Protein AF-A0A4E9DLA7-F1 (afdb_monomer)

Organism: Gibberella zeae (NCBI:txid5518)

Mean predicted aligned error: 21.19 Å

Solvent-accessible surface area (backbone atoms only — not comparable to full-atom values): 52228 Å² total; per-residue (Å²): 133,85,82,75,82,75,94,84,66,78,77,52,72,62,51,67,72,66,39,36,67,74,64,42,52,95,40,72,91,40,52,68,60,52,49,54,44,47,53,86,84,67,61,77,46,74,66,45,52,72,78,42,67,47,65,44,53,52,52,50,50,53,32,51,54,50,50,55,51,52,34,48,46,35,62,76,72,55,77,56,56,67,68,35,25,19,49,49,41,40,85,48,94,90,44,80,39,94,50,60,58,72,93,85,64,57,69,70,56,50,51,52,30,52,47,53,53,46,28,52,50,47,29,50,52,52,53,69,66,51,90,53,78,84,81,36,82,78,52,60,83,49,74,67,41,53,50,28,48,52,56,27,50,54,36,33,50,53,43,49,52,50,33,59,74,40,52,70,62,58,56,69,68,59,50,50,53,43,50,48,51,34,34,52,29,50,51,48,31,55,50,44,62,38,48,40,67,31,85,93,42,64,45,36,29,63,67,46,44,45,51,38,49,68,34,50,40,98,89,70,48,72,60,53,50,84,66,47,35,61,52,44,51,27,51,55,54,49,52,42,42,50,47,54,39,51,28,50,49,57,30,49,54,42,25,53,52,30,38,76,71,71,40,53,71,68,57,11,56,69,72,24,66,55,58,46,59,44,25,46,56,48,31,43,54,26,52,36,64,54,68,96,86,53,61,43,26,52,40,43,53,46,53,51,51,33,54,49,30,53,52,47,62,76,68,57,79,76,95,67,90,80,81,87,71,86,67,59,60,61,63,56,54,51,34,50,47,41,42,42,40,60,72,68,60,35,81,86,67,56,89,86,56,94,68,66,89,88,53,88,78,80,59,47,93,76,55,69,52,68,85,82,65,70,52,79,64,46,35,60,44,55,50,47,29,72,73,73,36,66,68,50,53,49,36,61,60,50,53,34,62,76,30,70,69,50,28,49,65,40,34,72,89,57,96,53,94,76,51,49,58,38,63,72,56,52,44,55,50,52,52,48,52,52,52,34,52,54,35,49,53,46,50,51,46,65,38,30,32,75,62,71,52,61,83,50,59,48,63,37,21,48,27,19,45,95,88,77,47,70,45,24,49,45,51,52,94,64,28,37,32,37,52,42,68,49,67,90,46,32,96,78,64,77,48,71,49,70,44,66,25,30,36,48,52,75,60,32,51,55,53,47,48,41,59,42,39,47,48,50,42,51,31,54,49,56,57,37,45,92,79,94,65,95,82,71,90,69,66,62,71,59,51,31,78,48,49,63,92,63,94,72,88,80,78,83,78,76,78,67,65,69,52,50,60,57,51,49,50,51,48,49,46,27,58,63,70,74,28,79,67,80,74,73,77,76,73,81,86,81,81,91,72,91,80,73,97,81,71,90,83,81,76,89,78,58,91,88,62,78,78,74,70,99,76,84,71,64,69,38,64,66,52,52,42,52,50,40,29,59,52,23,47,74,51,73,34,81,79,32,34,72,68,54,49,42,56,50,46,51,53,48,44,71,73,68,59,77,56,63,78,59,61,73,69,51,60,67,51,64,71,62,55,76,72,57,91,60,94,68,91,72,91,78,90,77,85,83,81,84,57,73,72,40,71,74,72,79,42,57,75,71,56,61,60,67,75,55,88,62,58,88,89,46,56,93,78,66,52,75,66,59,57,51,51,36,44,52,53,12,45,54,41,24,35,70,59,62,37,60,65,43,71,62,48,75,76,52,78,65,48,75,60,52,54,49,36,54,38,49,78,66,72,55,75,91,82,88,85,92,71,62,89,91,61,55,70,67,52,59,57,49,50,55,34,63,70,43,94,74,35,27,32,39,37,34,33,81,46,69,73,56,46,54,54,52,50,55,57,38,49,77,66,74,36,48,60,41,74,72,50,99,90,56,86,82,69,92,42,22,34,38,40,39,43,56,78,51,58,78,33,72,69,46,41,53,49,51,53,48,30,51,76,68,71,25,58,67,46,81,43,69,51,73,59,62,57,71,77,70,58,63,89,83,77,64,74,58,56,70,59,55,69,75,77,110

Sequence (886 aa):
MMEKPDQFTQPSPWLDRLGCVTHLQGFADKKDFLRGLISLDLDLSPEGLKESYDFIYLMVFKVLDQLIWEAQGLIYRQEVPLNARFEVARYDINTASRKPFNFRHKQETKRRYASILKQLIIYTLRCLDLEDPIERPPFKVSRQQQKAYEDLMAAGDELEDQWKAARGQLLDRVLAQLMERLKLETLRLFMTILRQQTKDSEHESIMVSFLCVLSIAPDGSWYSY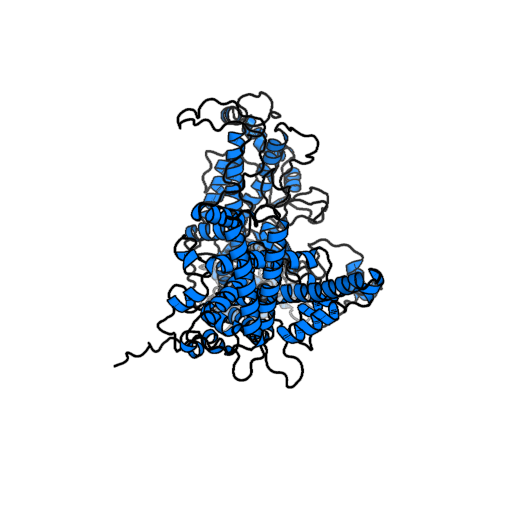DTVTPWLSGLVSISRLLILREAHLIRWNAIEAGVASGLSTEEAELNAPGILNLVERRTSQCMLSSTPGAEATPMQYVLRLRSYGIAAKSNTAAPGHISWDNLDLSSLVAARKVLFQGLLLQKNYFVLDEQPATIPAIPWGKMQDNANDDALGYSMADSLYQAAGEESRTWLISFIWNSPELRAKWYPNSSTASAPPSIPVLSSYLGLVDQLLEHLLFLIHLSAGLPARSTELLTIRHRNTAAGGIRNIFIDRGLVMIVIGIHKNLSQSQRLKVIHRFIPQEVGVLLVYYLWLVVPFCEGALSNLPSYSDSDQRRTLSPFVWKTTSLAENADGFKTQQTKVTDQMLNTLRSKLGFPIPSEGQPQQQNEDRIDNDQVMNRSLKPDDIYISPSVKSFTSARMTRIIKRQGVVIGIDSLGMSAWRHIAVAIGRRFIRDAAITSQGHFSEAVDSDSDSDASGQEDIGEQDTILNKQTGHSAQTSAMVYGRGIQEAHFETHQRRETFRRLSQEWHHLLGFLSALHSSAVTPTRQHKVLTAIMRNQSPIVTVLPTSGGKSLLFQLPAASSPSGVTVVIVPLVALQGDLFYRTEKMNIPTAQWRSDQIVGDARLVFVTPETVFTKHFQGYLDTLQSQAQLDRIVIDECHTILEGNLAFWPKLRELSHLA

InterPro domains:
  IPR011545 DEAD/DEAH-box helicase domain [PF00270] (753-882)
  IPR014001 Helicase superfamily 1/2, ATP-binding domain [PS51192] (758-886)
  IPR027417 P-loop containing nucleoside triphosphate hydrolase [G3DSA:3.40.50.300] (739-886)
  IPR027417 P-loop containing nucleoside triphosphate hydrolase [SSF52540] (753-880)

pLDDT: mean 70.76, std 20.28, range [22.41, 96.75]

Secondary structure (DSSP, 8-state):
-PPPPPTT-PPPHHHHHHTHHHHTGGGTT-HHHHHHHT------STTHHHHSTHHHHHHHHHHHHHHHHHHHHHHHTT-S-HHHHHHHT-SSSSS--SS-------HHHHHHHHHHHHHHHHHHHHHHH-SSTTSS-S----HHHHHHHHHHHHHHHHHHHHHHHTTT---HHHHHHHHHHHHHHHHHHHHHHHTPPBSS-GGGSHHHHHHHHHTB-TTS-B--HHHHHHHHHHHHHHHHHHHHHHHHHHHHHHHHHHHHTT--HHHHHHHSPPHHHHHHHHHHHHTS--STTPPB-HHHHHHHHHHHHHHHHHH-------------THHHHHHHIIIIIIIS--TT--TT-S--TTSPPP-TTT----TT---TT-BHHHHHHHHH-GGGGGHHHHHHHH-HHHHHHH-TT-SSTTSPPPHHHHHHHHHHHHHHHHHHHHHHHHHSSSPPPHHHHTT-BSB-BTTTBS-SEEEETTEEEEEEEE-TTHHHHS--EEEEEEPPHHHHHHHHHIIIIIHHHHHHHHHTSPPS-TT----PPPSBTTS---TT--S--SSSSHHHHHHHHHHHHHHHTTPPPP--------------TT-TT--PPPGGG----TT-----HHHHHHHHHHHHHHTT-TT--HHHHHHHHHHHHHHH---HHHHTTSHHHHTTGGG----------------HHHHHTTS-HHHHHHHS---GGG-SS--HHHHHHHHHHHHHHHHHTT-HHHHS---S---HHHHHHHHHHTT---------TTSSTTHHHHHHHHH-SS-EEEEE-S-HHHHHHHHHHHHHTT--EEE--TTS---S-SEEEE-HHHHTSHHHHHHHHHHHHTT-EEEEEETTTTHHHH--TTS-GGGGGGGGG-

Nearest PDB structures (foldseek):
  7r7j-assembly2_B  TM=6.417E-01  e=2.990E-02  Escherichia coli K-12
  5suq-assembly1_C  TM=5.813E-01  e=2.103E+00  Saccharomyces cerevisiae S288C
  3rrm-assembly1_A  TM=6.463E-01  e=6.364E+00  Saccharomyces cerevisiae
  6acx-assembly2_A  TM=5.560E-01  e=3.740E+00  Mycolicibacterium smegmatis MC2 155

Radius of gyration: 37.51 Å; Cα contacts (8 Å, |Δi|>4): 949; chains: 1; bounding box: 98×93×105 Å

Foldseek 3Di:
DDDDDDDPDDDDVLCVLLCLCVQCVVCLVPLVVLLVQLDPDQPLFPVSVVVDLSQLLLLLLVLLVVLLVVLLVCVVVVVDPQLLQQQLVDQAPVDGRPDGQHPPDDPVLVVLLSSLLSSLLSSLLVQLPDPDVVPHRDAADDPQLNVLSVQLVVLSVVLVVQCVVCLNDDDPVVNVVSSVSNSVSSLSNVLVLLLDFDDPDLRNGSVSSSLSSVQQDPVRDGHALVVSLSNLVSPSSVLSSSLLVVLVVQQVVQLVVCVVVVDDSVVSNVPGDDSSVSSNVSCCRGQYPDDDPGGDGNNSSSSVSSLVSLVCVVPDDDPDDDDDDFWDCVLLLVLQCLVVCNQLVPVPDDSPDPDDPLAQDQPLQQQAWDQPDQDAFDFSLVSVCVVRPVVLLCSSLVVLVVDPVSCCQQPVDDPDSLAATDLVSLLVSVVSLVVSLLSLLQQCQQQQAQGDALVFQQQAFRTRHPPDGHGQWGDDNRWIKGKTFDPLCCSPPVFTDIAITTGFNSSVVSVNCCVNHRQSVSLSNQVSDDDDDPPDPDLHDDSGSQWFNDPPPDDDDPPPPPCVVSLVVSQVSCVSSVGDDPDPPDPDDDDDDDDDDPPPDDDDDDPVPSDSDPPGDGSDSVVSQVSQQVVCVVRVHHNDGPVNSNSVSLVCCVPQVPDCVLVVVCVSVVVVCSPSPDPPDDDDDDDDDFDPVCVVVVDGLVVVQPPDDDGPCCGSDDDPVVSVSSVVSSLSSCVSNVPVSSVPPCVPPNQLLNVLLVCLLVLHDDDDDDDDVVRCPLCSLLVCLQVDPFAAEEEEDADPVVLVVSQVVSVVVVQFEEEDDLPDDRDSHSYYYYYLVCCPDPSNVVVVVVCVVVVRHRYYHYPPLCCVVPDDCPDCVSSVVVVVVD

Structure (mmCIF, N/CA/C/O backbone):
data_AF-A0A4E9DLA7-F1
#
_entry.id   AF-A0A4E9DLA7-F1
#
loop_
_atom_site.group_PDB
_atom_site.id
_atom_site.type_symbol
_atom_site.label_atom_id
_atom_site.label_alt_id
_atom_site.label_comp_id
_atom_site.label_asym_id
_atom_site.label_entity_id
_atom_site.label_seq_id
_atom_site.pdbx_PDB_ins_code
_atom_site.Cartn_x
_atom_site.Cartn_y
_atom_site.Cartn_z
_atom_site.occupancy
_atom_site.B_iso_or_equiv
_atom_site.auth_seq_id
_atom_site.auth_comp_id
_atom_site.auth_asym_id
_atom_site.auth_atom_id
_atom_site.pdbx_PDB_model_num
ATOM 1 N N . MET A 1 1 ? -40.904 -28.459 -5.575 1.00 30.20 1 MET A N 1
ATOM 2 C CA . MET A 1 1 ? -39.689 -28.980 -6.233 1.00 30.20 1 MET A CA 1
ATOM 3 C C . MET A 1 1 ? -38.638 -27.893 -6.136 1.00 30.20 1 MET A C 1
ATOM 5 O O . MET A 1 1 ? -38.797 -26.870 -6.779 1.00 30.20 1 MET A O 1
ATOM 9 N N . MET A 1 2 ? -37.663 -28.065 -5.242 1.00 27.98 2 MET A N 1
ATOM 10 C CA . MET A 1 2 ? -36.487 -27.198 -5.151 1.00 27.98 2 MET A CA 1
ATOM 11 C C . MET A 1 2 ? -35.578 -27.519 -6.339 1.00 27.98 2 MET A C 1
ATOM 13 O O . MET A 1 2 ? -35.152 -28.669 -6.478 1.00 27.98 2 MET A O 1
ATOM 17 N N . GLU A 1 3 ? -35.312 -26.543 -7.202 1.00 26.30 3 GLU A N 1
ATOM 18 C CA . GLU A 1 3 ? -34.243 -26.670 -8.190 1.00 26.30 3 GLU A CA 1
ATOM 19 C C . GLU A 1 3 ? -32.892 -26.638 -7.472 1.00 26.30 3 GLU A C 1
ATOM 21 O O . GLU A 1 3 ? -32.630 -25.806 -6.603 1.00 26.30 3 GLU A O 1
ATOM 26 N N . LYS A 1 4 ? -32.076 -27.644 -7.788 1.00 27.27 4 LYS A N 1
ATOM 27 C CA . LYS A 1 4 ? -30.763 -27.891 -7.198 1.00 27.27 4 LYS A CA 1
ATOM 28 C C . LYS A 1 4 ? -29.796 -26.754 -7.560 1.00 27.27 4 LYS A C 1
ATOM 30 O O . LYS A 1 4 ? -29.764 -26.370 -8.726 1.00 27.27 4 LYS A O 1
ATOM 35 N N . PRO A 1 5 ? -28.957 -26.284 -6.621 1.00 28.52 5 PRO A N 1
ATOM 36 C CA . PRO A 1 5 ? -27.827 -25.433 -6.962 1.00 28.52 5 PRO A CA 1
ATOM 37 C C . PRO A 1 5 ? -26.829 -26.209 -7.834 1.00 28.52 5 PRO A C 1
ATOM 39 O O . PRO A 1 5 ? -26.561 -27.392 -7.606 1.00 28.52 5 PRO A O 1
ATOM 42 N N . ASP A 1 6 ? -26.330 -25.518 -8.852 1.00 27.48 6 ASP A N 1
ATOM 43 C CA . ASP A 1 6 ? -25.464 -26.014 -9.916 1.00 27.48 6 ASP A CA 1
ATOM 44 C C . ASP A 1 6 ? -24.168 -26.654 -9.371 1.00 27.48 6 ASP A C 1
ATOM 46 O O . ASP A 1 6 ? -23.492 -26.111 -8.496 1.00 27.48 6 ASP A O 1
ATOM 50 N N . GLN A 1 7 ? -23.821 -27.837 -9.880 1.00 28.27 7 GLN A N 1
ATOM 51 C CA . GLN A 1 7 ? -22.832 -28.769 -9.311 1.00 28.27 7 GLN A CA 1
ATOM 52 C C . GLN A 1 7 ? -21.356 -28.486 -9.685 1.00 28.27 7 GLN A C 1
ATOM 54 O O . GLN A 1 7 ? -20.547 -29.411 -9.702 1.00 28.27 7 GLN A O 1
ATOM 59 N N . PHE A 1 8 ? -20.952 -27.231 -9.929 1.00 29.28 8 PHE A N 1
ATOM 60 C CA . PHE A 1 8 ? -19.542 -26.885 -10.218 1.00 29.28 8 PHE A CA 1
ATOM 61 C C . PHE A 1 8 ? -19.031 -25.568 -9.604 1.00 29.28 8 PHE A C 1
ATOM 63 O O . PHE A 1 8 ? -18.178 -24.890 -10.173 1.00 29.28 8 PHE A O 1
ATOM 70 N N . THR A 1 9 ? -19.444 -25.234 -8.384 1.00 31.38 9 THR A N 1
ATOM 71 C CA . THR A 1 9 ? -18.667 -24.332 -7.521 1.00 31.38 9 THR A CA 1
ATOM 72 C C . THR A 1 9 ? -18.396 -25.037 -6.201 1.00 31.38 9 THR A C 1
ATOM 74 O O . THR A 1 9 ? -19.278 -25.187 -5.361 1.00 31.38 9 THR A O 1
ATOM 77 N N . GLN A 1 10 ? -17.161 -25.516 -6.009 1.00 32.38 10 GLN A N 1
ATOM 78 C CA . GLN A 1 10 ? -16.701 -25.838 -4.658 1.00 32.38 10 GLN A CA 1
ATOM 79 C C . GLN A 1 10 ? -16.966 -24.599 -3.785 1.00 32.38 10 GLN A C 1
ATOM 81 O O . GLN A 1 10 ? -16.601 -23.496 -4.216 1.00 32.38 10 GLN A O 1
ATOM 86 N N . PRO A 1 11 ? -17.610 -24.730 -2.609 1.00 44.47 11 PRO A N 1
ATOM 87 C CA . PRO A 1 11 ? -17.704 -23.612 -1.687 1.00 44.47 11 PRO A CA 1
ATOM 88 C C . PRO A 1 11 ? -16.285 -23.103 -1.449 1.00 44.47 11 PRO A C 1
ATOM 90 O O . PRO A 1 11 ? -15.350 -23.881 -1.254 1.00 44.47 11 PRO A O 1
ATOM 93 N N . SER A 1 12 ? -16.093 -21.792 -1.592 1.00 58.25 12 SER A N 1
ATOM 94 C CA . SER A 1 12 ? -14.777 -21.195 -1.403 1.00 58.25 12 SER A CA 1
ATOM 95 C C . SER A 1 12 ? -14.272 -21.605 -0.014 1.00 58.25 12 SER A C 1
ATOM 97 O O . SER A 1 12 ? -14.949 -21.280 0.963 1.00 58.25 12 SER A O 1
ATOM 99 N N . PRO A 1 13 ? -13.097 -22.257 0.124 1.00 64.69 13 PRO A N 1
ATOM 100 C CA . PRO A 1 13 ? -12.562 -22.672 1.428 1.00 64.69 13 PRO A CA 1
ATOM 101 C C . PRO A 1 13 ? -12.435 -21.514 2.430 1.00 64.69 13 PRO A C 1
ATOM 103 O O . PRO A 1 13 ? -12.309 -21.712 3.635 1.00 64.69 13 PRO A O 1
ATOM 106 N N . TRP A 1 14 ? -12.430 -20.282 1.918 1.00 74.88 14 TRP A N 1
ATOM 107 C CA . TRP A 1 14 ? -12.548 -19.054 2.688 1.00 74.88 14 TRP A CA 1
ATOM 108 C C . TRP A 1 14 ? -13.915 -18.892 3.363 1.00 74.88 14 TRP A C 1
ATOM 110 O O . TRP A 1 14 ? -13.954 -18.615 4.556 1.00 74.88 14 TRP A O 1
ATOM 120 N N . LEU A 1 15 ? -15.013 -19.077 2.627 1.00 67.75 15 LEU A N 1
ATOM 121 C CA . LEU A 1 15 ? -16.380 -18.923 3.135 1.00 67.75 15 LEU A CA 1
ATOM 122 C C . LEU A 1 15 ? -16.724 -19.996 4.161 1.00 67.75 15 LEU A C 1
ATOM 124 O O . LEU A 1 15 ? -17.306 -19.674 5.194 1.00 67.75 15 LEU A O 1
ATOM 128 N N . ASP A 1 16 ? -16.282 -21.230 3.922 1.00 72.38 16 ASP A N 1
ATOM 129 C CA . ASP A 1 16 ? -16.443 -22.322 4.885 1.00 72.38 16 ASP A CA 1
ATOM 130 C C . ASP A 1 16 ? -15.702 -22.019 6.188 1.00 72.38 16 ASP A C 1
ATOM 132 O O . ASP A 1 16 ? -16.232 -22.209 7.280 1.00 72.38 16 ASP A O 1
ATOM 136 N N . ARG A 1 17 ? -14.480 -21.482 6.089 1.00 78.94 17 ARG A N 1
ATOM 137 C CA . ARG A 1 17 ? -13.670 -21.141 7.261 1.00 78.94 17 ARG A CA 1
ATOM 138 C C . ARG A 1 17 ? -14.182 -19.912 8.011 1.00 78.94 17 ARG A C 1
ATOM 140 O O . ARG A 1 17 ? -13.999 -19.857 9.226 1.00 78.94 17 ARG A O 1
ATOM 147 N N . LEU A 1 18 ? -14.792 -18.951 7.316 1.00 79.50 18 LEU A N 1
ATOM 148 C CA . LEU A 1 18 ? -15.438 -17.785 7.927 1.00 79.50 18 LEU A CA 1
ATOM 149 C C . LEU A 1 18 ? -16.807 -18.118 8.534 1.00 79.50 18 LEU A C 1
ATOM 151 O O . LEU A 1 18 ? -17.309 -17.333 9.326 1.00 79.50 18 LEU A O 1
ATOM 155 N N . GLY A 1 19 ? -17.416 -19.247 8.151 1.00 80.88 19 GLY A N 1
ATOM 156 C CA . GLY A 1 19 ? -18.667 -19.750 8.725 1.00 80.88 19 GLY A CA 1
ATOM 157 C C . GLY A 1 19 ? -19.922 -18.942 8.378 1.00 80.88 19 GLY A C 1
ATOM 158 O O . GLY A 1 19 ? -21.000 -19.251 8.884 1.00 80.88 19 GLY A O 1
ATOM 159 N N . CYS A 1 20 ? -19.824 -17.938 7.496 1.00 82.81 20 CYS A N 1
ATOM 160 C CA . CYS A 1 20 ? -20.904 -16.972 7.267 1.00 82.81 20 CYS A CA 1
ATOM 161 C C . CYS A 1 20 ? -22.205 -17.605 6.778 1.00 82.81 20 CYS A C 1
ATOM 163 O O . CYS A 1 20 ? -23.279 -17.159 7.168 1.00 82.81 20 CYS A O 1
ATOM 165 N N . VAL A 1 21 ? -22.108 -18.619 5.912 1.00 81.12 21 VAL A N 1
ATOM 166 C CA . VAL A 1 21 ? -23.277 -19.275 5.306 1.00 81.12 21 VAL A CA 1
ATOM 167 C C . VAL A 1 21 ? -24.106 -19.979 6.377 1.00 81.12 21 VAL A C 1
ATOM 169 O O . VAL A 1 21 ? -25.323 -19.824 6.408 1.00 81.12 21 VAL A O 1
ATOM 172 N N . THR A 1 22 ? -23.443 -20.697 7.283 1.00 84.31 22 THR A N 1
ATOM 173 C CA . THR A 1 22 ? -24.089 -21.393 8.400 1.00 84.31 22 THR A CA 1
ATOM 174 C C . THR A 1 22 ? -24.623 -20.400 9.429 1.00 84.31 22 THR A C 1
ATOM 176 O O . THR A 1 22 ? -25.756 -20.525 9.881 1.00 84.31 22 THR A O 1
ATOM 179 N N . HIS A 1 23 ? -23.832 -19.378 9.769 1.00 88.12 23 HIS A N 1
ATOM 180 C CA . HIS A 1 23 ? -24.205 -18.358 10.752 1.00 88.12 23 HIS A CA 1
ATOM 181 C C . HIS A 1 23 ? -25.421 -17.527 10.330 1.00 88.12 23 HIS A C 1
ATOM 183 O O . HIS A 1 23 ? -26.300 -17.246 11.137 1.00 88.12 23 HIS A O 1
ATOM 189 N N . LEU A 1 24 ? -25.497 -17.141 9.054 1.00 87.25 24 LEU A N 1
ATOM 190 C CA . LEU A 1 24 ? -26.551 -16.273 8.519 1.00 87.25 24 LEU A CA 1
ATOM 191 C C . LEU A 1 24 ? -27.639 -17.046 7.762 1.00 87.25 24 LEU A C 1
ATOM 193 O O . LEU A 1 24 ? -28.384 -16.453 6.984 1.00 87.25 24 LEU A O 1
ATOM 197 N N . GLN A 1 25 ? -27.767 -18.356 7.990 1.00 85.00 25 GLN A N 1
ATOM 198 C CA . GLN A 1 25 ? -28.699 -19.208 7.247 1.00 85.00 25 GLN A CA 1
ATOM 199 C C . GLN A 1 25 ? -30.164 -18.744 7.37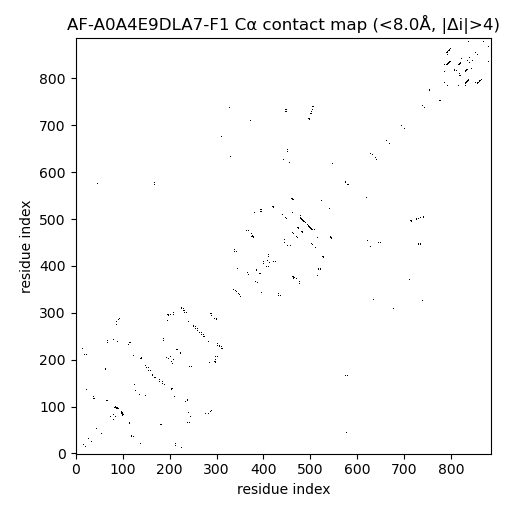2 1.00 85.00 25 GLN A C 1
ATOM 201 O O . GLN A 1 25 ? -30.902 -18.779 6.391 1.00 85.00 25 GLN A O 1
ATOM 206 N N . GLY A 1 26 ? -30.568 -18.226 8.541 1.00 81.62 26 GLY A N 1
ATOM 207 C CA . GLY A 1 26 ? -31.904 -17.647 8.769 1.00 81.62 26 GLY A CA 1
ATOM 208 C C . GLY A 1 26 ? -32.160 -16.301 8.071 1.00 81.62 26 GLY A C 1
ATOM 209 O O . GLY A 1 26 ? -33.287 -15.815 8.070 1.00 81.62 26 GLY A O 1
ATOM 210 N N . PHE A 1 27 ? -31.133 -15.706 7.458 1.00 84.19 27 PHE A N 1
ATOM 211 C CA . PHE A 1 27 ? -31.175 -14.404 6.786 1.00 84.19 27 PHE A CA 1
ATOM 212 C C . PHE A 1 27 ? -30.835 -14.500 5.291 1.00 84.19 27 PHE A C 1
ATOM 214 O O . PHE A 1 27 ? -30.532 -13.483 4.665 1.00 84.19 27 PHE A O 1
ATOM 221 N N . ALA A 1 28 ? -30.886 -15.702 4.702 1.00 76.88 28 ALA A N 1
ATOM 222 C CA . ALA A 1 28 ? -30.511 -15.939 3.306 1.00 76.88 28 ALA A CA 1
ATOM 223 C C . ALA A 1 28 ? -31.233 -15.003 2.313 1.00 76.88 28 ALA A C 1
ATOM 225 O O . ALA A 1 28 ? -30.588 -14.472 1.406 1.00 76.88 28 ALA A O 1
ATOM 226 N N . ASP A 1 29 ? -32.520 -14.729 2.557 1.00 80.44 29 ASP A N 1
ATOM 227 C CA . ASP A 1 29 ? -33.376 -13.863 1.728 1.00 80.44 29 ASP A CA 1
ATOM 228 C C . ASP A 1 29 ? -33.412 -12.394 2.204 1.00 80.44 29 ASP A C 1
ATOM 230 O O . ASP A 1 29 ? -34.075 -11.553 1.605 1.00 80.44 29 ASP A O 1
ATOM 234 N N . LYS A 1 30 ? -32.691 -12.058 3.284 1.00 84.25 30 LYS A N 1
ATOM 235 C CA . LYS A 1 30 ? -32.691 -10.734 3.939 1.00 84.25 30 LYS A CA 1
ATOM 236 C C . LYS A 1 30 ? -31.330 -10.029 3.843 1.00 84.25 30 LYS A C 1
ATOM 238 O O . LYS A 1 30 ? -30.926 -9.302 4.751 1.00 84.25 30 LYS A O 1
ATOM 243 N N . LYS A 1 31 ? -30.590 -10.230 2.748 1.00 81.94 31 LYS A N 1
ATOM 244 C CA . LYS A 1 31 ? -29.242 -9.650 2.578 1.00 81.94 31 LYS A CA 1
ATOM 245 C C . LYS A 1 31 ? -29.239 -8.121 2.587 1.00 81.94 31 LYS A C 1
ATOM 247 O O . LYS A 1 31 ? -28.338 -7.536 3.182 1.00 81.94 31 LYS A O 1
ATOM 252 N N . ASP A 1 32 ? -30.249 -7.480 2.003 1.00 84.06 32 ASP A N 1
ATOM 253 C CA . ASP A 1 32 ? -30.354 -6.014 1.993 1.00 84.06 32 ASP A CA 1
ATOM 254 C C . ASP A 1 32 ? -30.562 -5.445 3.398 1.00 84.06 32 ASP A C 1
ATOM 256 O O . ASP A 1 32 ? -29.911 -4.471 3.772 1.00 84.06 32 ASP A O 1
ATOM 260 N N . PHE A 1 33 ? -31.377 -6.115 4.218 1.00 88.06 33 PHE A N 1
ATOM 261 C CA . PHE A 1 33 ? -31.537 -5.786 5.635 1.00 88.06 33 PHE A CA 1
ATOM 262 C C . PHE A 1 33 ? -30.203 -5.887 6.389 1.00 88.06 33 PHE A C 1
ATOM 264 O O . PHE A 1 33 ? -29.800 -4.938 7.062 1.00 88.06 33 PHE A O 1
ATOM 271 N N . LEU A 1 34 ? -29.459 -6.988 6.213 1.00 87.75 34 LEU A N 1
ATOM 272 C CA . LEU A 1 34 ? -28.142 -7.162 6.838 1.00 87.75 34 LEU A CA 1
ATOM 273 C C . LEU A 1 34 ? -27.154 -6.061 6.423 1.00 87.75 34 LEU A C 1
ATOM 275 O O . LEU A 1 34 ? -26.424 -5.528 7.259 1.00 87.75 34 LEU A O 1
ATOM 279 N N . ARG A 1 35 ? -27.145 -5.675 5.141 1.00 88.69 35 ARG A N 1
ATOM 280 C CA . ARG A 1 35 ? -26.332 -4.550 4.653 1.00 88.69 35 ARG A CA 1
ATOM 281 C C . ARG A 1 35 ? -26.779 -3.216 5.252 1.00 88.69 35 ARG A C 1
ATOM 283 O O . ARG A 1 35 ? -25.928 -2.383 5.561 1.00 88.69 35 ARG A O 1
ATOM 290 N N . GLY A 1 36 ? -28.083 -3.037 5.459 1.00 87.06 36 GLY A N 1
ATOM 291 C CA . GLY A 1 36 ? -28.658 -1.900 6.172 1.00 87.06 36 GLY A CA 1
ATOM 292 C C . GLY A 1 36 ? -28.071 -1.742 7.575 1.00 87.06 36 GLY A C 1
ATOM 293 O O . GLY A 1 36 ? -27.661 -0.644 7.937 1.00 87.06 36 GLY A O 1
ATOM 294 N N . LEU A 1 37 ? -27.891 -2.837 8.324 1.00 89.56 37 LEU A N 1
ATOM 295 C CA . LEU A 1 37 ? -27.321 -2.797 9.681 1.00 89.56 37 LEU A CA 1
ATOM 296 C C . LEU A 1 37 ? -25.894 -2.219 9.735 1.00 89.56 37 LEU A C 1
ATOM 298 O O . LEU A 1 37 ? -25.533 -1.588 10.723 1.00 89.56 37 LEU A O 1
ATOM 302 N N . ILE A 1 38 ? -25.093 -2.371 8.674 1.00 91.50 38 ILE A N 1
ATOM 303 C CA . ILE A 1 38 ? -23.713 -1.846 8.588 1.00 91.50 38 ILE A CA 1
ATOM 304 C C . ILE A 1 38 ? -23.594 -0.541 7.778 1.00 91.50 38 ILE A C 1
ATOM 306 O O . ILE A 1 38 ? -22.477 -0.057 7.561 1.00 91.50 38 ILE A O 1
ATOM 310 N N . SER A 1 39 ? -24.706 0.012 7.282 1.00 88.44 39 SER A N 1
ATOM 311 C CA . SER A 1 39 ? -24.695 1.227 6.460 1.00 88.44 39 SER A CA 1
ATOM 312 C C . SER A 1 39 ? -24.268 2.452 7.272 1.00 88.44 39 SER A C 1
ATOM 314 O O . SER A 1 39 ? -24.722 2.638 8.400 1.00 88.44 39 SER A O 1
ATOM 316 N N . LEU A 1 40 ? -23.420 3.299 6.684 1.00 85.31 40 LEU A N 1
ATOM 317 C CA . LEU A 1 40 ? -23.025 4.594 7.255 1.00 85.31 40 LEU A CA 1
ATOM 318 C C . LEU A 1 40 ? -23.848 5.764 6.693 1.00 85.31 40 LEU A C 1
ATOM 320 O O . LEU A 1 40 ? -23.615 6.905 7.093 1.00 85.31 40 LEU A O 1
ATOM 324 N N . ASP A 1 41 ? -24.770 5.487 5.770 1.00 81.56 41 ASP A N 1
ATOM 325 C CA . ASP A 1 41 ? -25.683 6.480 5.215 1.00 81.56 41 ASP A CA 1
ATOM 326 C C . ASP A 1 41 ? -26.836 6.679 6.212 1.00 81.56 41 ASP A C 1
ATOM 328 O O . ASP A 1 41 ? -27.585 5.741 6.488 1.00 81.56 41 ASP A O 1
ATOM 332 N N . LEU A 1 42 ? -26.914 7.878 6.797 1.00 77.94 42 LEU A N 1
ATOM 333 C CA . LEU A 1 42 ? -27.913 8.279 7.798 1.00 77.94 42 LEU A CA 1
ATOM 334 C C . LEU A 1 42 ? -28.958 9.195 7.145 1.00 77.94 42 LEU A C 1
ATOM 336 O O . LEU A 1 42 ? -28.579 10.079 6.362 1.00 77.94 42 LEU A O 1
ATOM 340 N N . ASP A 1 43 ? -30.242 9.031 7.475 1.00 70.50 43 ASP A N 1
ATOM 341 C CA . ASP A 1 43 ? -31.292 9.933 7.002 1.00 70.50 43 ASP A CA 1
ATOM 342 C C . ASP A 1 43 ? -31.422 11.142 7.932 1.00 70.50 43 ASP A C 1
ATOM 344 O O . ASP A 1 43 ? -32.095 11.145 8.957 1.00 70.50 43 ASP A O 1
ATOM 348 N N . LEU A 1 44 ? -30.777 12.232 7.525 1.00 66.56 44 LEU A N 1
ATOM 349 C CA . LEU A 1 44 ? -30.785 13.496 8.259 1.00 66.56 44 LEU A CA 1
ATOM 350 C C . LEU A 1 44 ? -32.002 14.378 7.903 1.00 66.56 44 LEU A C 1
ATOM 352 O O . LEU A 1 44 ? -31.904 15.609 7.963 1.00 66.56 44 LEU A O 1
ATOM 356 N N . SER A 1 45 ? -33.105 13.794 7.423 1.00 64.06 45 SER A N 1
ATOM 357 C CA . SER A 1 45 ? -34.374 14.495 7.205 1.00 64.06 45 SER A CA 1
ATOM 358 C C . SER A 1 45 ? -35.059 14.829 8.549 1.00 64.06 45 SER A C 1
ATOM 360 O O . SER A 1 45 ? -34.867 14.112 9.530 1.00 64.06 45 SER A O 1
ATOM 362 N N . PRO A 1 46 ? -35.848 15.919 8.658 1.00 57.34 46 PRO A N 1
ATOM 363 C CA . PRO A 1 46 ? -36.543 16.259 9.908 1.00 57.34 46 PRO A CA 1
ATOM 364 C C . PRO A 1 46 ? -37.533 15.190 10.393 1.00 57.34 46 PRO A C 1
ATOM 366 O O . PRO A 1 46 ? -37.855 15.159 11.577 1.00 57.34 46 PRO A O 1
ATOM 369 N N . GLU A 1 47 ? -38.038 14.361 9.481 1.00 55.56 47 GLU A N 1
ATOM 370 C CA . GLU A 1 47 ? -38.911 13.218 9.766 1.00 55.56 47 GLU A CA 1
ATOM 371 C C . GLU A 1 47 ? -38.075 12.009 10.219 1.00 55.56 47 GLU A C 1
ATOM 373 O O . GLU A 1 47 ? -38.329 11.474 11.295 1.00 55.56 47 GLU A O 1
ATOM 378 N N . GLY A 1 48 ? -36.986 11.682 9.511 1.00 59.72 48 GLY A N 1
ATOM 379 C CA . GLY A 1 48 ? -36.052 10.611 9.886 1.00 59.72 48 GLY A CA 1
ATOM 380 C C . GLY A 1 48 ? -35.341 10.834 11.227 1.00 59.72 48 GLY A C 1
ATOM 381 O O . GLY A 1 48 ? -35.141 9.892 11.987 1.00 59.72 48 GLY A O 1
ATOM 382 N N . LEU A 1 49 ? -35.040 12.085 11.592 1.00 59.12 49 LEU A N 1
ATOM 383 C CA . LEU A 1 49 ? -34.449 12.445 12.893 1.00 59.12 49 LEU A CA 1
ATOM 384 C C . LEU A 1 49 ? -35.449 12.431 14.060 1.00 59.12 49 LEU A C 1
ATOM 386 O O . LEU A 1 49 ? -35.036 12.519 15.213 1.00 59.12 49 LEU A O 1
ATOM 390 N N . LYS A 1 50 ? -36.759 12.392 13.789 1.00 54.78 50 LYS A N 1
ATOM 391 C CA . LYS A 1 50 ? -37.786 12.255 14.836 1.00 54.78 50 LYS A CA 1
ATOM 392 C C . LYS A 1 50 ? -38.072 10.798 15.178 1.00 54.78 50 LYS A C 1
ATOM 394 O O . LYS A 1 50 ? -38.514 10.534 16.290 1.00 54.78 50 LYS A O 1
ATOM 399 N N . GLU A 1 51 ? -37.842 9.897 14.229 1.00 54.22 51 GLU A N 1
ATO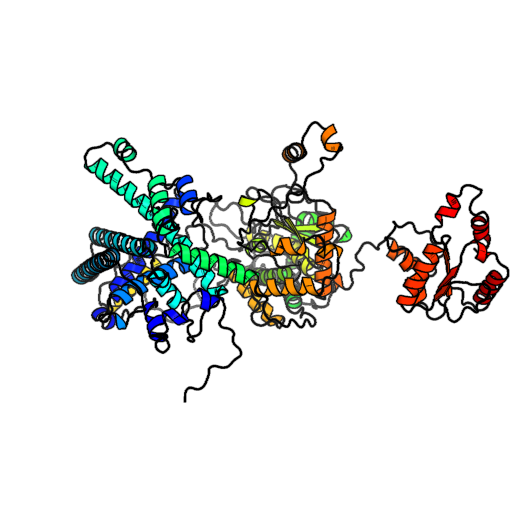M 400 C CA . GLU A 1 51 ? -38.193 8.478 14.330 1.00 54.22 51 GLU A CA 1
ATOM 401 C C . GLU A 1 51 ? -36.966 7.559 14.484 1.00 54.22 51 GLU A C 1
ATOM 403 O O . GLU A 1 51 ? -37.138 6.358 14.664 1.00 54.22 51 GLU A O 1
ATOM 408 N N . SER A 1 52 ? -35.734 8.090 14.439 1.00 67.75 52 SER A N 1
ATOM 409 C CA . SER A 1 52 ? -34.502 7.289 14.521 1.00 67.75 52 SER A CA 1
ATOM 410 C C . SER A 1 52 ? -33.421 7.883 15.428 1.00 67.75 52 SER A C 1
ATOM 412 O O . SER A 1 52 ? -33.351 9.091 15.654 1.00 67.75 52 SER A O 1
ATOM 414 N N . TYR A 1 53 ? -32.498 7.021 15.864 1.00 81.81 53 TYR A N 1
ATOM 415 C CA . TYR A 1 53 ? -31.288 7.371 16.616 1.00 81.81 53 TYR A CA 1
ATOM 416 C C . TYR A 1 53 ? -30.144 7.947 15.747 1.00 81.81 53 TYR A C 1
ATOM 418 O O . TYR A 1 53 ? -28.981 7.977 16.168 1.00 81.81 53 TYR A O 1
ATOM 426 N N . ASP A 1 54 ? -30.433 8.431 14.533 1.00 82.88 54 ASP A N 1
ATOM 427 C CA . ASP A 1 54 ? -29.420 8.884 13.569 1.00 82.88 54 ASP A CA 1
ATOM 428 C C . ASP A 1 54 ? -28.575 10.070 14.073 1.00 82.88 54 ASP A C 1
ATOM 430 O O . ASP A 1 54 ? -27.386 10.173 13.743 1.00 82.88 54 ASP A O 1
ATOM 434 N N . PHE A 1 55 ? -29.133 10.941 14.926 1.00 82.81 55 PHE A N 1
ATOM 435 C CA . PHE A 1 55 ? -28.362 12.003 15.584 1.00 82.81 55 PHE A CA 1
ATOM 436 C C . PHE A 1 55 ? -27.266 11.424 16.489 1.00 82.81 55 PHE A C 1
ATOM 438 O O . PHE A 1 55 ? -26.094 11.810 16.381 1.00 82.81 55 PHE A O 1
ATOM 445 N N . ILE A 1 56 ? -27.629 10.462 17.341 1.00 88.19 56 ILE A N 1
ATOM 446 C CA . ILE A 1 56 ? -26.700 9.777 18.243 1.00 88.19 56 ILE A CA 1
ATOM 447 C C . ILE A 1 56 ? -25.627 9.058 17.425 1.00 88.19 56 ILE A C 1
ATOM 449 O O . ILE A 1 56 ? -24.438 9.215 17.709 1.00 88.19 56 ILE A O 1
ATOM 453 N N . TYR A 1 57 ? -26.003 8.350 16.355 1.00 89.81 57 TYR A N 1
ATOM 454 C CA . TYR A 1 57 ? -25.050 7.663 15.476 1.00 89.81 57 TYR A CA 1
ATOM 455 C C . TYR A 1 57 ? -24.032 8.624 14.850 1.00 89.81 57 TYR A C 1
ATOM 457 O O . TYR A 1 57 ? -22.829 8.339 14.837 1.00 89.81 57 TYR A O 1
ATOM 465 N N . LEU A 1 58 ? -24.473 9.800 14.397 1.00 84.81 58 LEU A N 1
ATOM 466 C CA . LEU A 1 58 ? -23.568 10.819 13.872 1.00 84.81 58 LEU A CA 1
ATOM 467 C C . LEU A 1 58 ? -22.601 11.340 14.948 1.00 84.81 58 LEU A C 1
ATOM 469 O O . LEU A 1 58 ? -21.408 11.524 14.674 1.00 84.81 58 LEU A O 1
ATOM 473 N N . MET A 1 59 ? -23.083 11.570 16.173 1.00 86.62 59 MET A N 1
ATOM 474 C CA . MET A 1 59 ? -22.232 12.022 17.279 1.00 86.62 59 MET A CA 1
ATOM 475 C C . MET A 1 59 ? -21.228 10.941 17.691 1.00 86.62 59 MET A C 1
ATOM 477 O O . MET A 1 59 ? -20.050 11.249 17.895 1.00 86.62 59 MET A O 1
ATOM 481 N N . VAL A 1 60 ? -21.642 9.671 17.684 1.00 90.75 60 VAL A N 1
ATOM 482 C CA . VAL A 1 60 ? -20.765 8.506 17.862 1.00 90.75 60 VAL A CA 1
ATOM 483 C C . VAL A 1 60 ? -19.665 8.484 16.790 1.00 90.75 60 VAL A C 1
ATOM 485 O O . VAL A 1 60 ? -18.485 8.315 17.101 1.00 90.75 60 VAL A O 1
ATOM 488 N N . PHE A 1 61 ? -19.988 8.742 15.519 1.00 87.81 61 PHE A N 1
ATOM 489 C CA . PHE A 1 61 ? -18.974 8.818 14.460 1.00 87.81 61 PHE A CA 1
ATOM 490 C C . PHE A 1 61 ? -17.951 9.933 14.692 1.00 87.81 61 PHE A C 1
ATOM 492 O O . PHE A 1 61 ? -16.763 9.731 14.416 1.00 87.81 61 PHE A O 1
ATOM 499 N N . LYS A 1 62 ? -18.391 11.083 15.215 1.00 82.56 62 LYS A N 1
ATOM 500 C CA . LYS A 1 62 ? -17.518 12.214 15.545 1.00 82.56 62 LYS A CA 1
ATOM 501 C C . LYS A 1 62 ? -16.564 11.872 16.691 1.00 82.56 62 LYS A C 1
ATOM 503 O O . LYS A 1 62 ? -15.360 12.102 16.552 1.00 82.56 62 LYS A O 1
ATOM 508 N N . VAL A 1 63 ? -17.063 11.287 17.785 1.00 87.56 63 VAL A N 1
ATOM 509 C CA . VAL A 1 63 ? -16.196 10.891 18.912 1.00 87.56 63 VAL A CA 1
ATOM 510 C C . VAL A 1 63 ? -15.224 9.784 18.528 1.00 87.56 63 VAL A C 1
ATOM 512 O O . VAL A 1 63 ? -14.087 9.807 18.986 1.00 87.56 63 VAL A O 1
ATOM 515 N N . LEU A 1 64 ? -15.608 8.853 17.647 1.00 87.88 64 LEU A N 1
ATOM 516 C CA . LEU A 1 64 ? -14.703 7.811 17.152 1.00 87.88 64 LEU A CA 1
ATOM 517 C C . LEU A 1 64 ? -13.522 8.397 16.366 1.00 87.88 64 LEU A C 1
ATOM 519 O O . LEU A 1 64 ? -12.383 7.966 16.557 1.00 87.88 64 LEU A O 1
ATOM 523 N N . ASP A 1 65 ? -13.761 9.399 15.514 1.00 83.00 65 ASP A N 1
ATOM 524 C CA . ASP A 1 65 ? -12.682 10.077 14.787 1.00 83.00 65 ASP A CA 1
ATOM 525 C C . ASP A 1 65 ? -11.738 10.823 15.746 1.00 83.00 65 ASP A C 1
ATOM 527 O O . ASP A 1 65 ? -10.514 10.730 15.599 1.00 83.00 65 ASP A O 1
ATOM 531 N N . GLN A 1 66 ? -12.288 11.506 16.758 1.00 80.69 66 GLN A N 1
ATOM 532 C CA . GLN A 1 66 ? -11.506 12.172 17.808 1.00 80.69 66 GLN A CA 1
ATOM 533 C C . GLN A 1 66 ? -10.681 11.170 18.623 1.00 80.69 66 GLN A C 1
ATOM 535 O O . GLN A 1 66 ? -9.481 11.361 18.804 1.00 80.69 66 GLN A O 1
ATOM 540 N N . LEU A 1 67 ? -11.289 10.061 19.044 1.00 85.25 67 LEU A N 1
ATOM 541 C CA . LEU A 1 67 ? -10.648 8.988 19.800 1.00 85.25 67 LEU A CA 1
ATOM 542 C C . LEU A 1 67 ? -9.453 8.396 19.037 1.00 85.25 67 LEU A C 1
ATOM 544 O O . LEU A 1 67 ? -8.372 8.226 19.602 1.00 85.25 67 LEU A O 1
ATOM 548 N N . ILE A 1 68 ? -9.623 8.119 17.739 1.00 83.25 68 ILE A N 1
ATOM 549 C CA . ILE A 1 68 ? -8.550 7.621 16.867 1.00 83.25 68 ILE A CA 1
ATOM 550 C C . ILE A 1 68 ? -7.421 8.654 16.744 1.00 83.25 68 ILE A C 1
ATOM 552 O O . ILE A 1 68 ? -6.245 8.280 16.742 1.00 83.25 68 ILE A O 1
ATOM 556 N N . TRP A 1 69 ? -7.754 9.940 16.620 1.00 79.31 69 TRP A N 1
ATOM 557 C CA . TRP A 1 69 ? -6.774 11.020 16.517 1.00 79.31 69 TRP A CA 1
ATOM 558 C C . TRP A 1 69 ? -5.977 11.206 17.816 1.00 79.31 69 TRP A C 1
ATOM 560 O O . TRP A 1 69 ? -4.746 11.226 17.780 1.00 79.31 69 TRP A O 1
ATOM 570 N N . GLU A 1 70 ? -6.650 11.243 18.966 1.00 80.81 70 GLU A N 1
ATOM 571 C CA . GLU A 1 70 ? -6.014 11.337 20.285 1.00 80.81 70 GLU A CA 1
ATOM 572 C C . GLU A 1 70 ? -5.096 10.142 20.547 1.00 80.81 70 GLU A C 1
ATOM 574 O O . GLU A 1 70 ? -3.937 10.315 20.921 1.00 80.81 70 GLU A O 1
ATOM 579 N N . ALA A 1 71 ? -5.579 8.924 20.279 1.00 82.44 71 ALA A N 1
ATOM 580 C CA . ALA A 1 71 ? -4.803 7.700 20.447 1.00 82.44 71 ALA A CA 1
ATOM 581 C C . ALA A 1 71 ? -3.542 7.683 19.565 1.00 82.44 71 ALA A C 1
ATOM 583 O O . ALA A 1 71 ? -2.488 7.199 19.978 1.00 82.44 71 ALA A O 1
ATOM 584 N N . GLN A 1 72 ? -3.621 8.242 18.353 1.00 81.94 72 GLN A N 1
ATOM 585 C CA . GLN A 1 72 ? -2.448 8.443 17.499 1.00 81.94 72 GLN A CA 1
ATOM 586 C C . GLN A 1 72 ? -1.474 9.460 18.094 1.00 81.94 72 GLN A C 1
ATOM 588 O O . GLN A 1 72 ? -0.262 9.236 18.051 1.00 81.94 72 GLN A O 1
ATOM 593 N N . GLY A 1 73 ? -1.997 10.557 18.648 1.00 73.25 73 GLY A N 1
ATOM 594 C CA . GLY A 1 73 ? -1.223 11.592 19.329 1.00 73.25 73 GLY A CA 1
ATOM 595 C C . GLY A 1 73 ? -0.322 11.025 20.424 1.00 73.25 73 GLY A C 1
ATOM 596 O O . GLY A 1 73 ? 0.846 11.408 20.486 1.00 73.25 73 GLY A O 1
ATOM 597 N N . LEU A 1 74 ? -0.806 10.039 21.191 1.00 78.12 74 LEU A N 1
ATOM 598 C CA . LEU A 1 74 ? -0.021 9.349 22.227 1.00 78.12 74 LEU A CA 1
ATOM 599 C C . LEU A 1 74 ? 1.266 8.713 21.668 1.00 78.12 74 LEU A C 1
ATOM 601 O O . LEU A 1 74 ? 2.334 8.774 22.277 1.00 78.12 74 LEU A O 1
ATOM 605 N N . ILE A 1 75 ? 1.183 8.108 20.477 1.00 76.88 75 ILE A N 1
ATOM 606 C CA . ILE A 1 75 ? 2.320 7.443 19.823 1.00 76.88 75 ILE A CA 1
ATOM 607 C C . ILE A 1 75 ? 3.300 8.475 19.255 1.00 76.88 75 ILE A C 1
ATOM 609 O O . ILE A 1 75 ? 4.514 8.283 19.340 1.00 76.88 75 ILE A O 1
ATOM 613 N N . TYR A 1 76 ? 2.791 9.553 18.650 1.00 74.75 76 TYR A N 1
ATOM 614 C CA . TYR A 1 76 ? 3.627 10.592 18.040 1.00 74.75 76 TYR A CA 1
ATOM 615 C C . TYR A 1 76 ? 4.356 11.446 19.082 1.00 74.75 76 TYR A C 1
ATOM 617 O O . TYR A 1 76 ? 5.528 11.755 18.877 1.00 74.75 76 TYR A O 1
ATOM 625 N N . ARG A 1 77 ? 3.693 11.764 20.200 1.00 78.44 77 ARG A N 1
ATOM 626 C CA . ARG A 1 77 ? 4.263 12.511 21.333 1.00 78.44 77 ARG A CA 1
ATOM 627 C C . ARG A 1 77 ? 5.128 11.655 22.263 1.00 78.44 77 ARG A C 1
ATOM 629 O O . ARG A 1 77 ? 5.743 12.195 23.167 1.00 78.44 77 ARG A O 1
ATOM 636 N N . GLN A 1 78 ? 5.214 10.345 22.010 1.00 79.31 78 GLN A N 1
ATOM 637 C CA . GLN A 1 78 ? 5.971 9.381 22.823 1.00 79.31 78 GLN A CA 1
ATOM 638 C C . GLN A 1 78 ? 5.482 9.270 24.281 1.00 79.31 78 GLN A C 1
ATOM 640 O O . GLN A 1 78 ? 6.235 8.865 25.158 1.00 79.31 78 GLN A O 1
ATOM 645 N N . GLU A 1 79 ? 4.199 9.550 24.523 1.00 80.62 79 GLU A N 1
ATOM 646 C CA . GLU A 1 79 ? 3.549 9.426 25.842 1.00 80.62 79 GLU A CA 1
ATOM 647 C C . GLU A 1 79 ? 3.356 7.953 26.254 1.00 80.62 79 GLU A C 1
ATOM 649 O O . GLU A 1 79 ? 3.155 7.636 27.423 1.00 80.62 79 GLU A O 1
ATOM 654 N N . VAL A 1 80 ? 3.442 7.026 25.291 1.00 84.69 80 VAL A N 1
ATOM 655 C CA . VAL A 1 80 ? 3.439 5.578 25.534 1.00 84.69 80 VAL A CA 1
ATOM 656 C C . VAL A 1 80 ? 4.851 5.019 25.315 1.00 84.69 80 VAL A C 1
ATOM 658 O O . VAL A 1 80 ? 5.377 5.125 24.196 1.00 84.69 80 VAL A O 1
ATOM 661 N N . PRO A 1 81 ? 5.455 4.361 26.325 1.00 87.88 81 PRO A N 1
ATOM 662 C CA . PRO A 1 81 ? 6.812 3.841 26.230 1.00 87.88 81 PRO A CA 1
ATOM 663 C C . PRO A 1 81 ? 6.924 2.721 25.193 1.00 87.88 81 PRO A C 1
ATOM 665 O O . PRO A 1 81 ? 5.965 2.004 24.891 1.00 87.88 81 PRO A O 1
ATOM 668 N N . LEU A 1 82 ? 8.135 2.538 24.664 1.00 87.38 82 LEU A N 1
ATOM 669 C CA . LEU A 1 82 ? 8.400 1.578 23.592 1.00 87.38 82 LEU A CA 1
ATOM 670 C C . LEU A 1 82 ? 8.034 0.139 23.990 1.00 87.38 82 LEU A C 1
ATOM 672 O O . LEU A 1 82 ? 7.457 -0.580 23.178 1.00 87.38 82 LEU A O 1
ATOM 676 N N . ASN A 1 83 ? 8.276 -0.244 25.248 1.00 88.75 83 ASN A N 1
ATOM 677 C CA . ASN A 1 83 ? 7.932 -1.569 25.775 1.00 88.75 83 ASN A CA 1
ATOM 678 C C . ASN A 1 83 ? 6.427 -1.853 25.672 1.00 88.75 83 ASN A C 1
ATOM 680 O O . ASN A 1 83 ? 6.035 -2.898 25.166 1.00 88.75 83 ASN A O 1
ATOM 684 N N . ALA A 1 84 ? 5.573 -0.888 26.033 1.00 89.69 84 ALA A N 1
ATOM 685 C CA . ALA A 1 84 ? 4.122 -1.037 25.906 1.00 89.69 84 ALA A CA 1
ATOM 686 C C . ALA A 1 84 ? 3.686 -1.160 24.434 1.00 89.69 84 ALA A C 1
ATOM 688 O O . ALA A 1 84 ? 2.720 -1.844 24.101 1.00 89.69 84 ALA A O 1
ATOM 689 N N . ARG A 1 85 ? 4.431 -0.541 23.513 1.00 90.31 85 ARG A N 1
ATOM 690 C CA . ARG A 1 85 ? 4.174 -0.658 22.070 1.00 90.31 85 ARG A CA 1
ATOM 691 C C . ARG A 1 85 ? 4.624 -1.997 21.499 1.00 90.31 85 ARG A C 1
ATOM 693 O O . ARG A 1 85 ? 3.979 -2.479 20.572 1.00 90.31 85 ARG A O 1
ATOM 700 N N . PHE A 1 86 ? 5.708 -2.588 21.994 1.00 88.62 86 PHE A N 1
ATOM 701 C CA . PHE A 1 86 ? 6.061 -3.974 21.668 1.00 88.62 86 PHE A CA 1
ATOM 702 C C . PHE A 1 86 ? 5.013 -4.944 22.197 1.00 88.62 86 PHE A C 1
ATOM 704 O O . PHE A 1 86 ? 4.643 -5.882 21.494 1.00 88.62 86 PHE A O 1
ATOM 711 N N . GLU A 1 87 ? 4.490 -4.666 23.388 1.00 89.25 87 GLU A N 1
ATOM 712 C CA . GLU A 1 87 ? 3.492 -5.509 24.021 1.00 89.25 87 GLU A CA 1
ATOM 713 C C . GLU A 1 87 ? 2.197 -5.583 23.221 1.00 89.25 87 GLU A C 1
ATOM 715 O O . GLU A 1 87 ? 1.786 -6.658 22.792 1.00 89.25 87 GLU A O 1
ATOM 720 N N . VAL A 1 88 ? 1.595 -4.433 22.914 1.00 89.00 88 VAL A N 1
ATOM 721 C CA . VAL A 1 88 ? 0.341 -4.403 22.149 1.00 89.00 88 VAL A CA 1
ATOM 722 C C . VAL A 1 88 ? 0.513 -4.954 20.723 1.00 89.00 88 VAL A C 1
ATOM 724 O O . VAL A 1 88 ? -0.457 -5.346 20.073 1.00 89.00 88 VAL A O 1
ATOM 727 N N . ALA A 1 89 ? 1.750 -4.993 20.211 1.00 86.44 89 ALA A N 1
ATOM 728 C CA . ALA A 1 89 ? 2.084 -5.551 18.903 1.00 86.44 89 ALA A CA 1
ATOM 729 C C . ALA A 1 89 ? 2.186 -7.083 18.883 1.00 86.44 89 ALA A C 1
ATOM 731 O O . ALA A 1 89 ? 2.310 -7.643 17.791 1.00 86.44 89 ALA A O 1
ATOM 732 N N . ARG A 1 90 ? 2.144 -7.765 20.036 1.00 81.56 90 ARG A N 1
ATOM 733 C CA . ARG A 1 90 ? 2.257 -9.228 20.102 1.00 81.56 90 ARG A CA 1
ATOM 734 C C . ARG A 1 90 ? 1.155 -9.928 19.299 1.00 81.56 90 ARG A C 1
ATOM 736 O O . ARG A 1 90 ? 0.043 -9.415 19.134 1.00 81.56 90 ARG A O 1
ATOM 743 N N . TYR A 1 91 ? 1.511 -11.100 18.779 1.00 70.56 91 TYR A N 1
ATOM 744 C CA . TYR A 1 91 ? 0.616 -12.026 18.072 1.00 70.56 91 TYR A CA 1
ATOM 745 C C . TYR A 1 91 ? 0.412 -13.335 18.843 1.00 70.56 91 TYR A C 1
ATOM 747 O O . TYR A 1 91 ? -0.627 -13.967 18.696 1.00 70.56 91 TYR A O 1
ATOM 755 N N . ASP A 1 92 ? 1.388 -13.707 19.672 1.00 68.38 92 ASP A N 1
ATOM 756 C CA . ASP A 1 92 ? 1.374 -14.874 20.548 1.00 68.38 92 ASP A CA 1
ATOM 757 C C . ASP A 1 92 ? 1.918 -14.448 21.922 1.00 68.38 92 ASP A C 1
ATOM 759 O O . ASP A 1 92 ? 2.724 -13.519 22.017 1.00 68.38 92 ASP A O 1
ATOM 763 N N . ILE A 1 93 ? 1.477 -15.112 22.988 1.00 67.75 93 ILE A N 1
ATOM 764 C CA . ILE A 1 93 ? 1.937 -14.856 24.354 1.00 67.75 93 ILE A CA 1
ATOM 765 C C . ILE A 1 93 ? 3.408 -15.250 24.544 1.00 67.75 93 ILE A C 1
ATOM 767 O O . ILE A 1 93 ? 4.145 -14.552 25.240 1.00 67.75 93 ILE A O 1
ATOM 771 N N . ASN A 1 94 ? 3.840 -16.321 23.869 1.00 69.00 94 ASN A N 1
ATOM 772 C CA . ASN A 1 94 ? 5.180 -16.897 23.991 1.00 69.00 94 ASN A CA 1
ATOM 773 C C . ASN A 1 94 ? 6.195 -16.226 23.062 1.00 69.00 94 ASN A C 1
ATOM 775 O O . ASN A 1 94 ? 7.400 -16.408 23.220 1.00 69.00 94 ASN A O 1
ATOM 779 N N . THR A 1 95 ? 5.718 -15.445 22.090 1.00 70.44 95 THR A N 1
ATOM 780 C CA . THR A 1 95 ? 6.572 -14.788 21.101 1.00 70.44 95 THR A CA 1
ATOM 781 C C . THR A 1 95 ? 6.512 -13.282 21.291 1.00 70.44 95 THR A C 1
ATOM 783 O O . THR A 1 95 ? 5.536 -12.624 20.925 1.00 70.44 95 THR A O 1
ATOM 786 N N . ALA A 1 96 ? 7.587 -12.716 21.839 1.00 69.44 96 ALA A N 1
ATOM 787 C CA . ALA A 1 96 ? 7.738 -11.270 21.908 1.00 69.44 96 ALA A CA 1
ATOM 788 C C . ALA A 1 96 ? 7.705 -10.664 20.495 1.00 69.44 96 ALA A C 1
ATOM 790 O O . ALA A 1 96 ? 8.334 -11.173 19.561 1.00 69.44 96 ALA A O 1
ATOM 791 N N . SER A 1 97 ? 6.988 -9.549 20.330 1.00 75.56 97 SER A N 1
ATOM 792 C CA . SER A 1 97 ? 7.007 -8.829 19.059 1.00 75.56 97 SER A CA 1
ATOM 793 C C . SER A 1 97 ? 8.405 -8.271 18.803 1.00 75.56 97 SER A C 1
ATOM 795 O O . SER A 1 97 ? 8.964 -7.564 19.637 1.00 75.56 97 SER A O 1
ATOM 797 N N . ARG A 1 98 ? 8.951 -8.512 17.608 1.00 73.38 98 ARG A N 1
ATOM 798 C CA . ARG A 1 98 ? 10.224 -7.911 17.168 1.00 73.38 98 ARG A CA 1
ATOM 799 C C . ARG A 1 98 ? 10.081 -6.446 16.747 1.00 73.38 98 ARG A C 1
ATOM 801 O O . ARG A 1 98 ? 11.082 -5.787 16.482 1.00 73.38 98 ARG A O 1
ATOM 808 N N . LYS A 1 99 ? 8.849 -5.930 16.633 1.00 73.38 99 LYS A N 1
ATOM 809 C CA . LYS A 1 99 ? 8.561 -4.564 16.163 1.00 73.38 99 LYS A CA 1
ATOM 810 C C . LYS A 1 99 ? 7.589 -3.847 17.109 1.00 73.38 99 LYS A C 1
ATOM 812 O O . LYS A 1 99 ? 6.570 -4.434 17.480 1.00 73.38 99 LYS A O 1
ATOM 817 N N . PRO A 1 100 ? 7.837 -2.573 17.456 1.00 84.00 100 PRO A N 1
ATOM 818 C CA . PRO A 1 100 ? 6.886 -1.807 18.243 1.00 84.00 100 PRO A CA 1
ATOM 819 C C . PRO A 1 100 ? 5.680 -1.448 17.374 1.00 84.00 100 PRO A C 1
ATOM 821 O O . PRO A 1 100 ? 5.813 -1.155 16.179 1.00 84.00 100 PRO A O 1
ATOM 824 N N . PHE A 1 101 ? 4.495 -1.424 17.976 1.00 87.00 101 PHE A N 1
ATOM 825 C CA . PHE A 1 101 ? 3.291 -0.969 17.304 1.00 87.00 101 PHE A CA 1
ATOM 826 C C . PHE A 1 101 ? 3.441 0.489 16.845 1.00 87.00 101 PHE A C 1
ATOM 828 O O . PHE A 1 101 ? 3.839 1.380 17.606 1.00 87.00 101 PHE A O 1
ATOM 835 N N . ASN A 1 102 ? 3.108 0.716 15.574 1.00 76.38 102 ASN A N 1
ATOM 836 C CA . ASN A 1 102 ? 3.126 2.010 14.910 1.00 76.38 102 ASN A CA 1
ATOM 837 C C . ASN A 1 102 ? 1.815 2.199 14.146 1.00 76.38 102 ASN A C 1
ATOM 839 O O . ASN A 1 102 ? 1.506 1.398 13.270 1.00 76.38 102 ASN A O 1
ATOM 843 N N . PHE A 1 103 ? 1.101 3.304 14.381 1.00 77.00 103 PHE A N 1
ATOM 844 C CA . PHE A 1 103 ? -0.083 3.674 13.590 1.00 77.00 103 PHE A CA 1
ATOM 845 C C . PHE A 1 103 ? 0.258 4.669 12.459 1.00 77.00 103 PHE A C 1
ATOM 847 O O . PHE A 1 103 ? -0.428 5.663 12.213 1.00 77.00 103 PHE A O 1
ATOM 854 N N . ARG A 1 104 ? 1.375 4.433 11.758 1.00 71.62 104 ARG A N 1
ATOM 855 C CA . ARG A 1 104 ? 1.864 5.296 10.665 1.00 71.62 104 ARG A CA 1
ATOM 856 C C . ARG A 1 104 ? 1.317 4.830 9.312 1.00 71.62 104 ARG A C 1
ATOM 858 O O . ARG A 1 104 ? 2.051 4.307 8.480 1.00 71.62 104 ARG A O 1
ATOM 865 N N . HIS A 1 105 ? 0.016 5.007 9.101 1.00 68.81 105 HIS A N 1
ATOM 866 C CA . HIS A 1 105 ? -0.651 4.664 7.839 1.00 68.81 105 HIS A CA 1
ATOM 867 C C . HIS A 1 105 ? -0.898 5.893 6.948 1.00 68.81 105 HIS A C 1
ATOM 869 O O . HIS A 1 105 ? -1.004 7.015 7.445 1.00 68.81 105 HIS A O 1
ATOM 875 N N . LYS A 1 106 ? -1.037 5.682 5.628 1.00 66.00 106 LYS A N 1
ATOM 876 C CA . LYS A 1 106 ? -1.518 6.719 4.693 1.00 66.00 106 LYS A CA 1
ATOM 877 C C . LYS A 1 106 ? -2.930 7.169 5.087 1.00 66.00 106 LYS A C 1
ATOM 879 O O . LYS A 1 106 ? -3.698 6.376 5.631 1.00 66.00 106 LYS A O 1
ATOM 884 N N . GLN A 1 107 ? -3.297 8.412 4.772 1.00 62.41 107 GLN A N 1
ATOM 885 C CA . GLN A 1 107 ? -4.589 8.992 5.169 1.00 62.41 107 GLN A CA 1
ATOM 886 C C . GLN A 1 107 ? -5.792 8.172 4.669 1.00 62.41 107 GLN A C 1
ATOM 888 O O . GLN A 1 107 ? -6.723 7.927 5.429 1.00 62.41 107 GLN A O 1
ATOM 893 N N . GLU A 1 108 ? -5.741 7.666 3.434 1.00 62.75 108 GLU A N 1
ATOM 894 C CA . GLU A 1 108 ? -6.779 6.783 2.877 1.00 62.75 108 GLU A CA 1
ATOM 895 C C . GLU A 1 108 ? -6.949 5.492 3.692 1.00 62.75 108 GLU A C 1
ATOM 897 O O . GLU A 1 108 ? -8.068 5.066 3.964 1.00 62.75 108 GLU A O 1
ATOM 902 N N . THR A 1 109 ? -5.844 4.884 4.131 1.00 67.69 109 THR A N 1
ATOM 903 C CA . THR A 1 109 ? -5.865 3.677 4.967 1.00 67.69 109 THR A CA 1
ATOM 904 C C . THR A 1 109 ? -6.458 3.970 6.341 1.00 67.69 109 THR A C 1
ATOM 906 O O . THR A 1 109 ? -7.294 3.207 6.812 1.00 67.69 109 THR A O 1
ATOM 909 N N . LYS A 1 110 ? -6.091 5.105 6.955 1.00 73.44 110 LYS A N 1
ATOM 910 C CA . LYS A 1 110 ? -6.677 5.542 8.232 1.00 73.44 110 LYS A CA 1
ATOM 911 C C . LYS A 1 110 ? -8.195 5.721 8.118 1.00 73.44 110 LYS A C 1
ATOM 913 O O . LYS A 1 110 ? -8.916 5.239 8.982 1.00 73.44 110 LYS A O 1
ATOM 918 N N . ARG A 1 111 ? -8.678 6.341 7.031 1.00 73.19 111 ARG A N 1
ATOM 919 C CA . ARG A 1 111 ? -10.119 6.503 6.757 1.00 73.19 111 ARG A CA 1
ATOM 920 C C . ARG A 1 111 ? -10.836 5.164 6.602 1.00 73.19 111 ARG A C 1
ATOM 922 O O . ARG A 1 111 ? -11.897 4.988 7.183 1.00 73.19 111 ARG A O 1
ATOM 929 N N . ARG A 1 112 ? -10.247 4.211 5.869 1.00 75.94 112 ARG A N 1
ATOM 930 C CA . ARG A 1 112 ? -10.814 2.857 5.733 1.00 75.94 112 ARG A CA 1
ATOM 931 C C . ARG A 1 112 ? -10.920 2.150 7.078 1.00 75.94 112 ARG A C 1
ATOM 933 O O . ARG A 1 112 ? -11.950 1.560 7.365 1.00 75.94 112 ARG A O 1
ATOM 940 N N . TYR A 1 113 ? -9.882 2.234 7.906 1.00 84.69 113 TYR A N 1
ATOM 941 C CA . TYR A 1 113 ? -9.906 1.611 9.226 1.00 84.69 113 TYR A CA 1
ATOM 942 C C . TYR A 1 113 ? -10.981 2.258 10.107 1.00 84.69 113 TYR A C 1
ATOM 944 O O . TYR A 1 113 ? -11.806 1.548 10.674 1.00 84.69 113 TYR A O 1
ATOM 952 N N . ALA A 1 114 ? -11.026 3.594 10.164 1.00 83.25 114 ALA A N 1
ATOM 953 C CA . ALA A 1 114 ? -12.048 4.319 10.917 1.00 83.25 114 ALA A CA 1
ATOM 954 C C . ALA A 1 114 ? -13.468 3.972 10.440 1.00 83.25 114 ALA A C 1
ATOM 956 O O . ALA A 1 114 ? -14.356 3.780 11.261 1.00 83.25 114 ALA A O 1
ATOM 957 N N . SER A 1 115 ? -13.672 3.825 9.128 1.00 87.00 115 SER A N 1
ATOM 958 C CA . SER A 1 115 ? -14.948 3.396 8.549 1.00 87.00 115 SER A CA 1
ATOM 959 C C . SER A 1 115 ? -15.364 2.009 9.041 1.00 87.00 115 SER A C 1
ATOM 961 O O . SER A 1 115 ? -16.496 1.867 9.480 1.00 87.00 115 SER A O 1
ATOM 963 N N . ILE A 1 116 ? -14.458 1.026 9.080 1.00 90.62 116 ILE A N 1
ATOM 964 C CA . ILE A 1 116 ? -14.773 -0.317 9.602 1.00 90.62 116 ILE A CA 1
ATOM 965 C C . ILE A 1 116 ? -15.163 -0.260 11.083 1.00 90.62 116 ILE A C 1
ATOM 967 O O . ILE A 1 116 ? -16.104 -0.931 11.496 1.00 90.62 116 ILE A O 1
ATOM 971 N N . LEU A 1 117 ? -14.472 0.557 11.887 1.00 93.38 117 LEU A N 1
ATOM 972 C CA . LEU A 1 117 ? -14.837 0.750 13.292 1.00 93.38 117 LEU A CA 1
ATOM 973 C C . LEU A 1 117 ? -16.233 1.370 13.428 1.00 93.38 117 LEU A C 1
ATOM 975 O O . LEU A 1 117 ? -17.032 0.889 14.225 1.00 93.38 117 LEU A O 1
ATOM 979 N N . LYS A 1 118 ? -16.544 2.400 12.631 1.00 92.88 118 LYS A N 1
ATOM 980 C CA . LYS A 1 118 ? -17.878 3.018 12.595 1.00 92.88 118 LYS A CA 1
ATOM 981 C C . LYS A 1 118 ? -18.953 2.002 12.210 1.00 92.88 118 LYS A C 1
ATOM 983 O O . LYS A 1 118 ? -19.981 1.954 12.871 1.00 92.88 118 LYS A O 1
ATOM 988 N N . GLN A 1 119 ? -18.683 1.156 11.212 1.00 94.94 119 GLN A N 1
ATOM 989 C CA . GLN A 1 119 ? -19.588 0.086 10.784 1.00 94.94 119 GLN A CA 1
ATOM 990 C C . GLN A 1 119 ? -19.815 -0.957 11.883 1.00 94.94 119 GLN A C 1
ATOM 992 O O . GLN A 1 119 ? -20.944 -1.378 12.090 1.00 94.94 119 GLN A O 1
ATOM 997 N N . LEU A 1 120 ? -18.770 -1.346 12.621 1.00 96.19 120 LEU A N 1
ATOM 998 C CA . LEU A 1 120 ? -18.900 -2.274 13.746 1.00 96.19 120 LEU A CA 1
ATOM 999 C C . LEU A 1 120 ? -19.748 -1.680 14.879 1.00 96.19 120 LEU A C 1
ATOM 1001 O O . LEU A 1 120 ? -20.601 -2.371 15.437 1.00 96.19 120 LEU A O 1
ATOM 1005 N N . ILE A 1 121 ? -19.508 -0.416 15.236 1.00 96.25 121 ILE A N 1
ATOM 1006 C CA . ILE A 1 121 ? -20.254 0.236 16.315 1.00 96.25 121 ILE A CA 1
ATOM 1007 C C . ILE A 1 121 ? -21.712 0.439 15.907 1.00 96.25 121 ILE A C 1
ATOM 1009 O O . ILE A 1 121 ? -22.583 0.025 16.661 1.00 96.25 121 ILE A O 1
ATOM 1013 N N . ILE A 1 122 ? -22.000 0.969 14.713 1.00 94.06 122 ILE A N 1
ATOM 1014 C CA . ILE A 1 122 ? -23.395 1.155 14.280 1.00 94.06 122 ILE A CA 1
ATOM 1015 C C . ILE A 1 122 ? -24.133 -0.176 14.124 1.00 94.06 122 ILE A C 1
ATOM 1017 O O . ILE A 1 122 ? -25.282 -0.274 14.534 1.00 94.06 122 ILE A O 1
ATOM 1021 N N . TYR A 1 123 ? -23.457 -1.219 13.633 1.00 95.81 123 TYR A N 1
ATOM 1022 C CA . TYR A 1 123 ? -24.002 -2.573 13.601 1.00 95.81 123 TYR A CA 1
ATOM 1023 C C . TYR A 1 123 ? -24.390 -3.051 14.997 1.00 95.81 123 TYR A C 1
ATOM 1025 O O . TYR A 1 123 ? -25.467 -3.606 15.183 1.00 95.81 123 TYR A O 1
ATOM 1033 N N . THR A 1 124 ? -23.527 -2.801 15.985 1.00 95.00 124 THR A N 1
ATOM 1034 C CA . THR A 1 124 ? -23.800 -3.156 17.380 1.00 95.00 124 THR A CA 1
ATOM 1035 C C . THR A 1 124 ? -25.011 -2.396 17.906 1.00 95.00 124 THR A C 1
ATOM 1037 O O . THR A 1 124 ? -25.912 -3.029 18.442 1.00 95.00 124 THR A O 1
ATOM 1040 N N . LEU A 1 125 ? -25.054 -1.071 17.727 1.00 94.12 125 LEU A N 1
ATOM 1041 C CA . LEU A 1 125 ? -26.165 -0.243 18.202 1.00 94.12 125 LEU A CA 1
ATOM 1042 C C . LEU A 1 125 ? -27.486 -0.685 17.563 1.00 94.12 125 LEU A C 1
ATOM 1044 O O . LEU A 1 125 ? -28.414 -1.029 18.281 1.00 94.12 125 LEU A O 1
ATOM 1048 N N . ARG A 1 126 ? -27.534 -0.799 16.230 1.00 92.69 126 ARG A N 1
ATOM 1049 C CA . ARG A 1 126 ? -28.736 -1.230 15.501 1.00 92.69 126 ARG A CA 1
ATOM 1050 C C . ARG A 1 126 ? -29.197 -2.630 15.893 1.00 92.69 126 ARG A C 1
ATOM 1052 O O . ARG A 1 126 ? -30.387 -2.853 16.019 1.00 92.69 126 ARG A O 1
ATOM 1059 N N . CYS A 1 127 ? -28.284 -3.582 16.099 1.00 92.19 127 CYS A N 1
ATOM 1060 C CA . CYS A 1 127 ? -28.683 -4.938 16.489 1.00 92.19 127 CYS A CA 1
ATOM 1061 C C . CYS A 1 127 ? -29.164 -5.046 17.943 1.00 92.19 127 CYS A C 1
ATOM 1063 O O . CYS A 1 127 ? -29.882 -5.993 18.258 1.00 92.19 127 CYS A O 1
ATOM 1065 N N . LEU A 1 128 ? -28.708 -4.161 18.835 1.00 90.88 128 LEU A N 1
ATOM 1066 C CA . LEU A 1 128 ? -29.149 -4.123 20.235 1.00 90.88 128 LEU A CA 1
ATOM 1067 C C . LEU A 1 128 ? -30.445 -3.328 20.422 1.00 90.88 128 LEU A C 1
ATOM 1069 O O . LEU A 1 128 ? -31.103 -3.507 21.441 1.00 90.88 128 LEU A O 1
ATOM 1073 N N . ASP A 1 129 ? -30.799 -2.501 19.441 1.00 88.56 129 ASP A N 1
ATOM 1074 C CA . ASP A 1 129 ? -32.033 -1.716 19.403 1.00 88.56 129 ASP A CA 1
ATOM 1075 C C . ASP A 1 129 ? -33.252 -2.505 18.883 1.00 88.56 129 ASP A C 1
ATOM 1077 O O . ASP A 1 129 ? -34.391 -2.118 19.111 1.00 88.56 129 ASP A O 1
ATOM 1081 N N . LEU A 1 130 ? -33.033 -3.639 18.204 1.00 86.88 130 LEU A N 1
ATOM 1082 C CA . LEU A 1 130 ? -34.122 -4.480 17.691 1.00 86.88 130 LEU A CA 1
ATOM 1083 C C . LEU A 1 130 ? -34.983 -5.050 18.831 1.00 86.88 130 LEU A C 1
ATOM 1085 O O . LEU A 1 130 ? -34.468 -5.722 19.729 1.00 86.88 130 LEU A O 1
ATOM 1089 N N . GLU A 1 131 ? -36.301 -4.841 18.741 1.00 75.38 131 GLU A N 1
ATOM 1090 C CA . GLU A 1 131 ? -37.281 -5.269 19.750 1.00 75.38 131 GLU A CA 1
ATOM 1091 C C . GLU A 1 131 ? -37.372 -6.798 19.885 1.00 75.38 131 GLU A C 1
ATOM 1093 O O . GLU A 1 131 ? -37.450 -7.317 21.002 1.00 75.38 131 GLU A O 1
ATOM 1098 N N . ASP A 1 132 ? -37.339 -7.527 18.762 1.00 77.75 132 ASP A N 1
ATOM 1099 C CA . ASP A 1 132 ? -37.372 -8.991 18.746 1.00 77.75 132 ASP A CA 1
ATOM 1100 C C . ASP A 1 132 ? -35.957 -9.579 18.548 1.00 77.75 132 ASP A C 1
ATOM 1102 O O . ASP A 1 132 ? -35.347 -9.421 17.482 1.00 77.75 132 ASP A O 1
ATOM 1106 N N . PRO A 1 133 ? -35.424 -10.334 19.532 1.00 74.31 133 PRO A N 1
ATOM 1107 C CA . PRO A 1 133 ? -34.148 -11.033 19.408 1.00 74.31 133 PRO A CA 1
ATOM 1108 C C . PRO A 1 133 ? -34.051 -12.010 18.227 1.00 74.31 133 PRO A C 1
ATOM 1110 O O . PRO A 1 133 ? -32.937 -12.396 17.874 1.00 74.31 133 PRO A O 1
ATOM 1113 N N . ILE A 1 134 ? -35.170 -12.441 17.637 1.00 77.94 134 ILE A N 1
ATOM 1114 C CA . ILE A 1 134 ? -35.208 -13.330 16.465 1.00 77.94 134 ILE A CA 1
ATOM 1115 C C . ILE A 1 134 ? -34.841 -12.574 15.176 1.00 77.94 134 ILE A C 1
ATOM 1117 O O . ILE A 1 134 ? -34.310 -13.172 14.239 1.00 77.94 134 ILE A O 1
ATOM 1121 N N . GLU A 1 135 ? -35.069 -11.260 15.122 1.00 80.00 135 GLU A N 1
ATOM 1122 C CA . GLU A 1 135 ? -34.778 -10.438 13.941 1.00 80.00 135 GLU A CA 1
ATOM 1123 C C . GLU A 1 135 ? -33.305 -10.038 13.823 1.00 80.00 135 GLU A C 1
ATOM 1125 O O . GLU A 1 135 ? -32.860 -9.586 12.764 1.00 80.00 135 GLU A O 1
ATOM 1130 N N . ARG A 1 136 ? -32.517 -10.242 14.883 1.00 88.06 136 ARG A N 1
ATOM 1131 C CA . ARG A 1 136 ? -31.088 -9.925 14.892 1.00 88.06 136 ARG A CA 1
ATOM 1132 C C . ARG A 1 136 ? -30.233 -11.121 14.433 1.00 88.06 136 ARG A C 1
ATOM 1134 O O . ARG A 1 136 ? -30.575 -12.273 14.710 1.00 88.06 136 ARG A O 1
ATOM 1141 N N . PRO A 1 137 ? -29.061 -10.886 13.815 1.00 90.19 137 PRO A N 1
ATOM 1142 C CA . PRO A 1 137 ? -28.099 -11.952 13.529 1.00 90.19 137 PRO A CA 1
ATOM 1143 C C . PRO A 1 137 ? -27.690 -12.740 14.794 1.00 90.19 137 PRO A C 1
ATOM 1145 O O . PRO A 1 137 ? -27.547 -12.146 15.863 1.00 90.19 137 PRO A O 1
ATOM 1148 N N . PRO A 1 138 ? -27.440 -14.060 14.717 1.00 87.62 138 PRO A N 1
ATOM 1149 C CA . PRO A 1 138 ? -27.375 -14.910 15.909 1.00 87.62 138 PRO A CA 1
ATOM 1150 C C . PRO A 1 138 ? -26.056 -14.775 16.694 1.00 87.62 138 PRO A C 1
ATOM 1152 O O . PRO A 1 138 ? -25.125 -15.539 16.491 1.00 87.62 138 PRO A O 1
ATOM 1155 N N . PHE A 1 139 ? -25.964 -13.834 17.637 1.00 91.62 139 PHE A N 1
ATOM 1156 C CA . PHE A 1 139 ? -24.831 -13.700 18.574 1.00 91.62 139 PHE A CA 1
ATOM 1157 C C . PHE A 1 139 ? -25.293 -13.608 20.040 1.00 91.62 139 PHE A C 1
ATOM 1159 O O . PHE A 1 139 ? -26.468 -13.352 20.324 1.00 91.62 139 PHE A O 1
ATOM 1166 N N . LYS A 1 140 ? -24.374 -13.812 20.998 1.00 90.81 140 LYS A N 1
ATOM 1167 C CA . LYS A 1 140 ? -24.644 -13.718 22.447 1.00 90.81 140 LYS A CA 1
ATOM 1168 C C . LYS A 1 140 ? -24.242 -12.330 22.965 1.00 90.81 140 LYS A C 1
ATOM 1170 O O . LYS A 1 140 ? -23.177 -11.827 22.620 1.00 90.81 140 LYS A O 1
ATOM 1175 N N . VAL A 1 141 ? -25.079 -11.733 23.819 1.00 90.50 141 VAL A N 1
ATOM 1176 C CA . VAL A 1 141 ? -24.820 -10.426 24.455 1.00 90.50 141 VAL A CA 1
ATOM 1177 C C . VAL A 1 141 ? -24.632 -10.625 25.951 1.00 90.50 141 VAL A C 1
ATOM 1179 O O . VAL A 1 141 ? -25.478 -11.208 26.627 1.00 90.50 141 VAL A O 1
ATOM 1182 N N . SER A 1 142 ? -23.504 -10.157 26.475 1.00 90.75 142 SER A N 1
ATOM 1183 C CA . SER A 1 142 ? -23.215 -10.187 27.909 1.00 90.75 142 SER A CA 1
ATOM 1184 C C . SER A 1 142 ? -23.894 -9.031 28.649 1.00 90.75 142 SER A C 1
ATOM 1186 O O . SER A 1 142 ? -24.118 -7.962 28.086 1.00 90.75 142 SER A O 1
ATOM 1188 N N . ARG A 1 143 ? -24.118 -9.187 29.962 1.00 91.62 143 ARG A N 1
ATOM 1189 C CA . ARG A 1 143 ? -24.633 -8.097 30.816 1.00 91.62 143 ARG A CA 1
ATOM 1190 C C . ARG A 1 143 ? -23.760 -6.838 30.776 1.00 91.62 143 ARG A C 1
ATOM 1192 O O . ARG A 1 143 ? -24.277 -5.737 30.895 1.00 91.62 143 ARG A O 1
ATOM 1199 N N . GLN A 1 144 ? -22.443 -6.993 30.615 1.00 91.75 144 GLN A N 1
ATOM 1200 C CA . GLN A 1 144 ? -21.523 -5.855 30.516 1.00 91.75 144 GLN A CA 1
ATOM 1201 C C . GLN A 1 144 ? -21.674 -5.107 29.188 1.00 91.75 144 GLN A C 1
ATOM 1203 O O . GLN A 1 144 ? -21.617 -3.884 29.185 1.00 91.75 144 GLN A O 1
ATOM 1208 N N . GLN A 1 145 ? -21.882 -5.831 28.083 1.00 93.75 145 GLN A N 1
ATOM 1209 C CA . GLN A 1 145 ? -22.149 -5.232 26.772 1.00 93.75 145 GLN A CA 1
ATOM 1210 C C . GLN A 1 145 ? -23.500 -4.517 26.761 1.00 93.75 145 GLN A C 1
ATOM 1212 O O . GLN A 1 145 ? -23.566 -3.379 26.316 1.00 93.75 145 GLN A O 1
ATOM 1217 N N . GLN A 1 146 ? -24.538 -5.149 27.317 1.00 94.31 146 GLN A N 1
ATOM 1218 C CA . GLN A 1 146 ? -25.867 -4.549 27.432 1.00 94.31 146 GLN A CA 1
ATOM 1219 C C . GLN A 1 146 ? -25.825 -3.254 28.254 1.00 94.31 146 GLN A C 1
ATOM 1221 O O . GLN A 1 146 ? -26.292 -2.219 27.800 1.00 94.31 146 GLN A O 1
ATOM 1226 N N . LYS A 1 147 ? -25.155 -3.278 29.413 1.00 95.06 147 LYS A N 1
ATOM 1227 C CA . LYS A 1 147 ? -24.970 -2.075 30.229 1.00 95.06 147 LYS A CA 1
ATOM 1228 C C . LYS A 1 147 ? -24.176 -0.983 29.503 1.00 95.06 147 LYS A C 1
ATOM 1230 O O . LYS A 1 147 ? -24.538 0.180 29.575 1.00 95.06 147 LYS A O 1
ATOM 1235 N N . ALA A 1 148 ? -23.093 -1.338 28.808 1.00 95.50 148 ALA A N 1
ATOM 1236 C CA . ALA A 1 148 ? -22.301 -0.359 28.061 1.00 95.50 148 ALA A CA 1
ATOM 1237 C C . ALA A 1 148 ? -23.080 0.255 26.883 1.00 95.50 148 ALA A C 1
ATOM 1239 O O . ALA A 1 148 ? -22.832 1.402 26.528 1.00 95.50 148 ALA A O 1
ATOM 1240 N N . TYR A 1 149 ? -24.005 -0.501 26.284 1.00 95.88 149 TYR A N 1
ATOM 1241 C CA . TYR A 1 149 ? -24.950 0.006 25.293 1.00 95.88 149 TYR A CA 1
ATOM 1242 C C . TYR A 1 149 ? -25.929 1.004 25.921 1.00 95.88 149 TYR A C 1
ATOM 1244 O O . TYR A 1 149 ? -26.025 2.129 25.442 1.00 95.88 149 TYR A O 1
ATOM 1252 N N . GLU A 1 150 ? -26.576 0.631 27.027 1.00 95.12 150 GLU A N 1
ATOM 1253 C CA . GLU A 1 150 ? -27.513 1.495 27.759 1.00 95.12 150 GLU A CA 1
ATOM 1254 C C . GLU A 1 150 ? -26.845 2.800 28.227 1.00 95.12 150 GLU A C 1
ATOM 1256 O O . GLU A 1 150 ? -27.385 3.881 28.003 1.00 95.12 150 GLU A O 1
ATOM 1261 N N . ASP A 1 151 ? -25.638 2.721 28.802 1.00 95.75 151 ASP A N 1
ATOM 1262 C CA . ASP A 1 151 ? -24.863 3.887 29.250 1.00 95.75 151 ASP A CA 1
ATOM 1263 C C . ASP A 1 151 ? -24.500 4.822 28.072 1.00 95.75 151 ASP A C 1
ATOM 1265 O O . ASP A 1 151 ? -24.502 6.049 28.223 1.00 95.75 151 ASP A O 1
ATOM 1269 N N . LEU A 1 152 ? -24.189 4.256 26.896 1.00 96.31 152 LEU A N 1
ATOM 1270 C CA . LEU A 1 152 ? -23.879 5.013 25.679 1.00 96.31 152 LEU A CA 1
ATOM 1271 C C . LEU A 1 152 ? -25.120 5.706 25.125 1.00 96.31 152 LEU A C 1
ATOM 1273 O O . LEU A 1 152 ? -25.048 6.899 24.829 1.00 96.31 152 LEU A O 1
ATOM 1277 N N . MET A 1 153 ? -26.233 4.981 24.999 1.00 94.69 153 MET A N 1
ATOM 1278 C CA . MET A 1 153 ? -27.491 5.538 24.501 1.00 94.69 153 MET A CA 1
ATOM 1279 C C . MET A 1 153 ? -27.995 6.641 25.430 1.00 94.69 153 MET A C 1
ATOM 1281 O O . MET A 1 153 ? -28.250 7.738 24.954 1.00 94.69 153 MET A O 1
ATOM 1285 N N . ALA A 1 154 ? -27.953 6.439 26.751 1.00 92.75 154 ALA A N 1
ATOM 1286 C CA . ALA A 1 154 ? -28.310 7.473 27.722 1.00 92.75 154 ALA A CA 1
ATOM 1287 C C . ALA A 1 154 ? -27.427 8.734 27.618 1.00 92.75 154 ALA A C 1
ATOM 1289 O O . ALA A 1 154 ? -27.916 9.853 27.769 1.00 92.75 154 ALA A O 1
ATOM 1290 N N . ALA A 1 155 ? -26.122 8.584 27.352 1.00 92.50 155 ALA A N 1
ATOM 1291 C CA . ALA A 1 155 ? -25.238 9.727 27.105 1.00 92.50 155 ALA A CA 1
ATOM 1292 C C . ALA A 1 155 ? -25.541 10.431 25.766 1.00 92.50 155 ALA A C 1
ATOM 1294 O O . ALA A 1 155 ? -25.354 11.644 25.656 1.00 92.50 155 ALA A O 1
ATOM 1295 N N . GLY A 1 156 ? -25.982 9.676 24.757 1.00 91.38 156 GLY A N 1
ATOM 1296 C CA . GLY A 1 156 ? -26.446 10.193 23.472 1.00 91.38 156 GLY A CA 1
ATOM 1297 C C . GLY A 1 156 ? -27.756 10.969 23.594 1.00 91.38 156 GLY A C 1
ATOM 1298 O O . GLY A 1 156 ? -27.820 12.097 23.112 1.00 91.38 156 GLY A O 1
ATOM 1299 N N . ASP A 1 157 ? -28.738 10.410 24.302 1.00 89.81 157 ASP A N 1
ATOM 1300 C CA . ASP A 1 157 ? -30.037 11.032 24.576 1.00 89.81 157 ASP A CA 1
ATOM 1301 C C . ASP A 1 157 ? -29.857 12.345 25.346 1.00 89.81 157 ASP A C 1
ATOM 1303 O O . ASP A 1 157 ? -30.371 13.383 24.940 1.00 89.81 157 ASP A O 1
ATOM 1307 N N . GLU A 1 158 ? -29.035 12.349 26.403 1.00 89.81 158 GLU A N 1
ATOM 1308 C CA . GLU A 1 158 ? -28.740 13.570 27.162 1.00 89.81 158 GLU A CA 1
ATOM 1309 C C . GLU A 1 158 ? -28.088 14.652 26.283 1.00 89.81 158 GLU A C 1
ATOM 1311 O O . GLU A 1 158 ? -28.413 15.838 26.396 1.00 89.81 158 GLU A O 1
ATOM 1316 N N . LEU A 1 159 ? -27.173 14.258 25.389 1.00 87.12 159 LEU A N 1
ATOM 1317 C CA . LEU A 1 159 ? -26.558 15.176 24.432 1.00 87.12 159 LEU A CA 1
ATOM 1318 C C . LEU A 1 159 ? -27.590 15.728 23.445 1.00 87.12 159 LEU A C 1
ATOM 1320 O O . LEU A 1 159 ? -27.571 16.925 23.153 1.00 87.12 159 LEU A O 1
ATOM 1324 N N . GLU A 1 160 ? -28.470 14.878 22.929 1.00 85.69 160 GLU A N 1
ATOM 1325 C CA . GLU A 1 160 ? -29.512 15.258 21.984 1.00 85.69 160 GLU A CA 1
ATOM 1326 C C . GLU A 1 160 ? -30.547 16.196 22.614 1.00 85.69 160 GLU A C 1
ATOM 1328 O O . GLU A 1 160 ? -30.864 17.238 22.034 1.00 85.69 160 GLU A O 1
ATOM 1333 N N . ASP A 1 161 ? -31.008 15.890 23.824 1.00 85.06 161 ASP A N 1
ATOM 1334 C CA . ASP A 1 161 ? -31.959 16.701 24.580 1.00 85.06 161 ASP A CA 1
ATOM 1335 C C . ASP A 1 161 ? -31.394 18.087 24.882 1.00 85.06 161 ASP A C 1
ATOM 1337 O O . ASP A 1 161 ? -32.045 19.103 24.616 1.00 85.06 161 ASP A O 1
ATOM 1341 N N . GLN A 1 162 ? -30.151 18.160 25.368 1.00 82.88 162 GLN A N 1
ATOM 1342 C CA . GLN A 1 162 ? -29.495 19.441 25.623 1.00 82.88 162 GLN A CA 1
ATOM 1343 C C . GLN A 1 162 ? -29.228 20.214 24.326 1.00 82.88 162 GLN A C 1
ATOM 1345 O O . GLN A 1 162 ? -29.381 21.438 24.292 1.00 82.88 162 GLN A O 1
ATOM 1350 N N . TRP A 1 163 ? -28.883 19.522 23.236 1.00 81.12 163 TRP A N 1
ATOM 1351 C CA . TRP A 1 163 ? -28.700 20.136 21.921 1.00 81.12 163 TRP A CA 1
ATOM 1352 C C . TRP A 1 163 ? -30.007 20.734 21.385 1.00 81.12 163 TRP A C 1
ATOM 1354 O O . TRP A 1 163 ? -30.011 21.874 20.906 1.00 81.12 163 TRP A O 1
ATOM 1364 N N . LYS A 1 164 ? -31.125 20.007 21.506 1.00 81.00 164 LYS A N 1
ATOM 1365 C CA . LYS A 1 164 ? -32.471 20.468 21.132 1.00 81.00 164 LYS A CA 1
ATOM 1366 C C . LYS A 1 164 ? -32.927 21.633 22.014 1.00 81.00 164 LYS A C 1
ATOM 1368 O O . LYS A 1 164 ? -33.372 22.651 21.480 1.00 81.00 164 LYS A O 1
ATOM 1373 N N . ALA A 1 165 ? -32.753 21.537 23.334 1.00 79.69 165 ALA A N 1
ATOM 1374 C CA . ALA A 1 165 ? -33.104 22.595 24.286 1.00 79.69 165 ALA A CA 1
ATOM 1375 C C . ALA A 1 165 ? -32.337 23.899 24.011 1.00 79.69 165 ALA A C 1
ATOM 1377 O O . ALA A 1 165 ? -32.914 24.986 24.045 1.00 79.69 165 ALA A O 1
ATOM 1378 N N . ALA A 1 166 ? -31.056 23.789 23.654 1.00 76.62 166 ALA A N 1
ATOM 1379 C CA . ALA A 1 166 ? -30.208 24.919 23.284 1.00 76.62 166 ALA A CA 1
ATOM 1380 C C . ALA A 1 166 ? -30.386 25.384 21.824 1.00 76.62 166 ALA A C 1
ATOM 1382 O O . ALA A 1 166 ? -29.619 26.227 21.358 1.00 76.62 166 ALA A O 1
ATOM 1383 N N . ARG A 1 167 ? -31.348 24.829 21.068 1.00 70.69 167 ARG A N 1
ATOM 1384 C CA . ARG A 1 167 ? -31.575 25.126 19.639 1.00 70.69 167 ARG A CA 1
ATOM 1385 C C . ARG A 1 167 ? -30.295 25.032 18.788 1.00 70.69 167 ARG A C 1
ATOM 1387 O O . ARG A 1 167 ? -30.060 25.854 17.904 1.00 70.69 167 ARG A O 1
ATOM 1394 N N . GLY A 1 168 ? -29.431 24.061 19.088 1.00 66.38 168 GLY A N 1
ATOM 1395 C CA . GLY A 1 168 ? -28.155 23.838 18.399 1.00 66.38 168 GLY A CA 1
ATOM 1396 C C . GLY A 1 168 ? -27.004 24.788 18.772 1.00 66.38 168 GLY A C 1
ATOM 1397 O O . GLY A 1 168 ? -25.935 24.712 18.150 1.00 66.38 168 GLY A O 1
ATOM 1398 N N . GLN A 1 169 ? -27.199 25.649 19.779 1.00 68.62 169 GLN A N 1
ATOM 1399 C CA . GLN A 1 169 ? -26.218 26.603 20.314 1.00 68.62 169 GLN A CA 1
ATOM 1400 C C . GLN A 1 169 ? -25.852 26.275 21.770 1.00 68.62 169 GLN A C 1
ATOM 1402 O O . GLN A 1 169 ? -26.068 27.062 22.689 1.00 68.62 169 GLN A O 1
ATOM 1407 N N . LEU A 1 170 ? -25.299 25.083 21.993 1.00 71.50 170 LEU A N 1
ATOM 1408 C CA . LEU A 1 170 ? -24.741 24.724 23.297 1.00 71.50 170 LEU A CA 1
ATOM 1409 C C . LEU A 1 170 ? -23.510 25.576 23.618 1.00 71.50 170 LEU A C 1
ATOM 1411 O O . LEU A 1 170 ? -22.676 25.825 22.749 1.00 71.50 170 LEU A O 1
ATOM 1415 N N . LEU A 1 171 ? -23.368 25.962 24.889 1.00 73.81 171 LEU A N 1
ATOM 1416 C CA . LEU A 1 171 ? -22.122 26.533 25.397 1.00 73.81 171 LEU A CA 1
ATOM 1417 C C . LEU A 1 171 ? -20.980 25.532 25.186 1.00 73.81 171 LEU A C 1
ATOM 1419 O O . LEU A 1 171 ? -21.111 24.363 25.558 1.00 73.81 171 LEU A O 1
ATOM 1423 N N . ASP A 1 172 ? -19.839 26.005 24.678 1.00 70.31 172 ASP A N 1
ATOM 1424 C CA . ASP A 1 172 ? -18.693 25.155 24.319 1.00 70.31 172 ASP A CA 1
ATOM 1425 C C . ASP A 1 172 ? -18.252 24.222 25.455 1.00 70.31 172 ASP A C 1
ATOM 1427 O O . ASP A 1 172 ? -17.904 23.069 25.212 1.00 70.31 172 ASP A O 1
ATOM 1431 N N . ARG A 1 173 ? -18.315 24.685 26.713 1.00 76.62 173 ARG A N 1
ATOM 1432 C CA . ARG A 1 173 ? -17.969 23.867 27.889 1.00 76.62 173 ARG A CA 1
ATOM 1433 C C . ARG A 1 173 ? -18.915 22.685 28.094 1.00 76.62 173 ARG A C 1
ATOM 1435 O O . ARG A 1 173 ? -18.447 21.588 28.379 1.00 76.62 173 ARG A O 1
ATOM 1442 N N . VAL A 1 174 ? -20.221 22.907 27.956 1.00 77.56 174 VAL A N 1
ATOM 1443 C CA . VAL A 1 174 ? -21.248 21.871 28.158 1.00 77.56 174 VAL A CA 1
ATOM 1444 C C . VAL A 1 174 ? -21.188 20.860 27.018 1.00 77.56 174 VAL A C 1
ATOM 1446 O O . VAL A 1 174 ? -21.139 19.655 27.257 1.00 77.56 174 VAL A O 1
ATOM 1449 N N . LEU A 1 175 ? -21.076 21.349 25.778 1.00 79.38 175 LEU A N 1
ATOM 1450 C CA . LEU A 1 175 ? -20.886 20.494 24.611 1.00 79.38 175 LEU A CA 1
ATOM 1451 C C . LEU A 1 175 ? -19.623 19.635 24.753 1.00 79.38 175 LEU A C 1
ATOM 1453 O O . LEU A 1 175 ? -19.678 18.435 24.504 1.00 79.38 175 LEU A O 1
ATOM 1457 N N . ALA A 1 176 ? -18.501 20.218 25.188 1.00 73.69 176 ALA A N 1
ATOM 1458 C CA . ALA A 1 176 ? -17.260 19.479 25.402 1.00 73.69 176 ALA A CA 1
ATOM 1459 C C . ALA A 1 176 ? -17.408 18.371 26.459 1.00 73.69 176 ALA A C 1
ATOM 1461 O O . ALA A 1 176 ? -16.927 17.265 26.235 1.00 73.69 176 ALA A O 1
ATOM 1462 N N . GLN A 1 177 ? -18.103 18.631 27.573 1.00 87.00 177 GLN A N 1
ATOM 1463 C CA . GLN A 1 177 ? -18.333 17.634 28.627 1.00 87.00 177 GLN A CA 1
ATOM 1464 C C . GLN A 1 177 ? -19.187 16.454 28.145 1.00 87.00 177 GLN A C 1
ATOM 1466 O O . GLN A 1 177 ? -18.826 15.299 28.373 1.00 87.00 177 GLN A O 1
ATOM 1471 N N . LEU A 1 178 ? -20.290 16.728 27.445 1.00 87.75 178 LEU A N 1
ATOM 1472 C CA . LEU A 1 178 ? -21.176 15.687 26.913 1.00 87.75 178 LEU A CA 1
ATOM 1473 C C . LEU A 1 178 ? -20.497 14.875 25.804 1.00 87.75 178 LEU A C 1
ATOM 1475 O O . LEU A 1 178 ? -20.572 13.647 25.795 1.00 87.75 178 LEU A O 1
ATOM 1479 N N . MET A 1 179 ? -19.767 15.549 24.910 1.00 85.25 179 MET A N 1
ATOM 1480 C CA . MET A 1 179 ? -18.963 14.901 23.870 1.00 85.25 179 MET A CA 1
ATOM 1481 C C . MET A 1 179 ? -17.882 13.995 24.478 1.00 85.25 179 MET A C 1
ATOM 1483 O O . MET A 1 179 ? -17.663 12.890 23.981 1.00 85.25 179 MET A O 1
ATOM 1487 N N . GLU A 1 180 ? -17.226 14.427 25.561 1.00 87.62 180 GLU A N 1
ATOM 1488 C CA . GLU A 1 180 ? -16.230 13.617 26.269 1.00 87.62 180 GLU A CA 1
ATOM 1489 C C . GLU A 1 180 ? -16.865 12.379 26.909 1.00 87.62 180 GLU A C 1
ATOM 1491 O O . GLU A 1 180 ? -16.341 11.273 26.762 1.00 87.62 180 GLU A O 1
ATOM 1496 N N . ARG A 1 181 ? -18.027 12.533 27.558 1.00 93.88 181 ARG A N 1
ATOM 1497 C CA . ARG A 1 181 ? -18.775 11.409 28.136 1.00 93.88 181 ARG A CA 1
ATOM 1498 C C . ARG A 1 181 ? -19.167 10.390 27.066 1.00 93.88 181 ARG A C 1
ATOM 1500 O O . ARG A 1 181 ? -18.865 9.208 27.223 1.00 93.88 181 ARG A O 1
ATOM 1507 N N . LEU A 1 182 ? -19.746 10.840 25.950 1.00 93.44 182 LEU A N 1
ATOM 1508 C CA . LEU A 1 182 ? -20.109 9.967 24.830 1.00 93.44 182 LEU A CA 1
ATOM 1509 C C . LEU A 1 182 ? -18.882 9.239 24.257 1.00 93.44 182 LEU A C 1
ATOM 1511 O O . LEU A 1 182 ? -18.949 8.047 23.950 1.00 93.44 182 LEU A O 1
ATOM 1515 N N . LYS A 1 183 ? -17.734 9.922 24.155 1.00 94.00 183 LYS A N 1
ATOM 1516 C CA . LYS A 1 183 ? -16.465 9.332 23.700 1.00 94.00 183 LYS A CA 1
ATOM 1517 C C . LYS A 1 183 ? -15.996 8.203 24.620 1.00 94.00 183 LYS A C 1
ATOM 1519 O O . LYS A 1 183 ? -15.577 7.152 24.127 1.00 94.00 183 LYS A O 1
ATOM 1524 N N . LEU A 1 184 ? -16.066 8.405 25.936 1.00 94.12 184 LEU A N 1
ATOM 1525 C CA . LEU A 1 184 ? -15.668 7.405 26.930 1.00 94.12 184 LEU A CA 1
ATOM 1526 C C . LEU A 1 184 ? -16.598 6.187 26.926 1.00 94.12 184 LEU A C 1
ATOM 1528 O O . LEU A 1 184 ? -16.101 5.059 26.948 1.00 94.12 184 LEU A O 1
ATOM 1532 N N . GLU A 1 185 ? -17.914 6.389 26.832 1.00 96.75 185 GLU A N 1
ATOM 1533 C CA . GLU A 1 185 ? -18.877 5.281 26.760 1.00 96.75 185 GLU A CA 1
ATOM 1534 C C . GLU A 1 185 ? -18.777 4.518 25.428 1.00 96.75 185 GLU A C 1
ATOM 1536 O O . GLU A 1 185 ? -18.801 3.287 25.409 1.00 96.75 185 GLU A O 1
ATOM 1541 N N . THR A 1 186 ? -18.489 5.211 24.320 1.00 96.38 186 THR A N 1
ATOM 1542 C CA . THR A 1 186 ? -18.180 4.569 23.028 1.00 96.38 186 THR A CA 1
ATOM 1543 C C . THR A 1 186 ? -16.932 3.685 23.111 1.00 96.38 186 THR A C 1
ATOM 1545 O O . THR A 1 186 ? -16.932 2.545 22.633 1.00 96.38 186 THR A O 1
ATOM 1548 N N . LEU A 1 187 ? -15.859 4.172 23.749 1.00 96.50 187 LEU A N 1
ATOM 1549 C CA . LEU A 1 187 ? -14.660 3.368 23.996 1.00 96.50 187 LEU A CA 1
ATOM 1550 C C . LEU A 1 187 ? -14.974 2.167 24.904 1.00 96.50 187 LEU A C 1
ATOM 1552 O O . LEU A 1 187 ? -14.481 1.068 24.641 1.00 96.50 187 LEU A O 1
ATOM 1556 N N . ARG A 1 188 ? -15.797 2.351 25.947 1.00 95.75 188 ARG A N 1
ATOM 1557 C CA . ARG A 1 188 ? -16.212 1.274 26.857 1.00 95.75 188 ARG A CA 1
ATOM 1558 C C . ARG A 1 188 ? -16.956 0.177 26.101 1.00 95.75 188 ARG A C 1
ATOM 1560 O O . ARG A 1 188 ? -16.552 -0.981 26.211 1.00 95.75 188 ARG A O 1
ATOM 1567 N N . LEU A 1 189 ? -17.965 0.526 25.300 1.00 96.62 189 LEU A N 1
ATOM 1568 C CA . LEU A 1 189 ? -18.713 -0.434 24.487 1.00 96.62 189 LEU A CA 1
ATOM 1569 C C . LEU A 1 189 ? -17.769 -1.235 23.580 1.00 96.62 189 LEU A C 1
ATOM 1571 O O . LEU A 1 189 ? -17.760 -2.466 23.637 1.00 96.62 189 LEU A O 1
ATOM 1575 N N . PHE A 1 190 ? -16.889 -0.559 22.834 1.00 96.19 190 PHE A N 1
ATOM 1576 C CA . PHE A 1 190 ? -15.904 -1.229 21.979 1.00 96.19 190 PHE A CA 1
ATOM 1577 C C . PHE A 1 190 ? -15.009 -2.210 22.757 1.00 96.19 190 PHE A C 1
ATOM 1579 O O . PHE A 1 190 ? -14.766 -3.332 22.309 1.00 96.19 190 PHE A O 1
ATOM 1586 N N . MET A 1 191 ? -14.553 -1.827 23.952 1.00 94.88 191 MET A N 1
ATOM 1587 C CA . MET A 1 191 ? -13.734 -2.700 24.795 1.00 94.88 191 MET A CA 1
ATOM 1588 C C . MET A 1 191 ? -14.502 -3.909 25.333 1.00 94.88 191 MET A C 1
ATOM 1590 O O . MET A 1 191 ? -13.923 -4.989 25.438 1.00 94.88 191 MET A O 1
ATOM 1594 N N . THR A 1 192 ? -15.797 -3.778 25.635 1.00 94.75 192 THR A N 1
ATOM 1595 C CA . THR A 1 192 ? -16.626 -4.933 26.031 1.00 94.75 192 THR A CA 1
ATOM 1596 C C . THR A 1 192 ? -16.843 -5.922 24.884 1.00 94.75 192 THR A C 1
ATOM 1598 O O . THR A 1 192 ? -16.901 -7.125 25.124 1.00 94.75 192 THR A O 1
ATOM 1601 N N . ILE A 1 193 ? -16.891 -5.448 23.633 1.00 94.31 193 ILE A N 1
ATOM 1602 C CA . ILE A 1 193 ? -16.934 -6.314 22.444 1.00 94.31 193 ILE A CA 1
ATOM 1603 C C . ILE A 1 193 ? -15.622 -7.095 22.309 1.00 94.31 193 ILE A C 1
ATOM 1605 O O . ILE A 1 193 ? -15.645 -8.304 22.089 1.00 94.31 193 ILE A O 1
ATOM 1609 N N . LEU A 1 194 ? -14.475 -6.428 22.483 1.00 92.25 194 LEU A N 1
ATOM 1610 C CA . LEU A 1 194 ? -13.161 -7.071 22.375 1.00 92.25 194 LEU A CA 1
ATOM 1611 C C . LEU A 1 194 ? -12.885 -8.117 23.461 1.00 92.25 194 LEU A C 1
ATOM 1613 O O . LEU A 1 194 ? -12.180 -9.087 23.197 1.00 92.25 194 LEU A O 1
ATOM 1617 N N . ARG A 1 195 ? -13.416 -7.916 24.670 1.00 90.06 195 ARG A N 1
ATOM 1618 C CA . ARG A 1 195 ? -13.192 -8.796 25.831 1.00 90.06 195 ARG A CA 1
ATOM 1619 C C . ARG A 1 195 ? -14.140 -9.982 25.913 1.00 90.06 195 ARG A C 1
ATOM 1621 O O . ARG A 1 195 ? -14.044 -10.758 26.861 1.00 90.06 195 ARG A O 1
ATOM 1628 N N . GLN A 1 196 ? -15.085 -10.099 24.986 1.00 89.25 196 GLN A N 1
ATOM 1629 C CA . GLN A 1 196 ? -16.009 -11.220 24.991 1.00 89.25 196 GLN A CA 1
ATOM 1630 C C . GLN A 1 196 ? -15.227 -12.529 24.875 1.00 89.25 196 GLN A C 1
ATOM 1632 O O . GLN A 1 196 ? -14.377 -12.661 24.003 1.00 89.25 196 GLN A O 1
ATOM 1637 N N . GLN A 1 197 ? -15.519 -13.490 25.743 1.00 86.94 197 GLN A N 1
ATOM 1638 C CA . GLN A 1 197 ? -14.998 -14.846 25.619 1.00 86.94 197 GLN A CA 1
ATOM 1639 C C . GLN A 1 197 ? -16.022 -15.699 24.871 1.00 86.94 197 GLN A C 1
ATOM 1641 O O . GLN A 1 197 ? -17.217 -15.630 25.164 1.00 86.94 197 GLN A O 1
ATOM 1646 N N . THR A 1 198 ? -15.559 -16.441 23.869 1.00 84.88 198 THR A N 1
ATOM 1647 C CA . THR A 1 198 ? -16.382 -17.336 23.045 1.00 84.88 198 THR A CA 1
ATOM 1648 C C . THR A 1 198 ? -16.217 -18.765 23.545 1.00 84.88 198 THR A C 1
ATOM 1650 O O . THR A 1 198 ? -15.080 -19.232 23.674 1.00 84.88 198 THR A O 1
ATOM 1653 N N . LYS A 1 199 ? -17.335 -19.443 23.825 1.00 83.12 199 LYS A N 1
ATOM 1654 C CA . LYS A 1 199 ? -17.352 -20.771 24.458 1.00 83.12 199 LYS A CA 1
ATOM 1655 C C . LYS A 1 199 ? -17.632 -21.882 23.461 1.00 83.12 199 LYS A C 1
ATOM 1657 O O . LYS A 1 199 ? -16.783 -22.745 23.263 1.00 83.12 199 LYS A O 1
ATOM 1662 N N . ASP A 1 200 ? -18.804 -21.831 22.832 1.00 81.56 200 ASP A N 1
ATOM 1663 C CA . ASP A 1 200 ? -19.295 -22.906 21.968 1.00 81.56 200 ASP A CA 1
ATOM 1664 C C . ASP A 1 200 ? -18.964 -22.625 20.494 1.00 81.56 200 ASP A C 1
ATOM 1666 O O . ASP A 1 200 ? -18.711 -23.542 19.716 1.00 81.56 200 ASP A O 1
ATOM 1670 N N . SER A 1 201 ? -18.950 -21.344 20.104 1.00 86.62 201 SER A N 1
ATOM 1671 C CA . SER A 1 201 ? -18.584 -20.895 18.758 1.00 86.62 201 SER A CA 1
ATOM 1672 C C . SER A 1 201 ? -18.024 -19.474 18.758 1.00 86.62 201 SER A C 1
ATOM 1674 O O . SER A 1 201 ? -18.454 -18.616 19.528 1.00 86.62 201 SER A O 1
ATOM 1676 N N . GLU A 1 202 ? -17.119 -19.180 17.826 1.00 87.31 202 GLU A N 1
ATOM 1677 C CA . GLU A 1 202 ? -16.590 -17.835 17.588 1.00 87.31 202 GLU A CA 1
ATOM 1678 C C . GLU A 1 202 ? -17.695 -16.841 17.189 1.00 87.31 202 GLU A C 1
ATOM 1680 O O . GLU A 1 202 ? -17.617 -15.650 17.500 1.00 87.31 202 GLU A O 1
ATOM 1685 N N . HIS A 1 203 ? -18.763 -17.348 16.567 1.00 90.12 203 HIS A N 1
ATOM 1686 C CA . HIS A 1 203 ? -19.942 -16.602 16.128 1.00 90.12 203 HIS A CA 1
ATOM 1687 C C . HIS A 1 203 ? -20.807 -16.058 17.271 1.00 90.12 203 HIS A C 1
ATOM 1689 O O . HIS A 1 203 ? -21.652 -15.191 17.050 1.00 90.12 203 HIS A O 1
ATOM 1695 N N . GLU A 1 204 ? -20.562 -16.494 18.511 1.00 89.25 204 GLU A N 1
ATOM 1696 C CA . GLU A 1 204 ? -21.151 -15.870 19.698 1.00 89.25 204 GLU A CA 1
ATOM 1697 C C . GLU A 1 204 ? -20.768 -14.393 19.818 1.00 89.25 204 GLU A C 1
ATOM 1699 O O . GLU A 1 204 ? -21.487 -13.624 20.458 1.00 89.25 204 GLU A O 1
ATOM 1704 N N . SER A 1 205 ? -19.646 -13.996 19.212 1.00 92.62 205 SER A N 1
ATOM 1705 C CA . SER A 1 205 ? -19.160 -12.628 19.227 1.00 92.62 205 SER A CA 1
ATOM 1706 C C . SER A 1 205 ? -19.902 -11.718 18.256 1.00 92.62 205 SER A C 1
ATOM 1708 O O . SER A 1 205 ? -19.968 -11.986 17.054 1.00 92.62 205 SER A O 1
ATOM 1710 N N . ILE A 1 206 ? -20.312 -10.547 18.757 1.00 94.25 206 ILE A N 1
ATOM 1711 C CA . ILE A 1 206 ? -20.823 -9.433 17.939 1.00 94.25 206 ILE A CA 1
ATOM 1712 C C . ILE A 1 206 ? -19.843 -9.098 16.804 1.00 94.25 206 ILE A C 1
ATOM 1714 O O . ILE A 1 206 ? -20.262 -8.864 15.674 1.00 94.25 206 ILE A O 1
ATOM 1718 N N . MET A 1 207 ? -18.532 -9.130 17.076 1.00 94.06 207 MET A N 1
ATOM 1719 C CA . MET A 1 207 ? -17.495 -8.824 16.087 1.00 94.06 207 MET A CA 1
ATOM 1720 C C . MET A 1 207 ? -17.425 -9.868 14.969 1.00 94.06 207 MET A C 1
ATOM 1722 O O . MET A 1 207 ? -17.262 -9.504 13.807 1.00 94.06 207 MET A O 1
ATOM 1726 N N . VAL A 1 208 ? -17.541 -11.156 15.294 1.00 92.62 208 VAL A N 1
ATOM 1727 C CA . VAL A 1 208 ? -17.494 -12.232 14.289 1.00 92.62 208 VAL A CA 1
ATOM 1728 C C . VAL A 1 208 ? -18.783 -12.254 13.467 1.00 92.62 208 VAL A C 1
ATOM 1730 O O . VAL A 1 208 ? -18.733 -12.375 12.243 1.00 92.62 208 VAL A O 1
ATOM 1733 N N . SER A 1 209 ? -19.926 -12.016 14.113 1.00 93.50 209 SER A N 1
ATOM 1734 C CA . SER A 1 209 ? -21.209 -11.824 13.436 1.00 93.50 209 SER A CA 1
ATOM 1735 C C . SER A 1 209 ? -21.172 -10.626 12.473 1.00 93.50 209 SER A C 1
ATOM 1737 O O . SER A 1 209 ? -21.522 -10.757 11.300 1.00 93.50 209 SER A O 1
ATOM 1739 N N . PHE A 1 210 ? -20.620 -9.490 12.917 1.00 95.00 210 PHE A N 1
ATOM 1740 C CA . PHE A 1 210 ? -20.361 -8.319 12.075 1.00 95.00 210 PHE A CA 1
ATOM 1741 C C . PHE A 1 210 ? -19.485 -8.656 10.862 1.00 95.00 210 PHE A C 1
ATOM 1743 O O . PHE A 1 210 ? -19.788 -8.224 9.754 1.00 95.00 210 PHE A O 1
ATOM 1750 N N . LEU A 1 211 ? -18.417 -9.440 11.037 1.00 92.38 211 LEU A N 1
ATOM 1751 C CA . LEU A 1 211 ? -17.542 -9.836 9.929 1.00 92.38 211 LEU A CA 1
ATOM 1752 C C . LEU A 1 211 ? -18.262 -10.682 8.877 1.00 92.38 211 LEU A C 1
ATOM 1754 O O . LEU A 1 211 ? -17.959 -10.547 7.689 1.00 92.38 211 LEU A O 1
ATOM 1758 N N . CYS A 1 212 ? -19.230 -11.505 9.288 1.00 90.38 212 CYS A N 1
ATOM 1759 C CA . CYS A 1 212 ? -20.071 -12.245 8.354 1.00 90.38 212 CYS A CA 1
ATOM 1760 C C . CYS A 1 212 ? -20.919 -11.290 7.510 1.00 90.38 212 CYS A C 1
ATOM 1762 O O . CYS A 1 212 ? -20.920 -11.387 6.286 1.00 90.38 212 CYS A O 1
ATOM 1764 N N . VAL A 1 213 ? -21.567 -10.314 8.149 1.00 90.81 213 VAL A N 1
ATOM 1765 C CA . VAL A 1 213 ? -22.384 -9.304 7.459 1.00 90.81 213 VAL A CA 1
ATOM 1766 C C . VAL A 1 213 ? -21.531 -8.407 6.555 1.00 90.81 213 VAL A C 1
ATOM 1768 O O . VAL A 1 213 ? -21.892 -8.159 5.406 1.00 90.81 213 VAL A O 1
ATOM 1771 N N . LEU A 1 214 ? -20.354 -7.984 7.024 1.00 91.06 214 LEU A N 1
ATOM 1772 C CA . LEU A 1 214 ? -19.399 -7.180 6.258 1.00 91.06 214 LEU A CA 1
ATOM 1773 C C . LEU A 1 214 ? -18.892 -7.910 5.002 1.00 91.06 214 LEU A C 1
ATOM 1775 O O . LEU A 1 214 ? -18.532 -7.270 4.016 1.00 91.06 214 LEU A O 1
ATOM 1779 N N . SER A 1 215 ? -18.879 -9.246 5.023 1.00 87.19 215 SER A N 1
ATOM 1780 C CA . SER A 1 215 ? -18.434 -10.082 3.902 1.00 87.19 215 SER A CA 1
ATOM 1781 C C . SER A 1 215 ? -19.468 -10.212 2.777 1.00 87.19 215 SER A C 1
ATOM 1783 O O . SER A 1 215 ? -19.143 -10.782 1.735 1.00 87.19 215 SER A O 1
ATOM 1785 N N . ILE A 1 216 ? -20.676 -9.662 2.938 1.00 84.88 216 ILE A N 1
ATOM 1786 C CA . ILE A 1 216 ? -21.706 -9.615 1.894 1.00 84.88 216 ILE A CA 1
ATOM 1787 C C . ILE A 1 216 ? -21.398 -8.452 0.939 1.00 84.88 216 ILE A C 1
ATOM 1789 O O . ILE A 1 216 ? -21.194 -7.314 1.366 1.00 84.88 216 ILE A O 1
ATOM 1793 N N . ALA A 1 217 ? -21.384 -8.713 -0.365 1.00 79.94 217 ALA A N 1
ATOM 1794 C CA . ALA A 1 217 ? -21.191 -7.726 -1.426 1.00 79.94 217 ALA A CA 1
ATOM 1795 C C . ALA A 1 217 ? -22.520 -7.053 -1.849 1.00 79.94 217 ALA A C 1
ATOM 1797 O O . ALA A 1 217 ? -23.593 -7.547 -1.497 1.00 79.94 217 ALA A O 1
ATOM 1798 N N . PRO A 1 218 ? -22.491 -5.880 -2.523 1.00 76.69 218 PRO A N 1
ATOM 1799 C CA . PRO A 1 218 ? -23.701 -5.138 -2.902 1.00 76.69 218 PRO A CA 1
ATOM 1800 C C . PRO A 1 218 ? -24.648 -5.903 -3.823 1.00 76.69 218 PRO A C 1
ATOM 1802 O O . PRO A 1 218 ? -25.843 -5.657 -3.801 1.00 76.69 218 PRO A O 1
ATOM 1805 N N . ASP A 1 219 ? -24.114 -6.828 -4.612 1.00 72.81 219 ASP A N 1
ATOM 1806 C CA . ASP A 1 219 ? -24.858 -7.732 -5.491 1.00 72.81 219 ASP A CA 1
ATOM 1807 C C . ASP A 1 219 ? -25.382 -8.985 -4.758 1.00 72.81 219 ASP A C 1
ATOM 1809 O O . ASP A 1 219 ? -25.900 -9.906 -5.382 1.00 72.81 219 ASP A O 1
ATOM 1813 N N . GLY A 1 220 ? -25.211 -9.057 -3.433 1.00 67.88 220 GLY A N 1
ATOM 1814 C CA . GLY A 1 220 ? -25.581 -10.209 -2.616 1.00 67.88 220 GLY A CA 1
ATOM 1815 C C . GLY A 1 220 ? -24.602 -11.386 -2.701 1.00 67.88 220 GLY A C 1
ATOM 1816 O O . GLY A 1 220 ? -24.850 -12.414 -2.060 1.00 67.88 220 GLY A O 1
ATOM 1817 N N . SER A 1 221 ? -23.500 -11.263 -3.450 1.00 79.12 221 SER A N 1
ATOM 1818 C CA . SER A 1 221 ? -22.415 -12.250 -3.463 1.00 79.12 221 SER A CA 1
ATOM 1819 C C . SER A 1 221 ? -21.543 -12.144 -2.202 1.00 79.12 221 SER A C 1
ATOM 1821 O O . SER A 1 221 ? -21.772 -11.295 -1.340 1.00 79.12 221 SER A O 1
ATOM 1823 N N . TRP A 1 222 ? -20.552 -13.025 -2.056 1.00 80.12 222 TRP A N 1
ATOM 1824 C CA . TRP A 1 222 ? -19.613 -12.976 -0.935 1.00 80.12 222 TRP A CA 1
ATOM 1825 C C . TRP A 1 222 ? -18.248 -12.460 -1.380 1.00 80.12 222 TRP A C 1
ATOM 1827 O O . TRP A 1 222 ? -17.702 -12.897 -2.394 1.00 80.12 222 TRP A O 1
ATOM 1837 N N . TYR A 1 223 ? -17.650 -11.581 -0.581 1.00 78.00 223 TYR A N 1
ATOM 1838 C CA . TYR A 1 223 ? -16.296 -11.101 -0.824 1.00 78.00 223 TYR A CA 1
ATOM 1839 C C . TYR A 1 223 ? -15.243 -12.198 -0.619 1.00 78.00 223 TYR A C 1
ATOM 1841 O O . TYR A 1 223 ? -15.296 -12.987 0.327 1.00 78.00 223 TYR A O 1
ATOM 1849 N N . SER A 1 224 ? -14.228 -12.206 -1.486 1.00 71.50 224 SER A N 1
ATOM 1850 C CA . SER A 1 224 ? -13.070 -13.092 -1.354 1.00 71.50 224 SER A CA 1
ATOM 1851 C C . SER A 1 224 ? -12.085 -12.594 -0.287 1.00 71.50 224 SER A C 1
ATOM 1853 O O . SER A 1 224 ? -12.124 -11.437 0.152 1.00 71.50 224 SER A O 1
ATOM 1855 N N . TYR A 1 225 ? -11.138 -13.454 0.101 1.00 74.56 225 TYR A N 1
ATOM 1856 C CA . TYR A 1 225 ? -10.096 -13.113 1.075 1.00 74.56 225 TYR A CA 1
ATOM 1857 C C . TYR A 1 225 ? -9.286 -11.862 0.681 1.00 74.56 225 TYR A C 1
ATOM 1859 O O . TYR A 1 225 ? -8.786 -11.164 1.565 1.00 74.56 225 TYR A O 1
ATOM 1867 N N . ASP A 1 226 ? -9.172 -11.524 -0.611 1.00 67.75 226 ASP A N 1
ATOM 1868 C CA . ASP A 1 226 ? -8.435 -10.345 -1.086 1.00 67.75 226 ASP A CA 1
ATOM 1869 C C . ASP A 1 226 ? -9.030 -9.027 -0.589 1.00 67.75 226 ASP A C 1
ATOM 1871 O O . ASP A 1 226 ? -8.293 -8.077 -0.298 1.00 67.75 226 ASP A O 1
ATOM 1875 N N . THR A 1 227 ? -10.355 -8.979 -0.476 1.00 76.75 227 THR A N 1
ATOM 1876 C CA . THR A 1 227 ? -11.103 -7.801 -0.034 1.00 76.75 227 THR A CA 1
ATOM 1877 C C . THR A 1 227 ? -11.268 -7.783 1.482 1.00 76.75 227 THR A C 1
ATOM 1879 O O . THR A 1 227 ? -11.153 -6.719 2.091 1.00 76.75 227 THR A O 1
ATOM 1882 N N . VAL A 1 228 ? -11.446 -8.955 2.104 1.00 80.50 228 VAL A N 1
ATOM 1883 C CA . VAL A 1 228 ? -11.694 -9.069 3.550 1.00 80.50 228 VAL A CA 1
ATOM 1884 C C . VAL A 1 228 ? -10.411 -8.945 4.386 1.00 80.50 228 VAL A C 1
ATOM 1886 O O . VAL A 1 228 ? -10.420 -8.334 5.455 1.00 80.50 228 VAL A O 1
ATOM 1889 N N . THR A 1 229 ? -9.264 -9.437 3.904 1.00 81.69 229 THR A N 1
ATOM 1890 C CA . THR A 1 229 ? -7.980 -9.386 4.642 1.00 81.69 229 THR A CA 1
ATOM 1891 C C . THR A 1 229 ? -7.546 -7.957 5.038 1.00 81.69 229 THR A C 1
ATOM 1893 O O . THR A 1 229 ? -7.088 -7.755 6.174 1.00 81.69 229 THR A O 1
ATOM 1896 N N . PRO A 1 230 ? -7.693 -6.927 4.175 1.00 82.00 230 PRO A N 1
ATOM 1897 C CA . PRO A 1 230 ? -7.509 -5.531 4.571 1.00 82.00 230 PRO A CA 1
ATOM 1898 C C . PRO A 1 230 ? -8.412 -5.072 5.723 1.00 82.00 230 PRO A C 1
ATOM 1900 O O . PRO A 1 230 ? -7.964 -4.272 6.545 1.00 82.00 230 PRO A O 1
ATOM 1903 N N . TRP A 1 231 ? -9.651 -5.565 5.810 1.00 86.69 231 TRP A N 1
ATOM 1904 C CA . TRP A 1 231 ? -10.579 -5.193 6.880 1.00 86.69 231 TRP A CA 1
ATOM 1905 C C . TRP A 1 231 ? -10.179 -5.799 8.219 1.00 86.69 231 TRP A C 1
ATOM 1907 O O . TRP A 1 231 ? -10.100 -5.080 9.214 1.00 86.69 231 TRP A O 1
ATOM 1917 N N . LEU A 1 232 ? -9.808 -7.083 8.219 1.00 88.88 232 LEU A N 1
ATOM 1918 C CA . LEU A 1 232 ? -9.258 -7.763 9.396 1.00 88.88 232 LEU A CA 1
ATOM 1919 C C . LEU A 1 232 ? -7.989 -7.055 9.894 1.00 88.88 232 LEU A C 1
ATOM 1921 O O . LEU A 1 232 ? -7.819 -6.828 11.089 1.00 88.88 232 LEU A O 1
ATOM 1925 N N . SER A 1 233 ? -7.120 -6.631 8.970 1.00 86.19 233 SER A N 1
ATOM 1926 C CA . SER A 1 233 ? -5.923 -5.846 9.303 1.00 86.19 233 SER A CA 1
ATOM 1927 C C . SER A 1 233 ? -6.276 -4.490 9.925 1.00 86.19 233 SER A C 1
ATOM 1929 O O . SER A 1 233 ? -5.621 -4.061 10.873 1.00 86.19 233 SER A O 1
ATOM 1931 N N . GLY A 1 234 ? -7.322 -3.831 9.419 1.00 86.25 234 GLY A N 1
ATOM 1932 C CA . GLY A 1 234 ? -7.836 -2.580 9.971 1.00 86.25 234 GLY A CA 1
ATOM 1933 C C . GLY A 1 234 ? -8.376 -2.724 11.389 1.00 86.25 234 GLY A C 1
ATOM 1934 O O . GLY A 1 234 ? -8.003 -1.926 12.250 1.00 86.25 234 GLY A O 1
ATOM 1935 N N . LEU A 1 235 ? -9.175 -3.765 11.645 1.00 91.19 235 LEU A N 1
ATOM 1936 C CA . LEU A 1 235 ? -9.687 -4.086 12.980 1.00 91.19 235 LEU A CA 1
ATOM 1937 C C . LEU A 1 235 ? -8.547 -4.338 13.964 1.00 91.19 235 LEU A C 1
ATOM 1939 O O . LEU A 1 235 ? -8.487 -3.669 14.988 1.00 91.19 235 LEU A O 1
ATOM 1943 N N . VAL A 1 236 ? -7.582 -5.198 13.621 1.00 90.88 236 VAL A N 1
ATOM 1944 C CA . VAL A 1 236 ? -6.409 -5.471 14.473 1.00 90.88 236 VAL A CA 1
ATOM 1945 C C . VAL A 1 236 ? -5.642 -4.182 14.792 1.00 90.88 236 VAL A C 1
ATOM 1947 O O . VAL A 1 236 ? -5.296 -3.928 15.947 1.00 90.88 236 VAL A O 1
ATOM 1950 N N . SER A 1 237 ? -5.377 -3.344 13.784 1.00 90.56 237 SER A N 1
ATOM 1951 C CA . SER A 1 237 ? -4.663 -2.077 13.971 1.00 90.56 237 SER A CA 1
ATOM 1952 C C . SER A 1 237 ? -5.427 -1.095 14.861 1.00 90.56 237 SER A C 1
ATOM 1954 O O . SER A 1 237 ? -4.814 -0.453 15.712 1.00 90.56 237 SER A O 1
ATOM 1956 N N . ILE A 1 238 ? -6.743 -0.963 14.692 1.00 90.56 238 ILE A N 1
ATOM 1957 C CA . ILE A 1 238 ? -7.560 -0.079 15.531 1.00 90.56 238 ILE A CA 1
ATOM 1958 C C . ILE A 1 238 ? -7.692 -0.620 16.949 1.00 90.56 238 ILE A C 1
ATOM 1960 O O . ILE A 1 238 ? -7.521 0.150 17.888 1.00 90.56 238 ILE A O 1
ATOM 1964 N N . SER A 1 239 ? -7.924 -1.919 17.129 1.00 93.94 239 SER A N 1
ATOM 1965 C CA . SER A 1 239 ? -8.012 -2.536 18.454 1.00 93.94 239 SER A CA 1
ATOM 1966 C C . SER A 1 239 ? -6.746 -2.285 19.264 1.00 93.94 239 SER A C 1
ATOM 1968 O O . SER A 1 239 ? -6.827 -1.798 20.388 1.00 93.94 239 SER A O 1
ATOM 1970 N N . ARG A 1 240 ? -5.564 -2.493 18.666 1.00 94.00 240 ARG A N 1
ATOM 1971 C CA . ARG A 1 240 ? -4.274 -2.179 19.305 1.00 94.00 240 ARG A CA 1
ATOM 1972 C C . ARG A 1 240 ? -4.149 -0.697 19.665 1.00 94.00 240 ARG A C 1
ATOM 1974 O O . ARG A 1 240 ? -3.703 -0.365 20.759 1.00 94.00 240 ARG A O 1
ATOM 1981 N N . LEU A 1 241 ? -4.563 0.195 18.765 1.00 93.19 241 LEU A N 1
ATOM 1982 C CA . LEU A 1 241 ? -4.531 1.639 19.003 1.00 93.19 241 LEU A CA 1
ATOM 1983 C C . LEU A 1 241 ? -5.441 2.048 20.174 1.00 93.19 241 LEU A C 1
ATOM 1985 O O . LEU A 1 241 ? -5.030 2.829 21.030 1.00 93.19 241 LEU A O 1
ATOM 1989 N N . LEU A 1 242 ? -6.658 1.508 20.231 1.00 94.06 242 LEU A N 1
ATOM 1990 C CA . LEU A 1 242 ? -7.626 1.830 21.276 1.00 94.06 242 LEU A CA 1
ATOM 1991 C C . LEU A 1 242 ? -7.273 1.187 22.620 1.00 94.06 242 LEU A C 1
ATOM 1993 O O . LEU A 1 242 ? -7.533 1.798 23.652 1.00 94.06 242 LEU A O 1
ATOM 1997 N N . ILE A 1 243 ? -6.606 0.027 22.631 1.00 94.50 243 ILE A N 1
ATOM 1998 C CA . ILE A 1 243 ? -6.045 -0.569 23.855 1.00 94.50 243 ILE A CA 1
ATOM 1999 C C . ILE A 1 243 ? -5.019 0.376 24.490 1.00 94.50 243 ILE A C 1
ATOM 2001 O O . ILE A 1 243 ? -5.061 0.603 25.699 1.00 94.50 243 ILE A O 1
ATOM 2005 N N . LEU A 1 244 ? -4.133 0.978 23.685 1.00 93.19 244 LEU A N 1
ATOM 2006 C CA . LEU A 1 244 ? -3.188 1.981 24.186 1.00 93.19 244 LEU A CA 1
ATOM 2007 C C . LEU A 1 244 ? -3.911 3.206 24.759 1.00 93.19 244 LEU A C 1
ATOM 2009 O O . LEU A 1 244 ? -3.515 3.712 25.809 1.00 93.19 244 LEU A O 1
ATOM 2013 N N . ARG A 1 245 ? -4.982 3.667 24.098 1.00 93.19 245 ARG A N 1
ATOM 2014 C CA . ARG A 1 245 ? -5.778 4.804 24.583 1.00 93.19 245 ARG A CA 1
ATOM 2015 C C . ARG A 1 245 ? -6.466 4.499 25.908 1.00 93.19 245 ARG A C 1
ATOM 2017 O O . ARG A 1 245 ? -6.412 5.332 26.806 1.00 93.19 245 ARG A O 1
ATOM 2024 N N . GLU A 1 246 ? -7.072 3.323 26.047 1.00 94.00 246 GLU A N 1
ATOM 2025 C CA . GLU A 1 246 ? -7.730 2.913 27.289 1.00 94.00 246 GLU A CA 1
ATOM 2026 C C . GLU A 1 246 ? -6.723 2.781 28.439 1.00 94.00 246 GLU A C 1
ATOM 2028 O O . GLU A 1 246 ? -6.955 3.311 29.522 1.00 94.00 246 GLU A O 1
ATOM 2033 N N . ALA A 1 247 ? -5.574 2.141 28.201 1.00 93.56 247 ALA A N 1
ATOM 2034 C CA . ALA A 1 247 ? -4.520 2.022 29.205 1.00 93.56 247 ALA A CA 1
ATOM 2035 C C . ALA A 1 247 ? -4.007 3.400 29.661 1.00 93.56 247 ALA A C 1
ATOM 2037 O O . ALA A 1 247 ? -3.823 3.631 30.856 1.00 93.56 247 ALA A O 1
ATOM 2038 N N . HIS A 1 248 ? -3.836 4.336 28.724 1.00 92.62 248 HIS A N 1
ATOM 2039 C CA . HIS A 1 248 ? -3.463 5.710 29.045 1.00 92.62 248 HIS A CA 1
ATOM 2040 C C . HIS A 1 248 ? -4.536 6.415 29.884 1.00 92.62 248 HIS A C 1
ATOM 2042 O O . HIS A 1 248 ? -4.197 7.072 30.861 1.00 92.62 248 HIS A O 1
ATOM 2048 N N . LEU A 1 249 ? -5.819 6.284 29.529 1.00 90.62 249 LEU A N 1
ATOM 2049 C CA . LEU A 1 249 ? -6.926 6.886 30.285 1.00 90.62 249 LEU A CA 1
ATOM 2050 C C . LEU A 1 249 ? -7.004 6.355 31.719 1.00 90.62 249 LEU A C 1
ATOM 2052 O O . LEU A 1 249 ? -7.166 7.134 32.649 1.00 90.62 249 LEU A O 1
ATOM 2056 N N . ILE A 1 250 ? -6.831 5.046 31.916 1.00 91.19 250 ILE A N 1
ATOM 2057 C CA . ILE A 1 250 ? -6.841 4.440 33.255 1.00 91.19 250 ILE A CA 1
ATOM 2058 C C . ILE A 1 250 ? -5.715 5.007 34.121 1.00 91.19 250 ILE A C 1
ATOM 2060 O O . ILE A 1 250 ? -5.949 5.360 35.275 1.00 91.19 250 ILE A O 1
ATOM 2064 N N . ARG A 1 251 ? -4.497 5.108 33.570 1.00 92.38 251 ARG A N 1
ATOM 2065 C CA . ARG A 1 251 ? -3.366 5.702 34.290 1.00 92.38 251 ARG A CA 1
ATOM 2066 C C . ARG A 1 251 ? -3.615 7.181 34.583 1.00 92.38 251 ARG A C 1
ATOM 2068 O O . ARG A 1 251 ? -3.403 7.601 35.712 1.00 92.38 251 ARG A O 1
ATOM 2075 N N . TRP A 1 252 ? -4.081 7.939 33.594 1.00 90.00 252 TRP A N 1
ATOM 2076 C CA . TRP A 1 252 ? -4.367 9.368 33.726 1.00 90.00 252 TRP A CA 1
ATOM 2077 C C . TRP A 1 252 ? -5.382 9.649 34.838 1.00 90.00 252 TRP A C 1
ATOM 2079 O O . TRP A 1 252 ? -5.096 10.420 35.747 1.00 90.00 252 TRP A O 1
ATOM 2089 N N . ASN A 1 253 ? -6.512 8.939 34.838 1.00 90.25 253 ASN A N 1
ATOM 2090 C CA . ASN A 1 253 ? -7.553 9.108 35.852 1.00 90.25 253 ASN A CA 1
ATOM 2091 C C . ASN A 1 253 ? -7.057 8.744 37.262 1.00 90.25 253 ASN A C 1
ATOM 2093 O O . ASN A 1 253 ? -7.483 9.352 38.238 1.00 90.25 253 ASN A O 1
ATOM 2097 N N . ALA A 1 254 ? -6.153 7.765 37.385 1.00 90.50 254 ALA A N 1
ATOM 2098 C CA . ALA A 1 254 ? -5.540 7.424 38.668 1.00 90.50 254 ALA A CA 1
ATOM 2099 C C . ALA A 1 254 ? -4.611 8.537 39.184 1.00 90.50 254 ALA A C 1
ATOM 2101 O O . ALA A 1 254 ? -4.611 8.817 40.381 1.00 90.50 254 ALA A O 1
ATOM 2102 N N . ILE A 1 255 ? -3.861 9.192 38.289 1.00 89.44 255 ILE A N 1
ATOM 2103 C CA . ILE A 1 255 ? -3.018 10.348 38.631 1.00 89.44 255 ILE A CA 1
ATOM 2104 C C . ILE A 1 255 ? -3.901 11.520 39.068 1.00 89.44 255 ILE A C 1
ATOM 2106 O O . ILE A 1 255 ? -3.682 12.079 40.139 1.00 89.44 255 ILE A O 1
ATOM 2110 N N . GLU A 1 256 ? -4.936 11.854 38.292 1.00 89.44 256 GLU A N 1
ATOM 2111 C CA . GLU A 1 256 ? -5.865 12.937 38.640 1.00 89.44 256 GLU A CA 1
ATOM 2112 C C . GLU A 1 256 ? -6.566 12.691 39.978 1.00 89.44 256 GLU A C 1
ATOM 2114 O O . GLU A 1 256 ? -6.648 13.602 40.799 1.00 89.44 256 GLU A O 1
ATOM 2119 N N . ALA A 1 257 ? -7.014 11.460 40.242 1.00 90.06 257 ALA A N 1
ATOM 2120 C CA . ALA A 1 257 ? -7.610 11.103 41.527 1.00 90.06 257 ALA A CA 1
ATOM 2121 C C . ALA A 1 257 ? -6.613 11.248 42.692 1.00 90.06 257 ALA A C 1
ATOM 2123 O O . ALA A 1 257 ? -6.994 11.697 43.775 1.00 90.06 257 ALA A O 1
ATOM 2124 N N . GLY A 1 258 ? -5.336 10.913 42.477 1.00 90.19 258 GLY A N 1
ATOM 2125 C CA . GLY A 1 258 ? -4.277 11.103 43.469 1.00 90.19 258 GLY A CA 1
ATOM 2126 C C . GLY A 1 258 ? -4.033 12.578 43.789 1.00 90.19 258 GLY A C 1
ATOM 2127 O O . GLY A 1 258 ? -4.022 12.956 44.960 1.00 90.19 258 GLY A O 1
ATOM 2128 N N . VAL A 1 259 ? -3.925 13.420 42.757 1.00 91.94 259 VAL A N 1
ATOM 2129 C CA . VAL A 1 259 ? -3.759 14.876 42.906 1.00 91.94 259 VAL A CA 1
ATOM 2130 C C . VAL A 1 259 ? -4.979 15.500 43.588 1.00 91.94 259 VAL A C 1
ATOM 2132 O O . VAL A 1 259 ? -4.833 16.295 44.513 1.00 91.94 259 VAL A O 1
ATOM 2135 N N . ALA A 1 260 ? -6.191 15.090 43.204 1.00 89.94 260 ALA A N 1
ATOM 2136 C CA . ALA A 1 260 ? -7.424 15.534 43.853 1.00 89.94 260 ALA A CA 1
ATOM 2137 C C . ALA A 1 260 ? -7.505 15.115 45.334 1.00 89.94 260 ALA A C 1
ATOM 2139 O O . ALA A 1 260 ? -8.140 15.803 46.131 1.00 89.94 260 ALA A O 1
ATOM 2140 N N . SER A 1 261 ? -6.835 14.022 45.714 1.00 90.25 261 SER A N 1
ATOM 2141 C CA . SER A 1 261 ? -6.729 13.557 47.105 1.00 90.25 261 SER A CA 1
ATOM 2142 C C . SER A 1 261 ? -5.624 14.262 47.908 1.00 90.25 261 SER A C 1
ATOM 2144 O O . SER A 1 261 ? -5.400 13.908 49.064 1.00 90.25 261 SER A O 1
ATOM 2146 N N . GLY A 1 262 ? -4.939 15.253 47.324 1.00 90.38 262 GLY A N 1
ATOM 2147 C CA . GLY A 1 262 ? -3.921 16.066 47.995 1.00 90.38 262 GLY A CA 1
ATOM 2148 C C . GLY A 1 262 ? -2.478 15.574 47.843 1.00 90.38 262 GLY A C 1
ATOM 2149 O O . GLY A 1 262 ? -1.595 16.140 48.483 1.00 90.38 262 GLY A O 1
ATOM 2150 N N . LEU A 1 263 ? -2.221 14.551 47.018 1.00 90.75 263 LEU A N 1
ATOM 2151 C CA . LEU A 1 263 ? -0.855 14.132 46.683 1.00 90.75 263 LEU A CA 1
ATOM 2152 C C . LEU A 1 263 ? -0.188 15.150 45.750 1.00 90.75 263 LEU A C 1
ATOM 2154 O O . LEU A 1 263 ? -0.852 15.785 44.924 1.00 90.75 263 LEU A O 1
ATOM 2158 N N . SER A 1 264 ? 1.139 15.258 45.824 1.00 92.19 264 SER A N 1
ATOM 2159 C CA . SER A 1 264 ? 1.897 15.952 44.779 1.00 92.19 264 SER A CA 1
ATOM 2160 C C . SER A 1 264 ? 1.768 15.219 43.436 1.00 92.19 264 SER A C 1
ATOM 2162 O O . SER A 1 264 ? 1.463 14.025 43.382 1.00 92.19 264 SER A O 1
ATOM 2164 N N . THR A 1 265 ? 2.014 15.920 42.326 1.00 87.62 265 THR A N 1
ATOM 2165 C CA . THR A 1 265 ? 1.967 15.314 40.984 1.00 87.62 265 THR A CA 1
ATOM 2166 C C . THR A 1 265 ? 2.932 14.134 40.853 1.00 87.62 265 THR A C 1
ATOM 2168 O O . THR A 1 265 ? 2.567 13.113 40.278 1.00 87.62 265 THR A O 1
ATOM 2171 N N . GLU A 1 266 ? 4.126 14.232 41.445 1.00 89.06 266 GLU A N 1
ATOM 2172 C CA . GLU A 1 266 ? 5.137 13.166 41.425 1.00 89.06 266 GLU A CA 1
ATOM 2173 C C . GLU A 1 266 ? 4.694 11.932 42.229 1.00 89.06 266 GLU A C 1
ATOM 2175 O O . GLU A 1 266 ? 4.807 10.800 41.755 1.00 89.06 266 GLU A O 1
ATOM 2180 N N . GLU A 1 267 ? 4.120 12.130 43.419 1.00 89.44 267 GLU A N 1
ATOM 2181 C CA . GLU A 1 267 ? 3.582 11.033 44.234 1.00 89.44 267 GLU A CA 1
ATOM 2182 C C . GLU A 1 267 ? 2.379 10.362 43.563 1.00 89.44 267 GLU A C 1
ATOM 2184 O O . GLU A 1 267 ? 2.257 9.136 43.579 1.00 89.44 267 GLU A O 1
ATOM 2189 N N . ALA A 1 268 ? 1.499 11.144 42.932 1.00 89.12 268 ALA A N 1
ATOM 2190 C CA . ALA A 1 268 ? 0.367 10.615 42.180 1.00 89.12 268 ALA A CA 1
ATOM 2191 C C . ALA A 1 268 ? 0.826 9.782 40.966 1.00 89.12 268 ALA A C 1
ATOM 2193 O O . ALA A 1 268 ? 0.260 8.721 40.696 1.00 89.12 268 ALA A O 1
ATOM 2194 N N . GLU A 1 269 ? 1.881 10.205 40.263 1.00 87.38 269 GLU A N 1
ATOM 2195 C CA . GLU A 1 269 ? 2.481 9.452 39.154 1.00 87.38 269 GLU A CA 1
ATOM 2196 C C . GLU A 1 269 ? 3.149 8.142 39.590 1.00 87.38 269 GLU A C 1
ATOM 2198 O O . GLU A 1 269 ? 3.035 7.138 38.869 1.00 87.38 269 GLU A O 1
ATOM 2203 N N . LEU A 1 270 ? 3.821 8.145 40.747 1.00 89.50 270 LEU A N 1
ATOM 2204 C CA . LEU A 1 270 ? 4.435 6.965 41.366 1.00 89.50 270 LEU A CA 1
ATOM 2205 C C . LEU A 1 270 ? 3.382 5.951 41.829 1.00 89.50 270 LEU A C 1
ATOM 2207 O O . LEU A 1 270 ? 3.552 4.750 41.620 1.00 89.50 270 LEU A O 1
ATOM 2211 N N . ASN A 1 271 ? 2.281 6.433 42.408 1.00 90.12 271 ASN A N 1
ATOM 2212 C CA . ASN A 1 271 ? 1.191 5.589 42.901 1.00 90.12 271 ASN A CA 1
ATOM 2213 C C . ASN A 1 271 ? 0.292 5.054 41.773 1.00 90.12 271 ASN A C 1
ATOM 2215 O O . ASN A 1 271 ? -0.392 4.041 41.944 1.00 90.12 271 ASN A O 1
ATOM 2219 N N . ALA A 1 272 ? 0.274 5.714 40.612 1.00 90.00 272 ALA A N 1
ATOM 2220 C CA . ALA A 1 272 ? -0.542 5.299 39.483 1.00 90.00 272 ALA A CA 1
ATOM 2221 C C . ALA A 1 272 ? -0.029 3.996 38.832 1.00 90.00 272 ALA A C 1
ATOM 2223 O O . ALA A 1 272 ? 1.180 3.805 38.661 1.00 90.00 272 ALA A O 1
ATOM 2224 N N . PRO A 1 273 ? -0.931 3.116 38.352 1.00 92.94 273 PRO A N 1
ATOM 2225 C CA . PRO A 1 273 ? -0.556 1.851 37.727 1.00 92.94 273 PRO A CA 1
ATOM 2226 C C . PRO A 1 273 ? 0.339 2.060 36.500 1.00 92.94 273 PRO A C 1
ATOM 2228 O O . PRO A 1 273 ? 0.085 2.924 35.652 1.00 92.94 273 PRO A O 1
ATOM 2231 N N . GLY A 1 274 ? 1.391 1.246 36.386 1.00 91.50 274 GLY A N 1
ATOM 2232 C CA . GLY A 1 274 ? 2.335 1.311 35.273 1.00 91.50 274 GLY A CA 1
ATOM 2233 C C . GLY A 1 274 ? 1.656 1.057 33.925 1.00 91.50 274 GLY A C 1
ATOM 2234 O O . GLY A 1 274 ? 0.931 0.076 33.754 1.00 91.50 274 GLY A O 1
ATOM 2235 N N . ILE A 1 275 ? 1.926 1.920 32.940 1.00 91.44 275 ILE A N 1
ATOM 2236 C CA . ILE A 1 275 ? 1.301 1.840 31.609 1.00 91.44 275 ILE A CA 1
ATOM 2237 C C . ILE A 1 275 ? 1.591 0.511 30.898 1.00 91.44 275 ILE A C 1
ATOM 2239 O O . ILE A 1 275 ? 0.712 -0.026 30.232 1.00 91.44 275 ILE A O 1
ATOM 2243 N N . LEU A 1 276 ? 2.794 -0.051 31.075 1.00 90.94 276 LEU A N 1
ATOM 2244 C CA . LEU A 1 276 ? 3.159 -1.352 30.510 1.00 90.94 276 LEU A CA 1
ATOM 2245 C C . LEU A 1 276 ? 2.258 -2.465 31.055 1.00 90.94 276 LEU A C 1
ATOM 2247 O O . LEU A 1 276 ? 1.662 -3.181 30.265 1.00 90.94 276 LEU A O 1
ATOM 2251 N N . ASN A 1 277 ? 2.082 -2.541 32.377 1.00 91.12 277 ASN A N 1
ATOM 2252 C CA . ASN A 1 277 ? 1.231 -3.545 33.024 1.00 91.12 277 ASN A CA 1
ATOM 2253 C C . ASN A 1 277 ? -0.233 -3.429 32.551 1.00 91.12 277 ASN A C 1
ATOM 2255 O O . ASN A 1 277 ? -0.874 -4.424 32.212 1.00 91.12 277 ASN A O 1
ATOM 2259 N N . LEU A 1 278 ? -0.751 -2.200 32.433 1.00 92.75 278 LEU A N 1
ATOM 2260 C CA . LEU A 1 278 ? -2.091 -1.974 31.885 1.00 92.75 278 LEU A CA 1
ATOM 2261 C C . LEU A 1 278 ? -2.218 -2.493 30.446 1.00 92.75 278 LEU A C 1
ATOM 2263 O O . LEU A 1 278 ? -3.204 -3.155 30.121 1.00 92.75 278 LEU A O 1
ATOM 2267 N N . VAL A 1 279 ? -1.227 -2.226 29.592 1.00 92.06 279 VAL A N 1
ATOM 2268 C CA . VAL A 1 279 ? -1.225 -2.692 28.199 1.00 92.06 279 VAL A CA 1
ATOM 2269 C C . VAL A 1 279 ? -1.043 -4.207 28.105 1.00 92.06 279 VAL A C 1
ATOM 2271 O O . VAL A 1 279 ? -1.763 -4.830 27.329 1.00 92.06 279 VAL A O 1
ATOM 2274 N N . GLU A 1 280 ? -0.164 -4.813 28.904 1.00 89.38 280 GLU A N 1
ATOM 2275 C CA . GLU A 1 280 ? 0.011 -6.271 29.011 1.00 89.38 280 GLU A CA 1
ATOM 2276 C C . GLU A 1 280 ? -1.318 -6.943 29.359 1.00 89.38 280 GLU A C 1
ATOM 2278 O O . GLU A 1 280 ? -1.805 -7.802 28.621 1.00 89.38 280 GLU A O 1
ATOM 2283 N N . ARG A 1 281 ? -1.972 -6.473 30.428 1.00 88.62 281 ARG A N 1
ATOM 2284 C CA . ARG A 1 281 ? -3.266 -6.995 30.876 1.00 88.62 281 ARG A CA 1
ATOM 2285 C C . ARG A 1 281 ? -4.356 -6.834 29.820 1.00 88.62 281 ARG A C 1
ATOM 2287 O O . ARG A 1 281 ? -5.186 -7.720 29.652 1.00 88.62 281 ARG A O 1
ATOM 2294 N N . ARG A 1 282 ? -4.404 -5.701 29.117 1.00 89.25 282 ARG A N 1
ATOM 2295 C CA . ARG A 1 282 ? -5.419 -5.475 28.074 1.00 89.25 282 ARG A CA 1
ATOM 2296 C C . ARG A 1 282 ? -5.157 -6.300 26.826 1.00 89.25 282 ARG A C 1
ATOM 2298 O O . ARG A 1 282 ? -6.096 -6.848 26.255 1.00 89.25 282 ARG A O 1
ATOM 2305 N N . THR A 1 283 ? -3.898 -6.433 26.432 1.00 89.06 283 THR A N 1
ATOM 2306 C CA . THR A 1 283 ? -3.495 -7.241 25.278 1.00 89.06 283 THR A CA 1
ATOM 2307 C C . THR A 1 283 ? -3.804 -8.715 25.527 1.00 89.06 283 THR A C 1
ATOM 2309 O O . THR A 1 283 ? -4.386 -9.360 24.658 1.00 89.06 283 THR A O 1
ATOM 2312 N N . SER A 1 284 ? -3.526 -9.230 26.728 1.00 85.25 284 SER A N 1
ATOM 2313 C CA . SER A 1 284 ? -3.841 -10.614 27.101 1.00 85.25 284 SER A CA 1
ATOM 2314 C C . SER A 1 284 ? -5.345 -10.898 27.198 1.00 85.25 284 SER A C 1
ATOM 2316 O O . SER A 1 284 ? -5.780 -12.000 26.889 1.00 85.25 284 SER A O 1
ATOM 2318 N N . GLN A 1 285 ? -6.158 -9.909 27.577 1.00 85.81 285 GLN A N 1
ATOM 2319 C CA . GLN A 1 285 ? -7.617 -10.056 27.672 1.00 85.81 285 GLN A CA 1
ATOM 2320 C C . GLN A 1 285 ? -8.353 -9.886 26.336 1.00 85.81 285 GLN A C 1
ATOM 2322 O O . GLN A 1 285 ? -9.461 -10.392 26.194 1.00 85.81 285 GLN A O 1
ATOM 2327 N N . CYS A 1 286 ? -7.786 -9.132 25.388 1.00 86.81 286 CYS A N 1
ATOM 2328 C CA . CYS A 1 286 ? -8.487 -8.735 24.160 1.00 86.81 286 CYS A CA 1
ATOM 2329 C C . CYS A 1 286 ? -7.878 -9.336 22.891 1.00 86.81 286 CYS A C 1
ATOM 2331 O O . CYS A 1 286 ? -8.606 -9.694 21.972 1.00 86.81 286 CYS A O 1
ATOM 2333 N N . MET A 1 287 ? -6.546 -9.377 22.797 1.00 85.31 287 MET A N 1
ATOM 2334 C CA . MET A 1 287 ? -5.826 -9.732 21.566 1.00 85.31 287 MET A CA 1
ATOM 2335 C C . MET A 1 287 ? -5.332 -11.178 21.576 1.00 85.31 287 MET A C 1
ATOM 2337 O O . MET A 1 287 ? -5.215 -11.789 20.516 1.00 85.31 287 MET A O 1
ATOM 2341 N N . LEU A 1 288 ? -5.013 -11.706 22.759 1.00 78.06 288 LEU A N 1
ATOM 2342 C CA . LEU A 1 288 ? -4.444 -13.036 22.957 1.00 78.06 288 LEU A CA 1
ATOM 2343 C C . LEU A 1 288 ? -5.432 -13.919 23.735 1.00 78.06 288 LEU A C 1
ATOM 2345 O O . LEU A 1 288 ? -6.299 -13.415 24.441 1.00 78.06 288 LEU A O 1
ATOM 2349 N N . SER A 1 289 ? -5.294 -15.238 23.610 1.00 56.75 289 SER A N 1
ATOM 2350 C CA . SER A 1 289 ? -5.906 -16.201 24.531 1.00 56.75 289 SER A CA 1
ATOM 2351 C C . SER A 1 289 ? -4.802 -16.741 25.425 1.00 56.75 289 SER A C 1
ATOM 2353 O O . SER A 1 289 ? -3.791 -17.260 24.950 1.00 56.75 289 SER A O 1
ATOM 2355 N N . SER A 1 290 ? -4.995 -16.539 26.717 1.00 57.72 290 SER A N 1
ATOM 2356 C CA . SER A 1 290 ? -3.971 -16.503 27.752 1.00 57.72 290 SER A CA 1
ATOM 2357 C C . SER A 1 290 ? -3.999 -17.788 28.560 1.00 57.72 290 SER A C 1
ATOM 2359 O O . SER A 1 290 ? -5.027 -18.071 29.139 1.00 57.72 290 SER A O 1
ATOM 2361 N N . THR A 1 291 ? -2.895 -18.516 28.698 1.00 55.31 291 THR A N 1
ATOM 2362 C CA . THR A 1 291 ? -2.761 -19.727 29.546 1.00 55.31 291 THR A CA 1
ATOM 2363 C C . THR A 1 291 ? -3.522 -20.986 29.074 1.00 55.31 291 THR A C 1
ATOM 2365 O O . THR A 1 291 ? -4.615 -20.891 28.514 1.00 55.31 291 THR A O 1
ATOM 2368 N N . PRO A 1 292 ? -2.955 -22.194 29.277 1.00 56.59 292 PRO A N 1
ATOM 2369 C CA . PRO A 1 292 ? -3.674 -23.446 29.048 1.00 56.59 292 PRO A CA 1
ATOM 2370 C C . PRO A 1 292 ? -5.011 -23.445 29.808 1.00 56.59 292 PRO A C 1
ATOM 2372 O O . PRO A 1 292 ? -5.017 -23.361 31.032 1.00 56.59 292 PRO A O 1
ATOM 2375 N N . GLY A 1 293 ? -6.131 -23.514 29.081 1.00 60.91 293 GLY A N 1
ATOM 2376 C CA . GLY A 1 293 ? -7.483 -23.552 29.653 1.00 60.91 293 GLY A CA 1
ATOM 2377 C C . GLY A 1 293 ? -8.303 -22.256 29.582 1.00 60.91 293 GLY A C 1
ATOM 2378 O O . GLY A 1 293 ? -9.460 -22.288 29.992 1.00 60.91 293 GLY A O 1
ATOM 2379 N N . ALA A 1 294 ? -7.780 -21.136 29.062 1.00 67.75 294 ALA A N 1
ATOM 2380 C CA . ALA A 1 294 ? -8.625 -19.958 28.831 1.00 67.75 294 ALA A CA 1
ATOM 2381 C C . ALA A 1 294 ? -9.520 -20.089 27.593 1.00 67.75 294 ALA A C 1
ATOM 2383 O O . ALA A 1 294 ? -9.131 -20.666 26.576 1.00 67.75 294 ALA A O 1
ATOM 2384 N N . GLU A 1 295 ? -10.713 -19.502 27.697 1.00 77.69 295 GLU A N 1
ATOM 2385 C CA . GLU A 1 295 ? -11.687 -19.384 26.611 1.00 77.69 295 GLU A CA 1
ATOM 2386 C C . GLU A 1 295 ? -11.162 -18.454 25.498 1.00 77.69 295 GLU A C 1
ATOM 2388 O O . GLU A 1 295 ? -10.441 -17.483 25.759 1.00 77.69 295 GLU A O 1
ATOM 2393 N N . ALA A 1 296 ? -11.525 -18.752 24.247 1.00 81.12 296 ALA A N 1
ATOM 2394 C CA . ALA A 1 296 ? -11.040 -18.022 23.078 1.00 81.12 296 ALA A CA 1
ATOM 2395 C C . ALA A 1 296 ? -11.611 -16.595 23.009 1.00 81.12 296 ALA A C 1
ATOM 2397 O O . ALA A 1 296 ? -12.707 -16.317 23.500 1.00 81.12 296 ALA A O 1
ATOM 2398 N N . THR A 1 297 ? -10.871 -15.685 22.368 1.00 86.62 297 THR A N 1
ATOM 2399 C CA . THR A 1 297 ? -11.310 -14.301 22.130 1.00 86.62 297 THR A CA 1
ATOM 2400 C C . THR A 1 297 ? -11.620 -14.062 20.646 1.00 86.62 297 THR A C 1
ATOM 2402 O O . THR A 1 297 ? -10.988 -14.668 19.773 1.00 86.62 297 THR A O 1
ATOM 2405 N N . PRO A 1 298 ? -12.528 -13.124 20.311 1.00 88.75 298 PRO A N 1
ATOM 2406 C CA . PRO A 1 298 ? -12.874 -12.788 18.931 1.00 88.75 298 PRO A CA 1
ATOM 2407 C C . PRO A 1 298 ? -11.651 -12.393 18.107 1.00 88.75 298 PRO A C 1
ATOM 2409 O O . PRO A 1 298 ? -11.509 -12.777 16.947 1.00 88.75 298 PRO A O 1
ATOM 2412 N N . MET A 1 299 ? -10.719 -11.657 18.718 1.00 89.94 299 MET A N 1
ATOM 2413 C CA . MET A 1 299 ? -9.524 -11.192 18.026 1.00 89.94 299 MET A CA 1
ATOM 2414 C C . MET A 1 299 ? -8.568 -12.333 17.671 1.00 89.94 299 MET A C 1
ATOM 2416 O O . MET A 1 299 ? -7.886 -12.260 16.649 1.00 89.94 299 MET A O 1
ATOM 2420 N N . GLN A 1 300 ? -8.539 -13.411 18.457 1.00 85.50 300 GLN A N 1
ATOM 2421 C CA . GLN A 1 300 ? -7.759 -14.598 18.119 1.00 85.50 300 GLN A CA 1
ATOM 2422 C C . GLN A 1 300 ? -8.269 -15.238 16.822 1.00 85.50 300 GLN A C 1
ATOM 2424 O O . GLN A 1 300 ? -7.471 -15.593 15.950 1.00 85.50 300 GLN A O 1
ATOM 2429 N N . TYR A 1 301 ? -9.591 -15.335 16.666 1.00 87.50 301 TYR A N 1
ATOM 2430 C CA . TYR A 1 301 ? -10.210 -15.816 15.434 1.00 87.50 301 TYR A CA 1
ATOM 2431 C C . TYR A 1 301 ? -9.919 -14.875 14.254 1.00 87.50 301 TYR A C 1
ATOM 2433 O O . TYR A 1 301 ? -9.464 -15.332 13.205 1.00 87.50 301 TYR A O 1
ATOM 2441 N N . VAL A 1 302 ? -10.037 -13.555 14.449 1.00 89.25 302 VAL A N 1
ATOM 2442 C CA . VAL A 1 302 ? -9.678 -12.533 13.442 1.00 89.25 302 VAL A CA 1
ATOM 2443 C C . VAL A 1 302 ? -8.219 -12.649 12.992 1.00 89.25 302 VAL A C 1
ATOM 2445 O O . VAL A 1 302 ? -7.937 -12.600 11.792 1.00 89.25 302 VAL A O 1
ATOM 2448 N N . LEU A 1 303 ? -7.281 -12.827 13.926 1.00 85.94 303 LEU A N 1
ATOM 2449 C CA . LEU A 1 303 ? -5.859 -13.001 13.623 1.00 85.94 303 LEU A CA 1
ATOM 2450 C C . LEU A 1 303 ? -5.605 -14.288 12.824 1.00 85.94 303 LEU A C 1
ATOM 2452 O O . LEU A 1 303 ? -4.873 -14.245 11.835 1.00 85.94 303 LEU A O 1
ATOM 2456 N N . ARG A 1 304 ? -6.247 -15.407 13.190 1.00 84.69 304 ARG A N 1
ATOM 2457 C CA . ARG A 1 304 ? -6.150 -16.681 12.454 1.00 84.69 304 ARG A CA 1
ATOM 2458 C C . ARG A 1 304 ? -6.732 -16.581 11.043 1.00 84.69 304 ARG A C 1
ATOM 2460 O O . ARG A 1 304 ? -6.078 -17.008 10.092 1.00 84.69 304 ARG A O 1
ATOM 2467 N N . LEU A 1 305 ? -7.916 -15.981 10.895 1.00 84.56 305 LEU A N 1
ATOM 2468 C CA . LEU A 1 305 ? -8.546 -15.734 9.595 1.00 84.56 305 LEU A CA 1
ATOM 2469 C C . LEU A 1 305 ? -7.666 -14.862 8.703 1.00 84.56 305 LEU A C 1
ATOM 2471 O O . LEU A 1 305 ? -7.481 -15.172 7.528 1.00 84.56 305 LEU A O 1
ATOM 2475 N N . ARG A 1 306 ? -7.078 -13.800 9.263 1.00 84.88 306 ARG A N 1
ATOM 2476 C CA . ARG A 1 306 ? -6.156 -12.921 8.538 1.00 84.88 306 ARG A CA 1
ATOM 2477 C C . ARG A 1 306 ? -4.940 -13.695 8.031 1.00 84.88 306 ARG A C 1
ATOM 2479 O O . ARG A 1 306 ? -4.614 -13.581 6.854 1.00 84.88 306 ARG A O 1
ATOM 2486 N N . SER A 1 307 ? -4.286 -14.477 8.890 1.00 80.25 307 SER A N 1
ATOM 2487 C CA . SER A 1 307 ? -3.121 -15.281 8.499 1.00 80.25 307 SER A CA 1
ATOM 2488 C C . SER A 1 307 ? -3.472 -16.295 7.410 1.00 80.25 307 SER A C 1
ATOM 2490 O O . SER A 1 307 ? -2.736 -16.430 6.435 1.00 80.25 307 SER A O 1
ATOM 2492 N N . TYR A 1 308 ? -4.632 -16.947 7.522 1.00 79.75 308 TYR A N 1
ATOM 2493 C CA . TYR A 1 308 ? -5.124 -17.858 6.492 1.00 79.75 308 TYR A CA 1
ATOM 2494 C C . TYR A 1 308 ? -5.414 -17.150 5.164 1.00 79.75 308 TYR A C 1
ATOM 2496 O O . TYR A 1 308 ? -4.972 -17.623 4.123 1.00 79.75 308 TYR A O 1
ATOM 2504 N N . GLY A 1 309 ? -6.108 -16.008 5.182 1.00 72.75 309 GLY A N 1
ATOM 2505 C CA . GLY A 1 309 ? -6.418 -15.235 3.976 1.00 72.75 309 GLY A CA 1
ATOM 2506 C C . GLY A 1 309 ? -5.163 -14.741 3.252 1.00 72.75 309 GLY A C 1
ATOM 2507 O O . GLY A 1 309 ? -5.101 -14.787 2.025 1.00 72.75 309 GLY A O 1
ATOM 2508 N N . ILE A 1 310 ? -4.126 -14.344 4.001 1.00 65.50 310 ILE A N 1
ATOM 2509 C CA . ILE A 1 310 ? -2.819 -13.972 3.437 1.00 65.50 310 ILE A CA 1
ATOM 2510 C C . ILE A 1 310 ? -2.133 -15.184 2.788 1.00 65.50 310 ILE A C 1
ATOM 2512 O O . ILE A 1 310 ? -1.660 -15.069 1.658 1.00 65.50 310 ILE A O 1
ATOM 2516 N N . ALA A 1 311 ? -2.118 -16.340 3.457 1.00 67.94 311 ALA A N 1
ATOM 2517 C CA . ALA A 1 311 ? -1.526 -17.567 2.917 1.00 67.94 311 ALA A CA 1
ATOM 2518 C C . ALA A 1 311 ? -2.289 -18.105 1.689 1.00 67.94 311 ALA A C 1
ATOM 2520 O O . ALA A 1 311 ? -1.690 -18.557 0.714 1.00 67.94 311 ALA A O 1
ATOM 2521 N N . ALA A 1 312 ? -3.621 -18.018 1.695 1.00 64.38 312 ALA A N 1
ATOM 2522 C CA . ALA A 1 312 ? -4.450 -18.365 0.546 1.00 64.38 312 ALA A CA 1
ATOM 2523 C C . ALA A 1 312 ? -4.157 -17.430 -0.636 1.00 64.38 312 ALA A C 1
ATOM 2525 O O . ALA A 1 312 ? -3.966 -17.893 -1.758 1.00 64.38 312 ALA A O 1
ATOM 2526 N N . LYS A 1 313 ? -4.016 -16.124 -0.387 1.00 60.50 313 LYS A N 1
ATOM 2527 C CA . LYS A 1 313 ? -3.636 -15.145 -1.411 1.00 60.50 313 LYS A CA 1
ATOM 2528 C C . LYS A 1 313 ? -2.284 -15.439 -2.056 1.00 60.50 313 LYS A C 1
ATOM 2530 O O . LYS A 1 313 ? -2.147 -15.239 -3.260 1.00 60.50 313 LYS A O 1
ATOM 2535 N N . SER A 1 314 ? -1.292 -15.888 -1.289 1.00 50.88 314 SER A N 1
ATOM 2536 C CA . SER A 1 314 ? 0.022 -16.235 -1.843 1.00 50.88 314 SER A CA 1
ATOM 2537 C C . SER A 1 314 ? 0.012 -17.545 -2.635 1.00 50.88 314 SER A C 1
ATOM 2539 O O . SER A 1 314 ? 0.784 -17.671 -3.582 1.00 50.88 314 SER A O 1
ATOM 2541 N N . ASN A 1 315 ? -0.874 -18.488 -2.289 1.00 50.34 315 ASN A N 1
ATOM 2542 C CA . ASN A 1 315 ? -0.892 -19.838 -2.865 1.00 50.34 315 ASN A CA 1
ATOM 2543 C C . ASN A 1 315 ? -1.963 -20.074 -3.944 1.00 50.34 315 ASN A C 1
ATOM 2545 O O . ASN A 1 315 ? -1.911 -21.096 -4.627 1.00 50.34 315 ASN A O 1
ATOM 2549 N N . THR A 1 316 ? -2.927 -19.169 -4.130 1.00 45.34 316 THR A N 1
ATOM 2550 C CA . THR A 1 316 ? -3.976 -19.342 -5.147 1.00 45.34 316 THR A CA 1
ATOM 2551 C C . THR A 1 316 ? -3.480 -18.831 -6.498 1.00 45.34 316 THR A C 1
ATOM 2553 O O . THR A 1 316 ? -3.321 -17.627 -6.708 1.00 45.34 316 THR A O 1
ATOM 2556 N N . ALA A 1 317 ? -3.220 -19.749 -7.430 1.00 36.66 317 ALA A N 1
ATOM 2557 C CA . ALA A 1 317 ? -2.926 -19.399 -8.814 1.00 36.66 317 ALA A CA 1
ATOM 2558 C C . ALA A 1 317 ? -4.180 -18.792 -9.462 1.00 36.66 317 ALA A C 1
ATOM 2560 O O . ALA A 1 317 ? -5.220 -19.444 -9.539 1.00 36.66 317 ALA A O 1
ATOM 2561 N N . ALA A 1 318 ? -4.098 -17.542 -9.923 1.00 36.25 318 ALA A N 1
ATOM 2562 C CA . ALA A 1 318 ? -5.181 -16.935 -10.688 1.00 36.25 318 ALA A CA 1
ATOM 2563 C C . ALA A 1 318 ? -5.376 -17.715 -12.006 1.00 36.25 318 ALA A C 1
ATOM 2565 O O . ALA A 1 318 ? -4.393 -17.898 -12.732 1.00 36.25 318 ALA A O 1
ATOM 2566 N N . PRO A 1 319 ? -6.598 -18.165 -12.351 1.00 29.42 319 PRO A N 1
ATOM 2567 C CA . PRO A 1 319 ? -6.862 -18.755 -13.654 1.00 29.42 319 PRO A CA 1
ATOM 2568 C C . PRO A 1 319 ? -6.830 -17.631 -14.693 1.00 29.42 319 PRO A C 1
ATOM 2570 O O . PRO A 1 319 ? -7.796 -16.902 -14.888 1.00 29.42 319 PRO A O 1
ATOM 2573 N N . GLY A 1 320 ? -5.673 -17.446 -15.320 1.00 31.70 320 GLY A N 1
ATOM 2574 C CA . GLY A 1 320 ? -5.476 -16.500 -16.408 1.00 31.70 320 GLY A CA 1
ATOM 2575 C C . GLY A 1 320 ? -4.788 -17.205 -17.560 1.00 31.70 320 GLY A C 1
ATOM 2576 O O . GLY A 1 320 ? -3.605 -17.534 -17.475 1.00 31.70 320 GLY A O 1
ATOM 2577 N N . HIS A 1 321 ? -5.518 -17.431 -18.648 1.00 30.03 321 HIS A N 1
ATOM 2578 C CA . HIS A 1 321 ? -4.899 -17.783 -19.917 1.00 30.03 321 HIS A CA 1
ATOM 2579 C C . HIS A 1 321 ? -4.240 -16.508 -20.462 1.00 30.03 321 HIS A C 1
ATOM 2581 O O . HIS A 1 321 ? -4.917 -15.618 -20.963 1.00 30.03 321 HIS A O 1
ATOM 2587 N N . ILE A 1 322 ? -2.920 -16.381 -20.301 1.00 37.94 322 ILE A N 1
ATOM 2588 C CA . ILE A 1 322 ? -2.147 -15.296 -20.918 1.00 37.94 322 ILE A CA 1
ATOM 2589 C C . ILE A 1 322 ? -1.756 -15.772 -22.321 1.00 37.94 322 ILE A C 1
ATOM 2591 O O . ILE A 1 322 ? -0.858 -16.613 -22.466 1.00 37.94 322 ILE A O 1
ATOM 2595 N N . SER A 1 323 ? -2.455 -15.273 -23.342 1.00 37.25 323 SER A N 1
ATOM 2596 C CA . SER A 1 323 ? -1.928 -15.200 -24.707 1.00 37.25 323 SER A CA 1
ATOM 2597 C C . SER A 1 323 ? -1.118 -13.913 -24.830 1.00 37.25 323 SER A C 1
ATOM 2599 O O . SER A 1 323 ? -1.513 -12.867 -24.317 1.00 37.25 323 SER A O 1
ATOM 2601 N N . TRP A 1 324 ? 0.065 -14.014 -25.425 1.00 45.44 324 TRP A N 1
ATOM 2602 C CA . TRP A 1 324 ? 0.997 -12.906 -25.571 1.00 45.44 324 TRP A CA 1
ATOM 2603 C C . TRP A 1 324 ? 1.252 -12.742 -27.066 1.00 45.44 324 TRP A C 1
ATOM 2605 O O . TRP A 1 324 ? 2.004 -13.525 -27.640 1.00 45.44 324 TRP A O 1
ATOM 2615 N N . ASP A 1 325 ? 0.575 -11.769 -27.668 1.00 40.00 325 ASP A N 1
ATOM 2616 C CA . ASP A 1 325 ? 0.811 -11.317 -29.037 1.00 40.00 325 ASP A CA 1
ATOM 2617 C C . ASP A 1 325 ? 1.393 -9.898 -28.957 1.00 40.00 325 ASP A C 1
ATOM 2619 O O . ASP A 1 325 ? 1.039 -9.146 -28.047 1.00 40.00 325 ASP A O 1
ATOM 2623 N N . ASN A 1 326 ? 2.337 -9.581 -29.851 1.00 48.38 326 ASN A N 1
ATOM 2624 C CA . ASN A 1 326 ? 3.190 -8.382 -29.871 1.00 48.38 326 ASN A CA 1
ATOM 2625 C C . ASN A 1 326 ? 2.622 -7.156 -29.128 1.00 48.38 326 ASN A C 1
ATOM 2627 O O . ASN A 1 326 ? 1.571 -6.629 -29.489 1.00 48.38 326 ASN A O 1
ATOM 2631 N N . LEU A 1 327 ? 3.358 -6.676 -28.120 1.00 56.09 327 LEU A N 1
ATOM 2632 C CA . LEU A 1 327 ? 2.941 -5.538 -27.305 1.00 56.09 327 LEU A CA 1
ATOM 2633 C C . LEU A 1 327 ? 2.829 -4.264 -28.160 1.00 56.09 327 LEU A C 1
ATOM 2635 O O . LEU A 1 327 ? 3.790 -3.872 -28.823 1.00 56.09 327 LEU A O 1
ATOM 2639 N N . ASP A 1 328 ? 1.678 -3.593 -28.114 1.00 61.84 328 ASP A N 1
ATOM 2640 C CA . ASP A 1 328 ? 1.492 -2.312 -28.795 1.00 61.84 328 ASP A CA 1
ATOM 2641 C C . ASP A 1 328 ? 2.371 -1.225 -28.137 1.00 61.84 328 ASP A C 1
ATOM 2643 O O . ASP A 1 328 ? 2.200 -0.864 -26.970 1.00 61.84 328 ASP A O 1
ATOM 2647 N N . LEU A 1 329 ? 3.338 -0.690 -28.891 1.00 67.62 329 LEU A N 1
ATOM 2648 C CA . LEU A 1 329 ? 4.254 0.369 -28.450 1.00 67.62 329 LEU A CA 1
ATOM 2649 C C . LEU A 1 329 ? 3.666 1.786 -28.620 1.00 67.62 329 LEU A C 1
ATOM 2651 O O . LEU A 1 329 ? 4.400 2.778 -28.566 1.00 67.62 329 LEU A O 1
ATOM 2655 N N . SER A 1 330 ? 2.346 1.927 -28.767 1.00 73.44 330 SER A N 1
ATOM 2656 C CA . SER A 1 330 ? 1.642 3.215 -28.875 1.00 73.44 330 SER A CA 1
ATOM 2657 C C . SER A 1 330 ? 1.986 4.213 -27.757 1.00 73.44 330 SER A C 1
ATOM 2659 O O . SER A 1 330 ? 2.136 5.412 -28.011 1.00 73.44 330 SER A O 1
ATOM 2661 N N . SER A 1 331 ? 2.213 3.750 -26.520 1.00 77.62 331 SER A N 1
ATOM 2662 C CA . SER A 1 331 ? 2.655 4.624 -25.420 1.00 77.62 331 SER A CA 1
ATOM 2663 C C . SER A 1 331 ? 4.064 5.199 -25.630 1.00 77.62 331 SER A C 1
ATOM 2665 O O . SER A 1 331 ? 4.323 6.323 -25.194 1.00 77.62 331 SER A O 1
ATOM 2667 N N . LEU A 1 332 ? 4.967 4.469 -26.298 1.00 81.69 332 LEU A N 1
ATOM 2668 C CA . LEU A 1 332 ? 6.310 4.942 -26.659 1.00 81.69 332 LEU A CA 1
ATOM 2669 C C . LEU A 1 332 ? 6.231 5.993 -27.772 1.00 81.69 332 LEU A C 1
ATOM 2671 O O . LEU A 1 332 ? 6.896 7.026 -27.693 1.00 81.69 332 LEU A O 1
ATOM 2675 N N . VAL A 1 333 ? 5.372 5.764 -28.768 1.00 82.38 333 VAL A N 1
ATOM 2676 C CA . VAL A 1 333 ? 5.080 6.724 -29.845 1.00 82.38 333 VAL A CA 1
ATOM 2677 C C . VAL A 1 333 ? 4.550 8.042 -29.275 1.00 82.38 333 VAL A C 1
ATOM 2679 O O . VAL A 1 333 ? 5.058 9.114 -29.612 1.00 82.38 333 VAL A O 1
ATOM 2682 N N . ALA A 1 334 ? 3.582 7.972 -28.358 1.00 83.69 334 ALA A N 1
ATOM 2683 C CA . ALA A 1 334 ? 3.040 9.147 -27.684 1.00 83.69 334 ALA A CA 1
ATOM 2684 C C . ALA A 1 334 ? 4.115 9.900 -26.879 1.00 83.69 334 ALA A C 1
ATOM 2686 O O . ALA A 1 334 ? 4.224 11.121 -26.992 1.00 83.69 334 ALA A O 1
ATOM 2687 N N . ALA A 1 335 ? 4.967 9.182 -26.138 1.00 86.00 335 ALA A N 1
ATOM 2688 C CA . ALA A 1 335 ? 6.059 9.780 -25.371 1.00 86.00 335 ALA A CA 1
ATOM 2689 C C . ALA A 1 335 ? 7.081 10.505 -26.265 1.00 86.00 335 ALA A C 1
ATOM 2691 O O . ALA A 1 335 ? 7.469 11.637 -25.968 1.00 86.00 335 ALA A O 1
ATOM 2692 N N . ARG A 1 336 ? 7.472 9.889 -27.393 1.00 86.75 336 ARG A N 1
ATOM 2693 C CA . ARG A 1 336 ? 8.353 10.506 -28.401 1.00 86.75 336 ARG A CA 1
ATOM 2694 C C . ARG A 1 336 ? 7.726 11.771 -28.973 1.00 86.75 336 ARG A C 1
ATOM 2696 O O . ARG A 1 336 ? 8.407 12.785 -29.083 1.00 86.75 336 ARG A O 1
ATOM 2703 N N . LYS A 1 337 ? 6.427 11.749 -29.277 1.00 85.75 337 LYS A N 1
ATOM 2704 C CA . LYS A 1 337 ? 5.706 12.927 -29.772 1.00 85.75 337 LYS A CA 1
ATOM 2705 C C . LYS A 1 337 ? 5.747 14.081 -28.765 1.00 85.75 337 LYS A C 1
ATOM 2707 O O . LYS A 1 337 ? 6.120 15.191 -29.136 1.00 85.75 337 LYS A O 1
ATOM 2712 N N . VAL A 1 338 ? 5.424 13.818 -27.495 1.00 88.50 338 VAL A N 1
ATOM 2713 C CA . VAL A 1 338 ? 5.444 14.840 -26.431 1.00 88.50 338 VAL A CA 1
ATOM 2714 C C . VAL A 1 338 ? 6.850 15.411 -26.239 1.00 88.50 338 VAL A C 1
ATOM 2716 O O . VAL A 1 338 ? 7.006 16.631 -26.192 1.00 88.50 338 VAL A O 1
ATOM 2719 N N . LEU A 1 339 ? 7.881 14.561 -26.179 1.00 90.62 339 LEU A N 1
ATOM 2720 C CA . LEU A 1 339 ? 9.257 15.023 -26.009 1.00 90.62 339 LEU A CA 1
ATOM 2721 C C . LEU A 1 339 ? 9.755 15.809 -27.226 1.00 90.62 339 LEU A C 1
ATOM 2723 O O . LEU A 1 339 ? 10.147 16.960 -27.078 1.00 90.62 339 LEU A O 1
ATOM 2727 N N . PHE A 1 340 ? 9.762 15.213 -28.419 1.00 88.88 340 PHE A N 1
ATOM 2728 C CA . PHE A 1 340 ? 10.427 15.806 -29.579 1.00 88.88 340 PHE A CA 1
ATOM 2729 C C . PHE A 1 340 ? 9.629 16.965 -30.187 1.00 88.88 340 PHE A C 1
ATOM 2731 O O . PHE A 1 340 ? 10.205 18.023 -30.433 1.00 88.88 340 PHE A O 1
ATOM 2738 N N . GLN A 1 341 ? 8.313 16.814 -30.386 1.00 87.25 341 GLN A N 1
ATOM 2739 C CA . GLN A 1 341 ? 7.486 17.883 -30.965 1.00 87.25 341 GLN A CA 1
ATOM 2740 C C . GLN A 1 341 ? 7.115 18.948 -29.925 1.00 87.25 341 GLN A C 1
ATOM 2742 O O . GLN A 1 341 ? 7.092 20.135 -30.244 1.00 87.25 341 GLN A O 1
ATOM 2747 N N . GLY A 1 342 ? 6.816 18.528 -28.691 1.00 87.50 342 GLY A N 1
ATOM 2748 C CA . GLY A 1 342 ? 6.346 19.413 -27.625 1.00 87.50 342 GLY A CA 1
ATOM 2749 C C . GLY A 1 342 ? 7.472 20.101 -26.855 1.00 87.50 342 GLY A C 1
ATOM 2750 O O . GLY A 1 342 ? 7.534 21.326 -26.829 1.00 87.50 342 GLY A O 1
ATOM 2751 N N . LEU A 1 343 ? 8.355 19.324 -26.221 1.00 89.69 343 LEU A N 1
ATOM 2752 C CA . LEU A 1 343 ? 9.366 19.853 -25.294 1.00 89.69 343 LEU A CA 1
ATOM 2753 C C . LEU A 1 343 ? 10.647 20.327 -26.000 1.00 89.69 343 LEU A C 1
ATOM 2755 O O . LEU A 1 343 ? 11.159 21.396 -25.695 1.00 89.69 343 LEU A O 1
ATOM 2759 N N . LEU A 1 344 ? 11.136 19.580 -26.990 1.00 89.81 344 LEU A N 1
ATOM 2760 C CA . LEU A 1 344 ? 12.312 19.943 -27.796 1.00 89.81 344 LEU A CA 1
ATOM 2761 C C . LEU A 1 344 ? 11.954 20.759 -29.051 1.00 89.81 344 LEU A C 1
ATOM 2763 O O . LEU A 1 344 ? 12.831 21.071 -29.857 1.00 89.81 344 LEU A O 1
ATOM 2767 N N . LEU A 1 345 ? 10.671 21.114 -29.204 1.00 88.25 345 LEU A N 1
ATOM 2768 C CA . LEU A 1 345 ? 10.140 22.051 -30.202 1.00 88.25 345 LEU A CA 1
ATOM 2769 C C . LEU A 1 345 ? 10.461 21.692 -31.671 1.00 88.25 345 LEU A C 1
ATOM 2771 O O . LEU A 1 345 ? 10.503 22.569 -32.537 1.00 88.25 345 LEU A O 1
ATOM 2775 N N . GLN A 1 346 ? 10.640 20.405 -31.985 1.00 83.69 346 GLN A N 1
ATOM 2776 C CA . GLN A 1 346 ? 10.878 19.914 -33.347 1.00 83.69 346 GLN A CA 1
ATOM 2777 C C . GLN A 1 346 ? 9.553 19.674 -34.084 1.00 83.69 346 GLN A C 1
ATOM 2779 O O . GLN A 1 346 ? 9.036 18.557 -34.123 1.00 83.69 346 GLN A O 1
ATOM 2784 N N . LYS A 1 347 ? 8.994 20.729 -34.692 1.00 74.38 347 LYS A N 1
ATOM 2785 C CA . LYS A 1 347 ? 7.695 20.675 -35.402 1.00 74.38 347 LYS A CA 1
ATOM 2786 C C . LYS A 1 347 ? 7.636 19.614 -36.520 1.00 74.38 347 LYS A C 1
ATOM 2788 O O . LYS A 1 347 ? 6.573 19.043 -36.736 1.00 74.38 347 LYS A O 1
ATOM 2793 N N . ASN A 1 348 ? 8.762 19.323 -37.180 1.00 67.69 348 ASN A N 1
ATOM 2794 C CA . ASN A 1 348 ? 8.850 18.398 -38.325 1.00 67.69 348 ASN A CA 1
ATOM 2795 C C . ASN A 1 348 ? 9.325 16.983 -37.948 1.00 67.69 348 ASN A C 1
ATOM 2797 O O . ASN A 1 348 ? 9.762 16.234 -38.814 1.00 67.69 348 ASN A O 1
ATOM 2801 N N . TYR A 1 349 ? 9.301 16.619 -36.664 1.00 71.69 349 TYR A N 1
ATOM 2802 C CA . TYR A 1 349 ? 9.735 15.295 -36.230 1.00 71.69 349 TYR A CA 1
ATOM 2803 C C . TYR A 1 349 ? 8.754 14.199 -36.661 1.00 71.69 349 TYR A C 1
ATOM 2805 O O . TYR A 1 349 ? 7.588 14.222 -36.242 1.00 71.69 349 TYR A O 1
ATOM 2813 N N . PHE A 1 350 ? 9.243 13.204 -37.409 1.00 67.19 350 PHE A N 1
ATOM 2814 C CA . PHE A 1 350 ? 8.518 11.965 -37.661 1.00 67.19 350 PHE A CA 1
ATOM 2815 C C . PHE A 1 350 ? 8.897 10.915 -36.614 1.00 67.19 350 PHE A C 1
ATOM 2817 O O . PHE A 1 350 ? 10.057 10.713 -36.278 1.00 67.19 350 PHE A O 1
ATOM 2824 N N . VAL A 1 351 ? 7.892 10.219 -36.081 1.00 59.03 351 VAL A N 1
ATOM 2825 C CA . VAL A 1 351 ? 8.044 9.281 -34.951 1.00 59.03 351 VAL A CA 1
ATOM 2826 C C . VAL A 1 351 ? 9.030 8.139 -35.246 1.00 59.03 351 VAL A C 1
ATOM 2828 O O . VAL A 1 351 ? 9.636 7.608 -34.315 1.00 59.03 351 VAL A O 1
ATOM 2831 N N . LEU A 1 352 ? 9.197 7.778 -36.522 1.00 57.25 352 LEU A N 1
ATOM 2832 C CA . LEU A 1 352 ? 10.103 6.720 -36.977 1.00 57.25 352 LEU A CA 1
ATOM 2833 C C . LEU A 1 352 ? 11.560 7.185 -37.144 1.00 57.25 352 LEU A C 1
ATOM 2835 O O . LEU A 1 352 ? 12.434 6.335 -37.278 1.00 57.25 352 LEU A O 1
ATOM 2839 N N . ASP A 1 353 ? 11.842 8.490 -37.091 1.00 57.38 353 ASP A N 1
ATOM 2840 C CA . ASP A 1 353 ? 13.205 9.007 -37.241 1.00 57.38 353 ASP A CA 1
ATOM 2841 C C . ASP A 1 353 ? 14.051 8.645 -36.011 1.00 57.38 353 ASP A C 1
ATOM 2843 O O . ASP A 1 353 ? 13.632 8.886 -34.872 1.00 57.38 353 ASP A O 1
ATOM 2847 N N . GLU A 1 354 ? 15.255 8.099 -36.227 1.00 58.00 354 GLU A N 1
ATOM 2848 C CA . GLU A 1 354 ? 16.178 7.696 -35.152 1.00 58.00 354 GLU A CA 1
ATOM 2849 C C . GLU A 1 354 ? 16.557 8.880 -34.250 1.00 58.00 354 GLU A C 1
ATOM 2851 O O . GLU A 1 354 ? 16.584 8.728 -33.028 1.00 58.00 354 GLU A O 1
ATOM 2856 N N . GLN A 1 355 ? 16.757 10.071 -34.832 1.00 64.19 355 GLN A N 1
ATOM 2857 C CA . GLN A 1 355 ? 16.931 11.341 -34.122 1.00 64.19 355 GLN A CA 1
ATOM 2858 C C . GLN A 1 355 ? 16.958 12.528 -35.115 1.00 64.19 355 GLN A C 1
ATOM 2860 O O . GLN A 1 355 ? 17.622 12.425 -36.147 1.00 64.19 355 GLN A O 1
ATOM 2865 N N . PRO A 1 356 ? 16.331 13.687 -34.826 1.00 67.44 356 PRO A N 1
ATOM 2866 C CA . PRO A 1 356 ? 16.530 14.903 -35.621 1.00 67.44 356 PRO A CA 1
ATOM 2867 C C . PRO A 1 356 ? 17.981 15.393 -35.562 1.00 67.44 356 PRO A C 1
ATOM 2869 O O . PRO A 1 356 ? 18.531 15.545 -34.471 1.00 67.44 356 PRO A O 1
ATOM 2872 N N . ALA A 1 357 ? 18.570 15.734 -36.714 1.00 63.88 357 ALA A N 1
ATOM 2873 C CA . ALA A 1 357 ? 19.940 16.262 -36.811 1.00 63.88 357 ALA A CA 1
ATOM 2874 C C . ALA A 1 357 ? 20.152 17.598 -36.066 1.00 63.88 357 ALA A C 1
ATOM 2876 O O . ALA A 1 357 ? 21.280 17.991 -35.788 1.00 63.88 357 ALA A O 1
ATOM 2877 N N . THR A 1 358 ? 19.066 18.302 -35.748 1.00 74.62 358 THR A N 1
ATOM 2878 C CA . THR A 1 358 ? 19.058 19.571 -35.012 1.00 74.62 358 THR A CA 1
ATOM 2879 C C . THR A 1 358 ? 19.335 19.403 -33.517 1.00 74.62 358 THR A C 1
ATOM 2881 O O . THR A 1 358 ? 19.795 20.353 -32.886 1.00 74.62 358 THR A O 1
ATOM 2884 N N . ILE A 1 359 ? 19.061 18.226 -32.942 1.00 83.12 359 ILE A N 1
ATOM 2885 C CA . ILE A 1 359 ? 19.224 17.945 -31.509 1.00 83.12 359 ILE A CA 1
ATOM 2886 C C . ILE A 1 359 ? 20.609 17.326 -31.260 1.00 83.12 359 ILE A C 1
ATOM 2888 O O . ILE A 1 359 ? 21.005 16.427 -32.006 1.00 83.12 359 ILE A O 1
ATOM 2892 N N . PRO A 1 360 ? 21.323 17.717 -30.186 1.00 85.19 360 PRO A N 1
ATOM 2893 C CA . PRO A 1 360 ? 22.577 17.086 -29.791 1.00 85.19 360 PRO A CA 1
ATOM 2894 C C . PRO A 1 360 ? 22.444 15.560 -29.645 1.00 85.19 360 PRO A C 1
ATOM 2896 O O . PRO A 1 360 ? 21.576 15.056 -28.927 1.00 85.19 360 PRO A O 1
ATOM 2899 N N . ALA A 1 361 ? 23.302 14.808 -30.337 1.00 82.69 361 ALA A N 1
ATOM 2900 C CA . ALA A 1 361 ? 23.343 13.349 -30.246 1.00 82.69 361 ALA A CA 1
ATOM 2901 C C . ALA A 1 361 ? 23.896 12.886 -28.896 1.00 82.69 361 ALA A C 1
ATOM 2903 O O . ALA A 1 361 ? 24.886 13.425 -28.405 1.00 82.69 361 ALA A O 1
ATOM 2904 N N . ILE A 1 362 ? 23.267 11.863 -28.311 1.00 83.38 362 ILE A N 1
ATOM 2905 C CA . ILE A 1 362 ? 23.724 11.272 -27.049 1.00 83.38 362 ILE A CA 1
ATOM 2906 C C . ILE A 1 362 ? 24.980 10.428 -27.335 1.00 83.38 362 ILE A C 1
ATOM 2908 O O . ILE A 1 362 ? 24.892 9.439 -28.072 1.00 83.38 362 ILE A O 1
ATOM 2912 N N . PRO A 1 363 ? 26.153 10.753 -26.758 1.00 80.19 363 PRO A N 1
ATOM 2913 C CA . PRO A 1 363 ? 27.403 10.062 -27.057 1.00 80.19 363 PRO A CA 1
ATOM 2914 C C . PRO A 1 363 ? 27.532 8.751 -26.258 1.00 80.19 363 PRO A C 1
ATOM 2916 O O . PRO A 1 363 ? 28.455 8.591 -25.459 1.00 80.19 363 PRO A O 1
ATOM 2919 N N . TRP A 1 364 ? 26.631 7.787 -26.486 1.00 78.50 364 TRP A N 1
ATOM 2920 C CA . TRP A 1 364 ? 26.522 6.536 -25.712 1.00 78.50 364 TRP A CA 1
ATOM 2921 C C . TRP A 1 364 ? 27.853 5.795 -25.501 1.00 78.50 364 TRP A C 1
ATOM 2923 O O . TRP A 1 364 ? 28.087 5.257 -24.424 1.00 78.50 364 TRP A O 1
ATOM 2933 N N . GLY A 1 365 ? 28.735 5.777 -26.508 1.00 65.94 365 GLY A N 1
ATOM 2934 C CA . GLY A 1 365 ? 30.028 5.080 -26.449 1.00 65.94 365 GLY A CA 1
ATOM 2935 C C . GLY A 1 365 ? 31.130 5.799 -25.662 1.00 65.94 365 GLY A C 1
ATOM 2936 O O . GLY A 1 365 ? 32.103 5.160 -25.275 1.00 65.94 365 GLY A O 1
ATOM 2937 N N . LYS A 1 366 ? 30.992 7.110 -25.421 1.00 66.88 366 LYS A N 1
ATOM 2938 C CA . LYS A 1 366 ? 31.928 7.917 -24.611 1.00 66.88 366 LYS A CA 1
ATOM 2939 C C . LYS A 1 366 ? 31.385 8.205 -23.213 1.00 66.88 366 LYS A C 1
ATOM 2941 O O . LYS A 1 366 ? 32.076 8.798 -22.391 1.00 66.88 366 LYS A O 1
ATOM 2946 N N . MET A 1 367 ? 30.139 7.823 -22.960 1.00 68.44 367 MET A N 1
ATOM 2947 C CA . MET A 1 367 ? 29.449 8.153 -21.733 1.00 68.44 367 MET A CA 1
ATOM 2948 C C . MET A 1 367 ? 29.837 7.181 -20.621 1.00 68.44 367 MET A C 1
ATOM 2950 O O . MET A 1 367 ? 29.419 6.022 -20.615 1.00 68.44 367 MET A O 1
ATOM 2954 N N . GLN A 1 368 ? 30.634 7.670 -19.676 1.00 62.31 368 GLN A N 1
ATOM 2955 C CA . GLN A 1 368 ? 31.012 6.943 -18.472 1.00 62.31 368 GLN A CA 1
ATOM 2956 C C . GLN A 1 368 ? 30.593 7.770 -17.258 1.00 62.31 368 GLN A C 1
ATOM 2958 O O . GLN A 1 368 ? 31.181 8.808 -16.973 1.00 62.31 368 GLN A O 1
ATOM 2963 N N . ASP A 1 369 ? 29.537 7.327 -16.577 1.00 68.56 369 ASP A N 1
ATOM 2964 C CA . ASP A 1 369 ? 29.064 7.979 -15.358 1.00 68.56 369 ASP A CA 1
ATOM 2965 C C . ASP A 1 369 ? 29.945 7.567 -14.169 1.00 68.56 369 ASP A C 1
ATOM 2967 O O . ASP A 1 369 ? 30.209 6.376 -13.964 1.00 68.56 369 ASP A O 1
ATOM 2971 N N . ASN A 1 370 ? 30.395 8.539 -13.369 1.00 68.75 370 ASN A N 1
ATOM 2972 C CA . ASN A 1 370 ? 31.119 8.250 -12.137 1.00 68.75 370 ASN A CA 1
ATOM 2973 C C . ASN A 1 370 ? 30.123 7.997 -11.005 1.00 68.75 370 ASN A C 1
ATOM 2975 O O . ASN A 1 370 ? 29.692 8.894 -10.279 1.00 68.75 370 ASN A O 1
ATOM 2979 N N . ALA A 1 371 ? 29.772 6.731 -10.846 1.00 63.69 371 ALA A N 1
ATOM 2980 C CA . ALA A 1 371 ? 28.920 6.231 -9.781 1.00 63.69 371 ALA A CA 1
ATOM 2981 C C . ALA A 1 371 ? 29.335 6.635 -8.352 1.00 63.69 371 ALA A C 1
ATOM 2983 O O . ALA A 1 371 ? 28.472 6.712 -7.475 1.00 63.69 371 ALA A O 1
ATOM 2984 N N . ASN A 1 372 ? 30.632 6.864 -8.130 1.00 59.28 372 ASN A N 1
ATOM 2985 C CA . ASN A 1 372 ? 31.202 7.178 -6.821 1.00 59.28 372 ASN A CA 1
ATOM 2986 C C . ASN A 1 372 ? 31.208 8.680 -6.518 1.00 59.28 372 ASN A C 1
ATOM 2988 O O . ASN A 1 372 ? 31.625 9.068 -5.432 1.00 59.28 372 ASN A O 1
ATOM 2992 N N . ASP A 1 373 ? 30.759 9.516 -7.455 1.00 66.50 373 ASP A N 1
ATOM 2993 C CA . ASP A 1 373 ? 30.658 10.953 -7.236 1.00 66.50 373 ASP A CA 1
ATOM 2994 C C . ASP A 1 373 ? 29.469 11.270 -6.314 1.00 66.50 373 ASP A C 1
ATOM 2996 O O . ASP A 1 373 ? 28.293 11.119 -6.685 1.00 66.50 373 ASP A O 1
ATOM 3000 N N . ASP A 1 374 ? 29.795 11.664 -5.085 1.00 66.31 374 ASP A N 1
ATOM 3001 C CA . ASP A 1 374 ? 28.870 12.040 -4.022 1.00 66.31 374 ASP A CA 1
ATOM 3002 C C . ASP A 1 374 ? 28.719 13.562 -3.874 1.00 66.31 374 ASP A C 1
ATOM 3004 O O . ASP A 1 374 ? 27.998 14.021 -2.980 1.00 66.31 374 ASP A O 1
ATOM 3008 N N . ALA A 1 375 ? 29.304 14.351 -4.790 1.00 74.50 375 ALA A N 1
ATOM 3009 C CA . ALA A 1 375 ? 29.242 15.802 -4.736 1.00 74.50 375 ALA A CA 1
ATOM 3010 C C . ALA A 1 375 ? 27.788 16.291 -4.704 1.00 74.50 375 ALA A C 1
ATOM 3012 O O . ALA A 1 375 ? 26.896 15.787 -5.403 1.00 74.50 375 ALA A O 1
ATOM 3013 N N . LEU A 1 376 ? 27.535 17.291 -3.857 1.00 76.31 376 LEU A N 1
ATOM 3014 C CA . LEU A 1 376 ? 26.212 17.876 -3.692 1.00 76.31 376 LEU A CA 1
ATOM 3015 C C . LEU A 1 376 ? 25.727 18.441 -5.031 1.00 76.31 376 LEU A C 1
ATOM 3017 O O . LEU A 1 376 ? 26.350 19.332 -5.596 1.00 76.31 376 LEU A O 1
ATOM 3021 N N . GLY A 1 377 ? 24.566 17.982 -5.496 1.00 73.06 377 GLY A N 1
ATOM 3022 C CA . GLY A 1 377 ? 23.999 18.467 -6.749 1.00 73.06 377 GLY A CA 1
ATOM 3023 C C . GLY A 1 377 ? 24.502 17.751 -8.003 1.00 73.06 377 GLY A C 1
ATOM 3024 O O . GLY A 1 377 ? 23.986 18.054 -9.070 1.00 73.06 377 GLY A O 1
ATOM 3025 N N . TYR A 1 378 ? 25.403 16.772 -7.887 1.00 80.06 378 TYR A N 1
ATOM 3026 C CA . TYR A 1 378 ? 25.837 15.971 -9.031 1.00 80.06 378 TYR A CA 1
ATOM 3027 C C . TYR A 1 378 ? 24.692 15.113 -9.590 1.00 80.06 378 TYR A C 1
ATOM 3029 O O . TYR A 1 378 ? 23.939 14.473 -8.840 1.00 80.06 378 TYR A O 1
ATOM 3037 N N . SER A 1 379 ? 24.570 15.098 -10.912 1.00 83.62 379 SER A N 1
ATOM 3038 C CA . SER A 1 379 ? 23.613 14.348 -11.720 1.00 83.62 379 SER A CA 1
ATOM 3039 C C . SER A 1 379 ? 24.347 13.623 -12.847 1.00 83.62 379 SER A C 1
ATOM 3041 O O . SER A 1 379 ? 25.368 14.081 -13.345 1.00 83.62 379 SER A O 1
ATOM 3043 N N . MET A 1 380 ? 23.770 12.531 -13.346 1.00 81.69 380 MET A N 1
ATOM 3044 C CA . MET A 1 380 ? 24.265 11.857 -14.558 1.00 81.69 380 MET A CA 1
ATOM 3045 C C . MET A 1 380 ? 24.296 12.797 -15.786 1.00 81.69 380 MET A C 1
ATOM 3047 O O . MET A 1 380 ? 25.048 12.574 -16.733 1.00 81.69 380 MET A O 1
ATOM 3051 N N . ALA A 1 381 ? 23.481 13.861 -15.780 1.00 81.75 381 ALA A N 1
ATOM 3052 C CA . ALA A 1 381 ? 23.509 14.887 -16.821 1.00 81.75 381 ALA A CA 1
ATOM 3053 C C . ALA A 1 381 ? 24.836 15.669 -16.855 1.00 81.75 381 ALA A C 1
ATOM 3055 O O . ALA A 1 381 ? 25.230 16.129 -17.922 1.00 81.75 381 ALA A O 1
ATOM 3056 N N . ASP A 1 382 ? 25.566 15.763 -15.739 1.00 80.62 382 ASP A N 1
ATOM 3057 C CA . ASP A 1 382 ? 26.844 16.480 -15.690 1.00 80.62 382 ASP A CA 1
ATOM 3058 C C . ASP A 1 382 ? 27.917 15.788 -16.544 1.00 80.62 382 ASP A C 1
ATOM 3060 O O . ASP A 1 382 ? 28.690 16.445 -17.242 1.00 80.62 382 ASP A O 1
ATOM 3064 N N . SER A 1 383 ? 27.888 14.452 -16.615 1.00 75.94 383 SER A N 1
ATOM 3065 C CA . SER A 1 383 ? 28.732 13.685 -17.540 1.00 75.94 383 SER A CA 1
ATOM 3066 C C . SER A 1 383 ? 28.383 13.936 -19.017 1.00 75.94 383 SER A C 1
ATOM 3068 O O . SER A 1 383 ? 29.249 13.796 -19.880 1.00 75.94 383 SER A O 1
ATOM 3070 N N . LEU A 1 384 ? 27.135 14.318 -19.335 1.00 79.19 384 LEU A N 1
ATOM 3071 C CA . LEU A 1 384 ? 26.737 14.691 -20.702 1.00 79.19 384 LEU A CA 1
ATOM 3072 C C . LEU A 1 384 ? 27.282 16.059 -21.087 1.00 79.19 384 LEU A C 1
ATOM 3074 O O . LEU A 1 384 ? 27.773 16.200 -22.203 1.00 79.19 384 LEU A O 1
ATOM 3078 N N . TYR A 1 385 ? 27.249 17.040 -20.180 1.00 81.50 385 TYR A N 1
ATOM 3079 C CA . TYR A 1 385 ? 27.840 18.357 -20.438 1.00 81.50 385 TYR A CA 1
ATOM 3080 C C . TYR A 1 385 ? 29.348 18.244 -20.680 1.00 81.50 385 TYR A C 1
ATOM 3082 O O . TYR A 1 385 ? 29.870 18.839 -21.619 1.00 81.50 385 TYR A O 1
ATOM 3090 N N . GLN A 1 386 ? 30.038 17.385 -19.927 1.00 77.38 386 GLN A N 1
ATOM 3091 C CA . GLN A 1 386 ? 31.460 17.112 -20.149 1.00 77.38 386 GLN A CA 1
ATOM 3092 C C . GLN A 1 386 ? 31.732 16.422 -21.497 1.00 77.38 386 GLN A C 1
ATOM 3094 O O . GLN A 1 386 ? 32.711 16.746 -22.168 1.00 77.38 386 GLN A O 1
ATOM 3099 N N . ALA A 1 387 ? 30.876 15.483 -21.917 1.00 74.75 387 ALA A N 1
ATOM 3100 C CA . ALA A 1 387 ? 31.080 14.704 -23.141 1.00 74.75 387 ALA A CA 1
ATOM 3101 C C . ALA A 1 387 ? 30.637 15.419 -24.433 1.00 74.75 387 ALA A C 1
ATOM 3103 O O . ALA A 1 387 ? 31.228 15.187 -25.489 1.00 74.75 387 ALA A O 1
ATOM 3104 N N . ALA A 1 388 ? 29.591 16.246 -24.367 1.00 75.31 388 ALA A N 1
ATOM 3105 C CA . ALA A 1 388 ? 28.987 16.940 -25.509 1.00 75.31 388 ALA A CA 1
ATOM 3106 C C . ALA A 1 388 ? 29.301 18.450 -25.556 1.00 75.31 388 ALA A C 1
ATOM 3108 O O . ALA A 1 388 ? 28.985 19.098 -26.552 1.00 75.31 388 ALA A O 1
ATOM 3109 N N . GLY A 1 389 ? 29.924 18.999 -24.507 1.00 78.75 389 GLY A N 1
ATOM 3110 C CA . GLY A 1 389 ? 30.238 20.420 -24.339 1.00 78.75 389 GLY A CA 1
ATOM 3111 C C . GLY A 1 389 ? 29.244 21.143 -23.420 1.00 78.75 389 GLY A C 1
ATOM 3112 O O . GLY A 1 389 ? 28.034 20.908 -23.488 1.00 78.75 389 GLY A O 1
ATOM 3113 N N . GLU A 1 390 ? 29.745 22.060 -22.582 1.00 79.81 390 GLU A N 1
ATOM 3114 C CA . GLU A 1 390 ? 28.942 22.861 -21.629 1.00 79.81 390 GLU A CA 1
ATOM 3115 C C . GLU A 1 390 ? 27.836 23.683 -22.312 1.00 79.81 390 GLU A C 1
ATOM 3117 O O . GLU A 1 390 ? 26.773 23.922 -21.741 1.00 79.81 390 GLU A O 1
ATOM 3122 N N . GLU A 1 391 ? 28.030 24.043 -23.581 1.00 79.94 391 GLU A N 1
ATOM 3123 C CA . GLU A 1 391 ? 27.038 24.743 -24.406 1.00 79.94 391 GLU A CA 1
ATOM 3124 C C . GLU A 1 391 ? 25.728 23.949 -24.573 1.00 79.94 391 GLU A C 1
ATOM 3126 O O . GLU A 1 391 ? 24.663 24.528 -24.791 1.00 79.94 391 GLU A O 1
ATOM 3131 N N . SER A 1 392 ? 25.764 22.620 -24.406 1.00 82.62 392 SER A N 1
ATOM 3132 C CA . SER A 1 392 ? 24.559 21.785 -24.458 1.00 82.62 392 SER A CA 1
ATOM 3133 C C . SER A 1 392 ? 23.572 22.078 -23.320 1.00 82.62 392 SER A C 1
ATOM 3135 O O . SER A 1 392 ? 22.366 21.913 -23.502 1.00 82.62 392 SER A O 1
ATOM 3137 N N . ARG A 1 393 ? 24.044 22.606 -22.180 1.00 83.12 393 ARG A N 1
ATOM 3138 C CA . ARG A 1 393 ? 23.203 22.996 -21.036 1.00 83.12 393 ARG A CA 1
ATOM 3139 C C . ARG A 1 393 ? 22.244 24.137 -21.366 1.00 83.12 393 ARG A C 1
ATOM 3141 O O . ARG A 1 393 ? 21.142 24.198 -20.826 1.00 83.12 393 ARG A O 1
ATOM 3148 N N . THR A 1 394 ? 22.649 25.031 -22.264 1.00 85.50 394 THR A N 1
ATOM 3149 C CA . THR A 1 394 ? 21.849 26.170 -22.736 1.00 85.50 394 THR A CA 1
ATOM 3150 C C . THR A 1 394 ? 21.296 25.942 -24.142 1.00 85.50 394 THR A C 1
ATOM 3152 O O . THR A 1 394 ? 20.782 26.869 -24.769 1.00 85.50 394 THR A O 1
ATOM 3155 N N . TRP A 1 395 ? 21.340 24.709 -24.652 1.00 90.00 395 TRP A N 1
ATOM 3156 C CA . TRP A 1 395 ? 20.927 24.415 -26.021 1.00 90.00 395 TRP A CA 1
ATOM 3157 C C . TRP A 1 395 ? 19.467 24.796 -26.296 1.00 90.00 395 TRP A C 1
ATOM 3159 O O . TRP A 1 395 ? 19.194 25.467 -27.288 1.00 90.00 395 TRP A O 1
ATOM 3169 N N . LEU A 1 396 ? 18.528 24.434 -25.410 1.00 88.44 396 LEU A N 1
ATOM 3170 C CA . LEU A 1 396 ? 17.098 24.665 -25.658 1.00 88.44 396 LEU A CA 1
ATOM 3171 C C . LEU A 1 396 ? 16.741 26.160 -25.649 1.00 88.44 396 LEU A C 1
ATOM 3173 O O . LEU A 1 396 ? 15.956 26.610 -26.483 1.00 88.44 396 LEU A O 1
ATOM 3177 N N . ILE A 1 397 ? 17.359 26.948 -24.761 1.00 86.94 397 ILE A N 1
ATOM 3178 C CA . ILE A 1 397 ? 17.169 28.405 -24.751 1.00 86.94 397 ILE A CA 1
ATOM 3179 C C . ILE A 1 397 ? 17.803 29.051 -25.989 1.00 86.94 397 ILE A C 1
ATOM 3181 O O . ILE A 1 397 ? 17.168 29.892 -26.622 1.00 86.94 397 ILE A O 1
ATOM 3185 N N . SER A 1 398 ? 18.990 28.600 -26.405 1.00 87.25 398 SER A N 1
ATOM 3186 C CA . SER A 1 398 ? 19.640 29.050 -27.642 1.00 87.25 398 SER A CA 1
ATOM 3187 C C . SER A 1 398 ? 18.808 28.704 -28.881 1.00 87.25 398 SER A C 1
ATOM 3189 O O . SER A 1 398 ? 18.655 29.532 -29.775 1.00 87.25 398 SER A O 1
ATOM 3191 N N . PHE A 1 399 ? 18.196 27.517 -28.919 1.00 88.25 399 PHE A N 1
ATOM 3192 C CA . PHE A 1 399 ? 17.297 27.093 -29.994 1.00 88.25 399 PHE A CA 1
ATOM 3193 C C . PHE A 1 399 ? 16.055 27.990 -30.090 1.00 88.25 399 PHE A C 1
ATOM 3195 O O . PHE A 1 399 ? 15.692 28.430 -31.183 1.00 88.25 399 PHE A O 1
ATOM 3202 N N . ILE A 1 400 ? 15.435 28.319 -28.950 1.00 88.44 400 ILE A N 1
ATOM 3203 C CA . ILE A 1 400 ? 14.316 29.271 -28.892 1.00 88.44 400 ILE A CA 1
ATOM 3204 C C . ILE A 1 400 ? 14.763 30.656 -29.375 1.00 88.44 400 ILE A C 1
ATOM 3206 O O . ILE A 1 400 ? 14.039 31.295 -30.136 1.00 88.44 400 ILE A O 1
ATOM 3210 N N . TRP A 1 401 ? 15.953 31.110 -28.972 1.00 85.06 401 TRP A N 1
ATOM 3211 C CA . TRP A 1 401 ? 16.462 32.443 -29.300 1.00 85.06 401 TRP A CA 1
ATOM 3212 C C . TRP A 1 401 ? 16.826 32.613 -30.780 1.00 85.06 401 TRP A C 1
ATOM 3214 O O . TRP A 1 401 ? 16.594 33.675 -31.359 1.00 85.06 401 TRP A O 1
ATOM 3224 N N . ASN A 1 402 ? 17.342 31.550 -31.400 1.00 87.06 402 ASN A N 1
ATOM 3225 C CA . ASN A 1 402 ? 17.710 31.512 -32.815 1.00 87.06 402 ASN A CA 1
ATOM 3226 C C . ASN A 1 402 ? 16.495 31.402 -33.752 1.00 87.06 402 ASN A C 1
ATOM 3228 O O . ASN A 1 402 ? 16.632 31.605 -34.957 1.00 87.06 402 ASN A O 1
ATOM 3232 N N . SER A 1 403 ? 15.304 31.105 -33.223 1.00 87.62 403 SER A N 1
ATOM 3233 C CA . SER A 1 403 ? 14.059 31.053 -33.988 1.00 87.62 403 SER A CA 1
ATOM 3234 C C . SER A 1 403 ? 13.224 32.320 -33.752 1.00 87.62 403 SER A C 1
ATOM 3236 O O . SER A 1 403 ? 12.690 32.503 -32.656 1.00 87.62 403 SER A O 1
ATOM 3238 N N . PRO A 1 404 ? 13.037 33.190 -34.767 1.00 84.94 404 PRO A N 1
ATOM 3239 C CA . PRO A 1 404 ? 12.270 34.429 -34.613 1.00 84.94 404 PRO A CA 1
ATOM 3240 C C . PRO A 1 404 ? 10.833 34.196 -34.127 1.00 84.94 404 PRO A C 1
ATOM 3242 O O . PRO A 1 404 ? 10.343 34.943 -33.281 1.00 84.94 404 PRO A O 1
ATOM 3245 N N . GLU A 1 405 ? 10.184 33.131 -34.614 1.00 87.25 405 GLU A N 1
ATOM 3246 C CA . GLU A 1 405 ? 8.829 32.734 -34.214 1.00 87.25 405 GLU A CA 1
ATOM 3247 C C . GLU A 1 405 ? 8.756 32.297 -32.746 1.00 87.25 405 GLU A C 1
ATOM 3249 O O . GLU A 1 405 ? 7.870 32.727 -32.004 1.00 87.25 405 GLU A O 1
ATOM 3254 N N . LEU A 1 406 ? 9.675 31.423 -32.314 1.00 86.62 406 LEU A N 1
ATOM 3255 C CA . LEU A 1 406 ? 9.681 30.911 -30.943 1.00 86.62 406 LEU A CA 1
ATOM 3256 C C . LEU A 1 406 ? 10.075 32.008 -29.959 1.00 86.62 406 LEU A C 1
ATOM 3258 O O . LEU A 1 406 ? 9.439 32.120 -28.913 1.00 86.62 406 LEU A O 1
ATOM 3262 N N . ARG A 1 407 ? 11.046 32.856 -30.312 1.00 87.06 407 ARG A N 1
ATOM 3263 C CA . ARG A 1 407 ? 11.433 34.019 -29.512 1.00 87.06 407 ARG A CA 1
ATOM 3264 C C . ARG A 1 407 ? 10.254 34.967 -29.304 1.00 87.06 407 ARG A C 1
ATOM 3266 O O . ARG A 1 407 ? 9.964 35.296 -28.163 1.00 87.06 407 ARG A O 1
ATOM 3273 N N . ALA A 1 408 ? 9.523 35.331 -30.361 1.00 85.56 408 ALA A N 1
ATOM 3274 C CA . ALA A 1 408 ? 8.341 36.190 -30.240 1.00 85.56 408 ALA A CA 1
ATOM 3275 C C . ALA A 1 408 ? 7.237 35.563 -29.366 1.00 85.56 408 ALA A C 1
ATOM 3277 O O . ALA A 1 408 ? 6.542 36.268 -28.638 1.00 85.56 408 ALA A O 1
ATOM 3278 N N . LYS A 1 409 ? 7.090 34.232 -29.401 1.00 85.81 409 LYS A N 1
ATOM 3279 C CA . LYS A 1 409 ? 6.099 33.501 -28.601 1.00 85.81 409 LYS A CA 1
ATOM 3280 C C . LYS A 1 409 ? 6.483 33.385 -27.121 1.00 85.81 409 LYS A C 1
ATOM 3282 O O . LYS A 1 409 ? 5.638 33.581 -26.252 1.00 85.81 409 LYS A O 1
ATOM 3287 N N . TRP A 1 410 ? 7.727 33.012 -26.832 1.00 85.75 410 TRP A N 1
ATOM 3288 C CA . TRP A 1 410 ? 8.219 32.777 -25.470 1.00 85.75 410 TRP A CA 1
ATOM 3289 C C . TRP A 1 410 ? 8.593 34.073 -24.747 1.00 85.75 410 TRP A C 1
ATOM 3291 O O . TRP A 1 410 ? 8.405 34.165 -23.536 1.00 85.75 410 TRP A O 1
ATOM 3301 N N . TYR A 1 411 ? 9.072 35.068 -25.491 1.00 86.94 411 TYR A N 1
ATOM 3302 C CA . TYR A 1 411 ? 9.659 36.311 -24.997 1.00 86.94 411 TYR A CA 1
ATOM 3303 C C . TYR A 1 411 ? 9.133 37.518 -25.800 1.00 86.94 411 TYR A C 1
ATOM 3305 O O . TYR A 1 411 ? 9.894 38.173 -26.512 1.00 86.94 411 TYR A O 1
ATOM 3313 N N . PRO A 1 412 ? 7.823 37.825 -25.725 1.00 76.69 412 PRO A N 1
ATOM 3314 C CA . PRO A 1 412 ? 7.192 38.829 -26.588 1.00 76.69 412 PRO A CA 1
ATOM 3315 C C . PRO A 1 412 ? 7.717 40.258 -26.371 1.00 76.69 412 PRO A C 1
ATOM 3317 O O . PRO A 1 412 ? 7.688 41.060 -27.298 1.00 76.69 412 PRO A O 1
ATOM 3320 N N . ASN A 1 413 ? 8.221 40.568 -25.169 1.00 69.31 413 ASN A N 1
ATOM 3321 C CA . ASN A 1 413 ? 8.565 41.931 -24.745 1.00 69.31 413 ASN A CA 1
ATOM 3322 C C . ASN A 1 413 ? 10.051 42.112 -24.378 1.00 69.31 413 ASN A C 1
ATOM 3324 O O . ASN A 1 413 ? 10.386 43.067 -23.679 1.00 69.31 413 ASN A O 1
ATOM 3328 N N . SER A 1 414 ? 10.949 41.205 -24.781 1.00 71.75 414 SER A N 1
ATOM 3329 C CA . SER A 1 414 ? 12.349 41.253 -24.341 1.00 71.75 414 SER A CA 1
ATOM 3330 C C . SER A 1 414 ? 13.376 41.030 -25.448 1.00 71.75 414 SER A C 1
ATOM 3332 O O . SER A 1 414 ? 13.219 40.208 -26.347 1.00 71.75 414 SER A O 1
ATOM 3334 N N . SER A 1 415 ? 14.477 41.775 -25.343 1.00 65.12 415 SER A N 1
ATOM 3335 C CA . SER A 1 415 ? 15.637 41.721 -26.239 1.00 65.12 415 SER A CA 1
ATOM 3336 C C . SER A 1 415 ? 16.798 40.889 -25.683 1.00 65.12 415 SER A C 1
ATOM 3338 O O . SER A 1 415 ? 17.797 40.706 -26.377 1.00 65.12 415 SER A O 1
ATOM 3340 N N . THR A 1 416 ? 16.675 40.359 -24.459 1.00 69.12 416 THR A N 1
ATOM 3341 C CA . THR A 1 416 ? 17.716 39.588 -23.763 1.00 69.12 416 THR A CA 1
ATOM 3342 C C . THR A 1 416 ? 17.219 38.214 -23.311 1.00 69.12 416 THR A C 1
ATOM 3344 O O . THR A 1 416 ? 16.084 38.062 -22.857 1.00 69.12 416 THR A O 1
ATOM 3347 N N . ALA A 1 417 ? 18.099 37.209 -23.387 1.00 62.53 417 ALA A N 1
ATOM 3348 C CA . ALA A 1 417 ? 17.806 35.828 -22.984 1.00 62.53 417 ALA A CA 1
ATOM 3349 C C . ALA A 1 417 ? 17.637 35.646 -21.459 1.00 62.53 417 ALA A C 1
ATOM 3351 O O . ALA A 1 417 ? 17.177 34.601 -21.007 1.00 62.53 417 ALA A O 1
ATOM 3352 N N . SER A 1 418 ? 17.999 36.660 -20.664 1.00 67.00 418 SER A N 1
ATOM 3353 C CA . SER A 1 418 ? 17.816 36.703 -19.206 1.00 67.00 418 SER A CA 1
ATOM 3354 C C . SER A 1 418 ? 16.428 37.181 -18.768 1.00 67.00 418 SER A C 1
ATOM 3356 O O . SER A 1 418 ? 16.135 37.192 -17.575 1.00 67.00 418 SER A O 1
ATOM 3358 N N . ALA A 1 419 ? 15.573 37.595 -19.704 1.00 70.25 419 ALA A N 1
ATOM 3359 C CA . ALA A 1 419 ? 14.221 38.036 -19.391 1.00 70.25 419 ALA A CA 1
ATOM 3360 C C . ALA A 1 419 ? 13.322 36.878 -18.908 1.00 70.25 419 ALA A C 1
ATOM 3362 O O . ALA A 1 419 ? 13.556 35.720 -19.268 1.00 70.25 419 ALA A O 1
ATOM 3363 N N . PRO A 1 420 ? 12.268 37.166 -18.120 1.00 73.12 420 PRO A N 1
ATOM 3364 C CA . PRO A 1 420 ? 11.274 36.167 -17.747 1.00 73.12 420 PRO A CA 1
ATOM 3365 C C . PRO A 1 420 ? 10.483 35.684 -18.978 1.00 73.12 420 PRO A C 1
ATOM 3367 O O . PRO A 1 420 ? 10.084 36.505 -19.810 1.00 73.12 420 PRO A O 1
ATOM 3370 N N . PRO A 1 421 ? 10.223 34.371 -19.109 1.00 78.69 421 PRO A N 1
ATOM 3371 C CA . PRO A 1 421 ? 9.374 33.843 -20.172 1.00 78.69 421 PRO A CA 1
ATOM 3372 C C . PRO A 1 421 ? 7.897 34.191 -19.940 1.00 78.69 421 PRO A C 1
ATOM 3374 O O . PRO A 1 421 ? 7.452 34.428 -18.817 1.00 78.69 421 PRO A O 1
ATOM 3377 N N . SER A 1 422 ? 7.110 34.146 -21.013 1.00 79.31 422 SER A N 1
ATOM 3378 C CA . SER A 1 422 ? 5.652 34.269 -20.970 1.00 79.31 422 SER A CA 1
ATOM 3379 C C . SER A 1 422 ? 5.029 33.190 -20.070 1.00 79.31 422 SER A C 1
ATOM 3381 O O . SER A 1 422 ? 5.131 31.994 -20.355 1.00 79.31 422 SER A O 1
ATOM 3383 N N . ILE A 1 423 ? 4.354 33.611 -18.993 1.00 73.38 423 ILE A N 1
ATOM 3384 C CA . ILE A 1 423 ? 3.756 32.718 -17.981 1.00 73.38 423 ILE A CA 1
ATOM 3385 C C . ILE A 1 423 ? 2.761 31.710 -18.600 1.00 73.38 423 ILE A C 1
ATOM 3387 O O . ILE A 1 423 ? 2.869 30.521 -18.290 1.00 73.38 423 ILE A O 1
ATOM 3391 N N . PRO A 1 424 ? 1.845 32.096 -19.516 1.00 73.12 424 PRO A N 1
ATOM 3392 C CA . PRO A 1 424 ? 0.946 31.139 -20.171 1.00 73.12 424 PRO A CA 1
ATOM 3393 C C . PRO A 1 424 ? 1.674 30.072 -21.001 1.00 73.12 424 PRO A C 1
ATOM 3395 O O . PRO A 1 424 ? 1.273 28.903 -21.020 1.00 73.12 424 PRO A O 1
ATOM 3398 N N . VAL A 1 425 ? 2.762 30.459 -21.676 1.00 78.19 425 VAL A N 1
ATOM 3399 C CA . VAL A 1 425 ? 3.571 29.545 -22.495 1.00 78.19 425 VAL A CA 1
ATOM 3400 C C . VAL A 1 425 ? 4.352 28.585 -21.600 1.00 78.19 425 VAL A C 1
ATOM 3402 O O . VAL A 1 425 ? 4.323 27.379 -21.841 1.00 78.19 425 VAL A O 1
ATOM 3405 N N . LEU A 1 426 ? 4.964 29.094 -20.527 1.00 80.25 426 LEU A N 1
ATOM 3406 C CA . LEU A 1 426 ? 5.665 28.283 -19.532 1.00 80.25 426 LEU A CA 1
ATOM 3407 C C . LEU A 1 426 ? 4.716 27.301 -18.825 1.00 80.25 426 LEU A C 1
ATOM 3409 O O . LEU A 1 426 ? 5.047 26.129 -18.687 1.00 80.25 426 LEU A O 1
ATOM 3413 N N . SER A 1 427 ? 3.516 27.742 -18.439 1.00 72.69 427 SER A N 1
ATOM 3414 C CA . SER A 1 427 ? 2.480 26.893 -17.832 1.00 72.69 427 SER A CA 1
ATOM 3415 C C . SER A 1 427 ? 2.073 25.735 -18.752 1.00 72.69 427 SER A C 1
ATOM 3417 O O . SER A 1 427 ? 2.065 24.571 -18.345 1.00 72.69 427 SER A O 1
ATOM 3419 N N . SER A 1 428 ? 1.824 26.036 -20.030 1.00 76.38 428 SER A N 1
ATOM 3420 C CA . SER A 1 428 ? 1.505 25.021 -21.042 1.00 76.38 428 SER A CA 1
ATOM 3421 C C . SER A 1 428 ? 2.662 24.037 -21.246 1.00 76.38 428 SER A C 1
ATOM 3423 O O . SER A 1 428 ? 2.441 22.832 -21.363 1.00 76.38 428 SER A O 1
ATOM 3425 N N . TYR A 1 429 ? 3.901 24.535 -21.239 1.00 83.75 429 TYR A N 1
ATOM 3426 C CA . TYR A 1 429 ? 5.109 23.720 -21.358 1.00 83.75 429 TYR A CA 1
ATOM 3427 C C . TYR A 1 429 ? 5.306 22.786 -20.156 1.00 83.75 429 TYR A C 1
ATOM 3429 O O . TYR A 1 429 ? 5.574 21.601 -20.336 1.00 83.75 429 TYR A O 1
ATOM 3437 N N . LEU A 1 430 ? 5.098 23.270 -18.927 1.00 80.12 430 LEU A N 1
ATOM 3438 C CA . LEU A 1 430 ? 5.139 22.436 -17.720 1.00 80.12 430 LEU A CA 1
ATOM 3439 C C . LEU A 1 430 ? 4.039 21.359 -17.727 1.00 80.12 430 LEU A C 1
ATOM 3441 O O . LEU A 1 430 ? 4.266 20.248 -17.255 1.00 80.12 430 LEU A O 1
ATOM 3445 N N . GLY A 1 431 ? 2.881 21.636 -18.335 1.00 75.81 431 GLY A N 1
ATOM 3446 C CA . GLY A 1 431 ? 1.856 20.621 -18.598 1.00 75.81 431 GLY A CA 1
ATOM 3447 C C . GLY A 1 431 ? 2.340 19.494 -19.522 1.00 75.81 431 GLY A C 1
ATOM 3448 O O . GLY A 1 431 ? 2.029 18.327 -19.280 1.00 75.81 431 GLY A O 1
ATOM 3449 N N . LEU A 1 432 ? 3.143 19.812 -20.544 1.00 82.25 432 LEU A N 1
ATOM 3450 C CA . LEU A 1 432 ? 3.779 18.812 -21.416 1.00 82.25 432 LEU A CA 1
ATOM 3451 C C . LEU A 1 432 ? 4.867 18.014 -20.685 1.00 82.25 432 LEU A C 1
ATOM 3453 O O . LEU A 1 432 ? 5.003 16.815 -20.930 1.00 82.25 432 LEU A O 1
ATOM 3457 N N . VAL A 1 433 ? 5.607 18.643 -19.763 1.00 86.12 433 VAL A N 1
ATOM 3458 C CA . VAL A 1 433 ? 6.563 17.943 -18.885 1.00 86.12 433 VAL A CA 1
ATOM 3459 C C . VAL A 1 433 ? 5.835 16.888 -18.056 1.00 86.12 433 VAL A C 1
ATOM 3461 O O . VAL A 1 433 ? 6.249 15.730 -18.031 1.00 86.12 433 VAL A O 1
ATOM 3464 N N . ASP A 1 434 ? 4.708 17.257 -17.450 1.00 82.06 434 ASP A N 1
ATOM 3465 C CA . ASP A 1 434 ? 3.876 16.337 -16.679 1.00 82.06 434 ASP A CA 1
ATOM 3466 C C . ASP A 1 434 ? 3.376 15.166 -17.540 1.00 82.06 434 ASP A C 1
ATOM 3468 O O . ASP A 1 434 ? 3.476 14.011 -17.124 1.00 82.06 434 ASP A O 1
ATOM 3472 N N . GLN A 1 435 ? 2.910 15.434 -18.765 1.00 84.81 435 GLN A N 1
ATOM 3473 C CA . GLN A 1 435 ? 2.502 14.385 -19.709 1.00 84.81 435 GLN A CA 1
ATOM 3474 C C . GLN A 1 435 ? 3.657 13.435 -20.054 1.00 84.81 435 GLN A C 1
ATOM 3476 O O . GLN A 1 435 ? 3.474 12.215 -20.008 1.00 84.81 435 GLN A O 1
ATOM 3481 N N . LEU A 1 436 ? 4.853 13.960 -20.350 1.00 88.88 436 LEU A N 1
ATOM 3482 C CA . LEU A 1 436 ? 6.034 13.131 -20.609 1.00 88.88 436 LEU A CA 1
ATOM 3483 C C . LEU A 1 436 ? 6.373 12.263 -19.393 1.00 88.88 436 LEU A C 1
ATOM 3485 O O . LEU A 1 436 ? 6.634 11.072 -19.552 1.00 88.88 436 LEU A O 1
ATOM 3489 N N . LEU A 1 437 ? 6.343 12.829 -18.185 1.00 89.12 437 LEU A N 1
ATOM 3490 C CA . LEU A 1 437 ? 6.631 12.104 -16.948 1.00 89.12 437 LEU A CA 1
ATOM 3491 C C . LEU A 1 437 ? 5.615 10.988 -16.668 1.00 89.12 437 LEU A C 1
ATOM 3493 O O . LEU A 1 437 ? 6.008 9.946 -16.143 1.00 89.12 437 LEU A O 1
ATOM 3497 N N . GLU A 1 438 ? 4.338 11.156 -17.036 1.00 88.44 438 GLU A N 1
ATOM 3498 C CA . GLU A 1 438 ? 3.333 10.084 -16.967 1.00 88.44 438 GLU A CA 1
ATOM 3499 C C . GLU A 1 438 ? 3.639 8.943 -17.948 1.00 88.44 438 GLU A C 1
ATOM 3501 O O . GLU A 1 438 ? 3.531 7.770 -17.579 1.00 88.44 438 GLU A O 1
ATOM 3506 N N . HIS A 1 439 ? 4.053 9.270 -19.176 1.00 88.06 439 HIS A N 1
ATOM 3507 C CA . HIS A 1 439 ? 4.474 8.271 -20.159 1.00 88.06 439 HIS A CA 1
ATOM 3508 C C . HIS A 1 439 ? 5.761 7.552 -19.736 1.00 88.06 439 HIS A C 1
ATOM 3510 O O . HIS A 1 439 ? 5.803 6.324 -19.765 1.00 88.06 439 HIS A O 1
ATOM 3516 N N . LEU A 1 440 ? 6.782 8.288 -19.285 1.00 90.00 440 LEU A N 1
ATOM 3517 C CA . LEU A 1 440 ? 8.034 7.728 -18.765 1.00 90.00 440 LEU A CA 1
ATOM 3518 C C . LEU A 1 440 ? 7.783 6.820 -17.563 1.00 90.00 440 LEU A C 1
ATOM 3520 O O . LEU A 1 440 ? 8.369 5.746 -17.482 1.00 90.00 440 LEU A O 1
ATOM 3524 N N . LEU A 1 441 ? 6.882 7.211 -16.656 1.00 88.88 441 LEU A N 1
ATOM 3525 C CA . LEU A 1 441 ? 6.499 6.383 -15.516 1.00 88.88 441 LEU A CA 1
ATOM 3526 C C . LEU A 1 441 ? 5.949 5.029 -15.971 1.00 88.88 441 LEU A C 1
ATOM 3528 O O . LEU A 1 441 ? 6.346 3.996 -15.436 1.00 88.88 441 LEU A O 1
ATOM 3532 N N . PHE A 1 442 ? 5.045 5.033 -16.953 1.00 87.25 442 PHE A N 1
ATOM 3533 C CA . PHE A 1 442 ? 4.449 3.810 -17.479 1.00 87.25 442 PHE A CA 1
ATOM 3534 C C . PHE A 1 442 ? 5.475 2.955 -18.231 1.00 87.25 442 PHE A C 1
ATOM 3536 O O . PHE A 1 442 ? 5.607 1.771 -17.934 1.00 87.25 442 PHE A O 1
ATOM 3543 N N . LEU A 1 443 ? 6.244 3.561 -19.140 1.00 87.56 443 LEU A N 1
ATOM 3544 C CA . LEU A 1 443 ? 7.245 2.870 -19.954 1.00 87.56 443 LEU A CA 1
ATOM 3545 C C . LEU A 1 443 ? 8.341 2.244 -19.090 1.00 87.56 443 LEU A C 1
ATOM 3547 O O . LEU A 1 443 ? 8.614 1.061 -19.239 1.00 87.56 443 LEU A O 1
ATOM 3551 N N . ILE A 1 444 ? 8.903 2.982 -18.127 1.00 88.25 444 ILE A N 1
ATOM 3552 C CA . ILE A 1 444 ? 9.913 2.446 -17.202 1.00 88.25 444 ILE A CA 1
ATOM 3553 C C . ILE A 1 444 ? 9.315 1.318 -16.349 1.00 88.25 444 ILE A C 1
ATOM 3555 O O . ILE A 1 444 ? 9.970 0.304 -16.122 1.00 88.25 444 ILE A O 1
ATOM 3559 N N . HIS A 1 445 ? 8.067 1.450 -15.890 1.00 84.62 445 HIS A N 1
ATOM 3560 C CA . HIS A 1 445 ? 7.406 0.404 -15.104 1.00 84.62 445 HIS A CA 1
ATOM 3561 C C . HIS A 1 445 ? 7.133 -0.884 -15.902 1.00 84.62 445 HIS A C 1
ATOM 3563 O O . HIS A 1 445 ? 7.151 -1.977 -15.333 1.00 84.62 445 HIS A O 1
ATOM 3569 N N . LEU A 1 446 ? 6.883 -0.745 -17.203 1.00 82.00 446 LEU A N 1
ATOM 3570 C CA . LEU A 1 446 ? 6.639 -1.829 -18.149 1.00 82.00 446 LEU A CA 1
ATOM 3571 C C . LEU A 1 446 ? 7.945 -2.514 -18.586 1.00 82.00 446 LEU A C 1
ATOM 3573 O O . LEU A 1 446 ? 8.005 -3.742 -18.640 1.00 82.00 446 LEU A O 1
ATOM 3577 N N . SER A 1 447 ? 8.989 -1.734 -18.885 1.00 82.06 447 SER A N 1
ATOM 3578 C CA . SER A 1 447 ? 10.176 -2.218 -19.594 1.00 82.06 447 SER A CA 1
ATOM 3579 C C . SER A 1 447 ? 11.401 -2.483 -18.720 1.00 82.06 447 SER A C 1
ATOM 3581 O O . SER A 1 447 ? 12.277 -3.211 -19.158 1.00 82.06 447 SER A O 1
ATOM 3583 N N . ALA A 1 448 ? 11.500 -1.947 -17.499 1.00 73.00 448 ALA A N 1
ATOM 3584 C CA . ALA A 1 448 ? 12.701 -2.067 -16.654 1.00 73.00 448 ALA A CA 1
ATOM 3585 C C . ALA A 1 448 ? 12.833 -3.426 -15.912 1.00 73.00 448 ALA A C 1
ATOM 3587 O O . ALA A 1 448 ? 13.333 -3.481 -14.778 1.00 73.00 448 ALA A O 1
ATOM 3588 N N . GLY A 1 449 ? 12.317 -4.506 -16.510 1.00 69.06 449 GLY A N 1
ATOM 3589 C CA . GLY A 1 449 ? 12.185 -5.843 -15.919 1.00 69.06 449 GLY A CA 1
ATOM 3590 C C . GLY A 1 449 ? 10.931 -6.023 -15.047 1.00 69.06 449 GLY A C 1
ATOM 3591 O O . GLY A 1 449 ? 9.910 -5.370 -15.248 1.00 69.06 449 GLY A O 1
ATOM 3592 N N . LEU A 1 450 ? 11.003 -6.909 -14.041 1.00 64.56 450 LEU A N 1
ATOM 3593 C CA . LEU A 1 450 ? 9.873 -7.204 -13.139 1.00 64.56 450 LEU A CA 1
ATOM 3594 C C . LEU A 1 450 ? 9.379 -5.943 -12.404 1.00 64.56 450 LEU A C 1
ATOM 3596 O O . LEU A 1 450 ? 10.201 -5.209 -11.865 1.00 64.56 450 LEU A O 1
ATOM 3600 N N . PRO A 1 451 ? 8.071 -5.687 -12.277 1.00 64.94 451 PRO A N 1
ATOM 3601 C CA . PRO A 1 451 ? 7.562 -4.367 -11.907 1.00 64.94 451 PRO A CA 1
ATOM 3602 C C . PRO A 1 451 ? 7.991 -3.879 -10.515 1.00 64.94 451 PRO A C 1
ATOM 3604 O O . PRO A 1 451 ? 7.892 -4.597 -9.520 1.00 64.94 451 PRO A O 1
ATOM 3607 N N . ALA A 1 452 ? 8.426 -2.616 -10.444 1.00 64.25 452 ALA A N 1
ATOM 3608 C CA . ALA A 1 452 ? 8.748 -1.917 -9.195 1.00 64.25 452 ALA A CA 1
ATOM 3609 C C . ALA A 1 452 ? 7.483 -1.404 -8.483 1.00 64.25 452 ALA A C 1
ATOM 3611 O O . ALA A 1 452 ? 6.517 -0.996 -9.132 1.00 64.25 452 ALA A O 1
ATOM 3612 N N . ARG A 1 453 ? 7.477 -1.358 -7.144 1.00 64.62 453 ARG A N 1
ATOM 3613 C CA . ARG A 1 453 ? 6.340 -0.792 -6.391 1.00 64.62 453 ARG A CA 1
ATOM 3614 C C . ARG A 1 453 ? 6.269 0.728 -6.563 1.00 64.62 453 ARG A C 1
ATOM 3616 O O . ARG A 1 453 ? 7.272 1.400 -6.788 1.00 64.62 453 ARG A O 1
ATOM 3623 N N . SER A 1 454 ? 5.093 1.316 -6.337 1.00 64.00 454 SER A N 1
ATOM 3624 C CA . SER A 1 454 ? 4.936 2.778 -6.427 1.00 64.00 454 SER A CA 1
ATOM 3625 C C . SER A 1 454 ? 5.860 3.545 -5.476 1.00 64.00 454 SER A C 1
ATOM 3627 O O . SER A 1 454 ? 6.312 4.632 -5.795 1.00 64.00 454 SER A O 1
ATOM 3629 N N . THR A 1 455 ? 6.136 2.986 -4.294 1.00 59.28 455 THR A N 1
ATOM 3630 C CA . THR A 1 455 ? 7.028 3.591 -3.290 1.00 59.28 455 THR A CA 1
ATOM 3631 C C . THR A 1 455 ? 8.507 3.455 -3.631 1.00 59.28 455 THR A C 1
ATOM 3633 O O . THR A 1 455 ? 9.318 4.059 -2.952 1.00 59.28 455 THR A O 1
ATOM 3636 N N . GLU A 1 456 ? 8.845 2.633 -4.622 1.00 68.06 456 GLU A N 1
ATOM 3637 C CA . GLU A 1 456 ? 10.207 2.402 -5.106 1.00 68.06 456 GLU A CA 1
ATOM 3638 C C . GLU A 1 456 ? 10.488 3.272 -6.342 1.00 68.06 456 GLU A C 1
ATOM 3640 O O . GLU A 1 456 ? 11.534 3.908 -6.435 1.00 68.06 456 GLU A O 1
ATOM 3645 N N . LEU A 1 457 ? 9.524 3.346 -7.270 1.00 75.00 457 LEU A N 1
ATOM 3646 C CA . LEU A 1 457 ? 9.651 4.107 -8.515 1.00 75.00 457 LEU A CA 1
ATOM 3647 C C . LEU A 1 457 ? 9.542 5.626 -8.288 1.00 75.00 457 LEU A C 1
ATOM 3649 O O . LEU A 1 457 ? 10.364 6.390 -8.780 1.00 75.00 457 LEU A O 1
ATOM 3653 N N . LEU A 1 458 ? 8.570 6.078 -7.484 1.00 75.81 458 LEU A N 1
ATOM 3654 C CA . LEU A 1 458 ? 8.345 7.512 -7.234 1.00 75.81 458 LEU A CA 1
ATOM 3655 C C . LEU A 1 458 ? 9.455 8.167 -6.391 1.00 75.81 458 LEU A C 1
ATOM 3657 O O . LEU A 1 458 ? 9.520 9.388 -6.294 1.00 75.81 458 LEU A O 1
ATOM 3661 N N . THR A 1 459 ? 10.336 7.368 -5.783 1.00 72.81 459 THR A N 1
ATOM 3662 C CA . THR A 1 459 ? 11.470 7.837 -4.971 1.00 72.81 459 THR A CA 1
ATOM 3663 C C . THR A 1 459 ? 12.788 7.903 -5.740 1.00 72.81 459 THR A C 1
ATOM 3665 O O . THR A 1 459 ? 13.818 8.200 -5.136 1.00 72.81 459 THR A O 1
ATOM 3668 N N . ILE A 1 460 ? 12.781 7.620 -7.047 1.00 78.44 460 ILE A N 1
ATOM 3669 C CA . ILE A 1 460 ? 13.981 7.671 -7.886 1.00 78.44 460 ILE A CA 1
ATOM 3670 C C . ILE A 1 460 ? 14.507 9.107 -7.947 1.00 78.44 460 ILE A C 1
ATOM 3672 O O . ILE A 1 460 ? 13.807 10.041 -8.355 1.00 78.44 460 ILE A O 1
ATOM 3676 N N . ARG A 1 461 ? 15.769 9.263 -7.548 1.00 80.00 461 ARG A N 1
ATOM 3677 C CA . ARG A 1 461 ? 16.505 10.525 -7.590 1.00 80.00 461 ARG A CA 1
ATOM 3678 C C . ARG A 1 461 ? 17.435 10.569 -8.789 1.00 80.00 461 ARG A C 1
ATOM 3680 O O . ARG A 1 461 ? 18.142 9.604 -9.063 1.00 80.00 461 ARG A O 1
ATOM 3687 N N . HIS A 1 462 ? 17.465 11.712 -9.459 1.00 84.81 462 HIS A N 1
ATOM 3688 C CA . HIS A 1 462 ? 18.400 11.968 -10.557 1.00 84.81 462 HIS A CA 1
ATOM 3689 C C . HIS A 1 462 ? 19.633 12.766 -10.107 1.00 84.81 462 HIS A C 1
ATOM 3691 O O . HIS A 1 462 ? 20.640 12.760 -10.804 1.00 84.81 462 HIS A O 1
ATOM 3697 N N . ARG A 1 463 ? 19.575 13.398 -8.923 1.00 80.50 463 ARG A N 1
ATOM 3698 C CA . ARG A 1 463 ? 20.620 14.281 -8.388 1.00 80.50 463 ARG A CA 1
ATOM 3699 C C . ARG A 1 463 ? 20.941 13.986 -6.920 1.00 80.50 463 ARG A C 1
ATOM 3701 O O . ARG A 1 463 ? 20.038 13.649 -6.148 1.00 80.50 463 ARG A O 1
ATOM 3708 N N . ASN A 1 464 ? 22.203 14.153 -6.527 1.00 74.69 464 ASN A N 1
ATOM 3709 C CA . ASN A 1 464 ? 22.670 14.024 -5.142 1.00 74.69 464 ASN A CA 1
ATOM 3710 C C . ASN A 1 464 ? 22.106 15.142 -4.237 1.00 74.69 464 ASN A C 1
ATOM 3712 O O . ASN A 1 464 ? 21.929 16.285 -4.672 1.00 74.69 464 ASN A O 1
ATOM 3716 N N . THR A 1 465 ? 21.826 14.832 -2.963 1.00 65.44 465 THR A N 1
ATOM 3717 C CA . THR A 1 465 ? 21.188 15.767 -2.007 1.00 65.44 465 THR A CA 1
ATOM 3718 C C . THR A 1 465 ? 21.842 15.746 -0.625 1.00 65.44 465 THR A C 1
ATOM 3720 O O . THR A 1 465 ? 22.248 14.685 -0.159 1.00 65.44 465 THR A O 1
ATOM 3723 N N . ALA A 1 466 ? 21.851 16.896 0.065 1.00 53.00 466 ALA A N 1
ATOM 3724 C CA . ALA A 1 466 ? 22.464 17.058 1.392 1.00 53.00 466 ALA A CA 1
ATOM 3725 C C . ALA A 1 466 ? 21.805 16.208 2.496 1.00 53.00 466 ALA A C 1
ATOM 3727 O O . ALA A 1 466 ? 22.471 15.812 3.443 1.00 53.00 466 ALA A O 1
ATOM 3728 N N . ALA A 1 467 ? 20.498 15.943 2.387 1.00 41.53 467 ALA A N 1
ATOM 3729 C CA . ALA A 1 467 ? 19.693 15.331 3.450 1.00 41.53 467 ALA A CA 1
ATOM 3730 C C . ALA A 1 467 ? 19.198 13.903 3.132 1.00 41.53 467 ALA A C 1
ATOM 3732 O O . ALA A 1 467 ? 18.352 13.386 3.859 1.00 41.53 467 ALA A O 1
ATOM 3733 N N . GLY A 1 468 ? 19.644 13.268 2.035 1.00 50.09 468 GLY A N 1
ATOM 3734 C CA . GLY A 1 468 ? 18.959 12.062 1.538 1.00 50.09 468 GLY A CA 1
ATOM 3735 C C . GLY A 1 468 ? 19.728 11.083 0.649 1.00 50.09 468 GLY A C 1
ATOM 3736 O O . GLY A 1 468 ? 19.126 10.096 0.230 1.00 50.09 468 GLY A O 1
ATOM 3737 N N . GLY A 1 469 ? 21.023 11.290 0.384 1.00 58.94 469 GLY A N 1
ATOM 3738 C CA . GLY A 1 469 ? 21.903 10.301 -0.261 1.00 58.94 469 GLY A CA 1
ATOM 3739 C C . GLY A 1 469 ? 22.155 10.495 -1.766 1.00 58.94 469 GLY A C 1
ATOM 3740 O O . GLY A 1 469 ? 21.632 11.422 -2.396 1.00 58.94 469 GLY A O 1
ATOM 3741 N N . ILE A 1 470 ? 22.953 9.579 -2.327 1.00 63.03 470 ILE A N 1
ATOM 3742 C CA . ILE A 1 470 ? 23.398 9.522 -3.736 1.00 63.03 470 ILE A CA 1
ATOM 3743 C C . ILE A 1 470 ? 22.207 9.254 -4.681 1.00 63.03 470 ILE A C 1
ATOM 3745 O O . ILE A 1 470 ? 21.211 8.650 -4.266 1.00 63.03 470 ILE A O 1
ATOM 3749 N N . ARG A 1 471 ? 22.290 9.729 -5.930 1.00 74.12 471 ARG A N 1
ATOM 3750 C CA . ARG A 1 471 ? 21.322 9.508 -7.023 1.00 74.12 471 ARG A CA 1
ATOM 3751 C C . ARG A 1 471 ? 21.048 8.020 -7.303 1.00 74.12 471 ARG A C 1
ATOM 3753 O O . ARG A 1 471 ? 21.814 7.142 -6.924 1.00 74.12 471 ARG A O 1
ATOM 3760 N N . ASN A 1 472 ? 19.937 7.740 -7.983 1.00 79.69 472 ASN A N 1
ATOM 3761 C CA . ASN A 1 472 ? 19.477 6.390 -8.332 1.00 79.69 472 ASN A CA 1
ATOM 3762 C C . ASN A 1 472 ? 19.616 6.061 -9.823 1.00 79.69 472 ASN A C 1
ATOM 3764 O O . ASN A 1 472 ? 19.332 4.931 -10.205 1.00 79.69 472 ASN A O 1
ATOM 3768 N N . ILE A 1 473 ? 19.988 7.027 -10.661 1.00 84.31 473 ILE A N 1
ATOM 3769 C CA . ILE A 1 473 ? 20.084 6.869 -12.114 1.00 84.31 473 ILE A CA 1
ATOM 3770 C C . ILE A 1 473 ? 21.553 6.969 -12.508 1.00 84.31 473 ILE A C 1
ATOM 3772 O O . ILE A 1 473 ? 22.222 7.932 -12.135 1.00 84.31 473 ILE A O 1
ATOM 3776 N N . PHE A 1 474 ? 22.016 5.973 -13.254 1.00 83.81 474 PHE A N 1
ATOM 3777 C CA . PHE A 1 474 ? 23.391 5.832 -13.715 1.00 83.81 474 PHE A CA 1
ATOM 3778 C C . PHE A 1 474 ? 23.411 5.343 -15.162 1.00 83.81 474 PHE A C 1
ATOM 3780 O O . PHE A 1 474 ? 22.395 4.863 -15.673 1.00 83.81 474 PHE A O 1
ATOM 3787 N N . ILE A 1 475 ? 24.576 5.387 -15.807 1.00 80.19 475 ILE A N 1
ATOM 3788 C CA . ILE A 1 475 ? 24.791 4.739 -17.105 1.00 80.19 475 ILE A CA 1
ATOM 3789 C C . ILE A 1 475 ? 25.824 3.636 -16.994 1.00 80.19 475 ILE A C 1
ATOM 3791 O O . ILE A 1 475 ? 26.904 3.815 -16.441 1.00 80.19 475 ILE A O 1
ATOM 3795 N N . ASP A 1 476 ? 25.469 2.486 -17.555 1.00 74.69 476 ASP A N 1
ATOM 3796 C CA . ASP A 1 476 ? 26.310 1.303 -17.603 1.00 74.69 476 ASP A CA 1
ATOM 3797 C C . ASP A 1 476 ? 26.300 0.760 -19.034 1.00 74.69 476 ASP A C 1
ATOM 3799 O O . ASP A 1 476 ? 25.257 0.362 -19.560 1.00 74.69 476 ASP A O 1
ATOM 3803 N N . ARG A 1 477 ? 27.467 0.772 -19.690 1.00 72.06 477 ARG A N 1
ATOM 3804 C CA . ARG A 1 477 ? 27.714 0.268 -21.058 1.00 72.06 477 ARG A CA 1
ATOM 3805 C C . ARG A 1 477 ? 26.564 0.571 -22.041 1.00 72.06 477 ARG A C 1
ATOM 3807 O O . ARG A 1 477 ? 25.955 -0.350 -22.587 1.00 72.06 477 ARG A O 1
ATOM 3814 N N . GLY A 1 478 ? 26.225 1.851 -22.206 1.00 74.56 478 GLY A N 1
ATOM 3815 C CA . GLY A 1 478 ? 25.226 2.317 -23.179 1.00 74.56 478 GLY A CA 1
ATOM 3816 C C . GLY A 1 478 ? 23.753 2.125 -22.793 1.00 74.56 478 GLY A C 1
ATOM 3817 O O . GLY A 1 478 ? 22.883 2.461 -23.588 1.00 74.56 478 GLY A O 1
ATOM 3818 N N . LEU A 1 479 ? 23.455 1.617 -21.592 1.00 82.38 479 LEU A N 1
ATOM 3819 C CA . LEU A 1 479 ? 22.096 1.552 -21.052 1.00 82.38 479 LEU A CA 1
ATOM 3820 C C . LEU A 1 479 ? 21.983 2.412 -19.798 1.00 82.38 479 LEU A C 1
ATOM 3822 O O . LEU A 1 479 ? 22.916 2.505 -18.998 1.00 82.38 479 LEU A O 1
ATOM 3826 N N . VAL A 1 480 ? 20.806 3.000 -19.602 1.00 87.19 480 VAL A N 1
ATOM 3827 C CA . VAL A 1 480 ? 20.478 3.664 -18.343 1.00 87.19 480 VAL A CA 1
ATOM 3828 C C . VAL A 1 480 ? 20.125 2.593 -17.310 1.00 87.19 480 VAL A C 1
ATOM 3830 O O . VAL A 1 480 ? 19.270 1.733 -17.538 1.00 87.19 480 VAL A O 1
ATOM 3833 N N . MET A 1 481 ? 20.804 2.651 -16.171 1.00 86.19 481 MET A N 1
ATOM 3834 C CA . MET A 1 481 ? 20.624 1.780 -15.021 1.00 86.19 481 MET A CA 1
ATOM 3835 C C . MET A 1 481 ? 19.960 2.565 -13.887 1.00 86.19 481 MET A C 1
ATOM 3837 O O . MET A 1 481 ? 20.479 3.573 -13.414 1.00 86.19 481 MET A O 1
ATOM 3841 N N . ILE A 1 482 ? 18.827 2.064 -13.409 1.00 85.00 482 ILE A N 1
ATOM 3842 C CA . ILE A 1 482 ? 18.121 2.568 -12.237 1.00 85.00 482 ILE A CA 1
ATOM 3843 C C . ILE A 1 482 ? 18.398 1.624 -11.067 1.00 85.00 482 ILE A C 1
ATOM 3845 O O . ILE A 1 482 ? 18.144 0.422 -11.143 1.00 85.00 482 ILE A O 1
ATOM 3849 N N . VAL A 1 483 ? 18.903 2.177 -9.970 1.00 74.31 483 VAL A N 1
ATOM 3850 C CA . VAL A 1 483 ? 19.245 1.450 -8.749 1.00 74.31 483 VAL A CA 1
ATOM 3851 C C . VAL A 1 483 ? 18.211 1.763 -7.681 1.00 74.31 483 VAL A C 1
ATOM 3853 O O . VAL A 1 483 ? 18.124 2.889 -7.184 1.00 74.31 483 VAL A O 1
ATOM 3856 N N . ILE A 1 484 ? 17.417 0.758 -7.322 1.00 67.81 484 ILE A N 1
ATOM 3857 C CA . ILE A 1 484 ? 16.344 0.882 -6.336 1.00 67.81 484 ILE A CA 1
ATOM 3858 C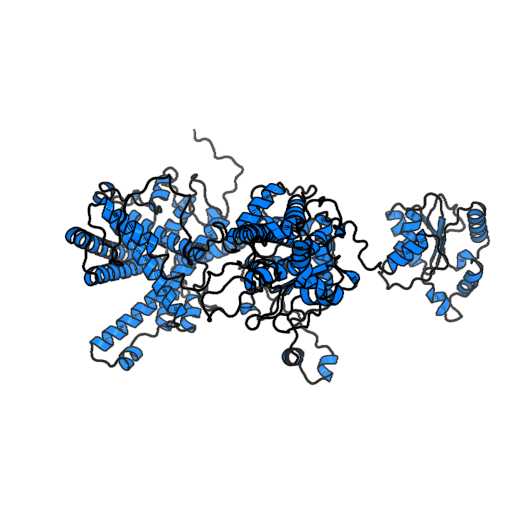 C . ILE A 1 484 ? 16.722 0.094 -5.083 1.00 67.81 484 ILE A C 1
ATOM 3860 O O . ILE A 1 484 ? 16.899 -1.121 -5.140 1.00 67.81 484 ILE A O 1
ATOM 3864 N N . GLY A 1 485 ? 16.782 0.774 -3.938 1.00 57.81 485 GLY A N 1
ATOM 3865 C CA . GLY A 1 485 ? 16.854 0.119 -2.632 1.00 57.81 485 GLY A CA 1
ATOM 3866 C C . GLY A 1 485 ? 15.457 -0.263 -2.143 1.00 57.81 485 GLY A C 1
ATOM 3867 O O . GLY A 1 485 ? 14.621 0.610 -1.901 1.00 57.81 485 GLY A O 1
ATOM 3868 N N . ILE A 1 486 ? 15.182 -1.557 -1.976 1.00 52.41 486 ILE A N 1
ATOM 3869 C CA . ILE A 1 486 ? 13.925 -2.027 -1.386 1.00 52.41 486 ILE A CA 1
ATOM 3870 C C . ILE A 1 486 ? 13.998 -1.870 0.132 1.00 52.41 486 ILE A C 1
ATOM 3872 O O . ILE A 1 486 ? 14.755 -2.547 0.823 1.00 52.41 486 ILE A O 1
ATOM 3876 N N . HIS A 1 487 ? 13.137 -1.002 0.659 1.00 45.47 487 HIS A N 1
ATOM 3877 C CA . HIS A 1 487 ? 13.123 -0.627 2.074 1.00 45.47 487 HIS A CA 1
ATOM 3878 C C . HIS A 1 487 ? 12.166 -1.476 2.940 1.00 45.47 487 HIS A C 1
ATOM 3880 O O . HIS A 1 487 ? 12.082 -1.275 4.154 1.00 45.47 487 HIS A O 1
ATOM 3886 N N . LYS A 1 488 ? 11.415 -2.423 2.353 1.00 39.31 488 LYS A N 1
ATOM 3887 C CA . LYS A 1 488 ? 10.320 -3.120 3.060 1.00 39.31 488 LYS A CA 1
ATOM 3888 C C . LYS A 1 488 ? 10.763 -3.965 4.264 1.00 39.31 488 LYS A C 1
ATOM 3890 O O . LYS A 1 488 ? 9.979 -4.088 5.196 1.00 39.31 488 LYS A O 1
ATOM 3895 N N . ASN A 1 489 ? 12.028 -4.394 4.320 1.00 35.09 489 ASN A N 1
ATOM 3896 C CA . ASN A 1 489 ? 12.585 -5.183 5.429 1.00 35.09 489 ASN A CA 1
ATOM 3897 C C . ASN A 1 489 ? 13.876 -4.580 6.018 1.00 35.09 489 ASN A C 1
ATOM 3899 O O . ASN A 1 489 ? 14.623 -5.294 6.685 1.00 35.09 489 ASN A O 1
ATOM 3903 N N . LEU A 1 490 ? 14.173 -3.290 5.797 1.00 38.34 490 LEU A N 1
ATOM 3904 C CA . LEU A 1 490 ? 15.419 -2.682 6.301 1.00 38.34 490 LEU A CA 1
ATOM 3905 C C . LEU A 1 490 ? 15.475 -2.704 7.838 1.00 38.34 490 LEU A C 1
ATOM 3907 O O . LEU A 1 490 ? 16.507 -3.017 8.420 1.00 38.34 490 LEU A O 1
ATOM 3911 N N . SER A 1 491 ? 14.332 -2.485 8.494 1.00 33.78 491 SER A N 1
ATOM 3912 C CA . SER A 1 491 ? 14.203 -2.606 9.952 1.00 33.78 491 SER A CA 1
ATOM 3913 C C . SER A 1 491 ? 14.274 -4.049 10.470 1.00 33.78 491 SER A C 1
ATOM 3915 O O . SER A 1 491 ? 14.424 -4.245 11.669 1.00 33.78 491 SER A O 1
ATOM 3917 N N . GLN A 1 492 ? 14.141 -5.049 9.592 1.00 33.00 492 GLN A N 1
ATOM 3918 C CA . GLN A 1 492 ? 14.081 -6.479 9.926 1.00 33.00 492 GLN A CA 1
ATOM 3919 C C . GLN A 1 492 ? 15.383 -7.225 9.600 1.00 33.00 492 GLN A C 1
ATOM 3921 O O . GLN A 1 492 ? 15.724 -8.174 10.290 1.00 33.00 492 GLN A O 1
ATOM 3926 N N . SER A 1 493 ? 16.093 -6.806 8.551 1.00 39.56 493 SER A N 1
ATOM 3927 C CA . SER A 1 493 ? 17.298 -7.470 8.033 1.00 39.56 493 SER A CA 1
ATOM 3928 C C . SER A 1 493 ? 18.578 -6.660 8.231 1.00 39.56 493 SER A C 1
ATOM 3930 O O . SER A 1 493 ? 19.655 -7.191 7.989 1.00 39.56 493 SER A O 1
ATOM 3932 N N . GLN A 1 494 ? 18.466 -5.369 8.583 1.00 39.84 494 GLN A N 1
ATOM 3933 C CA . GLN A 1 494 ? 19.547 -4.372 8.507 1.00 39.84 494 GLN A CA 1
ATOM 3934 C C . GLN A 1 494 ? 20.305 -4.343 7.161 1.00 39.84 494 GLN A C 1
ATOM 3936 O O . GLN A 1 494 ? 21.338 -3.696 7.039 1.00 39.84 494 GLN A O 1
ATOM 3941 N N . ARG A 1 495 ? 19.781 -5.006 6.119 1.00 41.66 495 ARG A N 1
ATOM 3942 C CA . ARG A 1 495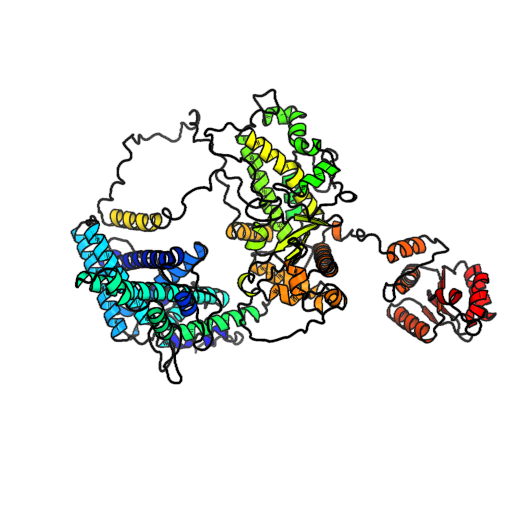 ? 20.389 -5.130 4.793 1.00 41.66 495 ARG A CA 1
ATOM 3943 C C . ARG A 1 495 ? 19.519 -4.397 3.779 1.00 41.66 495 ARG A C 1
ATOM 3945 O O . ARG A 1 495 ? 18.331 -4.688 3.630 1.00 41.66 495 ARG A O 1
ATOM 3952 N N . LEU A 1 496 ? 20.108 -3.443 3.062 1.00 49.88 496 LEU A N 1
ATOM 3953 C CA . LEU A 1 496 ? 19.454 -2.811 1.921 1.00 49.88 496 LEU A CA 1
ATOM 3954 C C . LEU A 1 496 ? 19.501 -3.796 0.746 1.00 49.88 496 LEU A C 1
ATOM 3956 O O . LEU A 1 496 ? 20.570 -4.046 0.199 1.00 49.88 496 LEU A O 1
ATOM 3960 N N . LYS A 1 497 ? 18.356 -4.374 0.355 1.00 53.25 497 LYS A N 1
ATOM 3961 C CA . LYS A 1 497 ? 18.281 -5.143 -0.896 1.00 53.25 497 LYS A CA 1
ATOM 3962 C C . LYS A 1 497 ? 18.268 -4.159 -2.061 1.00 53.25 497 LYS A C 1
ATOM 3964 O O . LYS A 1 497 ? 17.310 -3.398 -2.209 1.00 53.25 497 LYS A O 1
ATOM 3969 N N . VAL A 1 498 ? 19.321 -4.172 -2.866 1.00 62.25 498 VAL A N 1
ATOM 3970 C CA . VAL A 1 498 ? 19.470 -3.309 -4.037 1.00 62.25 498 VAL A CA 1
ATOM 3971 C C . VAL A 1 498 ? 19.060 -4.088 -5.287 1.00 62.25 498 VAL A C 1
ATOM 3973 O O . VAL A 1 498 ? 19.433 -5.244 -5.469 1.00 62.25 498 VAL A O 1
ATOM 3976 N N . ILE A 1 499 ? 18.230 -3.472 -6.131 1.00 67.88 499 ILE A N 1
ATOM 3977 C CA . ILE A 1 499 ? 17.833 -4.021 -7.430 1.00 67.88 499 ILE A CA 1
ATOM 3978 C C . ILE A 1 499 ? 18.319 -3.081 -8.524 1.00 67.88 499 ILE A C 1
ATOM 3980 O O . ILE A 1 499 ? 17.914 -1.915 -8.578 1.00 67.88 499 ILE A O 1
ATOM 3984 N N . HIS A 1 500 ? 19.144 -3.624 -9.417 1.00 76.19 500 HIS A N 1
ATOM 3985 C CA . HIS A 1 500 ? 19.537 -2.964 -10.654 1.00 76.19 500 HIS A CA 1
ATOM 3986 C C . HIS A 1 500 ? 18.485 -3.216 -11.728 1.00 76.19 500 HIS A C 1
ATOM 3988 O O . HIS A 1 500 ? 18.086 -4.355 -11.972 1.00 76.19 500 HIS A O 1
ATOM 3994 N N . ARG A 1 501 ? 18.042 -2.144 -12.374 1.00 82.75 501 ARG A N 1
ATOM 3995 C CA . ARG A 1 501 ? 17.061 -2.185 -13.454 1.00 82.75 501 ARG A CA 1
ATOM 3996 C C . ARG A 1 501 ? 17.635 -1.474 -14.654 1.00 82.75 501 ARG A C 1
ATOM 3998 O O . ARG A 1 501 ? 17.989 -0.305 -14.547 1.00 82.75 501 ARG A O 1
ATOM 4005 N N . PHE A 1 502 ? 17.717 -2.158 -15.779 1.00 86.19 502 PHE A N 1
ATOM 4006 C CA . PHE A 1 502 ? 18.181 -1.546 -17.015 1.00 86.19 502 PHE A CA 1
ATOM 4007 C C . PHE A 1 502 ? 16.959 -1.229 -17.861 1.00 86.19 502 PHE A C 1
ATOM 4009 O O . PHE A 1 502 ? 16.042 -2.042 -17.922 1.00 86.19 502 PHE A O 1
ATOM 4016 N N . ILE A 1 503 ? 16.922 -0.040 -18.457 1.00 89.62 503 ILE A N 1
ATOM 4017 C CA . ILE A 1 503 ? 15.838 0.366 -19.360 1.00 89.62 503 ILE A CA 1
ATOM 4018 C C . ILE A 1 503 ? 16.288 0.237 -20.818 1.00 89.62 503 ILE A C 1
ATOM 4020 O O . ILE A 1 503 ? 17.483 0.399 -21.091 1.00 89.62 503 ILE A O 1
ATOM 4024 N N . PRO A 1 504 ? 15.371 -0.065 -21.757 1.00 88.12 504 PRO A N 1
ATOM 4025 C CA . PRO A 1 504 ? 15.717 -0.191 -23.166 1.00 88.12 504 PRO A CA 1
ATOM 4026 C C . PRO A 1 504 ? 16.130 1.172 -23.715 1.00 88.12 504 PRO A C 1
ATOM 4028 O O . PRO A 1 504 ? 15.722 2.215 -23.192 1.00 88.12 504 PRO A O 1
ATOM 4031 N N . GLN A 1 505 ? 16.945 1.172 -24.769 1.00 85.56 505 GLN A N 1
ATOM 4032 C CA . GLN A 1 505 ? 17.574 2.392 -25.269 1.00 85.56 505 GLN A CA 1
ATOM 4033 C C . GLN A 1 505 ? 16.537 3.437 -25.695 1.00 85.56 505 GLN A C 1
ATOM 4035 O O . GLN A 1 505 ? 16.710 4.613 -25.409 1.00 85.56 505 GLN A O 1
ATOM 4040 N N . GLU A 1 506 ? 15.414 3.020 -26.275 1.00 86.50 506 GLU A N 1
ATOM 4041 C CA . GLU A 1 506 ? 14.326 3.894 -26.713 1.00 86.50 506 GLU A CA 1
ATOM 4042 C C . GLU A 1 506 ? 13.702 4.675 -25.549 1.00 86.50 506 GLU A C 1
ATOM 4044 O O . GLU A 1 506 ? 13.416 5.862 -25.682 1.00 86.50 506 GLU A O 1
ATOM 4049 N N . VAL A 1 507 ? 13.526 4.032 -24.390 1.00 90.19 507 VAL A N 1
ATOM 4050 C CA . VAL A 1 507 ? 13.024 4.684 -23.167 1.00 90.19 507 VAL A CA 1
ATOM 4051 C C . VAL A 1 507 ? 14.144 5.477 -22.486 1.00 90.19 507 VAL A C 1
ATOM 4053 O O . VAL A 1 507 ? 13.907 6.564 -21.958 1.00 90.19 507 VAL A O 1
ATOM 4056 N N . GLY A 1 508 ? 15.377 4.967 -22.540 1.00 88.56 508 GLY A N 1
ATOM 4057 C CA . GLY A 1 508 ? 16.575 5.639 -22.045 1.00 88.56 508 GLY A CA 1
ATOM 4058 C C . GLY A 1 508 ? 16.826 6.979 -22.728 1.00 88.56 508 GLY A C 1
ATOM 4059 O O . GLY A 1 508 ? 17.065 7.960 -22.034 1.00 88.56 508 GLY A O 1
ATOM 4060 N N . VAL A 1 509 ? 16.687 7.054 -24.054 1.00 89.38 509 VAL A N 1
ATOM 4061 C CA . VAL A 1 509 ? 16.795 8.293 -24.842 1.00 89.38 509 VAL A CA 1
ATOM 4062 C C . VAL A 1 509 ? 15.818 9.351 -24.327 1.00 89.38 509 VAL A C 1
ATOM 4064 O O . VAL A 1 509 ? 16.215 10.494 -24.104 1.00 89.38 509 VAL A O 1
ATOM 4067 N N . LEU A 1 510 ? 14.560 8.971 -24.073 1.00 91.44 510 LEU A N 1
ATOM 4068 C CA . LEU A 1 510 ? 13.546 9.897 -23.563 1.00 91.44 510 LEU A CA 1
ATOM 4069 C C . LEU A 1 510 ? 13.922 10.457 -22.183 1.00 91.44 510 LEU A C 1
ATOM 4071 O O . LEU A 1 510 ? 13.831 11.663 -21.953 1.00 91.44 510 LEU A O 1
ATOM 4075 N N . LEU A 1 511 ? 14.355 9.581 -21.269 1.00 91.88 511 LEU A N 1
ATOM 4076 C CA . LEU A 1 511 ? 14.756 9.967 -19.916 1.00 91.88 511 LEU A CA 1
ATOM 4077 C C . LEU A 1 511 ? 16.027 10.829 -19.926 1.00 91.88 511 LEU A C 1
ATOM 4079 O O . LEU A 1 511 ? 16.094 11.823 -19.207 1.00 91.88 511 LEU A O 1
ATOM 4083 N N . VAL A 1 512 ? 17.013 10.477 -20.754 1.00 90.75 512 VAL A N 1
ATOM 4084 C CA . VAL A 1 512 ? 18.266 11.225 -20.892 1.00 90.75 512 VAL A CA 1
ATOM 4085 C C . VAL A 1 512 ? 17.993 12.631 -21.411 1.00 90.75 512 VAL A C 1
ATOM 4087 O O . VAL A 1 512 ? 18.427 13.584 -20.776 1.00 90.75 512 VAL A O 1
ATOM 4090 N N . TYR A 1 513 ? 17.225 12.797 -22.490 1.00 91.88 513 TYR A N 1
ATOM 4091 C CA . TYR A 1 513 ? 16.901 14.130 -23.010 1.00 91.88 513 TYR A CA 1
ATOM 4092 C C . TYR A 1 513 ? 16.075 14.975 -22.045 1.00 91.88 513 TYR A C 1
ATOM 4094 O O . TYR A 1 513 ? 16.294 16.184 -21.949 1.00 91.88 513 TYR A O 1
ATOM 4102 N N . TYR A 1 514 ? 15.158 14.352 -21.301 1.00 92.81 514 TYR A N 1
ATOM 4103 C CA . TYR A 1 514 ? 14.439 15.040 -20.237 1.00 92.81 514 TYR A CA 1
ATOM 4104 C C . TYR A 1 514 ? 15.411 15.613 -19.190 1.00 92.81 514 TYR A C 1
ATOM 4106 O O . TYR A 1 514 ? 15.379 16.812 -18.914 1.00 92.81 514 TYR A O 1
ATOM 4114 N N . LEU A 1 515 ? 16.319 14.789 -18.658 1.00 90.81 515 LEU A N 1
ATOM 4115 C CA . LEU A 1 515 ? 17.284 15.218 -17.639 1.00 90.81 515 LEU A CA 1
ATOM 4116 C C . LEU A 1 515 ? 18.357 16.178 -18.182 1.00 90.81 515 LEU A C 1
ATOM 4118 O O . LEU A 1 515 ? 18.829 17.036 -17.442 1.00 90.81 515 LEU A O 1
ATOM 4122 N N . TRP A 1 516 ? 18.742 16.030 -19.451 1.00 90.00 516 TRP A N 1
ATOM 4123 C CA . TRP A 1 516 ? 19.852 16.755 -20.071 1.00 90.00 516 TRP A CA 1
ATOM 4124 C C . TRP A 1 516 ? 19.455 18.108 -20.664 1.00 90.00 516 TRP A C 1
ATOM 4126 O O . TRP A 1 516 ? 20.216 19.058 -20.544 1.00 90.00 516 TRP A O 1
ATOM 4136 N N . LEU A 1 517 ? 18.285 18.216 -21.303 1.00 90.81 517 LEU A N 1
ATOM 4137 C CA . LEU A 1 517 ? 17.885 19.429 -22.034 1.00 90.81 517 LEU A CA 1
ATOM 4138 C C . LEU A 1 517 ? 16.651 20.111 -21.430 1.00 90.81 517 LEU A C 1
ATOM 4140 O O . LEU A 1 517 ? 16.569 21.338 -21.424 1.00 90.81 517 LEU A O 1
ATOM 4144 N N . VAL A 1 518 ? 15.689 19.340 -20.910 1.00 90.31 518 VAL A N 1
ATOM 4145 C CA . VAL A 1 518 ? 14.408 19.885 -20.418 1.00 90.31 518 VAL A CA 1
ATOM 4146 C C . VAL A 1 518 ? 14.525 20.405 -18.985 1.00 90.31 518 VAL A C 1
ATOM 4148 O O . VAL A 1 518 ? 14.132 21.539 -18.720 1.00 90.31 518 VAL A O 1
ATOM 4151 N N . VAL A 1 519 ? 15.085 19.610 -18.067 1.00 88.06 519 VAL A N 1
ATOM 4152 C CA . VAL A 1 519 ? 15.298 20.000 -16.660 1.00 88.06 519 VAL A CA 1
ATOM 4153 C C . VAL A 1 519 ? 16.090 21.311 -16.520 1.00 88.06 519 VAL A C 1
ATOM 4155 O O . VAL A 1 519 ? 15.557 22.223 -15.884 1.00 88.06 519 VAL A O 1
ATOM 4158 N N . PRO A 1 520 ? 17.291 21.482 -17.117 1.00 87.38 520 PRO A N 1
ATOM 4159 C CA . PRO A 1 520 ? 18.051 22.728 -16.959 1.00 87.38 520 PRO A CA 1
ATOM 4160 C C . PRO A 1 520 ? 17.332 23.942 -17.559 1.00 87.38 520 PRO A C 1
ATOM 4162 O O . PRO A 1 520 ? 17.407 25.036 -17.002 1.00 87.38 520 PRO A O 1
ATOM 4165 N N . PHE A 1 521 ? 16.590 23.759 -18.657 1.00 88.31 521 PHE A N 1
ATOM 4166 C CA . PHE A 1 521 ? 15.768 24.820 -19.230 1.00 88.31 521 PHE A CA 1
ATOM 4167 C C . PHE A 1 521 ? 14.638 25.243 -18.288 1.00 88.31 521 PHE A C 1
ATOM 4169 O O . PHE A 1 521 ? 14.440 26.436 -18.074 1.00 88.31 521 PHE A O 1
ATOM 4176 N N . CYS A 1 522 ? 13.916 24.289 -17.692 1.00 84.12 522 CYS A N 1
ATOM 4177 C CA . CYS A 1 522 ? 12.866 24.589 -16.721 1.00 84.12 522 CYS A CA 1
ATOM 4178 C C . CYS A 1 522 ? 13.418 25.300 -15.479 1.00 84.12 522 CYS A C 1
ATOM 4180 O O . CYS A 1 522 ? 12.814 26.271 -15.030 1.00 84.12 522 CYS A O 1
ATOM 4182 N N . GLU A 1 523 ? 14.558 24.854 -14.943 1.00 80.69 523 GLU A N 1
ATOM 4183 C CA . GLU A 1 523 ? 15.214 25.524 -13.812 1.00 80.69 523 GLU A CA 1
ATOM 4184 C C . GLU A 1 523 ? 15.608 26.966 -14.162 1.00 80.69 523 GLU A C 1
ATOM 4186 O O . GLU A 1 523 ? 15.297 27.876 -13.396 1.00 80.69 523 GLU A O 1
ATOM 4191 N N . GLY A 1 524 ? 16.203 27.191 -15.340 1.00 78.19 524 GLY A N 1
ATOM 4192 C CA . GLY A 1 524 ? 16.558 28.531 -15.822 1.00 78.19 524 GLY A CA 1
ATOM 4193 C C . GLY A 1 524 ? 15.345 29.433 -16.092 1.00 78.19 524 GLY A C 1
ATOM 4194 O O . GLY A 1 524 ? 15.344 30.619 -15.768 1.00 78.19 524 GLY A O 1
ATOM 4195 N N . ALA A 1 525 ? 14.268 28.875 -16.647 1.00 78.12 525 ALA A N 1
ATOM 4196 C CA . ALA A 1 525 ? 13.022 29.599 -16.890 1.00 78.12 525 ALA A CA 1
ATOM 4197 C C . ALA A 1 525 ? 12.341 30.031 -15.579 1.00 78.12 525 ALA A C 1
ATOM 4199 O O . ALA A 1 525 ? 11.847 31.154 -15.482 1.00 78.12 525 ALA A O 1
ATOM 4200 N N . LEU A 1 526 ? 12.340 29.160 -14.563 1.00 74.75 526 LEU A N 1
ATOM 4201 C CA . LEU A 1 526 ? 11.767 29.432 -13.241 1.00 74.75 526 LEU A CA 1
ATOM 4202 C C . LEU A 1 526 ? 12.639 30.380 -12.407 1.00 74.75 526 LEU A C 1
ATOM 4204 O O . LEU A 1 526 ? 12.109 31.196 -11.646 1.00 74.75 526 LEU A O 1
ATOM 4208 N N . SER A 1 527 ? 13.968 30.316 -12.547 1.00 73.19 527 SER A N 1
ATOM 4209 C CA . SER A 1 527 ? 14.873 31.242 -11.860 1.00 73.19 527 SER A CA 1
ATOM 4210 C C . SER A 1 527 ? 14.708 32.682 -12.340 1.00 73.19 527 SER A C 1
ATOM 4212 O O . SER A 1 527 ? 14.841 33.592 -11.530 1.00 73.19 527 SER A O 1
ATOM 4214 N N . ASN A 1 528 ? 14.360 32.885 -13.614 1.00 73.06 528 ASN A N 1
ATOM 4215 C CA . ASN A 1 528 ? 14.231 34.214 -14.222 1.00 73.06 528 ASN A CA 1
ATOM 4216 C C . ASN A 1 528 ? 12.885 34.911 -13.944 1.00 73.06 528 ASN A C 1
ATOM 4218 O O . ASN A 1 528 ? 12.699 36.055 -14.353 1.00 73.06 528 ASN A O 1
ATOM 4222 N N . LEU A 1 529 ? 11.935 34.256 -13.266 1.00 70.06 529 LEU A N 1
ATOM 4223 C CA . LEU A 1 529 ? 10.686 34.899 -12.839 1.00 70.06 529 LEU A CA 1
ATOM 4224 C C . LEU A 1 529 ? 10.960 35.918 -11.705 1.00 70.06 529 LEU A C 1
ATOM 4226 O O . LEU A 1 529 ? 11.843 35.692 -10.884 1.00 70.06 529 LEU A O 1
ATOM 4230 N N . PRO A 1 530 ? 10.227 37.032 -11.583 1.00 57.81 530 PRO A N 1
ATOM 4231 C CA . PRO A 1 530 ? 10.392 37.951 -10.448 1.00 57.81 530 PRO A CA 1
ATOM 4232 C C . PRO A 1 530 ? 9.989 37.292 -9.103 1.00 57.81 530 PRO A C 1
ATOM 4234 O O . PRO A 1 530 ? 9.081 36.463 -9.059 1.00 57.81 530 PRO A O 1
ATOM 4237 N N . SER A 1 531 ? 10.696 37.577 -8.001 1.00 52.12 531 SER A N 1
ATOM 4238 C CA . SER A 1 531 ? 10.385 37.132 -6.619 1.00 52.12 531 SER A CA 1
ATOM 4239 C C . SER A 1 531 ? 9.724 38.243 -5.797 1.00 52.12 531 SER A C 1
ATOM 4241 O O . SER A 1 531 ? 10.024 39.413 -6.007 1.00 52.12 531 SER A O 1
ATOM 4243 N N . TYR A 1 532 ? 8.865 37.873 -4.835 1.00 42.06 532 TYR A N 1
ATOM 4244 C CA . TYR A 1 532 ? 8.214 38.805 -3.894 1.00 42.06 532 TYR A CA 1
ATOM 4245 C C . TYR A 1 532 ? 8.700 38.667 -2.428 1.00 42.06 532 TYR A C 1
ATOM 4247 O O . TYR A 1 532 ? 8.254 39.422 -1.571 1.00 42.06 532 TYR A O 1
ATOM 4255 N N . SER A 1 533 ? 9.629 37.749 -2.111 1.00 39.72 533 SER A N 1
ATOM 4256 C CA . SER A 1 533 ? 10.186 37.599 -0.751 1.00 39.72 533 SER A CA 1
ATOM 4257 C C . SER A 1 533 ? 11.587 36.971 -0.719 1.00 39.72 533 SER A C 1
ATOM 4259 O O . SER A 1 533 ? 11.840 35.975 -1.398 1.00 39.72 533 SER A O 1
ATOM 4261 N N . ASP A 1 534 ? 12.464 37.515 0.130 1.00 36.72 534 ASP A N 1
ATOM 4262 C CA . ASP A 1 534 ? 13.888 37.158 0.297 1.00 36.72 534 ASP A CA 1
ATOM 4263 C C . ASP A 1 534 ? 14.158 35.809 1.007 1.00 36.72 534 ASP A C 1
ATOM 4265 O O . ASP A 1 534 ? 15.306 35.389 1.142 1.00 36.72 534 ASP A O 1
ATOM 4269 N N . SER A 1 535 ? 13.125 35.095 1.469 1.00 40.00 535 SER A N 1
ATOM 4270 C CA . SER A 1 535 ? 13.282 33.850 2.244 1.00 40.00 535 SER A CA 1
ATOM 4271 C C . SER A 1 535 ? 13.297 32.555 1.416 1.00 40.00 535 SER A C 1
ATOM 4273 O O . SER A 1 535 ? 13.592 31.495 1.963 1.00 40.00 535 SER A O 1
ATOM 4275 N N . ASP A 1 536 ? 13.022 32.609 0.110 1.00 41.69 536 ASP A N 1
ATOM 4276 C CA . ASP A 1 536 ? 12.882 31.423 -0.753 1.00 41.69 536 ASP A CA 1
ATOM 4277 C C . ASP A 1 536 ? 14.189 31.071 -1.485 1.00 41.69 536 ASP A C 1
ATOM 4279 O O . ASP A 1 536 ? 14.313 31.084 -2.715 1.00 41.69 536 ASP A O 1
ATOM 4283 N N . GLN A 1 537 ? 15.217 30.723 -0.710 1.00 39.94 537 GLN A N 1
ATOM 4284 C CA . GLN A 1 537 ? 16.446 30.147 -1.251 1.00 39.94 537 GLN A CA 1
ATOM 4285 C C . GLN A 1 537 ? 16.203 28.708 -1.744 1.00 39.94 537 GLN A C 1
ATOM 4287 O O . GLN A 1 537 ? 16.480 27.751 -1.023 1.00 39.94 537 GLN A O 1
ATOM 4292 N N . ARG A 1 538 ? 15.706 28.568 -2.987 1.00 44.62 538 ARG A N 1
ATOM 4293 C CA . ARG A 1 538 ? 16.042 27.552 -4.025 1.00 44.62 538 ARG A CA 1
ATOM 4294 C C . ARG A 1 538 ? 14.840 27.263 -4.937 1.00 44.62 538 ARG A C 1
ATOM 4296 O O . ARG A 1 538 ? 14.077 26.331 -4.705 1.00 44.62 538 ARG A O 1
ATOM 4303 N N . ARG A 1 539 ? 14.757 27.970 -6.068 1.00 55.28 539 ARG A N 1
ATOM 4304 C CA . ARG A 1 539 ? 13.873 27.641 -7.209 1.00 55.28 539 ARG A CA 1
ATOM 4305 C C . ARG A 1 539 ? 14.433 26.520 -8.099 1.00 55.28 539 ARG A C 1
ATOM 4307 O O . ARG A 1 539 ? 14.348 26.581 -9.320 1.00 55.28 539 ARG A O 1
ATOM 4314 N N . THR A 1 540 ? 15.071 25.521 -7.498 1.00 57.72 540 THR A N 1
ATOM 4315 C CA . THR A 1 540 ? 15.557 24.334 -8.218 1.00 57.72 540 THR A CA 1
ATOM 4316 C C . THR A 1 540 ? 14.448 23.299 -8.292 1.00 57.72 540 THR A C 1
ATOM 4318 O O . THR A 1 540 ? 13.719 23.115 -7.312 1.00 57.72 540 THR A O 1
ATOM 4321 N N . LEU A 1 541 ? 14.349 22.592 -9.417 1.00 65.69 541 LEU A N 1
ATOM 4322 C CA . LEU A 1 541 ? 13.419 21.479 -9.542 1.00 65.69 541 LEU A CA 1
ATOM 4323 C C . LEU A 1 541 ? 13.737 20.407 -8.498 1.00 65.69 541 LEU A C 1
ATOM 4325 O O . LEU A 1 541 ? 14.844 20.313 -7.956 1.00 65.69 541 LEU A O 1
ATOM 4329 N N . SER A 1 542 ? 12.732 19.595 -8.176 1.00 71.62 542 SER A N 1
ATOM 4330 C CA . SER A 1 542 ? 12.921 18.540 -7.193 1.00 71.62 542 SER A CA 1
ATOM 4331 C C . SER A 1 542 ? 14.029 17.573 -7.634 1.00 71.62 542 SER A C 1
ATOM 4333 O O . SER A 1 542 ? 14.037 17.157 -8.788 1.00 71.62 542 SER A O 1
ATOM 4335 N N . PRO A 1 543 ? 14.917 17.114 -6.730 1.00 73.75 543 PRO A N 1
ATOM 4336 C CA . PRO A 1 543 ? 15.914 16.087 -7.056 1.00 73.75 543 PRO A CA 1
ATOM 4337 C C . PRO A 1 543 ? 15.285 14.716 -7.384 1.00 73.75 543 PRO A C 1
ATOM 4339 O O . PRO A 1 543 ? 15.976 13.805 -7.852 1.00 73.75 543 PRO A O 1
ATOM 4342 N N . PHE A 1 544 ? 13.979 14.556 -7.158 1.00 80.12 544 PHE A N 1
ATOM 4343 C CA . PHE A 1 544 ? 13.191 13.379 -7.515 1.00 80.12 544 PHE A CA 1
ATOM 4344 C C . PHE A 1 544 ? 12.555 13.552 -8.894 1.00 80.12 544 PHE A C 1
ATOM 4346 O O . PHE A 1 544 ? 11.975 14.597 -9.172 1.00 80.12 544 PHE A O 1
ATOM 4353 N N . VAL A 1 545 ? 12.599 12.508 -9.727 1.00 81.44 545 VAL A N 1
ATOM 4354 C CA . VAL A 1 545 ? 12.043 12.556 -11.095 1.00 81.44 545 VAL A CA 1
ATOM 4355 C C . VAL A 1 545 ? 10.527 12.793 -11.088 1.00 81.44 545 VAL A C 1
ATOM 4357 O O . VAL A 1 545 ? 10.017 13.525 -11.928 1.00 81.44 545 VAL A O 1
ATOM 4360 N N . TRP A 1 546 ? 9.811 12.213 -10.117 1.00 81.88 546 TRP A N 1
ATOM 4361 C CA . TRP A 1 546 ? 8.348 12.292 -9.995 1.00 81.88 546 TRP A CA 1
ATOM 4362 C C . TRP A 1 546 ? 7.908 13.026 -8.723 1.00 81.88 546 TRP A C 1
ATOM 4364 O O . TRP A 1 546 ? 7.191 12.473 -7.887 1.00 81.88 546 TRP A O 1
ATOM 4374 N N . LYS A 1 547 ? 8.330 14.282 -8.559 1.00 67.38 547 LYS A N 1
ATOM 4375 C CA . LYS A 1 547 ? 7.822 15.178 -7.509 1.00 67.38 547 LYS A CA 1
ATOM 4376 C C . LYS A 1 547 ? 7.411 16.516 -8.126 1.00 67.38 547 LYS A C 1
ATOM 4378 O O . LYS A 1 547 ? 8.096 17.023 -9.006 1.00 67.38 547 LYS A O 1
ATOM 4383 N N . THR A 1 548 ? 6.258 17.031 -7.701 1.00 49.34 548 THR A N 1
ATOM 4384 C CA . THR A 1 548 ? 5.564 18.167 -8.323 1.00 49.34 548 THR A CA 1
ATOM 4385 C C . THR A 1 548 ? 6.438 19.416 -8.406 1.00 49.34 548 THR A C 1
ATOM 4387 O O . THR A 1 548 ? 7.090 19.783 -7.434 1.00 49.34 548 THR A O 1
ATOM 4390 N N . THR A 1 549 ? 6.346 20.128 -9.523 1.00 44.22 549 THR A N 1
ATOM 4391 C CA . THR A 1 549 ? 6.868 21.482 -9.789 1.00 44.22 549 THR A CA 1
ATOM 4392 C C . THR A 1 549 ? 6.126 22.604 -9.051 1.00 44.22 549 THR A C 1
ATOM 4394 O O . THR A 1 549 ? 6.261 23.774 -9.396 1.00 44.22 549 THR A O 1
ATOM 4397 N N . SER A 1 550 ? 5.309 22.269 -8.052 1.00 36.81 550 SER A N 1
ATOM 4398 C CA . SER A 1 550 ? 4.474 23.234 -7.341 1.00 36.81 550 SER A CA 1
ATOM 4399 C C . SER A 1 550 ? 5.284 23.971 -6.275 1.00 36.81 550 SER A C 1
ATOM 4401 O O . SER A 1 550 ? 5.861 23.347 -5.387 1.00 36.81 550 SER A O 1
ATOM 4403 N N . LEU A 1 551 ? 5.250 25.302 -6.334 1.00 37.06 551 LEU A N 1
ATOM 4404 C CA . LEU A 1 551 ? 5.752 26.224 -5.308 1.00 37.06 551 LEU A CA 1
ATOM 4405 C C . LEU A 1 551 ? 4.944 26.180 -3.986 1.00 37.06 551 LEU A C 1
ATOM 4407 O O . LEU A 1 551 ? 5.251 26.938 -3.077 1.00 37.06 551 LEU A O 1
ATOM 4411 N N . ALA A 1 552 ? 3.915 25.328 -3.850 1.00 32.91 552 ALA A N 1
ATOM 4412 C CA . ALA A 1 552 ? 2.903 25.458 -2.792 1.00 32.91 552 ALA A CA 1
ATOM 4413 C C . ALA A 1 552 ? 2.900 24.367 -1.699 1.00 32.91 552 ALA A C 1
ATOM 4415 O O . ALA A 1 552 ? 2.094 24.440 -0.776 1.00 32.91 552 ALA A O 1
ATOM 4416 N N . GLU A 1 553 ? 3.761 23.346 -1.743 1.00 29.83 553 GLU A N 1
ATOM 4417 C CA . GLU A 1 553 ? 3.749 22.283 -0.718 1.00 29.83 553 GLU A CA 1
ATOM 4418 C C . GLU A 1 553 ? 4.719 22.568 0.447 1.00 29.83 553 GLU A C 1
ATOM 4420 O O . GLU A 1 553 ? 5.623 21.783 0.713 1.00 29.83 553 GLU A O 1
ATOM 4425 N N . ASN A 1 554 ? 4.509 23.677 1.165 1.00 32.22 554 ASN A N 1
ATOM 4426 C CA . ASN A 1 554 ? 5.064 23.922 2.504 1.00 32.22 554 ASN A CA 1
ATOM 4427 C C . ASN A 1 554 ? 4.024 24.669 3.364 1.00 32.22 554 ASN A C 1
ATOM 4429 O O . ASN A 1 554 ? 4.056 25.890 3.412 1.00 32.22 554 ASN A O 1
ATOM 4433 N N . ALA A 1 555 ? 3.094 23.940 4.002 1.00 29.48 555 ALA A N 1
ATOM 4434 C CA . ALA A 1 555 ? 2.478 24.254 5.310 1.00 29.48 555 ALA A CA 1
ATOM 4435 C C . ALA A 1 555 ? 1.199 23.418 5.558 1.00 29.48 555 ALA A C 1
ATOM 4437 O O . ALA A 1 555 ? 0.289 23.368 4.738 1.00 29.48 555 ALA A O 1
ATOM 4438 N N . ASP A 1 556 ? 1.133 22.775 6.727 1.00 33.91 556 ASP A N 1
ATOM 4439 C CA . ASP A 1 556 ? -0.087 22.535 7.516 1.00 33.91 556 ASP A CA 1
ATOM 4440 C C . ASP A 1 556 ? -1.307 21.853 6.866 1.00 33.91 556 ASP A C 1
ATOM 4442 O O . ASP A 1 556 ? -2.420 22.372 6.827 1.00 33.91 556 ASP A O 1
ATOM 4446 N N . GLY A 1 557 ? -1.145 20.587 6.471 1.00 31.23 557 GLY A N 1
ATOM 4447 C CA . GLY A 1 557 ? -2.242 19.770 5.931 1.00 31.23 557 GLY A CA 1
ATOM 4448 C C . GLY A 1 557 ? -3.086 18.979 6.944 1.00 31.23 557 GLY A C 1
ATOM 4449 O O . GLY A 1 557 ? -4.016 18.287 6.529 1.00 31.23 557 GLY A O 1
ATOM 4450 N N . PHE A 1 558 ? -2.782 19.000 8.249 1.00 32.88 558 PHE A N 1
ATOM 4451 C CA . PHE A 1 558 ? -3.413 18.050 9.185 1.00 32.88 558 PHE A CA 1
ATOM 4452 C C . PHE A 1 558 ? -4.584 18.610 10.007 1.00 32.88 558 PHE A C 1
ATOM 4454 O O . PHE A 1 558 ? -5.475 17.843 10.359 1.00 32.88 558 PHE A O 1
ATOM 4461 N N . LYS A 1 559 ? -4.651 19.923 10.272 1.00 31.52 559 LYS A N 1
ATOM 4462 C CA . LYS A 1 559 ? -5.756 20.510 11.062 1.00 31.52 559 LYS A CA 1
ATOM 4463 C C . LYS A 1 559 ? -7.051 20.719 10.267 1.00 31.52 559 LYS A C 1
ATOM 4465 O O . LYS A 1 559 ? -8.120 20.721 10.862 1.00 31.52 559 LYS A O 1
ATOM 4470 N N . THR A 1 560 ? -6.979 20.881 8.946 1.00 34.12 560 THR A N 1
ATOM 4471 C CA . THR A 1 560 ? -8.025 21.612 8.199 1.00 34.12 560 THR A CA 1
ATOM 4472 C C . THR A 1 560 ? -8.969 20.744 7.362 1.00 34.12 560 THR A C 1
ATOM 4474 O O . THR A 1 560 ? -9.945 21.261 6.830 1.00 34.12 560 THR A O 1
ATOM 4477 N N . GLN A 1 561 ? -8.704 19.442 7.190 1.00 36.88 561 GLN A N 1
ATOM 4478 C CA . GLN A 1 561 ? -9.488 18.598 6.266 1.00 36.88 561 GLN A CA 1
ATOM 4479 C C . GLN A 1 561 ? -10.395 17.558 6.930 1.00 36.88 561 GLN A C 1
ATOM 4481 O O . GLN A 1 561 ? -11.320 17.083 6.276 1.00 36.88 561 GLN A O 1
ATOM 4486 N N . GLN A 1 562 ? -10.155 17.181 8.189 1.00 32.22 562 GLN A N 1
ATOM 4487 C CA . GLN A 1 562 ? -11.023 16.221 8.890 1.00 32.22 562 GLN A CA 1
ATOM 4488 C C . GLN A 1 562 ? -12.205 16.908 9.586 1.00 32.22 562 GLN A C 1
ATOM 4490 O O . GLN A 1 562 ? -13.296 16.356 9.593 1.00 32.22 562 GLN A O 1
ATOM 4495 N N . THR A 1 563 ? -12.009 18.132 10.075 1.00 40.22 563 THR A N 1
ATOM 4496 C CA . THR A 1 563 ? -13.045 19.006 10.648 1.00 40.22 563 THR A CA 1
ATOM 4497 C C . THR A 1 563 ? -14.041 19.494 9.597 1.00 40.22 563 THR A C 1
ATOM 4499 O O . THR A 1 563 ? -15.238 19.431 9.831 1.00 40.22 563 THR A O 1
ATOM 4502 N N . LYS A 1 564 ? -13.596 19.829 8.376 1.00 46.03 564 LYS A N 1
ATOM 4503 C CA . LYS A 1 564 ? -14.481 20.380 7.329 1.00 46.03 564 LYS A CA 1
ATOM 4504 C C . LYS A 1 564 ? -15.670 19.497 6.943 1.00 46.03 564 LYS A C 1
ATOM 4506 O O . LYS A 1 564 ? -16.749 20.034 6.760 1.00 46.03 564 LYS A O 1
ATOM 4511 N N . VAL A 1 565 ? -15.507 18.178 6.813 1.00 40.34 565 VAL A N 1
ATOM 4512 C CA . VAL A 1 565 ? -16.612 17.295 6.375 1.00 40.34 565 VAL A CA 1
ATOM 4513 C C . VAL A 1 565 ? -17.659 17.137 7.480 1.00 40.34 565 VAL A C 1
ATOM 4515 O O . VAL A 1 565 ? -18.856 17.209 7.222 1.00 40.34 565 VAL A O 1
ATOM 4518 N N . THR A 1 566 ? -17.215 16.973 8.724 1.00 41.09 566 THR A N 1
ATOM 4519 C CA . THR A 1 566 ? -18.096 16.789 9.882 1.00 41.09 566 THR A CA 1
ATOM 4520 C C . THR A 1 566 ? -18.752 18.103 10.309 1.00 41.09 566 THR A C 1
ATOM 4522 O O . THR A 1 566 ? -19.926 18.108 10.669 1.00 41.09 566 THR A O 1
ATOM 4525 N N . ASP A 1 567 ? -18.036 19.225 10.199 1.00 53.06 567 ASP A N 1
ATOM 4526 C CA . ASP A 1 567 ? -18.585 20.567 10.411 1.00 53.06 567 ASP A CA 1
ATOM 4527 C C . ASP A 1 567 ? -19.561 20.945 9.285 1.00 53.06 567 ASP A C 1
ATOM 4529 O O . ASP A 1 567 ? -20.614 21.510 9.560 1.00 53.06 567 ASP A O 1
ATOM 4533 N N . GLN A 1 568 ? -19.305 20.541 8.032 1.00 55.22 568 GLN A N 1
ATOM 4534 C CA . GLN A 1 568 ? -20.279 20.651 6.935 1.00 55.22 568 GLN A CA 1
ATOM 4535 C C . GLN A 1 568 ? -21.539 19.815 7.191 1.00 55.22 568 GLN A C 1
ATOM 4537 O O . GLN A 1 568 ? -22.642 20.296 6.937 1.00 55.22 568 GLN A O 1
ATOM 4542 N N . MET A 1 569 ? -21.412 18.597 7.725 1.00 53.94 569 MET A N 1
ATOM 4543 C CA . MET A 1 569 ? -22.559 17.757 8.098 1.00 53.94 569 MET A CA 1
ATOM 4544 C C . MET A 1 569 ? -23.358 18.352 9.268 1.00 53.94 569 MET A C 1
ATOM 4546 O O . MET A 1 569 ? -24.583 18.397 9.204 1.00 53.94 569 MET A O 1
ATOM 4550 N N . LEU A 1 570 ? -22.687 18.892 10.291 1.00 56.53 570 LEU A N 1
ATOM 4551 C CA . LEU A 1 570 ? -23.325 19.620 11.398 1.00 56.53 570 LEU A CA 1
ATOM 4552 C C . LEU A 1 570 ? -24.013 20.907 10.927 1.00 56.53 570 LEU A C 1
ATOM 4554 O O . LEU A 1 570 ? -25.109 21.222 11.383 1.00 56.53 570 LEU A O 1
ATOM 4558 N N . ASN A 1 571 ? -23.410 21.627 9.982 1.00 60.28 571 ASN A N 1
ATOM 4559 C CA . ASN A 1 571 ? -24.015 22.806 9.364 1.00 60.28 571 ASN A CA 1
ATOM 4560 C C . ASN A 1 571 ? -25.210 22.427 8.474 1.00 60.28 571 ASN A C 1
ATOM 4562 O O . ASN A 1 571 ? -26.213 23.136 8.472 1.00 60.28 571 ASN A O 1
ATOM 4566 N N . THR A 1 572 ? -25.153 21.275 7.796 1.00 57.56 572 THR A N 1
ATOM 4567 C CA . THR A 1 572 ? -26.285 20.704 7.045 1.00 57.56 572 THR A CA 1
ATOM 4568 C C . THR A 1 572 ? -27.431 20.326 7.986 1.00 57.56 572 THR A C 1
ATOM 4570 O O . THR A 1 572 ? -28.582 20.641 7.699 1.00 57.56 572 THR A O 1
ATOM 4573 N N . LEU A 1 573 ? -27.133 19.720 9.140 1.00 56.94 573 LEU A N 1
ATOM 4574 C CA . LEU A 1 573 ? -28.120 19.416 10.181 1.00 56.94 573 LEU A CA 1
ATOM 4575 C C . LEU A 1 573 ? -28.756 20.675 10.773 1.00 56.94 573 LEU A C 1
ATOM 4577 O O . LEU A 1 573 ? -29.976 20.749 10.879 1.00 56.94 573 LEU A O 1
ATOM 4581 N N . ARG A 1 574 ? -27.946 21.684 11.118 1.00 61.09 574 ARG A N 1
ATOM 4582 C CA . ARG A 1 574 ? -28.436 22.982 11.609 1.00 61.09 574 ARG A CA 1
ATOM 4583 C C . ARG A 1 574 ? -29.363 23.643 10.592 1.00 61.09 574 ARG A C 1
ATOM 4585 O O . ARG A 1 574 ? -30.451 24.070 10.959 1.00 61.09 574 ARG A O 1
ATOM 4592 N N . SER A 1 575 ? -28.970 23.636 9.317 1.00 60.47 575 SER A N 1
ATOM 4593 C CA . SER A 1 575 ? -29.787 24.144 8.212 1.00 60.47 575 SER A CA 1
ATOM 4594 C C . SER A 1 575 ? -31.114 23.388 8.065 1.00 60.47 575 SER A C 1
ATOM 4596 O O . SER A 1 575 ? -32.159 24.028 7.975 1.00 60.47 575 SER A O 1
ATOM 4598 N N . LYS A 1 576 ? -31.101 22.048 8.086 1.00 54.00 576 LYS A N 1
ATOM 4599 C CA . LYS A 1 576 ? -32.307 21.219 7.909 1.00 54.00 576 LYS A CA 1
ATOM 4600 C C . LYS A 1 576 ? -33.272 21.258 9.100 1.00 54.00 576 LYS A C 1
ATOM 4602 O O . LYS A 1 576 ? -34.473 21.134 8.895 1.00 54.00 576 LYS A O 1
ATOM 4607 N N . LEU A 1 577 ? -32.770 21.449 10.322 1.00 54.25 577 LEU A N 1
ATOM 4608 C CA . LEU A 1 577 ? -33.573 21.526 11.552 1.00 54.25 577 LEU A CA 1
ATOM 4609 C C . LEU A 1 577 ? -34.025 22.957 11.908 1.00 54.25 577 LEU A C 1
ATOM 4611 O O . LEU A 1 577 ? -34.648 23.162 12.947 1.00 54.25 577 LEU A O 1
ATOM 4615 N N . GLY A 1 578 ? -33.723 23.952 11.064 1.00 48.06 578 GLY A N 1
ATOM 4616 C CA . GLY A 1 578 ? -34.125 25.346 11.283 1.00 48.06 578 GLY A CA 1
ATOM 4617 C C . GLY A 1 578 ? -33.346 26.063 12.392 1.00 48.06 578 GLY A C 1
ATOM 4618 O O . GLY A 1 578 ? -33.834 27.048 12.947 1.00 48.06 578 GLY A O 1
ATOM 4619 N N . PHE A 1 579 ? -32.144 25.584 12.730 1.00 52.09 579 PHE A N 1
ATOM 4620 C CA . PHE A 1 579 ? -31.285 26.190 13.743 1.00 52.09 579 PHE A CA 1
ATOM 4621 C C . PHE A 1 579 ? -30.293 27.193 13.131 1.00 52.09 579 PHE A C 1
ATOM 4623 O O . PHE A 1 579 ? -29.744 26.945 12.053 1.00 52.09 579 PHE A O 1
ATOM 4630 N N . PRO A 1 580 ? -30.012 28.317 13.816 1.00 40.56 580 PRO A N 1
ATOM 4631 C CA . PRO A 1 580 ? -29.033 29.295 13.356 1.00 40.56 580 PRO A CA 1
ATOM 4632 C C . PRO A 1 580 ? -27.638 28.665 13.239 1.00 40.56 580 PRO A C 1
ATOM 4634 O O . PRO A 1 580 ? -27.078 28.149 14.209 1.00 40.56 580 PRO A O 1
ATOM 4637 N N . ILE A 1 581 ? -27.066 28.717 12.035 1.00 52.62 581 ILE A N 1
ATOM 4638 C CA . ILE A 1 581 ? -25.669 28.350 11.781 1.00 52.62 581 ILE A CA 1
ATOM 4639 C C . ILE A 1 581 ? -24.796 29.403 12.483 1.00 52.62 581 ILE A C 1
ATOM 4641 O O . ILE A 1 581 ? -25.081 30.593 12.329 1.00 52.62 581 ILE A O 1
ATOM 4645 N N . PRO A 1 582 ? -23.761 29.025 13.260 1.00 44.50 582 PRO A N 1
ATOM 4646 C CA . PRO A 1 582 ? -22.828 30.003 13.796 1.00 44.50 582 PRO A CA 1
ATOM 4647 C C . PRO A 1 582 ? -22.226 30.773 12.628 1.00 44.50 582 PRO A C 1
ATOM 4649 O O . PRO A 1 582 ? -21.639 30.171 11.728 1.00 44.50 582 PRO A O 1
ATOM 4652 N N . SER A 1 583 ? -22.386 32.090 12.629 1.00 38.75 583 SER A N 1
ATOM 4653 C CA . SER A 1 583 ? -21.587 32.960 11.784 1.00 38.75 583 SER A CA 1
ATOM 4654 C C . SER A 1 583 ? -20.126 32.675 12.121 1.00 38.75 583 SER A C 1
ATOM 4656 O O . SER A 1 583 ? -19.700 32.890 13.257 1.00 38.75 583 SER A O 1
ATOM 4658 N N . GLU A 1 584 ? -19.364 32.144 11.159 1.00 36.50 584 GLU A N 1
ATOM 4659 C CA . GLU A 1 584 ? -17.907 32.186 11.243 1.00 36.50 584 GLU A CA 1
ATOM 4660 C C . GLU A 1 584 ? -17.545 33.627 11.609 1.00 36.50 584 GLU A C 1
ATOM 4662 O O . GLU A 1 584 ? -18.028 34.569 10.972 1.00 36.50 584 GLU A O 1
ATOM 4667 N N . GLY A 1 585 ? -16.815 33.802 12.715 1.00 29.98 585 GLY A N 1
ATOM 4668 C CA . GLY A 1 585 ? -16.443 35.124 13.198 1.00 29.98 585 GLY A CA 1
ATOM 4669 C C . GLY A 1 585 ? -15.912 35.950 12.033 1.00 29.98 585 GLY A C 1
ATOM 4670 O O . GLY A 1 585 ? -15.036 35.486 11.309 1.00 29.98 585 GLY A O 1
ATOM 4671 N N . GLN A 1 586 ? -16.497 37.130 11.834 1.00 22.41 586 GLN A N 1
ATOM 4672 C CA . GLN A 1 586 ? -16.144 38.064 10.771 1.00 22.41 586 GLN A CA 1
ATOM 4673 C C . GLN A 1 586 ? -14.612 38.146 10.592 1.00 22.41 586 GLN A C 1
ATOM 4675 O O . GLN A 1 586 ? -13.936 38.669 11.482 1.00 22.41 586 GLN A O 1
ATOM 4680 N N . PRO A 1 587 ? -14.031 37.771 9.438 1.00 28.78 587 PRO A N 1
ATOM 4681 C CA . PRO A 1 587 ? -13.101 38.691 8.816 1.00 28.78 587 PRO A CA 1
ATOM 4682 C C . PRO A 1 587 ? -13.932 39.923 8.447 1.00 28.78 587 PRO A C 1
ATOM 4684 O O . PRO A 1 587 ? -15.035 39.803 7.912 1.00 28.78 587 PRO A O 1
ATOM 4687 N N . GLN A 1 588 ? -13.451 41.099 8.827 1.00 23.58 588 GLN A N 1
ATOM 4688 C CA . GLN A 1 588 ? -14.134 42.370 8.609 1.00 23.58 588 GLN A CA 1
ATOM 4689 C C . GLN A 1 588 ? -14.749 42.463 7.202 1.00 23.58 588 GLN A C 1
ATOM 4691 O O . GLN A 1 588 ? -14.112 42.137 6.202 1.00 23.58 588 GLN A O 1
ATOM 4696 N N . GLN A 1 589 ? -16.016 42.884 7.190 1.00 29.28 589 GLN A N 1
ATOM 4697 C CA . GLN A 1 589 ? -16.900 43.076 6.042 1.00 29.28 589 GLN A CA 1
ATOM 4698 C C . GLN A 1 589 ? -16.194 43.606 4.790 1.00 29.28 589 GLN A C 1
ATOM 4700 O O . GLN A 1 589 ? -15.512 44.625 4.864 1.00 29.28 589 GLN A O 1
ATOM 4705 N N . GLN A 1 590 ? -16.528 43.032 3.630 1.00 23.72 590 GLN A N 1
ATOM 4706 C CA . GLN A 1 590 ? -16.902 43.836 2.463 1.00 23.72 590 GLN A CA 1
ATOM 4707 C C . GLN A 1 590 ? -17.705 43.012 1.441 1.00 23.72 590 GLN A C 1
ATOM 4709 O O . GLN A 1 590 ? -17.161 42.197 0.706 1.00 23.72 590 GLN A O 1
ATOM 4714 N N . ASN A 1 591 ? -19.018 43.263 1.468 1.00 24.34 591 ASN A N 1
ATOM 4715 C CA . ASN A 1 591 ? -20.012 43.249 0.391 1.00 24.34 591 ASN A CA 1
ATOM 4716 C C . ASN A 1 591 ? -19.885 42.204 -0.731 1.00 24.34 591 ASN A C 1
ATOM 4718 O O . ASN A 1 591 ? -19.168 42.392 -1.712 1.00 24.34 591 ASN A O 1
ATOM 4722 N N . GLU A 1 592 ? -20.739 41.183 -0.649 1.00 26.59 592 GLU A N 1
ATOM 4723 C CA . GLU A 1 592 ? -21.287 40.512 -1.827 1.00 26.59 592 GLU A CA 1
ATOM 4724 C C . GLU A 1 592 ? -22.328 41.430 -2.484 1.00 26.59 592 GLU A C 1
ATOM 4726 O O . GLU A 1 592 ? -23.485 41.465 -2.068 1.00 26.59 592 GLU A O 1
ATOM 4731 N N . ASP A 1 593 ? -21.920 42.156 -3.525 1.00 24.73 593 ASP A N 1
ATOM 4732 C CA . ASP A 1 593 ? -22.855 42.613 -4.550 1.00 24.73 593 ASP A CA 1
ATOM 4733 C C . ASP A 1 593 ? -22.817 41.639 -5.731 1.00 24.73 593 ASP A C 1
ATOM 4735 O O . ASP A 1 593 ? -21.764 41.323 -6.292 1.00 24.73 593 ASP A O 1
ATOM 4739 N N . ARG A 1 594 ? -24.010 41.152 -6.081 1.00 38.16 594 ARG A N 1
ATOM 4740 C CA . ARG A 1 594 ? -24.329 40.365 -7.276 1.00 38.16 594 ARG A CA 1
ATOM 4741 C C . ARG A 1 594 ? -23.730 41.009 -8.525 1.00 38.16 594 ARG A C 1
ATOM 4743 O O . ARG A 1 594 ? -24.071 42.154 -8.805 1.00 38.16 594 ARG A O 1
ATOM 4750 N N . ILE A 1 595 ? -22.954 40.265 -9.320 1.00 24.31 595 ILE A N 1
ATOM 4751 C CA . ILE A 1 595 ? -22.665 40.649 -10.710 1.00 24.31 595 ILE A CA 1
ATOM 4752 C C . ILE A 1 595 ? -22.694 39.430 -11.638 1.00 24.31 595 ILE A C 1
ATOM 4754 O O . ILE A 1 595 ? -22.093 38.391 -11.372 1.00 24.31 595 ILE A O 1
ATOM 4758 N N . ASP A 1 596 ? -23.438 39.645 -12.720 1.00 25.84 596 ASP A N 1
ATOM 4759 C CA . ASP A 1 596 ? -23.739 38.817 -13.877 1.00 25.84 596 ASP A CA 1
ATOM 4760 C C . ASP A 1 596 ? -22.530 38.284 -14.666 1.00 25.84 596 ASP A C 1
ATOM 4762 O O . ASP A 1 596 ? -21.429 38.836 -14.664 1.00 25.84 596 ASP A O 1
ATOM 4766 N N . ASN A 1 597 ? -22.811 37.225 -15.429 1.00 27.50 597 ASN A N 1
ATOM 4767 C CA . ASN A 1 597 ? -21.906 36.406 -16.244 1.00 27.50 597 ASN A CA 1
ATOM 4768 C C . ASN A 1 597 ? -21.154 37.108 -17.405 1.00 27.50 597 ASN A C 1
ATOM 4770 O O . ASN A 1 597 ? -20.486 36.412 -18.164 1.00 27.50 597 ASN A O 1
ATOM 4774 N N . ASP A 1 598 ? -21.175 38.437 -17.550 1.00 27.19 598 ASP A N 1
ATOM 4775 C CA . ASP A 1 598 ? -20.755 39.098 -18.806 1.00 27.19 598 ASP A CA 1
ATOM 4776 C C . ASP A 1 598 ? -19.559 40.074 -18.721 1.00 27.19 598 ASP A C 1
ATOM 4778 O O . ASP A 1 598 ? -19.301 40.824 -19.661 1.00 27.19 598 ASP A O 1
ATOM 4782 N N . GLN A 1 599 ? -18.743 40.056 -17.657 1.00 25.88 599 GLN A N 1
ATOM 4783 C CA . GLN A 1 599 ? -17.546 40.927 -17.561 1.00 25.88 599 GLN A CA 1
ATOM 4784 C C . GLN A 1 599 ? -16.224 40.204 -17.238 1.00 25.88 599 GLN A C 1
ATOM 4786 O O . GLN A 1 599 ? -15.417 40.665 -16.433 1.00 25.88 599 GLN A O 1
ATOM 4791 N N . VAL A 1 600 ? -15.937 39.096 -17.928 1.00 27.86 600 VAL A N 1
ATOM 4792 C CA . VAL A 1 600 ? -14.660 38.354 -17.793 1.00 27.86 600 VAL A CA 1
ATOM 4793 C C . VAL A 1 600 ? -13.459 39.047 -18.477 1.00 27.86 600 VAL A C 1
ATOM 4795 O O . VAL A 1 600 ? -12.328 38.596 -18.338 1.00 27.86 600 VAL A O 1
ATOM 4798 N N . MET A 1 601 ? -13.634 40.170 -19.180 1.00 27.48 601 MET A N 1
ATOM 4799 C CA . MET A 1 601 ? -12.592 40.668 -20.097 1.00 27.48 601 MET A CA 1
ATOM 4800 C C . MET A 1 601 ? -11.726 41.856 -19.645 1.00 27.48 601 MET A C 1
ATOM 4802 O O . MET A 1 601 ? -10.878 42.256 -20.430 1.00 27.48 601 MET A O 1
ATOM 4806 N N . ASN A 1 602 ? -11.842 42.423 -18.434 1.00 29.41 602 ASN A N 1
ATOM 4807 C CA . ASN A 1 602 ? -10.944 43.534 -18.040 1.00 29.41 602 ASN A CA 1
ATOM 4808 C C . ASN A 1 602 ? -10.788 43.744 -16.516 1.00 29.41 602 ASN A C 1
ATOM 4810 O O . ASN A 1 602 ? -11.253 44.736 -15.956 1.00 29.41 602 ASN A O 1
ATOM 4814 N N . ARG A 1 603 ? -10.062 42.853 -15.826 1.00 24.03 603 ARG A N 1
ATOM 4815 C CA . ARG A 1 603 ? -9.451 43.161 -14.516 1.00 24.03 603 ARG A CA 1
ATOM 4816 C C . ARG A 1 603 ? -7.945 42.916 -14.574 1.00 24.03 603 ARG A C 1
ATOM 4818 O O . ARG A 1 603 ? -7.514 41.802 -14.851 1.00 24.03 603 ARG A O 1
ATOM 4825 N N . SER A 1 604 ? -7.159 43.954 -14.282 1.00 28.22 604 SER A N 1
ATOM 4826 C CA . SER A 1 604 ? -5.733 43.811 -13.973 1.00 28.22 604 SER A CA 1
ATOM 4827 C C . SER A 1 604 ? -5.568 42.906 -12.752 1.00 28.22 604 SER A C 1
ATOM 4829 O O . SER A 1 604 ? -6.112 43.193 -11.685 1.00 28.22 604 SER A O 1
ATOM 4831 N N . LEU A 1 605 ? -4.846 41.805 -12.949 1.00 24.80 605 LEU A N 1
ATOM 4832 C CA . LEU A 1 605 ? -4.568 40.758 -11.965 1.00 24.80 605 LEU A CA 1
ATOM 4833 C C . LEU A 1 605 ? -3.772 41.314 -10.771 1.00 24.80 605 LEU A C 1
ATOM 4835 O O . LEU A 1 605 ? -2.854 42.117 -10.963 1.00 24.80 605 LEU A O 1
ATOM 4839 N N . LYS A 1 606 ? -4.105 40.889 -9.544 1.00 25.28 606 LYS A N 1
ATOM 4840 C CA . LYS A 1 606 ? -3.303 41.187 -8.345 1.00 25.28 606 LYS A CA 1
ATOM 4841 C C . LYS A 1 606 ? -2.114 40.207 -8.237 1.00 25.28 606 LYS A C 1
ATOM 4843 O O . LYS A 1 606 ? -2.158 39.141 -8.843 1.00 25.28 606 LYS A O 1
ATOM 4848 N N . PRO A 1 607 ? -1.053 40.527 -7.468 1.00 27.11 607 PRO A N 1
ATOM 4849 C CA . PRO A 1 607 ? 0.174 39.715 -7.398 1.00 27.11 607 PRO A CA 1
ATOM 4850 C C . PRO A 1 607 ? -0.007 38.281 -6.871 1.00 27.11 607 PRO A C 1
ATOM 4852 O O . PRO A 1 607 ? 0.805 37.419 -7.199 1.00 27.11 607 PRO A O 1
ATOM 4855 N N . ASP A 1 608 ? -1.083 38.009 -6.126 1.00 26.78 608 ASP A N 1
ATOM 4856 C CA . ASP A 1 608 ? -1.436 36.662 -5.648 1.00 26.78 608 ASP A CA 1
ATOM 4857 C C . ASP A 1 608 ? -2.198 35.822 -6.700 1.00 26.78 608 ASP A C 1
ATOM 4859 O O . ASP A 1 608 ? -2.401 34.623 -6.511 1.00 26.78 608 ASP A O 1
ATOM 4863 N N . ASP A 1 609 ? -2.564 36.414 -7.845 1.00 27.48 609 ASP A N 1
ATOM 4864 C CA . ASP A 1 609 ? -3.288 35.760 -8.946 1.00 27.48 609 ASP A CA 1
ATOM 4865 C C . ASP A 1 609 ? -2.357 35.178 -10.032 1.00 27.48 609 ASP A C 1
ATOM 4867 O O . ASP A 1 609 ? -2.783 34.968 -11.173 1.00 27.48 609 ASP A O 1
ATOM 4871 N N . ILE A 1 610 ? -1.085 34.870 -9.729 1.00 27.78 610 ILE A N 1
ATOM 4872 C CA . ILE A 1 610 ? -0.232 34.099 -10.658 1.00 27.78 610 ILE A CA 1
ATOM 4873 C C . ILE A 1 610 ? -0.666 32.625 -10.627 1.00 27.78 610 ILE A C 1
ATOM 4875 O O . ILE A 1 610 ? -0.042 31.736 -10.050 1.00 27.78 610 ILE A O 1
ATOM 4879 N N . TYR A 1 611 ? -1.797 32.384 -11.277 1.00 27.06 611 TYR A N 1
ATOM 4880 C CA . TYR A 1 611 ? -2.407 31.095 -11.536 1.00 27.06 611 TYR A CA 1
ATOM 4881 C C . TYR A 1 611 ? -1.558 30.302 -12.546 1.00 27.06 611 TYR A C 1
ATOM 4883 O O . TYR A 1 611 ? -1.525 30.626 -13.734 1.00 27.06 611 TYR A O 1
ATOM 4891 N N . ILE A 1 612 ? -0.896 29.225 -12.103 1.00 28.27 612 ILE A N 1
ATOM 4892 C CA . ILE A 1 612 ? -0.291 28.211 -12.987 1.00 28.27 612 ILE A CA 1
ATOM 4893 C C . ILE A 1 612 ? -1.090 26.899 -12.864 1.00 28.27 612 ILE A C 1
ATOM 4895 O O . ILE A 1 612 ? -0.726 25.988 -12.131 1.00 28.27 612 ILE A O 1
ATOM 4899 N N . SER A 1 613 ? -2.179 26.848 -13.642 1.00 26.59 613 SER A N 1
ATOM 4900 C CA . SER A 1 613 ? -2.984 25.695 -14.101 1.00 26.59 613 SER A CA 1
ATOM 4901 C C . SER A 1 613 ? -3.771 24.825 -13.077 1.00 26.59 613 SER A C 1
ATOM 4903 O O . SER A 1 613 ? -3.218 24.374 -12.075 1.00 26.59 613 SER A O 1
ATOM 4905 N N . PRO A 1 614 ? -5.041 24.445 -13.367 1.00 26.94 614 PRO A N 1
ATOM 4906 C CA . PRO A 1 614 ? -5.912 23.665 -12.471 1.00 26.94 614 PRO A CA 1
ATOM 4907 C C . PRO A 1 614 ? -5.605 22.153 -12.357 1.00 26.94 614 PRO A C 1
ATOM 4909 O O . PRO A 1 614 ? -6.332 21.434 -11.668 1.00 26.94 614 PRO A O 1
ATOM 4912 N N . SER A 1 615 ? -4.580 21.615 -13.032 1.00 34.22 615 SER A N 1
ATOM 4913 C CA . SER A 1 615 ? -4.415 20.155 -13.209 1.00 34.22 615 SER A CA 1
ATOM 4914 C C . SER A 1 615 ? -3.231 19.499 -12.483 1.00 34.22 615 SER A C 1
ATOM 4916 O O . SER A 1 615 ? -3.047 18.285 -12.602 1.00 34.22 615 SER A O 1
ATOM 4918 N N . VAL A 1 616 ? -2.426 20.237 -11.717 1.00 41.91 616 VAL A N 1
ATOM 4919 C CA . VAL A 1 616 ? -1.157 19.723 -11.171 1.00 41.91 616 VAL A CA 1
ATOM 4920 C C . VAL A 1 616 ? -1.368 19.013 -9.819 1.00 41.91 616 VAL A C 1
ATOM 4922 O O . VAL A 1 616 ? -1.167 19.579 -8.749 1.00 41.91 616 VAL A O 1
ATOM 4925 N N . LYS A 1 617 ? -1.802 17.743 -9.844 1.00 52.25 617 LYS A N 1
ATOM 4926 C CA . LYS A 1 617 ? -1.845 16.867 -8.649 1.00 52.25 617 LYS A CA 1
ATOM 4927 C C . LYS A 1 617 ? -0.498 16.172 -8.454 1.00 52.25 617 LYS A C 1
ATOM 4929 O O . LYS A 1 617 ? 0.035 15.626 -9.413 1.00 52.25 617 LYS A O 1
ATOM 4934 N N . SER A 1 618 ? 0.018 16.077 -7.231 1.00 60.16 618 SER A N 1
ATOM 4935 C CA . SER A 1 618 ? 1.278 15.369 -6.962 1.00 60.16 618 SER A CA 1
ATOM 4936 C C . SER A 1 618 ? 1.294 13.914 -7.464 1.00 60.16 618 SER A C 1
ATOM 4938 O O . SER A 1 618 ? 0.264 13.224 -7.506 1.00 60.16 618 SER A O 1
ATOM 4940 N N . PHE A 1 619 ? 2.472 13.434 -7.889 1.00 69.75 619 PHE A N 1
ATOM 4941 C CA . PHE A 1 619 ? 2.689 12.045 -8.315 1.00 69.75 619 PHE A CA 1
ATOM 4942 C C . PHE A 1 619 ? 2.562 11.099 -7.112 1.00 69.75 619 PHE A C 1
ATOM 4944 O O . PHE A 1 619 ? 3.523 10.740 -6.440 1.00 69.75 619 PHE A O 1
ATOM 4951 N N . THR A 1 620 ? 1.324 10.709 -6.816 1.00 76.62 620 THR A N 1
ATOM 4952 C CA . THR A 1 620 ? 0.965 9.783 -5.737 1.00 76.62 620 THR A CA 1
ATOM 4953 C C . THR A 1 620 ? 0.808 8.354 -6.257 1.00 76.62 620 THR A C 1
ATOM 4955 O O . THR A 1 620 ? 0.572 8.127 -7.444 1.00 76.62 620 THR A O 1
ATOM 4958 N N . SER A 1 621 ? 0.833 7.358 -5.360 1.00 69.81 621 SER A N 1
ATOM 4959 C CA . SER A 1 621 ? 0.521 5.961 -5.720 1.00 69.81 621 SER A CA 1
ATOM 4960 C C . SER A 1 621 ? -0.856 5.817 -6.394 1.00 69.81 621 SER A C 1
ATOM 4962 O O . SER A 1 621 ? -1.035 4.972 -7.271 1.00 69.81 621 SER A O 1
ATOM 4964 N N . ALA A 1 622 ? -1.822 6.664 -6.017 1.00 71.00 622 ALA A N 1
ATOM 4965 C CA . ALA A 1 622 ? -3.138 6.719 -6.644 1.00 71.00 622 ALA A CA 1
ATOM 4966 C C . ALA A 1 622 ? -3.067 7.276 -8.078 1.00 71.00 622 ALA A C 1
ATOM 4968 O O . ALA A 1 622 ? -3.661 6.684 -8.978 1.00 71.00 622 ALA A O 1
ATOM 4969 N N . ARG A 1 623 ? -2.304 8.361 -8.318 1.00 78.56 623 ARG A N 1
ATOM 4970 C CA . ARG A 1 623 ? -2.052 8.893 -9.675 1.00 78.56 623 ARG A CA 1
ATOM 4971 C C . ARG A 1 623 ? -1.363 7.839 -10.546 1.00 78.56 623 ARG A C 1
ATOM 4973 O O . ARG A 1 623 ? -1.869 7.551 -11.622 1.00 78.56 623 ARG A O 1
ATOM 4980 N N . MET A 1 624 ? -0.315 7.181 -10.041 1.00 81.50 624 MET A N 1
ATOM 4981 C CA . MET A 1 624 ? 0.368 6.073 -10.731 1.00 81.50 624 MET A CA 1
ATOM 4982 C C . MET A 1 624 ? -0.601 4.951 -11.129 1.00 81.50 624 MET A C 1
ATOM 4984 O O . MET A 1 624 ? -0.593 4.505 -12.271 1.00 81.50 624 MET A O 1
ATOM 4988 N N . THR A 1 625 ? -1.488 4.536 -10.221 1.00 76.62 625 THR A N 1
ATOM 4989 C CA . THR A 1 625 ? -2.486 3.492 -10.513 1.00 76.62 625 THR A CA 1
ATOM 4990 C C . THR A 1 625 ? -3.452 3.916 -11.624 1.00 76.62 625 THR A C 1
ATOM 4992 O O . THR A 1 625 ? -3.787 3.103 -12.480 1.00 76.62 625 THR A O 1
ATOM 4995 N N . ARG A 1 626 ? -3.889 5.184 -11.645 1.00 78.88 626 ARG A N 1
ATOM 4996 C CA . ARG A 1 626 ? -4.740 5.714 -12.727 1.00 78.88 626 ARG A CA 1
ATOM 4997 C C . ARG A 1 626 ? -3.994 5.790 -14.059 1.00 78.88 626 ARG A C 1
ATOM 4999 O O . ARG A 1 626 ? -4.577 5.429 -15.074 1.00 78.88 626 ARG A O 1
ATOM 5006 N N . ILE A 1 627 ? -2.727 6.215 -14.048 1.00 81.81 627 ILE A N 1
ATOM 5007 C CA . ILE A 1 627 ? -1.872 6.257 -15.244 1.00 81.81 627 ILE A CA 1
ATOM 5008 C C . ILE A 1 627 ? -1.752 4.858 -15.847 1.00 81.81 627 ILE A C 1
ATOM 5010 O O . ILE A 1 627 ? -2.002 4.698 -17.035 1.00 81.81 627 ILE A O 1
ATOM 5014 N N . ILE A 1 628 ? -1.439 3.847 -15.032 1.00 80.44 628 ILE A N 1
ATOM 5015 C CA . ILE A 1 628 ? -1.265 2.466 -15.504 1.00 80.44 628 ILE A CA 1
ATOM 5016 C C . ILE A 1 628 ? -2.572 1.891 -16.039 1.00 80.44 628 ILE A C 1
ATOM 5018 O O . ILE A 1 628 ? -2.550 1.277 -17.094 1.00 80.44 628 ILE A O 1
ATOM 5022 N N . LYS A 1 629 ? -3.713 2.153 -15.388 1.00 78.81 629 LYS A N 1
ATOM 5023 C CA . LYS A 1 629 ? -5.020 1.745 -15.925 1.00 78.81 629 LYS A CA 1
ATOM 5024 C C . LYS A 1 629 ? -5.305 2.387 -17.281 1.00 78.81 629 LYS A C 1
ATOM 5026 O O . LYS A 1 629 ? -5.707 1.698 -18.207 1.00 78.81 629 LYS A O 1
ATOM 5031 N N . ARG A 1 630 ? -5.078 3.699 -17.401 1.00 81.44 630 ARG A N 1
ATOM 5032 C CA . ARG A 1 630 ? -5.329 4.449 -18.639 1.00 81.44 630 ARG A CA 1
ATOM 5033 C C . ARG A 1 630 ? -4.419 3.985 -19.776 1.00 81.44 630 ARG A C 1
ATOM 5035 O O . ARG A 1 630 ? -4.900 3.779 -20.878 1.00 81.44 630 ARG A O 1
ATOM 5042 N N . GLN A 1 631 ? -3.124 3.824 -19.511 1.00 77.12 631 GLN A N 1
ATOM 5043 C CA . GLN A 1 631 ? -2.156 3.346 -20.504 1.00 77.12 631 GLN A CA 1
ATOM 5044 C C . GLN A 1 631 ? -2.323 1.846 -20.799 1.00 77.12 631 GLN A C 1
ATOM 5046 O O . GLN A 1 631 ? -2.085 1.423 -21.919 1.00 77.12 631 GLN A O 1
ATOM 5051 N N . GLY A 1 632 ? -2.791 1.055 -19.830 1.00 70.69 632 GLY A N 1
ATOM 5052 C CA . GLY A 1 632 ? -3.133 -0.357 -20.006 1.00 70.69 632 GLY A CA 1
ATOM 5053 C C . GLY A 1 632 ? -4.190 -0.577 -21.084 1.00 70.69 632 GLY A C 1
ATOM 5054 O O . GLY A 1 632 ? -4.000 -1.424 -21.947 1.00 70.69 632 GLY A O 1
ATOM 5055 N N . VAL A 1 633 ? -5.241 0.249 -21.096 1.00 71.38 633 VAL A N 1
ATOM 5056 C CA . VAL A 1 633 ? -6.272 0.226 -22.150 1.00 71.38 633 VAL A CA 1
ATOM 5057 C C . VAL A 1 633 ? -5.672 0.532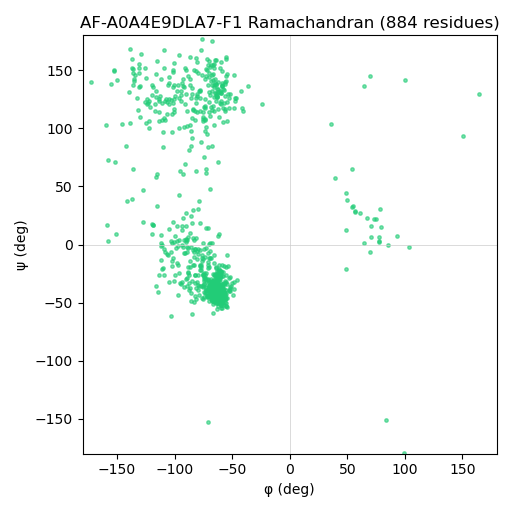 -23.525 1.00 71.38 633 VAL A C 1
ATOM 5059 O O . VAL A 1 633 ? -6.034 -0.108 -24.504 1.00 71.38 633 VAL A O 1
ATOM 5062 N N . VAL A 1 634 ? -4.716 1.467 -23.602 1.00 67.50 634 VAL A N 1
ATOM 5063 C CA . VAL A 1 634 ? -4.039 1.824 -24.865 1.00 67.50 634 VAL A CA 1
ATOM 5064 C C . VAL A 1 634 ? -3.270 0.638 -25.448 1.00 67.50 634 VAL A C 1
ATOM 5066 O O . VAL A 1 634 ? -3.226 0.499 -26.660 1.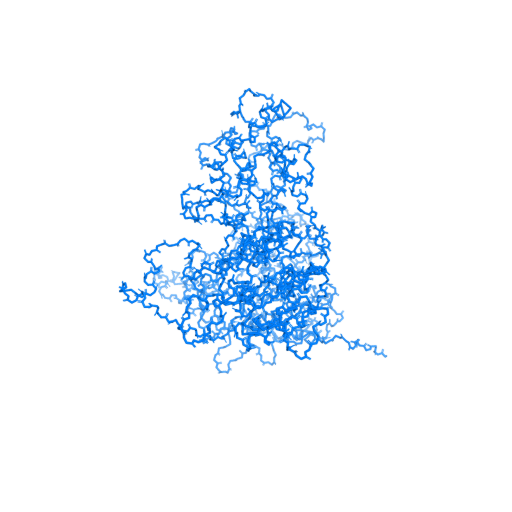00 67.50 634 VAL A O 1
ATOM 5069 N N . ILE A 1 635 ? -2.711 -0.232 -24.603 1.00 62.12 635 ILE A N 1
ATOM 5070 C CA . ILE A 1 635 ? -1.994 -1.440 -25.038 1.00 62.12 635 ILE A CA 1
ATOM 5071 C C . ILE A 1 635 ? -2.886 -2.694 -25.080 1.00 62.12 635 ILE A C 1
ATOM 5073 O O . ILE A 1 635 ? -2.374 -3.811 -25.099 1.00 62.12 635 ILE A O 1
ATOM 5077 N N . GLY A 1 636 ? -4.214 -2.524 -25.058 1.00 59.81 636 GLY A N 1
ATOM 5078 C CA . GLY A 1 636 ? -5.186 -3.612 -25.200 1.00 59.81 636 GLY A CA 1
ATOM 5079 C C . GLY A 1 636 ? -5.434 -4.445 -23.938 1.00 59.81 636 GLY A C 1
ATOM 5080 O O . GLY A 1 636 ? -6.001 -5.530 -24.034 1.00 59.81 636 GLY A O 1
ATOM 5081 N N . ILE A 1 637 ? -5.021 -3.972 -22.755 1.00 63.31 637 ILE A N 1
ATOM 5082 C CA . ILE A 1 637 ? -5.252 -4.662 -21.477 1.00 63.31 637 ILE A CA 1
ATOM 5083 C C . ILE A 1 637 ? -6.263 -3.884 -20.635 1.00 63.31 637 ILE A C 1
ATOM 5085 O O . ILE A 1 637 ? -5.918 -2.964 -19.879 1.00 63.31 637 ILE A O 1
ATOM 5089 N N . ASP A 1 638 ? -7.520 -4.312 -20.712 1.00 56.94 638 ASP A N 1
ATOM 5090 C CA . ASP A 1 638 ? -8.586 -3.775 -19.878 1.00 56.94 638 ASP A CA 1
ATOM 5091 C C . ASP A 1 638 ? -8.292 -4.040 -18.399 1.00 56.94 638 ASP A C 1
ATOM 5093 O O . ASP A 1 638 ? -7.958 -5.148 -17.981 1.00 56.94 638 ASP A O 1
ATOM 5097 N N . SER A 1 639 ? -8.420 -2.995 -17.578 1.00 63.03 639 SER A N 1
ATOM 5098 C CA . SER A 1 639 ? -8.239 -3.037 -16.119 1.00 63.03 639 SER A CA 1
ATOM 5099 C C . SER A 1 639 ? -6.816 -3.311 -15.590 1.00 63.03 639 SER A C 1
ATOM 5101 O O . SER A 1 639 ? -6.659 -3.668 -14.418 1.00 63.03 639 SER A O 1
ATOM 5103 N N . LEU A 1 640 ? -5.759 -3.044 -16.372 1.00 67.25 640 LEU A N 1
ATOM 5104 C CA . LEU A 1 640 ? -4.373 -3.191 -15.906 1.00 67.25 640 LEU A CA 1
ATOM 5105 C C . LEU A 1 640 ? -4.078 -2.319 -14.665 1.00 67.25 640 LEU A C 1
ATOM 5107 O O . LEU A 1 640 ? -3.930 -1.101 -14.735 1.00 67.25 640 LEU A O 1
ATOM 5111 N N . GLY A 1 641 ? -3.990 -2.946 -13.492 1.00 65.56 641 GLY A N 1
ATOM 5112 C CA . GLY A 1 641 ? -3.570 -2.312 -12.239 1.00 65.56 641 GLY A CA 1
ATOM 5113 C C . GLY A 1 641 ? -2.184 -2.775 -11.786 1.00 65.56 641 GLY A C 1
ATOM 5114 O O . GLY A 1 641 ? -1.690 -3.800 -12.243 1.00 65.56 641 GLY A O 1
ATOM 5115 N N . MET A 1 642 ? -1.586 -2.076 -10.812 1.00 63.94 642 MET A N 1
ATOM 5116 C CA . MET A 1 642 ? -0.271 -2.423 -10.234 1.00 63.94 642 MET A CA 1
ATOM 5117 C C . MET A 1 642 ? -0.149 -3.900 -9.816 1.00 63.94 642 MET A C 1
ATOM 5119 O O . MET A 1 642 ? 0.873 -4.535 -10.058 1.00 63.94 642 MET A O 1
ATOM 5123 N N . SER A 1 643 ? -1.185 -4.442 -9.163 1.00 62.56 643 SER A N 1
ATOM 5124 C CA . SER A 1 643 ? -1.188 -5.838 -8.700 1.00 62.56 643 SER A CA 1
ATOM 5125 C C . SER A 1 643 ? -1.313 -6.812 -9.868 1.00 62.56 643 SER A C 1
ATOM 5127 O O . SER A 1 643 ? -0.559 -7.776 -9.936 1.00 62.56 643 SER A O 1
ATOM 5129 N N . ALA A 1 644 ? -2.224 -6.535 -10.806 1.00 62.94 644 ALA A N 1
ATOM 5130 C CA . ALA A 1 644 ? -2.443 -7.366 -11.985 1.00 62.94 644 ALA A CA 1
ATOM 5131 C C . ALA A 1 644 ? -1.176 -7.439 -12.848 1.00 62.94 644 ALA A C 1
ATOM 5133 O O . ALA A 1 644 ? -0.704 -8.533 -13.144 1.00 62.94 644 ALA A O 1
ATOM 5134 N N . TRP A 1 645 ? -0.556 -6.289 -13.142 1.00 71.06 645 TRP A N 1
ATOM 5135 C CA . TRP A 1 645 ? 0.696 -6.230 -13.897 1.00 71.06 645 TRP A CA 1
ATOM 5136 C C . TRP A 1 645 ? 1.820 -7.022 -13.225 1.00 71.06 645 TRP A C 1
ATOM 5138 O O . TRP A 1 645 ? 2.569 -7.718 -13.899 1.00 71.06 645 TRP A O 1
ATOM 5148 N N . ARG A 1 646 ? 1.917 -6.994 -11.889 1.00 66.69 646 ARG A N 1
ATOM 5149 C CA . ARG A 1 646 ? 2.904 -7.802 -11.161 1.00 66.69 646 ARG A CA 1
ATOM 5150 C C . ARG A 1 646 ? 2.719 -9.297 -11.365 1.00 66.69 646 ARG A C 1
ATOM 5152 O O . ARG A 1 646 ? 3.701 -9.982 -11.634 1.00 66.69 646 ARG A O 1
ATOM 5159 N N . HIS A 1 647 ? 1.497 -9.801 -11.233 1.00 60.78 647 HIS A N 1
ATOM 5160 C CA . HIS A 1 647 ? 1.235 -11.223 -11.448 1.00 60.78 647 HIS A CA 1
ATOM 5161 C C . HIS A 1 647 ? 1.489 -11.622 -12.905 1.00 60.78 647 HIS A C 1
ATOM 5163 O O . HIS A 1 647 ? 2.157 -12.625 -13.148 1.00 60.78 647 HIS A O 1
ATOM 5169 N N . ILE A 1 648 ? 1.045 -10.793 -13.854 1.00 66.38 648 ILE A N 1
ATOM 5170 C CA . ILE A 1 648 ? 1.262 -10.992 -15.291 1.00 66.38 648 ILE A CA 1
ATOM 5171 C C . ILE A 1 648 ? 2.759 -11.029 -15.608 1.00 66.38 648 ILE A C 1
ATOM 5173 O O . ILE A 1 648 ? 3.235 -11.998 -16.189 1.00 66.38 648 ILE A O 1
ATOM 5177 N N . ALA A 1 649 ? 3.528 -10.031 -15.169 1.00 67.19 649 ALA A N 1
ATOM 5178 C CA . ALA A 1 649 ? 4.951 -9.940 -15.470 1.00 67.19 649 ALA A CA 1
ATOM 5179 C C . ALA A 1 649 ? 5.756 -11.118 -14.894 1.00 67.19 649 ALA A C 1
ATOM 5181 O O . ALA A 1 649 ? 6.658 -11.634 -15.550 1.00 67.19 649 ALA A O 1
ATOM 5182 N N . VAL A 1 650 ? 5.408 -11.593 -13.692 1.00 61.34 650 VAL A N 1
ATOM 5183 C CA . VAL A 1 650 ? 6.038 -12.785 -13.099 1.00 61.34 650 VAL A CA 1
ATOM 5184 C C . VAL A 1 650 ? 5.680 -14.049 -13.883 1.00 61.34 650 VAL A C 1
ATOM 5186 O O . VAL A 1 650 ? 6.562 -14.865 -14.147 1.00 61.34 650 VAL A O 1
ATOM 5189 N N . ALA A 1 651 ? 4.414 -14.216 -14.272 1.00 57.97 651 ALA A N 1
ATOM 5190 C CA . ALA A 1 651 ? 3.970 -15.361 -15.065 1.00 57.97 651 ALA A CA 1
ATOM 5191 C C . ALA A 1 651 ? 4.650 -15.394 -16.444 1.00 57.97 651 ALA A C 1
ATOM 5193 O O . ALA A 1 651 ? 5.135 -16.442 -16.869 1.00 57.97 651 ALA A O 1
ATOM 5194 N N . ILE A 1 652 ? 4.755 -14.235 -17.098 1.00 63.38 652 ILE A N 1
ATOM 5195 C CA . ILE A 1 652 ? 5.497 -14.052 -18.347 1.00 63.38 652 ILE A CA 1
ATOM 5196 C C . ILE A 1 652 ? 6.971 -14.418 -18.142 1.00 63.38 652 ILE A C 1
ATOM 5198 O O . ILE A 1 652 ? 7.506 -15.243 -18.881 1.00 63.38 652 ILE A O 1
ATOM 5202 N N . GLY A 1 653 ? 7.609 -13.869 -17.104 1.00 62.69 653 GLY A N 1
ATOM 5203 C CA . GLY A 1 653 ? 9.007 -14.147 -16.786 1.00 62.69 653 GLY A CA 1
ATOM 5204 C C . GLY A 1 653 ? 9.281 -15.640 -16.602 1.00 62.69 653 GLY A C 1
ATOM 5205 O O . GLY A 1 653 ? 10.195 -16.172 -17.220 1.00 62.69 653 GLY A O 1
ATOM 5206 N N . ARG A 1 654 ? 8.439 -16.345 -15.836 1.00 60.22 654 ARG A N 1
ATOM 5207 C CA . ARG A 1 654 ? 8.563 -17.798 -15.611 1.00 60.22 654 ARG A CA 1
ATOM 5208 C C . ARG A 1 654 ? 8.383 -18.633 -16.881 1.00 60.22 654 ARG A C 1
ATOM 5210 O O . ARG A 1 654 ? 8.978 -19.699 -16.988 1.00 60.22 654 ARG A O 1
ATOM 5217 N N . ARG A 1 655 ? 7.539 -18.187 -17.815 1.00 58.25 655 ARG A N 1
ATOM 5218 C CA . ARG A 1 655 ? 7.198 -18.943 -19.029 1.00 58.25 655 ARG A CA 1
ATOM 5219 C C . ARG A 1 655 ? 8.184 -18.713 -20.175 1.00 58.25 655 ARG A C 1
ATOM 5221 O O . ARG A 1 655 ? 8.459 -19.647 -20.926 1.00 58.25 655 ARG A O 1
ATOM 5228 N N . PHE A 1 656 ? 8.674 -17.485 -20.330 1.00 60.66 656 PHE A N 1
ATOM 5229 C CA . PHE A 1 656 ? 9.409 -17.064 -21.526 1.00 60.66 656 PHE A CA 1
ATOM 5230 C C . PHE A 1 656 ? 10.900 -16.793 -21.286 1.00 60.66 656 PHE A C 1
ATOM 5232 O O . PHE A 1 656 ? 11.674 -16.895 -22.234 1.00 60.66 656 PHE A O 1
ATOM 5239 N N . ILE A 1 657 ? 11.341 -16.539 -20.048 1.00 62.59 657 ILE A N 1
ATOM 5240 C CA . ILE A 1 657 ? 12.770 -16.377 -19.731 1.00 62.59 657 ILE A CA 1
ATOM 5241 C C . ILE A 1 657 ? 13.349 -17.758 -19.387 1.00 62.59 657 ILE A C 1
ATOM 5243 O O . ILE A 1 657 ? 13.117 -18.291 -18.305 1.00 62.59 657 ILE A O 1
ATOM 5247 N N . ARG A 1 658 ? 14.073 -18.366 -20.338 1.00 50.09 658 ARG A N 1
ATOM 5248 C CA . ARG A 1 658 ? 14.477 -19.791 -20.321 1.00 50.09 658 ARG A CA 1
ATOM 5249 C C . ARG A 1 658 ? 15.839 -20.103 -19.690 1.00 50.09 658 ARG A C 1
ATOM 5251 O O . ARG A 1 658 ? 16.261 -21.257 -19.730 1.00 50.09 658 ARG A O 1
ATOM 5258 N N . ASP A 1 659 ? 16.549 -19.129 -19.127 1.00 50.06 659 ASP A N 1
ATOM 5259 C CA . ASP A 1 659 ? 17.900 -19.392 -18.624 1.00 50.06 659 ASP A CA 1
ATOM 5260 C C . ASP A 1 659 ? 17.868 -20.178 -17.294 1.00 50.06 659 ASP A C 1
ATOM 5262 O O . ASP A 1 659 ? 17.500 -19.664 -16.228 1.00 50.06 659 ASP A O 1
ATOM 5266 N N . ALA A 1 660 ? 18.250 -21.457 -17.364 1.00 36.12 660 ALA A N 1
ATOM 5267 C CA . ALA A 1 660 ? 18.303 -22.387 -16.236 1.00 36.12 660 ALA A CA 1
ATOM 5268 C C . ALA A 1 660 ? 19.281 -21.927 -15.138 1.00 36.12 660 ALA A C 1
ATOM 5270 O O . ALA A 1 660 ? 19.100 -22.266 -13.970 1.00 36.12 660 ALA A O 1
ATOM 5271 N N . ALA A 1 661 ? 20.288 -21.108 -15.467 1.00 41.72 661 ALA A N 1
ATOM 5272 C CA . ALA A 1 661 ? 21.214 -20.534 -14.486 1.00 41.72 661 ALA A CA 1
ATOM 5273 C C . ALA A 1 661 ? 20.588 -19.387 -13.665 1.00 41.72 661 ALA A C 1
ATOM 5275 O O . ALA A 1 661 ? 20.981 -19.150 -12.524 1.00 41.72 661 ALA A O 1
ATOM 5276 N N . ILE A 1 662 ? 19.586 -18.696 -14.223 1.00 48.06 662 ILE A N 1
ATOM 5277 C CA . ILE A 1 662 ? 18.864 -17.593 -13.567 1.00 48.06 662 ILE A CA 1
ATOM 5278 C C . ILE A 1 662 ? 17.728 -18.136 -12.683 1.00 48.06 662 ILE A C 1
ATOM 5280 O O . ILE A 1 662 ? 17.412 -17.563 -11.640 1.00 48.06 662 ILE A O 1
ATOM 5284 N N . THR A 1 663 ? 17.136 -19.264 -13.078 1.00 41.31 663 THR A N 1
ATOM 5285 C CA . THR A 1 663 ? 16.016 -19.914 -12.378 1.00 41.31 663 THR A CA 1
ATOM 5286 C C . THR A 1 663 ? 16.454 -20.926 -11.311 1.00 41.31 663 THR A C 1
ATOM 5288 O O . THR A 1 663 ? 15.756 -21.059 -10.309 1.00 41.31 663 THR A O 1
ATOM 5291 N N . SER A 1 664 ? 17.614 -21.584 -11.453 1.00 35.16 664 SER A N 1
ATOM 5292 C CA . SER A 1 664 ? 18.098 -22.600 -10.493 1.00 35.16 664 SER A CA 1
ATOM 5293 C C . SER A 1 664 ? 18.700 -22.041 -9.197 1.00 35.16 664 SER A C 1
ATOM 5295 O O . SER A 1 664 ? 18.741 -22.752 -8.199 1.00 35.16 664 SER A O 1
ATOM 5297 N N . GLN A 1 665 ? 19.119 -20.771 -9.162 1.00 38.84 665 GLN A N 1
ATOM 5298 C CA . GLN A 1 665 ? 19.694 -20.138 -7.962 1.00 38.84 665 GLN A CA 1
ATOM 5299 C C . GLN A 1 665 ? 18.668 -19.439 -7.041 1.00 38.84 665 GLN A C 1
ATOM 5301 O O . GLN A 1 665 ? 19.045 -18.601 -6.229 1.00 38.84 665 GLN A O 1
ATOM 5306 N N . GLY A 1 666 ? 17.362 -19.701 -7.165 1.00 36.91 666 GLY A N 1
ATOM 5307 C CA . GLY A 1 666 ? 16.350 -19.131 -6.252 1.00 36.91 666 GLY A CA 1
ATOM 5308 C C . GLY A 1 666 ? 16.095 -17.613 -6.375 1.00 36.91 666 GLY A C 1
ATOM 5309 O O . GLY A 1 666 ? 15.132 -17.102 -5.802 1.00 36.91 666 GLY A O 1
ATOM 5310 N N . HIS A 1 667 ? 16.867 -16.880 -7.190 1.00 42.34 667 HIS A N 1
ATOM 5311 C CA . HIS A 1 667 ? 16.762 -15.415 -7.339 1.00 42.34 667 HIS A CA 1
ATOM 5312 C C . HIS A 1 667 ? 15.417 -14.930 -7.905 1.00 42.34 667 HIS A C 1
ATOM 5314 O O . HIS A 1 667 ? 15.017 -13.793 -7.650 1.00 42.34 667 HIS A O 1
ATOM 5320 N N . PHE A 1 668 ? 14.690 -15.775 -8.646 1.00 36.88 668 PHE A N 1
ATOM 5321 C CA . PHE A 1 668 ? 13.354 -15.445 -9.164 1.00 36.88 668 PHE A CA 1
ATOM 5322 C C . PHE A 1 668 ? 12.262 -15.504 -8.074 1.00 36.88 668 PHE A C 1
ATOM 5324 O O . PHE A 1 668 ? 11.245 -14.819 -8.197 1.00 36.88 668 PHE A O 1
ATOM 5331 N N . SER A 1 669 ? 12.472 -16.288 -7.006 1.00 33.34 669 SER A N 1
ATOM 5332 C CA . SER A 1 669 ? 11.549 -16.414 -5.861 1.00 33.34 669 SER A CA 1
ATOM 5333 C C . SER A 1 669 ? 11.739 -15.274 -4.861 1.00 33.34 669 SER A C 1
ATOM 5335 O O . SER A 1 669 ? 10.777 -14.619 -4.463 1.00 33.34 669 SER A O 1
ATOM 5337 N N . GLU A 1 670 ? 12.993 -14.932 -4.542 1.00 36.91 670 GLU A N 1
ATOM 5338 C CA . GLU A 1 670 ? 13.322 -13.950 -3.497 1.00 36.91 670 GLU A CA 1
ATOM 5339 C C . GLU A 1 670 ? 12.816 -12.520 -3.764 1.00 36.91 670 GLU A C 1
ATOM 5341 O O . GLU A 1 670 ? 12.573 -11.756 -2.823 1.00 36.91 670 GLU A O 1
ATOM 5346 N N . ALA A 1 671 ? 12.664 -12.121 -5.032 1.00 36.22 671 ALA A N 1
ATOM 5347 C CA . ALA A 1 671 ? 12.115 -10.810 -5.385 1.00 36.22 671 ALA A CA 1
ATOM 5348 C C . ALA A 1 671 ? 10.588 -10.750 -5.179 1.00 36.22 671 ALA A C 1
ATOM 5350 O O . ALA A 1 671 ? 10.036 -9.698 -4.829 1.00 36.22 671 ALA A O 1
ATOM 5351 N N . VAL A 1 672 ? 9.905 -11.885 -5.362 1.00 35.16 672 VAL A N 1
ATOM 5352 C CA . VAL A 1 672 ? 8.441 -11.994 -5.358 1.00 35.16 672 VAL A CA 1
ATOM 5353 C C . VAL A 1 672 ? 7.904 -12.323 -3.963 1.00 35.16 672 VAL A C 1
ATOM 5355 O O . VAL A 1 672 ? 6.910 -11.704 -3.574 1.00 35.16 672 VAL A O 1
ATOM 5358 N N . ASP A 1 673 ? 8.612 -13.144 -3.178 1.00 31.94 673 ASP A N 1
ATOM 5359 C CA . ASP A 1 673 ? 8.236 -13.533 -1.803 1.00 31.94 673 ASP A CA 1
ATOM 5360 C C . ASP A 1 673 ? 8.329 -12.384 -0.785 1.00 31.94 673 ASP A C 1
ATOM 5362 O O . ASP A 1 673 ? 7.851 -12.490 0.342 1.00 31.94 673 ASP A O 1
ATOM 5366 N N . SER A 1 674 ? 8.841 -11.221 -1.203 1.00 39.16 674 SER A N 1
ATOM 5367 C CA . SER A 1 674 ? 8.930 -10.004 -0.381 1.00 39.16 674 SER A CA 1
ATOM 5368 C C . SER A 1 674 ? 7.588 -9.328 -0.043 1.00 39.16 674 SER A C 1
ATOM 5370 O O . SER A 1 674 ? 7.595 -8.259 0.566 1.00 39.16 674 SER A O 1
ATOM 5372 N N . ASP A 1 675 ? 6.452 -9.888 -0.476 1.00 33.69 675 ASP A N 1
ATOM 5373 C CA . ASP A 1 675 ? 5.104 -9.471 -0.044 1.00 33.69 675 ASP A CA 1
ATOM 5374 C C . ASP A 1 675 ? 4.308 -10.586 0.648 1.00 33.69 675 ASP A C 1
ATOM 5376 O O . ASP A 1 675 ? 3.128 -10.388 0.946 1.00 33.69 675 ASP A O 1
ATOM 5380 N N . SER A 1 676 ? 4.940 -11.719 0.963 1.00 31.69 676 SER A N 1
ATOM 5381 C CA . SER A 1 676 ? 4.379 -12.598 1.976 1.00 31.69 676 SER A CA 1
ATOM 5382 C C . SER A 1 676 ? 4.654 -11.963 3.346 1.00 31.69 676 SER A C 1
ATOM 5384 O O . SER A 1 676 ? 5.765 -11.982 3.864 1.00 31.69 676 SER A O 1
ATOM 5386 N N . ASP A 1 677 ? 3.620 -11.403 3.973 1.00 30.39 677 ASP A N 1
ATOM 5387 C CA . ASP A 1 677 ? 3.541 -11.375 5.441 1.00 30.39 677 ASP A CA 1
ATOM 5388 C C . ASP A 1 677 ? 3.320 -12.827 5.935 1.00 30.39 677 ASP A C 1
ATOM 5390 O O . ASP A 1 677 ? 2.404 -13.108 6.707 1.00 30.39 677 ASP A O 1
ATOM 5394 N N . SER A 1 678 ? 4.105 -13.788 5.438 1.00 31.12 678 SER A N 1
ATOM 5395 C CA . SER A 1 678 ? 4.228 -15.093 6.058 1.00 31.12 678 SER A CA 1
ATOM 5396 C C . SER A 1 678 ? 5.469 -15.030 6.926 1.00 31.12 678 SER A C 1
ATOM 5398 O O . SER A 1 678 ? 6.593 -15.183 6.446 1.00 31.12 678 SER A O 1
ATOM 5400 N N . ASP A 1 679 ? 5.250 -14.837 8.223 1.00 30.34 679 ASP A N 1
ATOM 5401 C CA . ASP A 1 679 ? 6.126 -15.413 9.236 1.00 30.34 679 ASP A CA 1
ATOM 5402 C C . ASP A 1 679 ? 6.035 -16.949 9.094 1.00 30.34 679 ASP A C 1
ATOM 5404 O O . ASP A 1 679 ? 5.398 -17.638 9.884 1.00 30.34 679 ASP A O 1
ATOM 5408 N N . ALA A 1 680 ? 6.601 -17.485 8.010 1.00 26.84 680 ALA A N 1
ATOM 5409 C CA . ALA A 1 680 ? 6.861 -18.899 7.839 1.00 26.84 680 ALA A CA 1
ATOM 5410 C C . ALA A 1 680 ? 8.277 -19.129 8.363 1.00 26.84 680 ALA A C 1
ATOM 5412 O O . ALA A 1 680 ? 9.276 -18.789 7.732 1.00 26.84 680 ALA A O 1
ATOM 5413 N N . SER A 1 681 ? 8.335 -19.646 9.583 1.00 39.38 681 SER A N 1
ATOM 5414 C CA . SER A 1 681 ? 9.526 -20.212 10.195 1.00 39.38 681 SER A CA 1
ATOM 5415 C C . SER A 1 681 ? 10.118 -21.298 9.291 1.00 39.38 681 SER A C 1
ATOM 5417 O O . SER A 1 681 ? 9.578 -22.400 9.215 1.00 39.38 681 SER A O 1
ATOM 5419 N N . GLY A 1 682 ? 11.230 -20.986 8.634 1.00 25.31 682 GLY A N 1
ATOM 5420 C CA . GLY A 1 682 ? 12.093 -21.941 7.949 1.00 25.31 682 GLY A CA 1
ATOM 5421 C C . GLY A 1 682 ? 13.537 -21.475 8.083 1.00 25.31 682 GLY A C 1
ATOM 5422 O O . GLY A 1 682 ? 13.929 -20.488 7.469 1.00 25.31 682 GLY A O 1
ATOM 5423 N N . GLN A 1 683 ? 14.289 -22.134 8.962 1.00 31.86 683 GLN A N 1
ATOM 5424 C CA . GLN A 1 683 ? 15.747 -22.052 9.026 1.00 31.86 683 GLN A CA 1
ATOM 5425 C C . GLN A 1 683 ? 16.347 -22.532 7.703 1.00 31.86 683 GLN A C 1
ATOM 5427 O O . GLN A 1 683 ? 16.046 -23.648 7.302 1.00 31.86 683 GLN A O 1
ATOM 5432 N N . GLU A 1 684 ? 17.272 -21.764 7.127 1.00 24.83 684 GLU A N 1
ATOM 5433 C CA . GLU A 1 684 ? 18.413 -22.321 6.395 1.00 24.83 684 GLU A CA 1
ATOM 5434 C C . GLU A 1 684 ? 19.666 -21.508 6.756 1.00 24.83 684 GLU A C 1
ATOM 5436 O O . GLU A 1 684 ? 19.842 -20.363 6.336 1.00 24.83 684 GLU A O 1
ATOM 5441 N N . ASP A 1 685 ? 20.510 -22.107 7.600 1.00 28.66 685 ASP A N 1
ATOM 5442 C CA . ASP A 1 685 ? 21.896 -21.701 7.814 1.00 28.66 685 ASP A CA 1
ATOM 5443 C C . ASP A 1 685 ? 22.694 -22.007 6.537 1.00 28.66 685 ASP A C 1
ATOM 5445 O O . ASP A 1 685 ? 22.842 -23.169 6.157 1.00 28.66 685 ASP A O 1
ATOM 5449 N N . ILE A 1 686 ? 23.253 -20.984 5.890 1.00 28.36 686 ILE A N 1
ATOM 5450 C CA . ILE A 1 686 ? 24.300 -21.164 4.876 1.00 28.36 686 ILE A CA 1
ATOM 5451 C C . ILE A 1 686 ? 25.604 -20.661 5.493 1.00 28.36 686 ILE A C 1
ATOM 5453 O O . ILE A 1 686 ? 25.781 -19.463 5.702 1.00 28.36 686 ILE A O 1
ATOM 5457 N N . GLY A 1 687 ? 26.491 -21.600 5.830 1.00 28.77 687 GLY A N 1
ATOM 5458 C CA . GLY A 1 687 ? 27.784 -21.331 6.456 1.00 28.77 687 GLY A CA 1
ATOM 5459 C C . GLY A 1 687 ? 28.723 -20.511 5.567 1.00 28.77 687 GLY A C 1
ATOM 5460 O O . GLY A 1 687 ? 28.966 -20.855 4.410 1.00 28.77 687 GLY A O 1
ATOM 5461 N N . GLU A 1 688 ? 29.286 -19.441 6.127 1.00 32.53 688 GLU A N 1
ATOM 5462 C CA . GLU A 1 688 ? 30.338 -18.635 5.501 1.00 32.53 688 GLU A CA 1
ATOM 5463 C C . GLU A 1 688 ? 31.714 -19.303 5.690 1.00 32.53 688 GLU A C 1
ATOM 5465 O O . GLU A 1 688 ? 32.170 -19.527 6.812 1.00 32.53 688 GLU A O 1
ATOM 5470 N N . GLN A 1 689 ? 32.401 -19.611 4.584 1.00 33.56 689 GLN A N 1
ATOM 5471 C CA . GLN A 1 689 ? 33.836 -19.904 4.584 1.00 33.56 689 GLN A CA 1
ATOM 5472 C C . GLN A 1 689 ? 34.625 -18.590 4.511 1.00 33.56 689 GLN A C 1
ATOM 5474 O O . GLN A 1 689 ? 34.578 -17.880 3.508 1.00 33.56 689 GLN A O 1
ATOM 5479 N N . ASP A 1 690 ? 35.387 -18.294 5.562 1.00 34.59 690 ASP A N 1
ATOM 5480 C CA . ASP A 1 690 ? 36.309 -17.157 5.627 1.00 34.59 690 ASP A CA 1
ATOM 5481 C C . ASP A 1 690 ? 37.462 -17.316 4.611 1.00 34.59 690 ASP A C 1
ATOM 5483 O O . ASP A 1 690 ? 38.301 -18.216 4.728 1.00 34.59 690 ASP A O 1
ATOM 5487 N N . THR A 1 691 ? 37.543 -16.429 3.613 1.00 37.59 691 THR A N 1
ATOM 5488 C CA . THR A 1 691 ? 38.652 -16.384 2.643 1.00 37.59 691 THR A CA 1
ATOM 5489 C C . THR A 1 691 ? 39.991 -16.056 3.313 1.00 37.59 691 THR A C 1
ATOM 5491 O O . THR A 1 691 ? 40.091 -15.130 4.115 1.00 37.59 691 THR A O 1
ATOM 5494 N N . ILE A 1 692 ? 41.057 -16.762 2.910 1.00 37.97 692 ILE A N 1
ATOM 5495 C CA . ILE A 1 692 ? 42.441 -16.644 3.426 1.00 37.97 692 ILE A CA 1
ATOM 5496 C C . ILE A 1 692 ? 42.971 -15.193 3.404 1.00 37.97 692 ILE A C 1
ATOM 5498 O O . ILE A 1 692 ? 43.749 -14.812 4.275 1.00 37.97 692 ILE A O 1
ATOM 5502 N N . LEU A 1 693 ? 42.485 -14.364 2.473 1.00 35.97 693 LEU A N 1
ATOM 5503 C CA . LEU A 1 693 ? 42.831 -12.943 2.354 1.00 35.97 693 LEU A CA 1
ATOM 5504 C C . LEU A 1 693 ? 42.412 -12.109 3.587 1.00 35.97 693 LEU A C 1
ATOM 5506 O O . LEU A 1 693 ? 43.150 -11.217 3.995 1.00 35.97 693 LEU A O 1
ATOM 5510 N N . ASN A 1 694 ? 41.281 -12.439 4.227 1.00 36.78 694 ASN A N 1
ATOM 5511 C CA . ASN A 1 694 ? 40.787 -11.746 5.429 1.00 36.78 694 ASN A CA 1
ATOM 5512 C C . ASN A 1 694 ? 41.603 -12.113 6.681 1.00 36.78 694 ASN A C 1
ATOM 5514 O O . ASN A 1 694 ? 41.772 -11.301 7.586 1.00 36.78 694 ASN A O 1
ATOM 5518 N N . LYS A 1 695 ? 42.194 -13.316 6.716 1.00 38.22 695 LYS A N 1
ATOM 5519 C CA . LYS A 1 695 ? 43.084 -13.737 7.812 1.00 38.22 695 LYS A CA 1
ATOM 5520 C C . LYS A 1 695 ? 44.431 -13.009 7.795 1.00 38.22 695 LYS A C 1
ATOM 5522 O O . LYS A 1 695 ? 45.098 -12.954 8.823 1.00 38.22 695 LYS A O 1
ATOM 5527 N N . GLN A 1 696 ? 44.824 -12.437 6.657 1.00 33.28 696 GLN A N 1
ATOM 5528 C CA . GLN A 1 696 ? 46.114 -11.766 6.488 1.00 33.28 696 GLN A CA 1
ATOM 5529 C C . GLN A 1 696 ? 46.087 -10.286 6.912 1.00 33.28 696 GLN A C 1
ATOM 5531 O O . GLN A 1 696 ? 47.134 -9.716 7.203 1.00 33.28 696 GLN A O 1
ATOM 5536 N N . THR A 1 697 ? 44.901 -9.676 6.991 1.00 33.03 697 THR A N 1
ATOM 5537 C CA . THR A 1 697 ? 44.697 -8.270 7.384 1.00 33.03 697 THR A CA 1
ATOM 5538 C C . THR A 1 697 ? 44.305 -8.093 8.856 1.00 33.03 697 THR A C 1
ATOM 5540 O O . THR A 1 697 ? 44.074 -6.970 9.292 1.00 33.03 697 THR A O 1
ATOM 5543 N N . GLY A 1 698 ? 44.250 -9.177 9.642 1.00 27.36 698 GLY A N 1
ATOM 5544 C CA . GLY A 1 698 ? 44.001 -9.123 11.089 1.00 27.36 698 GLY A CA 1
ATOM 5545 C C . GLY A 1 698 ? 42.571 -8.735 11.494 1.00 27.36 698 GLY A C 1
ATOM 5546 O O . GLY A 1 698 ? 42.336 -8.383 12.651 1.00 27.36 698 GLY A O 1
ATOM 5547 N N . HIS A 1 699 ? 41.605 -8.800 10.575 1.00 33.44 699 HIS A N 1
ATOM 5548 C CA . HIS A 1 699 ? 40.213 -8.403 10.803 1.00 33.44 699 HIS A CA 1
ATOM 5549 C C . HIS A 1 699 ? 39.233 -9.489 10.331 1.00 33.44 699 HIS A C 1
ATOM 5551 O O . HIS A 1 699 ? 39.497 -10.193 9.362 1.00 33.44 699 HIS A O 1
ATOM 5557 N N . SER A 1 700 ? 38.078 -9.625 10.996 1.00 37.41 700 SER A N 1
ATOM 5558 C CA . SER A 1 700 ? 36.973 -10.450 10.485 1.00 37.41 700 SER A CA 1
ATOM 5559 C C . SER A 1 700 ? 36.329 -9.781 9.263 1.00 37.41 700 SER A C 1
ATOM 5561 O O . SER A 1 700 ? 36.372 -8.552 9.133 1.00 37.41 700 SER A O 1
ATOM 5563 N N . ALA A 1 701 ? 35.693 -10.564 8.379 1.00 38.59 701 ALA A N 1
ATOM 5564 C CA . ALA A 1 701 ? 35.003 -10.057 7.181 1.00 38.59 701 ALA A CA 1
ATOM 5565 C C . ALA A 1 701 ? 34.033 -8.895 7.493 1.00 38.59 701 ALA A C 1
ATOM 5567 O O . ALA A 1 701 ? 33.900 -7.947 6.721 1.00 38.59 701 ALA A O 1
ATOM 5568 N N . GLN A 1 702 ? 33.423 -8.938 8.679 1.00 31.81 702 GLN A N 1
ATOM 5569 C CA . GLN A 1 702 ? 32.502 -7.934 9.202 1.00 31.81 702 GLN A CA 1
ATOM 5570 C C . GLN A 1 702 ? 33.182 -6.593 9.548 1.00 31.81 702 GLN A C 1
ATOM 5572 O O . GLN A 1 702 ? 32.612 -5.530 9.310 1.00 31.81 702 GLN A O 1
ATOM 5577 N N . THR A 1 703 ? 34.414 -6.617 10.063 1.00 29.33 703 THR A N 1
ATOM 5578 C CA . THR A 1 703 ? 35.131 -5.412 10.515 1.00 29.33 703 THR A CA 1
ATOM 5579 C C . THR A 1 703 ? 35.791 -4.673 9.351 1.00 29.33 703 THR A C 1
ATOM 5581 O O . THR A 1 703 ? 35.730 -3.445 9.289 1.00 29.33 703 THR A O 1
ATOM 5584 N N . SER A 1 704 ? 36.330 -5.394 8.361 1.00 28.39 704 SER A N 1
ATOM 5585 C CA . SER A 1 704 ? 36.812 -4.770 7.117 1.00 28.39 704 SER A CA 1
ATOM 5586 C C . SER A 1 704 ? 35.680 -4.134 6.297 1.00 28.39 704 SER A C 1
ATOM 5588 O O . SER A 1 704 ? 35.922 -3.163 5.586 1.00 28.39 704 SER A O 1
ATOM 5590 N N . ALA A 1 705 ? 34.442 -4.625 6.425 1.00 35.66 705 ALA A N 1
ATOM 5591 C CA . ALA A 1 705 ? 33.268 -4.079 5.739 1.00 35.66 705 ALA A CA 1
ATOM 5592 C C . ALA A 1 705 ? 32.694 -2.796 6.379 1.00 35.66 705 ALA A C 1
ATOM 5594 O O . ALA A 1 705 ? 32.003 -2.038 5.702 1.00 35.66 705 ALA A O 1
ATOM 5595 N N . MET A 1 706 ? 32.975 -2.537 7.663 1.00 33.81 706 MET A N 1
ATOM 5596 C CA . MET A 1 706 ? 32.474 -1.361 8.393 1.00 33.81 706 MET A CA 1
ATOM 5597 C C . MET A 1 706 ? 33.387 -0.129 8.307 1.00 33.81 706 MET A C 1
ATOM 5599 O O . MET A 1 706 ? 32.895 0.993 8.388 1.00 33.81 706 MET A O 1
ATOM 5603 N N . VAL A 1 707 ? 34.703 -0.319 8.174 1.00 28.98 707 VAL A N 1
ATOM 5604 C CA . VAL A 1 707 ? 35.689 0.778 8.261 1.00 28.98 707 VAL A CA 1
ATOM 5605 C C . VAL A 1 707 ? 35.935 1.459 6.906 1.00 28.98 707 VAL A C 1
ATOM 5607 O O . VAL A 1 707 ? 36.270 2.641 6.865 1.00 28.98 707 VAL A O 1
ATOM 5610 N N . TYR A 1 708 ? 35.695 0.767 5.788 1.00 35.16 708 TYR A N 1
ATOM 5611 C CA . TYR A 1 708 ? 35.782 1.347 4.445 1.00 35.16 708 TYR A CA 1
ATOM 5612 C C . TYR A 1 708 ? 34.376 1.638 3.908 1.00 35.16 708 TYR A C 1
ATOM 5614 O O . TYR A 1 708 ? 33.700 0.746 3.399 1.00 35.16 708 TYR A O 1
ATOM 5622 N N . GLY A 1 709 ? 33.924 2.888 4.045 1.00 34.34 709 GLY A N 1
ATOM 5623 C CA . GLY A 1 709 ? 32.637 3.359 3.529 1.00 34.34 709 GLY A CA 1
ATOM 5624 C C . GLY A 1 709 ? 32.502 3.115 2.023 1.00 34.34 709 GLY A C 1
ATOM 5625 O O . GLY A 1 709 ? 33.253 3.669 1.226 1.00 34.34 709 GLY A O 1
ATOM 5626 N N . ARG A 1 710 ? 31.538 2.275 1.642 1.00 37.66 710 ARG A N 1
ATOM 5627 C CA . ARG A 1 710 ? 31.235 1.894 0.256 1.00 37.66 710 ARG A CA 1
ATOM 5628 C C . ARG A 1 710 ? 29.804 2.320 -0.096 1.00 37.66 710 ARG A C 1
ATOM 5630 O O . ARG A 1 710 ? 28.895 2.176 0.722 1.00 37.66 710 ARG A O 1
ATOM 5637 N N . GLY A 1 711 ? 29.611 2.904 -1.283 1.00 45.16 711 GLY A N 1
ATOM 5638 C CA . GLY A 1 711 ? 28.333 3.480 -1.732 1.00 45.16 711 GLY A CA 1
ATOM 5639 C C . GLY A 1 711 ? 27.218 2.446 -1.962 1.00 45.16 711 GLY A C 1
ATOM 5640 O O . GLY A 1 711 ? 27.447 1.244 -1.922 1.00 45.16 711 GLY A O 1
ATOM 5641 N N . ILE A 1 712 ? 25.995 2.908 -2.268 1.00 42.22 712 ILE A N 1
ATOM 5642 C CA . ILE A 1 712 ? 24.794 2.069 -2.540 1.00 42.22 712 ILE A CA 1
ATOM 5643 C C . ILE A 1 712 ? 25.023 1.010 -3.642 1.00 42.22 712 ILE A C 1
ATOM 5645 O O . ILE A 1 712 ? 24.276 0.042 -3.723 1.00 42.22 712 ILE A O 1
ATOM 5649 N N . GLN A 1 713 ? 26.054 1.176 -4.472 1.00 39.97 713 GLN A N 1
ATOM 5650 C CA . GLN A 1 713 ? 26.462 0.224 -5.510 1.00 39.97 713 GLN A CA 1
ATOM 5651 C C . GLN A 1 713 ? 27.335 -0.945 -5.021 1.00 39.97 713 GLN A C 1
ATOM 5653 O O . GLN A 1 713 ? 27.726 -1.790 -5.826 1.00 39.97 713 GLN A O 1
ATOM 5658 N N . GLU A 1 714 ? 27.700 -0.930 -3.742 1.00 44.34 714 GLU A N 1
ATOM 5659 C CA . GLU A 1 714 ? 28.586 -1.885 -3.080 1.00 44.34 714 GLU A CA 1
ATOM 5660 C C . GLU A 1 714 ? 28.010 -2.262 -1.701 1.00 44.34 714 GLU A C 1
ATOM 5662 O O . GLU A 1 714 ? 28.718 -2.371 -0.696 1.00 44.34 714 GLU A O 1
ATOM 5667 N N . ALA A 1 715 ? 26.687 -2.429 -1.617 1.00 39.00 715 ALA A N 1
ATOM 5668 C CA . ALA A 1 715 ? 26.037 -2.823 -0.375 1.00 39.00 715 ALA A CA 1
ATOM 5669 C C . ALA A 1 715 ? 26.459 -4.250 0.020 1.00 39.00 715 ALA A C 1
ATOM 5671 O O . ALA A 1 715 ? 25.966 -5.221 -0.540 1.00 39.00 715 ALA A O 1
ATOM 5672 N N . HIS A 1 716 ? 27.371 -4.340 0.992 1.00 34.94 716 HIS A N 1
ATOM 5673 C CA . HIS A 1 716 ? 27.779 -5.462 1.860 1.00 34.94 716 HIS A CA 1
ATOM 5674 C C . HIS A 1 716 ? 28.103 -6.851 1.253 1.00 34.94 716 HIS A C 1
ATOM 5676 O O . HIS A 1 716 ? 28.841 -7.573 1.906 1.00 34.94 716 HIS A O 1
ATOM 5682 N N . PHE A 1 717 ? 27.651 -7.231 0.048 1.00 35.22 717 PHE A N 1
ATOM 5683 C CA . PHE A 1 717 ? 27.886 -8.544 -0.591 1.00 35.22 717 PHE A CA 1
ATOM 5684 C C . PHE A 1 717 ? 27.716 -8.543 -2.138 1.00 35.22 717 PHE A C 1
ATOM 5686 O O . PHE A 1 717 ? 27.528 -9.598 -2.746 1.00 35.22 717 PHE A O 1
ATOM 5693 N N . GLU A 1 718 ? 27.726 -7.389 -2.817 1.00 46.12 718 GLU A N 1
ATOM 5694 C CA . GLU A 1 718 ? 27.497 -7.329 -4.274 1.00 46.12 718 GLU A CA 1
ATOM 5695 C C . GLU A 1 718 ? 28.758 -7.638 -5.100 1.00 46.12 718 GLU A C 1
ATOM 5697 O O . GLU A 1 718 ? 29.721 -6.877 -5.113 1.00 46.12 718 GLU A O 1
ATOM 5702 N N . THR A 1 719 ? 28.741 -8.737 -5.860 1.00 48.94 719 THR A N 1
ATOM 5703 C CA . THR A 1 719 ? 29.736 -9.019 -6.905 1.00 48.94 719 THR A CA 1
ATOM 5704 C C . THR A 1 719 ? 29.299 -8.411 -8.242 1.00 48.94 719 THR A C 1
ATOM 5706 O O . THR A 1 719 ? 28.116 -8.434 -8.588 1.00 48.94 719 THR A O 1
ATOM 5709 N N . HIS A 1 720 ? 30.252 -7.935 -9.060 1.00 54.53 720 HIS A N 1
ATOM 5710 C CA . HIS A 1 720 ? 30.030 -7.512 -10.462 1.00 54.53 720 HIS A CA 1
ATOM 5711 C C . HIS A 1 720 ? 29.181 -8.529 -11.257 1.00 54.53 720 HIS A C 1
ATOM 5713 O O . HIS A 1 720 ? 28.388 -8.171 -12.126 1.00 54.53 720 HIS A O 1
ATOM 5719 N N . GLN A 1 721 ? 29.298 -9.809 -10.899 1.00 51.25 721 GLN A N 1
ATOM 5720 C CA . GLN A 1 721 ? 28.520 -10.914 -11.441 1.00 51.25 721 GLN A CA 1
ATOM 5721 C C . GLN A 1 721 ? 27.001 -10.760 -11.237 1.00 51.25 721 GLN A C 1
ATOM 5723 O O . GLN A 1 721 ? 26.247 -11.018 -12.170 1.00 51.25 721 GLN A O 1
ATOM 5728 N N . ARG A 1 722 ? 26.528 -10.290 -10.073 1.00 56.72 722 ARG A N 1
ATOM 5729 C CA . ARG A 1 722 ? 25.087 -10.132 -9.791 1.00 56.72 722 ARG A CA 1
ATOM 5730 C C . ARG A 1 722 ? 24.460 -8.988 -10.593 1.00 56.72 722 ARG A C 1
ATOM 5732 O O . ARG A 1 722 ? 23.351 -9.132 -11.107 1.00 56.72 722 ARG A O 1
ATOM 5739 N N . ARG A 1 723 ? 25.184 -7.875 -10.753 1.00 67.00 723 ARG A N 1
ATOM 5740 C CA . ARG A 1 723 ? 24.780 -6.746 -11.613 1.00 67.00 723 ARG A CA 1
ATOM 5741 C C . ARG A 1 723 ? 24.657 -7.175 -13.075 1.00 67.00 723 ARG A C 1
ATOM 5743 O O . ARG A 1 723 ? 23.672 -6.841 -13.729 1.00 67.00 723 ARG A O 1
ATOM 5750 N N . GLU A 1 724 ? 25.615 -7.964 -13.561 1.00 67.12 724 GLU A N 1
ATOM 5751 C CA . GLU A 1 724 ? 25.589 -8.527 -14.914 1.00 67.12 724 GLU A CA 1
ATOM 5752 C C . GLU A 1 724 ? 24.374 -9.452 -15.126 1.00 67.12 724 GLU A C 1
ATOM 5754 O O . GLU A 1 724 ? 23.737 -9.399 -16.177 1.00 67.12 724 GLU A O 1
ATOM 5759 N N . THR A 1 725 ? 23.982 -10.238 -14.117 1.00 64.62 725 THR A N 1
ATOM 5760 C CA . THR A 1 725 ? 22.762 -11.062 -14.177 1.00 64.62 725 THR A CA 1
ATOM 5761 C C . THR A 1 725 ? 21.494 -10.211 -14.291 1.00 64.62 725 THR A C 1
ATOM 5763 O O . THR A 1 725 ? 20.645 -10.494 -15.135 1.00 64.62 725 THR A O 1
ATOM 5766 N N . PHE A 1 726 ? 21.366 -9.132 -13.506 1.00 72.50 726 PHE A N 1
ATOM 5767 C CA . PHE A 1 726 ? 20.236 -8.195 -13.630 1.00 72.50 726 PHE A CA 1
ATOM 5768 C C . PHE A 1 726 ? 20.190 -7.504 -14.997 1.00 72.50 726 PHE A C 1
ATOM 5770 O O . PHE A 1 726 ? 19.105 -7.272 -15.540 1.00 72.50 726 PHE A O 1
ATOM 5777 N N . ARG A 1 727 ? 21.362 -7.200 -15.565 1.00 76.94 727 ARG A N 1
ATOM 5778 C CA . ARG A 1 727 ? 21.484 -6.634 -16.908 1.00 76.94 727 ARG A CA 1
ATOM 5779 C C . ARG A 1 727 ? 20.945 -7.588 -17.962 1.00 76.94 727 ARG A C 1
ATOM 5781 O O . ARG A 1 727 ? 20.054 -7.198 -18.711 1.00 76.94 727 ARG A O 1
ATOM 5788 N N . ARG A 1 728 ? 21.421 -8.835 -17.969 1.00 73.25 728 ARG A N 1
ATOM 5789 C CA . ARG A 1 728 ? 20.946 -9.869 -18.901 1.00 73.25 728 ARG A CA 1
ATOM 5790 C C . ARG A 1 728 ? 19.445 -10.086 -18.774 1.00 73.25 728 ARG A C 1
ATOM 5792 O O . ARG A 1 728 ? 18.747 -10.042 -19.775 1.00 73.25 728 ARG A O 1
ATOM 5799 N N . LEU A 1 729 ? 18.937 -10.206 -17.547 1.00 72.62 729 LEU A N 1
ATOM 5800 C CA . LEU A 1 729 ? 17.504 -10.369 -17.298 1.00 72.62 729 LEU A CA 1
ATOM 5801 C C . LEU A 1 729 ? 16.675 -9.207 -17.869 1.00 72.62 729 LEU A C 1
ATOM 5803 O O . LEU A 1 729 ? 15.624 -9.429 -18.463 1.00 72.62 729 LEU A O 1
ATOM 5807 N N . SER A 1 730 ? 17.143 -7.969 -17.699 1.00 80.75 730 SER A N 1
ATOM 5808 C CA . SER A 1 730 ? 16.463 -6.792 -18.251 1.00 80.75 730 SER A CA 1
ATOM 5809 C C . SER A 1 730 ? 16.516 -6.784 -19.784 1.00 80.75 730 SER A C 1
ATOM 5811 O O . SER A 1 730 ? 15.528 -6.457 -20.426 1.00 80.75 730 SER A O 1
ATOM 5813 N N . GLN A 1 731 ? 17.633 -7.195 -20.389 1.00 78.81 731 GLN A N 1
ATOM 5814 C CA . GLN A 1 731 ? 17.772 -7.279 -21.847 1.00 78.81 731 GLN A CA 1
ATOM 5815 C C . GLN A 1 731 ? 16.880 -8.365 -22.466 1.00 78.81 731 GLN A C 1
ATOM 5817 O O . GLN A 1 731 ? 16.232 -8.095 -23.472 1.00 78.81 731 GLN A O 1
ATOM 5822 N N . GLU A 1 732 ? 16.771 -9.537 -21.835 1.00 74.50 732 GLU A N 1
ATOM 5823 C CA . GLU A 1 732 ? 15.810 -10.583 -22.226 1.00 74.50 732 GLU A CA 1
ATOM 5824 C C . GLU A 1 732 ? 14.367 -10.072 -22.132 1.00 74.50 732 GLU A C 1
ATOM 5826 O O . GLU A 1 732 ? 13.545 -10.328 -23.009 1.00 74.50 732 GLU A O 1
ATOM 5831 N N . TRP A 1 733 ? 14.061 -9.272 -21.105 1.00 77.44 733 TRP A N 1
ATOM 5832 C CA . TRP A 1 733 ? 12.762 -8.611 -20.979 1.00 77.44 733 TRP A CA 1
ATOM 5833 C C . TRP A 1 733 ? 12.505 -7.605 -22.108 1.00 77.44 733 TRP A C 1
ATOM 5835 O O . TRP A 1 733 ? 11.406 -7.554 -22.653 1.00 77.44 733 TRP A O 1
ATOM 5845 N N . HIS A 1 734 ? 13.511 -6.818 -22.496 1.00 82.75 734 HIS A N 1
ATOM 5846 C CA . HIS A 1 734 ? 13.398 -5.891 -23.624 1.00 82.75 734 HIS A CA 1
ATOM 5847 C C . HIS A 1 734 ? 13.189 -6.625 -24.954 1.00 82.75 734 HIS A C 1
ATOM 5849 O O . HIS A 1 734 ? 12.394 -6.168 -25.776 1.00 82.75 734 HIS A O 1
ATOM 5855 N N . HIS A 1 735 ? 13.893 -7.746 -25.153 1.00 75.38 735 HIS A N 1
ATOM 5856 C CA . HIS A 1 735 ? 13.757 -8.598 -26.331 1.00 75.38 735 HIS A CA 1
ATOM 5857 C C . HIS A 1 735 ? 12.345 -9.166 -26.413 1.00 75.38 735 HIS A C 1
ATOM 5859 O O . HIS A 1 735 ? 11.694 -9.046 -27.448 1.00 75.38 735 HIS A O 1
ATOM 5865 N N . LEU A 1 736 ? 11.848 -9.692 -25.289 1.00 72.31 736 LEU A N 1
ATOM 5866 C CA . LEU A 1 736 ? 10.479 -10.160 -25.182 1.00 72.31 736 LEU A CA 1
ATOM 5867 C C . LEU A 1 736 ? 9.502 -9.045 -25.542 1.00 72.31 736 LEU A C 1
ATOM 5869 O O . LEU A 1 736 ? 8.669 -9.260 -26.393 1.00 72.31 736 LEU A O 1
ATOM 5873 N N . LEU A 1 737 ? 9.625 -7.841 -24.983 1.00 74.38 737 LEU A N 1
ATOM 5874 C CA . LEU A 1 737 ? 8.719 -6.725 -25.289 1.00 74.38 737 LEU A CA 1
ATOM 5875 C C . LEU A 1 737 ? 8.863 -6.141 -26.711 1.00 74.38 737 LEU A C 1
ATOM 5877 O O . LEU A 1 737 ? 8.149 -5.197 -27.042 1.00 74.38 737 LEU A O 1
ATOM 5881 N N . GLY A 1 738 ? 9.762 -6.670 -27.547 1.00 70.69 738 GLY A N 1
ATOM 5882 C CA . GLY A 1 738 ? 9.915 -6.255 -28.942 1.00 70.69 738 GLY A CA 1
ATOM 5883 C C . GLY A 1 738 ? 10.617 -4.907 -29.134 1.00 70.69 738 GLY A C 1
ATOM 5884 O O . GLY A 1 738 ? 10.449 -4.276 -30.177 1.00 70.69 738 GLY A O 1
ATOM 5885 N N . PHE A 1 739 ? 11.402 -4.437 -28.157 1.00 76.75 739 PHE A N 1
ATOM 5886 C CA . PHE A 1 739 ? 12.192 -3.212 -28.329 1.00 76.75 739 PHE A CA 1
ATOM 5887 C C . PHE A 1 739 ? 13.268 -3.420 -29.397 1.00 76.75 739 PHE A C 1
ATOM 5889 O O . PHE A 1 739 ? 14.075 -4.347 -29.301 1.00 76.75 739 PHE A O 1
ATOM 5896 N N . LEU A 1 740 ? 13.324 -2.534 -30.394 1.00 69.25 740 LEU A N 1
ATOM 5897 C CA . LEU A 1 740 ? 14.252 -2.650 -31.519 1.00 69.25 740 LEU A CA 1
ATOM 5898 C C . LEU A 1 740 ? 15.708 -2.677 -31.054 1.00 69.25 740 LEU A C 1
ATOM 5900 O O . LEU A 1 740 ? 16.486 -3.434 -31.617 1.00 69.25 740 LEU A O 1
ATOM 5904 N N . SER A 1 741 ? 16.071 -1.939 -30.006 1.00 71.44 741 SER A N 1
ATOM 5905 C CA . SER A 1 741 ? 17.412 -1.953 -29.416 1.00 71.44 741 SER A CA 1
ATOM 5906 C C . SER A 1 741 ? 17.813 -3.315 -28.845 1.00 71.44 741 SER A C 1
ATOM 5908 O O . SER A 1 741 ? 19.001 -3.625 -28.809 1.00 71.44 741 SER A O 1
ATOM 5910 N N . ALA A 1 742 ? 16.842 -4.139 -28.442 1.00 68.00 742 ALA A N 1
ATOM 5911 C CA . ALA A 1 742 ? 17.034 -5.500 -27.941 1.00 68.00 742 ALA A CA 1
ATOM 5912 C C . ALA A 1 742 ? 16.851 -6.577 -29.024 1.00 68.00 742 ALA A C 1
ATOM 5914 O O . ALA A 1 742 ? 17.420 -7.661 -28.930 1.00 68.00 742 ALA A O 1
ATOM 5915 N N . LEU A 1 743 ? 16.093 -6.282 -30.082 1.00 60.41 743 LEU A N 1
ATOM 5916 C CA . LEU A 1 743 ? 15.999 -7.124 -31.281 1.00 60.41 743 LEU A CA 1
ATOM 5917 C C . LEU A 1 743 ? 17.253 -6.982 -32.164 1.00 60.41 743 LEU A C 1
ATOM 5919 O O . LEU A 1 743 ? 17.746 -7.964 -32.709 1.00 60.41 743 LEU A O 1
ATOM 5923 N N . HIS A 1 744 ? 17.813 -5.773 -32.232 1.00 45.94 744 HIS A N 1
ATOM 5924 C CA . HIS A 1 744 ? 19.075 -5.433 -32.893 1.00 45.94 744 HIS A CA 1
ATOM 5925 C C . HIS A 1 744 ? 20.267 -5.460 -31.925 1.00 45.94 744 HIS A C 1
ATOM 5927 O O . HIS A 1 744 ? 21.347 -4.980 -32.285 1.00 45.94 744 HIS A O 1
ATOM 5933 N N . SER A 1 745 ? 20.125 -6.006 -30.702 1.00 43.75 745 SER A N 1
ATOM 5934 C CA . SER A 1 745 ? 21.236 -6.123 -29.745 1.00 43.75 745 SER A CA 1
ATOM 5935 C C . SER A 1 745 ? 22.245 -7.206 -30.149 1.00 43.75 745 SER A C 1
ATOM 5937 O O . SER A 1 745 ? 22.575 -8.114 -29.397 1.00 43.75 745 SER A O 1
ATOM 5939 N N . SER A 1 746 ? 22.858 -7.008 -31.307 1.00 35.31 746 SER A N 1
ATOM 5940 C CA . SER A 1 746 ? 24.286 -7.199 -31.553 1.00 35.31 746 SER A CA 1
ATOM 5941 C C . SER A 1 746 ? 25.183 -6.262 -30.712 1.00 35.31 746 SER A C 1
ATOM 5943 O O . SER A 1 746 ? 26.394 -6.255 -30.894 1.00 35.31 746 SER A O 1
ATOM 5945 N N . ALA A 1 747 ? 24.624 -5.493 -29.765 1.00 32.75 747 ALA A N 1
ATOM 5946 C CA . ALA A 1 747 ? 25.339 -4.623 -28.823 1.00 32.75 747 ALA A CA 1
ATOM 5947 C C . ALA A 1 747 ? 25.740 -5.318 -27.500 1.00 32.75 747 ALA A C 1
ATOM 5949 O O . ALA A 1 747 ? 25.916 -4.678 -26.464 1.00 32.75 747 ALA A O 1
ATOM 5950 N N . VAL A 1 748 ? 25.927 -6.639 -27.526 1.00 36.75 748 VAL A N 1
ATOM 5951 C CA . VAL A 1 748 ? 26.991 -7.263 -26.729 1.00 36.75 748 VAL A CA 1
ATOM 5952 C C . VAL A 1 748 ? 28.270 -6.886 -27.466 1.00 36.75 748 VAL A C 1
ATOM 5954 O O . VAL A 1 748 ? 28.345 -7.132 -28.667 1.00 36.75 748 VAL A O 1
ATOM 5957 N N . THR A 1 749 ? 29.264 -6.272 -26.815 1.00 35.59 749 THR A N 1
ATOM 5958 C CA . THR A 1 749 ? 30.629 -6.205 -27.373 1.00 35.59 749 THR A CA 1
ATOM 5959 C C . THR A 1 749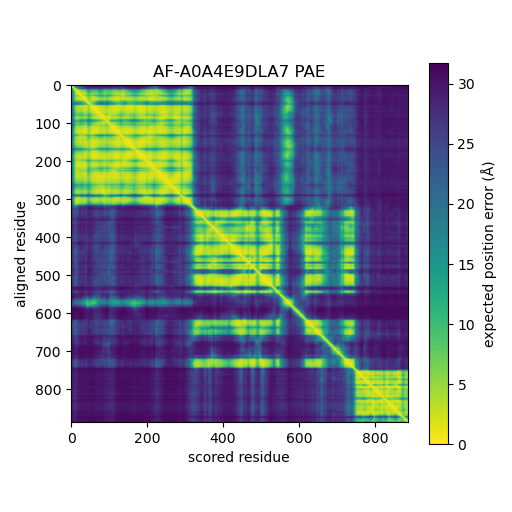 ? 30.906 -7.563 -27.999 1.00 35.59 749 THR A C 1
ATOM 5961 O O . THR A 1 749 ? 30.867 -8.525 -27.231 1.00 35.59 749 THR A O 1
ATOM 5964 N N . PRO A 1 750 ? 31.085 -7.687 -29.334 1.00 39.75 750 PRO A N 1
ATOM 5965 C CA . PRO A 1 750 ? 30.974 -8.976 -29.991 1.00 39.75 750 PRO A CA 1
ATOM 5966 C C . PRO A 1 750 ? 31.799 -9.979 -29.214 1.00 39.75 750 PRO A C 1
ATOM 5968 O O . PRO A 1 750 ? 33.005 -9.753 -29.028 1.00 39.75 750 PRO A O 1
ATOM 5971 N N . THR A 1 751 ? 31.140 -11.007 -28.665 1.00 54.28 751 THR A N 1
ATOM 5972 C CA . THR A 1 751 ? 31.846 -12.053 -27.930 1.00 54.28 751 THR A CA 1
ATOM 5973 C C . THR A 1 751 ? 33.013 -12.485 -28.811 1.00 54.28 751 THR A C 1
ATOM 5975 O O . THR A 1 751 ? 32.919 -12.441 -30.042 1.00 54.28 751 THR A O 1
ATOM 5978 N N . ARG A 1 752 ? 34.156 -12.863 -28.225 1.00 64.38 752 ARG A N 1
ATOM 5979 C CA . ARG A 1 752 ? 35.296 -13.345 -29.031 1.00 64.38 752 ARG A CA 1
ATOM 5980 C C . ARG A 1 752 ? 34.835 -14.399 -30.056 1.00 64.38 752 ARG A C 1
ATOM 5982 O O . ARG A 1 752 ? 35.304 -14.389 -31.185 1.00 64.38 752 ARG A O 1
ATOM 5989 N N . GLN A 1 753 ? 33.819 -15.182 -29.686 1.00 72.19 753 GLN A N 1
ATOM 5990 C CA . GLN A 1 753 ? 33.055 -16.073 -30.553 1.00 72.19 753 GLN A CA 1
ATOM 5991 C C . GLN A 1 753 ? 32.421 -15.387 -31.785 1.00 72.19 753 GLN A C 1
ATOM 5993 O O . GLN A 1 753 ? 32.676 -15.837 -32.892 1.00 72.19 753 GLN A O 1
ATOM 5998 N N . HIS A 1 754 ? 31.653 -14.298 -31.650 1.00 70.25 754 HIS A N 1
ATOM 5999 C CA . HIS A 1 754 ? 31.078 -13.578 -32.799 1.00 70.25 754 HIS A CA 1
ATOM 6000 C C . HIS A 1 754 ? 32.151 -12.993 -33.729 1.00 70.25 754 HIS A C 1
ATOM 6002 O O . HIS A 1 754 ? 32.021 -13.093 -34.942 1.00 70.25 754 HIS A O 1
ATOM 6008 N N . LYS A 1 755 ? 33.233 -12.407 -33.192 1.00 75.94 755 LYS A N 1
ATOM 6009 C CA . LYS A 1 755 ? 34.322 -11.868 -34.036 1.00 75.94 755 LYS A CA 1
ATOM 6010 C C . LYS A 1 755 ? 34.953 -12.957 -34.899 1.00 75.94 755 LYS A C 1
ATOM 6012 O O . LYS A 1 755 ? 35.166 -12.754 -36.089 1.00 75.94 755 LYS A O 1
ATOM 6017 N N . VAL A 1 756 ? 35.219 -14.105 -34.281 1.00 79.19 756 VAL A N 1
ATOM 6018 C CA . VAL A 1 756 ? 35.775 -15.278 -34.952 1.00 79.19 756 VAL A CA 1
ATOM 6019 C C . VAL A 1 756 ? 34.782 -15.839 -35.962 1.00 79.19 756 VAL A C 1
ATOM 6021 O O . VAL A 1 756 ? 35.152 -16.058 -37.105 1.00 79.19 756 VAL A O 1
ATOM 6024 N N . LEU A 1 757 ? 33.516 -16.006 -35.585 1.00 81.94 757 LEU A N 1
ATOM 6025 C CA . LEU A 1 757 ? 32.472 -16.502 -36.477 1.00 81.94 757 LEU A CA 1
ATOM 6026 C C . LEU A 1 757 ? 32.299 -15.602 -37.708 1.00 81.94 757 LEU A C 1
ATOM 6028 O O . LEU A 1 757 ? 32.193 -16.103 -38.819 1.00 81.94 757 LEU A O 1
ATOM 6032 N N . THR A 1 758 ? 32.336 -14.281 -37.534 1.00 80.12 758 THR A N 1
ATOM 6033 C CA . THR A 1 758 ? 32.280 -13.318 -38.640 1.00 80.12 758 THR A CA 1
ATOM 6034 C C . THR A 1 758 ? 33.511 -13.411 -39.541 1.00 80.12 758 THR A C 1
ATOM 6036 O O . THR A 1 758 ? 33.374 -13.319 -40.757 1.00 80.12 758 THR A O 1
ATOM 6039 N N . ALA A 1 759 ? 34.706 -13.623 -38.982 1.00 84.75 759 ALA A N 1
ATOM 6040 C CA . ALA A 1 759 ? 35.917 -13.869 -39.768 1.00 84.75 759 ALA A CA 1
ATOM 6041 C C . ALA A 1 759 ? 35.820 -15.186 -40.563 1.00 84.75 759 ALA A C 1
ATOM 6043 O O . ALA A 1 759 ? 36.110 -15.203 -41.759 1.00 84.75 759 ALA A O 1
ATOM 6044 N N . ILE A 1 760 ? 35.317 -16.252 -39.929 1.00 84.88 760 ILE A N 1
ATOM 6045 C CA . ILE A 1 760 ? 35.059 -17.555 -40.555 1.00 84.88 760 ILE A CA 1
ATOM 6046 C C . ILE A 1 760 ? 34.065 -17.387 -41.712 1.00 84.88 760 ILE A C 1
ATOM 6048 O O . ILE A 1 760 ? 34.408 -17.698 -42.847 1.00 84.88 760 ILE A O 1
ATOM 6052 N N . MET A 1 761 ? 32.887 -16.805 -41.476 1.00 80.69 761 MET A N 1
ATOM 6053 C CA . MET A 1 761 ? 31.863 -16.581 -42.511 1.00 80.69 761 MET A CA 1
ATOM 6054 C C . MET A 1 761 ? 32.335 -15.669 -43.659 1.00 80.69 761 MET A C 1
ATOM 6056 O O . MET A 1 761 ? 31.796 -15.738 -44.758 1.00 80.69 761 MET A O 1
ATOM 6060 N N . ARG A 1 762 ? 33.353 -14.826 -43.433 1.00 83.19 762 ARG A N 1
ATOM 6061 C CA . ARG A 1 762 ? 34.017 -14.005 -44.465 1.00 83.19 762 ARG A CA 1
ATOM 6062 C C . ARG A 1 762 ? 35.162 -14.729 -45.185 1.00 83.19 762 ARG A C 1
ATOM 6064 O O . ARG A 1 762 ? 35.918 -14.081 -45.902 1.00 83.19 762 ARG A O 1
ATOM 6071 N N . ASN A 1 763 ? 35.311 -16.037 -44.977 1.00 79.94 763 ASN A N 1
ATOM 6072 C CA . ASN A 1 763 ? 36.377 -16.875 -45.535 1.00 79.94 763 ASN A CA 1
ATOM 6073 C C . ASN A 1 763 ? 37.793 -16.366 -45.223 1.00 79.94 763 ASN A C 1
ATOM 6075 O O . ASN A 1 763 ? 38.715 -16.528 -46.017 1.00 79.94 763 ASN A O 1
ATOM 6079 N N . GLN A 1 764 ? 37.982 -15.751 -44.052 1.00 83.75 764 GLN A N 1
ATOM 6080 C CA . GLN A 1 764 ? 39.308 -15.351 -43.589 1.00 83.75 764 GLN A CA 1
ATOM 6081 C C . GLN A 1 764 ? 40.052 -16.578 -43.045 1.00 83.75 764 GLN A C 1
ATOM 6083 O O . GLN A 1 764 ? 39.499 -17.350 -42.264 1.00 83.75 764 GLN A O 1
ATOM 6088 N N . SER A 1 765 ? 41.306 -16.757 -43.454 1.00 80.69 765 SER A N 1
ATOM 6089 C CA . SER A 1 765 ? 42.192 -17.835 -43.006 1.00 80.69 765 SER A CA 1
ATOM 6090 C C . SER A 1 765 ? 43.649 -17.344 -43.063 1.00 80.69 765 SER A C 1
ATOM 6092 O O . SER A 1 765 ? 43.972 -16.607 -43.998 1.00 80.69 765 SER A O 1
ATOM 6094 N N . PRO A 1 766 ? 44.528 -17.694 -42.099 1.00 84.69 766 PRO A N 1
ATOM 6095 C CA . PRO A 1 766 ? 44.289 -18.559 -40.938 1.00 84.69 766 PRO A CA 1
ATOM 6096 C C . PRO A 1 766 ? 43.650 -17.825 -39.745 1.00 84.69 766 PRO A C 1
ATOM 6098 O O . PRO A 1 766 ? 43.890 -16.639 -39.519 1.00 84.69 766 PRO A O 1
ATOM 6101 N N . ILE A 1 767 ? 42.859 -18.546 -38.937 1.00 88.00 767 ILE A N 1
ATOM 6102 C CA . ILE A 1 767 ? 42.240 -18.028 -37.704 1.00 88.00 767 ILE A CA 1
ATOM 6103 C C . ILE A 1 767 ? 42.661 -18.889 -36.511 1.00 88.00 767 ILE A C 1
ATOM 6105 O O . ILE A 1 767 ? 42.374 -20.082 -36.468 1.00 88.00 767 ILE A O 1
ATOM 6109 N N . VAL A 1 768 ? 43.262 -18.265 -35.493 1.00 87.00 768 VAL A N 1
ATOM 6110 C CA . VAL A 1 768 ? 43.561 -18.907 -34.202 1.00 87.00 768 VAL A CA 1
ATOM 6111 C C . VAL A 1 768 ? 42.620 -18.360 -33.136 1.00 87.00 768 VAL A C 1
ATOM 6113 O O . VAL A 1 768 ? 42.540 -17.150 -32.924 1.00 87.00 768 VAL A O 1
ATOM 6116 N N . THR A 1 769 ? 41.903 -19.253 -32.450 1.00 83.31 769 THR A N 1
ATOM 6117 C CA . THR A 1 769 ? 40.879 -18.876 -31.468 1.00 83.31 769 THR A CA 1
ATOM 6118 C C . THR A 1 769 ? 41.144 -19.494 -30.105 1.00 83.31 769 THR A C 1
ATOM 6120 O O . THR A 1 769 ? 41.132 -20.711 -29.949 1.00 83.31 769 THR A O 1
ATOM 6123 N N . VAL A 1 770 ? 41.297 -18.641 -29.089 1.00 83.75 770 VAL A N 1
ATOM 6124 C CA . VAL A 1 770 ? 41.452 -19.054 -27.687 1.00 83.75 770 VAL A CA 1
ATOM 6125 C C . VAL A 1 770 ? 40.202 -18.656 -26.901 1.00 83.75 770 VAL A C 1
ATOM 6127 O O . VAL A 1 770 ? 39.961 -17.476 -26.627 1.00 83.75 770 VAL A O 1
ATOM 6130 N N . LEU A 1 771 ? 39.394 -19.659 -26.550 1.00 77.88 771 LEU A N 1
ATOM 6131 C CA . LEU A 1 771 ? 38.187 -19.540 -25.723 1.00 77.88 771 LEU A CA 1
ATOM 6132 C C . LEU A 1 771 ? 38.278 -20.510 -24.528 1.00 77.88 771 LEU A C 1
ATOM 6134 O O . LEU A 1 771 ? 38.926 -21.551 -24.659 1.00 77.88 771 LEU A O 1
ATOM 6138 N N . PRO A 1 772 ? 37.643 -20.213 -23.380 1.00 68.44 772 PRO A N 1
ATOM 6139 C CA . PRO A 1 772 ? 37.557 -21.164 -22.271 1.00 68.44 772 PRO A CA 1
ATOM 6140 C C . PRO A 1 772 ? 36.733 -22.403 -22.661 1.00 68.44 772 PRO A C 1
ATOM 6142 O O . PRO A 1 772 ? 35.916 -22.358 -23.589 1.00 68.44 772 PRO A O 1
ATOM 6145 N N . THR A 1 773 ? 36.922 -23.512 -21.946 1.00 66.69 773 THR A N 1
ATOM 6146 C CA . THR A 1 773 ? 36.039 -24.689 -22.022 1.00 66.69 773 THR A CA 1
ATOM 6147 C C . THR A 1 773 ? 34.599 -24.252 -21.730 1.00 66.69 773 THR A C 1
ATOM 6149 O O . THR A 1 773 ? 34.405 -23.369 -20.905 1.00 66.69 773 THR A O 1
ATOM 6152 N N . SER A 1 774 ? 33.615 -24.802 -22.455 1.00 60.28 774 SER A N 1
ATOM 6153 C CA . SER A 1 774 ? 32.206 -24.344 -22.509 1.00 60.28 774 SER A CA 1
ATOM 6154 C C . SER A 1 774 ? 31.948 -22.941 -23.094 1.00 60.28 774 SER A C 1
ATOM 6156 O O . SER A 1 774 ? 30.795 -22.561 -23.278 1.00 60.28 774 SER A O 1
ATOM 6158 N N . GLY A 1 775 ? 32.980 -22.215 -23.543 1.00 59.94 775 GLY A N 1
ATOM 6159 C CA . GLY A 1 775 ? 32.863 -20.912 -24.220 1.00 59.94 775 GLY A CA 1
ATOM 6160 C C . GLY A 1 775 ? 32.324 -20.952 -25.659 1.00 59.94 775 GLY A C 1
ATOM 6161 O O . GLY A 1 775 ? 32.471 -19.974 -26.389 1.00 59.94 775 GLY A O 1
ATOM 6162 N N . GLY A 1 776 ? 31.746 -22.079 -26.090 1.00 72.25 776 GLY A N 1
ATOM 6163 C CA . GLY A 1 776 ? 31.086 -22.214 -27.391 1.00 72.25 776 GLY A CA 1
ATOM 6164 C C . GLY A 1 776 ? 32.013 -22.392 -28.603 1.00 72.25 776 GLY A C 1
ATOM 6165 O O . GLY A 1 776 ? 31.648 -21.981 -29.703 1.00 72.25 776 GLY A O 1
ATOM 6166 N N . LYS A 1 777 ? 33.192 -23.012 -28.437 1.00 81.69 777 LYS A N 1
ATOM 6167 C CA . LYS A 1 777 ? 34.136 -23.294 -29.542 1.00 81.69 777 LYS A CA 1
ATOM 6168 C C . LYS A 1 777 ? 33.506 -24.102 -30.679 1.00 81.69 777 LYS A C 1
ATOM 6170 O O . LYS A 1 777 ? 33.675 -23.743 -31.836 1.00 81.69 777 LYS A O 1
ATOM 6175 N N . SER A 1 778 ? 32.739 -25.145 -30.357 1.00 84.06 778 SER A N 1
ATOM 6176 C CA . SER A 1 778 ? 32.151 -26.038 -31.366 1.00 84.06 778 SER A CA 1
ATOM 6177 C C . SER A 1 778 ? 31.171 -25.324 -32.302 1.00 84.06 778 SER A C 1
ATOM 6179 O O . SER A 1 778 ? 31.114 -25.626 -33.491 1.00 84.06 778 SER A O 1
ATOM 6181 N N . LEU A 1 779 ? 30.470 -24.301 -31.798 1.00 83.06 779 LEU A N 1
ATOM 6182 C CA . LEU A 1 779 ? 29.540 -23.500 -32.596 1.00 83.06 779 LEU A CA 1
ATOM 6183 C C . LEU A 1 779 ? 30.237 -22.795 -33.773 1.00 83.06 779 LEU A C 1
ATOM 6185 O O . LEU A 1 779 ? 29.608 -22.554 -34.801 1.00 83.06 779 LEU A O 1
ATOM 6189 N N . LEU A 1 780 ? 31.535 -22.491 -33.639 1.00 85.62 780 LEU A N 1
ATOM 6190 C CA . LEU A 1 780 ? 32.313 -21.754 -34.636 1.00 85.62 780 LEU A CA 1
ATOM 6191 C C . LEU A 1 780 ? 32.504 -22.513 -35.949 1.00 85.62 780 LEU A C 1
ATOM 6193 O O . LEU A 1 780 ? 32.683 -21.866 -36.971 1.00 85.62 780 LEU A O 1
ATOM 6197 N N . PHE A 1 781 ? 32.450 -23.847 -35.932 1.00 86.06 781 PHE A N 1
ATOM 6198 C CA . PHE A 1 781 ? 32.496 -24.670 -37.145 1.00 86.06 781 PHE A CA 1
ATOM 6199 C C . PHE A 1 781 ? 31.148 -25.329 -37.466 1.00 86.06 781 PHE A C 1
ATOM 6201 O O . PHE A 1 781 ? 30.846 -25.558 -38.633 1.00 86.06 781 PHE A O 1
ATOM 6208 N N . GLN A 1 782 ? 30.299 -25.567 -36.460 1.00 87.44 782 GLN A N 1
ATOM 6209 C CA . GLN A 1 782 ? 28.962 -26.134 -36.663 1.00 87.44 782 GLN A CA 1
ATOM 6210 C C . GLN A 1 782 ? 28.032 -25.178 -37.413 1.00 87.44 782 GLN A C 1
ATOM 6212 O O . GLN A 1 782 ? 27.351 -25.592 -38.348 1.00 87.44 782 GLN A O 1
ATOM 6217 N N . LEU A 1 783 ? 28.005 -23.897 -37.029 1.00 85.00 783 LEU A N 1
ATOM 6218 C CA . LEU A 1 783 ? 27.095 -22.927 -37.634 1.00 85.00 783 LEU A CA 1
ATOM 6219 C C . LEU A 1 783 ? 27.442 -22.626 -39.106 1.00 85.00 783 LEU A C 1
ATOM 6221 O O . LEU A 1 783 ? 26.521 -22.650 -39.927 1.00 85.00 783 LEU A O 1
ATOM 6225 N N . PRO A 1 784 ? 28.717 -22.395 -39.487 1.00 84.12 784 PRO A N 1
ATOM 6226 C CA . PRO A 1 784 ? 29.083 -22.258 -40.896 1.00 84.12 784 PRO A CA 1
ATOM 6227 C C . PRO A 1 784 ? 28.743 -23.498 -41.723 1.00 84.12 784 PRO A C 1
ATOM 6229 O O . PRO A 1 784 ? 28.148 -23.357 -42.786 1.00 84.12 784 PRO A O 1
ATOM 6232 N N . ALA A 1 785 ? 29.023 -24.706 -41.221 1.00 84.69 785 ALA A N 1
ATOM 6233 C CA . ALA A 1 785 ? 28.716 -25.935 -41.952 1.00 84.69 785 ALA A CA 1
ATOM 6234 C C . ALA A 1 785 ? 27.204 -26.190 -42.105 1.00 84.69 785 ALA A C 1
ATOM 6236 O O . ALA A 1 785 ? 26.761 -26.713 -43.124 1.00 84.69 785 ALA A O 1
ATOM 6237 N N . ALA A 1 786 ? 26.389 -25.777 -41.130 1.00 82.44 786 ALA A N 1
ATOM 6238 C CA . ALA A 1 786 ? 24.932 -25.818 -41.252 1.00 82.44 786 ALA A CA 1
ATOM 6239 C C . ALA A 1 786 ? 24.396 -24.789 -42.265 1.00 82.44 786 ALA A C 1
ATOM 6241 O O . ALA A 1 786 ? 23.425 -25.064 -42.970 1.00 82.44 786 ALA A O 1
ATOM 6242 N N . SER A 1 787 ? 25.032 -23.616 -42.340 1.00 78.38 787 SER A N 1
ATOM 6243 C CA . SER A 1 787 ? 24.575 -22.478 -43.153 1.00 78.38 787 SER A CA 1
ATOM 6244 C C . SER A 1 787 ? 25.094 -22.505 -44.595 1.00 78.38 787 SER A C 1
ATOM 6246 O O . SER A 1 787 ? 24.526 -21.835 -45.455 1.00 78.38 787 SER A O 1
ATOM 6248 N N . SER A 1 788 ? 26.166 -23.254 -44.871 1.00 71.56 788 SER A N 1
ATOM 6249 C CA . SER A 1 788 ? 26.751 -23.369 -46.208 1.00 71.56 788 SER A CA 1
ATOM 6250 C C . SER A 1 788 ? 25.969 -24.377 -47.067 1.00 71.56 788 SER A C 1
ATOM 6252 O O . SER A 1 788 ? 25.738 -25.506 -46.622 1.00 71.56 788 SER A O 1
ATOM 6254 N N . PRO A 1 789 ? 25.533 -24.006 -48.287 1.00 62.28 789 PRO A N 1
ATOM 6255 C CA . PRO A 1 789 ? 24.671 -24.853 -49.110 1.00 62.28 789 PRO A CA 1
ATOM 6256 C C . PRO A 1 789 ? 25.396 -26.006 -49.826 1.00 62.28 789 PRO A C 1
ATOM 6258 O O . PRO A 1 789 ? 24.715 -26.937 -50.246 1.00 62.28 789 PRO A O 1
ATOM 6261 N N . SER A 1 790 ? 26.729 -25.976 -49.973 1.00 71.69 790 SER A N 1
ATOM 6262 C CA . SER A 1 790 ? 27.459 -26.964 -50.798 1.00 71.69 790 SER A CA 1
ATOM 6263 C C . SER A 1 790 ? 28.907 -27.265 -50.375 1.00 71.69 790 SER A C 1
ATOM 6265 O O . SER A 1 790 ? 29.634 -27.903 -51.132 1.00 71.69 790 SER A O 1
ATOM 6267 N N . GLY A 1 791 ? 29.354 -26.780 -49.213 1.00 84.00 791 GLY A N 1
ATOM 6268 C CA . GLY A 1 791 ? 30.738 -26.930 -48.749 1.00 84.00 791 GLY A CA 1
ATOM 6269 C C . GLY A 1 791 ? 30.905 -27.971 -47.639 1.00 84.00 791 GLY A C 1
ATOM 6270 O O . GLY A 1 791 ? 30.060 -28.079 -46.750 1.00 84.00 791 GLY A O 1
ATOM 6271 N N . VAL A 1 792 ? 32.025 -28.693 -47.660 1.00 90.38 792 VAL A N 1
ATOM 6272 C CA . VAL A 1 792 ? 32.427 -29.678 -46.649 1.00 90.38 792 VAL A CA 1
ATOM 6273 C C . VAL A 1 792 ? 33.461 -29.064 -45.706 1.00 90.38 792 VAL A C 1
ATOM 6275 O O . VAL A 1 792 ? 34.509 -28.577 -46.132 1.00 90.38 792 VAL A O 1
ATOM 6278 N N . THR A 1 793 ? 33.180 -29.107 -44.404 1.00 92.44 793 THR A N 1
ATOM 6279 C CA . THR A 1 793 ? 34.117 -28.732 -43.338 1.00 92.44 793 THR A CA 1
ATOM 6280 C C . THR A 1 793 ? 34.722 -29.986 -42.706 1.00 92.44 793 THR A C 1
ATOM 6282 O O . THR A 1 793 ? 34.012 -30.830 -42.157 1.00 92.44 793 THR A O 1
ATOM 6285 N N . VAL A 1 794 ? 36.048 -30.098 -42.746 1.00 92.44 794 VAL A N 1
ATOM 6286 C CA . VAL A 1 794 ? 36.807 -31.191 -42.126 1.00 92.44 794 VAL A CA 1
ATOM 6287 C C . VAL A 1 794 ? 37.261 -30.765 -40.732 1.00 92.44 794 VAL A C 1
ATOM 6289 O O . VAL A 1 794 ? 37.950 -29.758 -40.586 1.00 92.44 794 VAL A O 1
ATOM 6292 N N . VAL A 1 795 ? 36.897 -31.530 -39.701 1.00 92.75 795 VAL A N 1
ATOM 6293 C CA . VAL A 1 795 ? 37.261 -31.260 -38.302 1.00 92.75 795 VAL A CA 1
ATOM 6294 C C . VAL A 1 795 ? 38.192 -32.357 -37.791 1.00 92.75 795 VAL A C 1
ATOM 6296 O O . VAL A 1 795 ? 37.794 -33.515 -37.644 1.00 92.75 795 VAL A O 1
ATOM 6299 N N . ILE A 1 796 ? 39.436 -31.983 -37.506 1.00 90.75 796 ILE A N 1
ATOM 6300 C CA . ILE A 1 796 ? 40.478 -32.857 -36.973 1.00 90.75 796 ILE A CA 1
ATOM 6301 C C . ILE A 1 796 ? 40.392 -32.826 -35.445 1.00 90.75 796 ILE A C 1
ATOM 6303 O O . ILE A 1 796 ? 40.620 -31.783 -34.832 1.00 90.75 796 ILE A O 1
ATOM 6307 N N . VAL A 1 797 ? 40.058 -33.965 -34.835 1.00 88.25 797 VAL A N 1
ATOM 6308 C CA . VAL A 1 797 ? 39.864 -34.101 -33.382 1.00 88.25 797 VAL A CA 1
ATOM 6309 C C . VAL A 1 797 ? 40.839 -35.153 -32.837 1.00 88.25 797 VAL A C 1
ATOM 6311 O O . VAL A 1 797 ? 40.746 -36.314 -33.238 1.00 88.25 797 VAL A O 1
ATOM 6314 N N . PRO A 1 798 ? 41.765 -34.803 -31.923 1.00 77.19 798 PRO A N 1
ATOM 6315 C CA . PRO A 1 798 ? 42.771 -35.745 -31.419 1.00 77.19 798 PRO A CA 1
ATOM 6316 C C . PRO A 1 798 ? 42.201 -36.804 -30.462 1.00 77.19 798 PRO A C 1
ATOM 6318 O O . PRO A 1 798 ? 42.751 -37.893 -30.336 1.00 77.19 798 PRO A O 1
ATOM 6321 N N . LEU A 1 799 ? 41.081 -36.521 -29.791 1.00 77.38 799 LEU A N 1
ATOM 6322 C CA . LEU A 1 799 ? 40.472 -37.426 -28.814 1.00 77.38 799 LEU A CA 1
ATOM 6323 C C . LEU A 1 799 ? 39.285 -38.188 -29.425 1.00 77.38 799 LEU A C 1
ATOM 6325 O O . LEU A 1 799 ? 38.237 -37.602 -29.690 1.00 77.38 799 LEU A O 1
ATOM 6329 N N . VAL A 1 800 ? 39.408 -39.513 -29.571 1.00 74.75 800 VAL A N 1
ATOM 6330 C CA . VAL A 1 800 ? 38.361 -40.389 -30.151 1.00 74.75 800 VAL A CA 1
ATOM 6331 C C . VAL A 1 800 ? 37.033 -40.308 -29.385 1.00 74.75 800 VAL A C 1
ATOM 6333 O O . VAL A 1 800 ? 35.967 -40.260 -29.996 1.00 74.75 800 VAL A O 1
ATOM 6336 N N . ALA A 1 801 ? 37.078 -40.225 -28.050 1.00 76.31 801 ALA A N 1
ATOM 6337 C CA . ALA A 1 801 ? 35.873 -40.056 -27.231 1.00 76.31 801 ALA A CA 1
ATOM 6338 C C . ALA A 1 801 ? 35.154 -38.723 -27.520 1.00 76.31 801 ALA A C 1
ATOM 6340 O O . ALA A 1 801 ? 33.930 -38.684 -27.607 1.00 76.31 801 ALA A O 1
ATOM 6341 N N . LEU A 1 802 ? 35.913 -37.641 -27.743 1.00 79.62 802 LEU A N 1
ATOM 6342 C CA . LEU A 1 802 ? 35.363 -36.326 -28.085 1.00 79.62 802 LEU A CA 1
ATOM 6343 C C . LEU A 1 802 ? 34.793 -36.300 -29.510 1.00 79.62 802 LEU A C 1
ATOM 6345 O O . LEU A 1 802 ? 33.778 -35.652 -29.758 1.00 79.62 802 LEU A O 1
ATOM 6349 N N . GLN A 1 803 ? 35.416 -37.033 -30.436 1.00 82.19 803 GLN A N 1
ATOM 6350 C CA . GLN A 1 803 ? 34.939 -37.188 -31.810 1.00 82.19 803 GLN A CA 1
ATOM 6351 C C . GLN A 1 803 ? 33.528 -37.801 -31.851 1.00 82.19 803 GLN A C 1
ATOM 6353 O O . GLN A 1 803 ? 32.654 -37.269 -32.536 1.00 82.19 803 GLN A O 1
ATOM 6358 N N . GLY A 1 804 ? 33.292 -38.879 -31.090 1.00 81.50 804 GLY A N 1
ATOM 6359 C CA . GLY A 1 804 ? 31.972 -39.515 -30.986 1.00 81.50 804 GLY A CA 1
ATOM 6360 C C . GLY A 1 804 ? 30.912 -38.586 -30.387 1.00 81.50 804 GLY A C 1
ATOM 6361 O O . GLY A 1 804 ? 29.802 -38.481 -30.908 1.00 81.50 804 GLY A O 1
ATOM 6362 N N . ASP A 1 805 ? 31.286 -37.837 -29.349 1.00 82.94 805 ASP A N 1
ATOM 6363 C CA . ASP A 1 805 ? 30.427 -36.843 -28.702 1.00 82.94 805 ASP A CA 1
ATOM 6364 C C . ASP A 1 805 ? 30.014 -35.701 -29.649 1.00 82.94 805 ASP A C 1
ATOM 6366 O O . ASP A 1 805 ? 28.852 -35.283 -29.668 1.00 82.94 805 ASP A O 1
ATOM 6370 N N . LEU A 1 806 ? 30.953 -35.179 -30.446 1.00 84.25 806 LEU A N 1
ATOM 6371 C CA . LEU A 1 806 ? 30.691 -34.118 -31.424 1.00 84.25 806 LEU A CA 1
ATOM 6372 C C . LEU A 1 806 ? 29.842 -34.618 -32.600 1.00 84.25 806 LEU A C 1
ATOM 6374 O O . LEU A 1 806 ? 28.935 -33.904 -33.040 1.00 84.25 806 LEU A O 1
ATOM 6378 N N . PHE A 1 807 ? 30.090 -35.843 -33.067 1.00 86.69 807 PHE A N 1
ATOM 6379 C CA . PHE A 1 807 ? 29.280 -36.494 -34.093 1.00 86.69 807 PHE A CA 1
ATOM 6380 C C . PHE A 1 807 ? 27.816 -36.618 -33.643 1.00 86.69 807 PHE A C 1
ATOM 6382 O O . PHE A 1 807 ? 26.933 -36.046 -34.279 1.00 86.69 807 PHE A O 1
ATOM 6389 N N . TYR A 1 808 ? 27.561 -37.223 -32.478 1.00 84.19 808 TYR A N 1
ATOM 6390 C CA . TYR A 1 808 ? 26.199 -37.407 -31.964 1.00 84.19 808 TYR A CA 1
ATOM 6391 C C . TYR A 1 808 ? 25.445 -36.079 -31.764 1.00 84.19 808 TYR A C 1
ATOM 6393 O O . TYR A 1 808 ? 24.258 -35.959 -32.071 1.00 84.19 808 TYR A O 1
ATOM 6401 N N . ARG A 1 809 ? 26.130 -35.033 -31.275 1.00 83.75 809 ARG A N 1
ATOM 6402 C CA . ARG A 1 809 ? 25.513 -33.706 -31.093 1.00 83.75 809 ARG A CA 1
ATOM 6403 C C . ARG A 1 809 ? 25.118 -33.054 -32.414 1.00 83.75 809 ARG A C 1
ATOM 6405 O O . ARG A 1 809 ? 24.090 -32.386 -32.455 1.00 83.75 809 ARG A O 1
ATOM 6412 N N . THR A 1 810 ? 25.927 -33.212 -33.458 1.00 84.81 810 THR A N 1
ATOM 6413 C CA . THR A 1 810 ? 25.659 -32.609 -34.774 1.00 84.81 810 THR A CA 1
ATOM 6414 C C . THR A 1 810 ? 24.594 -33.373 -35.555 1.00 84.81 810 THR A C 1
ATOM 6416 O O . THR A 1 810 ? 23.737 -32.739 -36.169 1.00 84.81 810 THR A O 1
ATOM 6419 N N . GLU A 1 811 ? 24.560 -34.700 -35.425 1.00 84.25 811 GLU A N 1
ATOM 6420 C CA . GLU A 1 811 ? 23.488 -35.550 -35.951 1.00 84.25 811 GLU A CA 1
ATOM 6421 C C . GLU A 1 811 ? 22.130 -35.172 -35.334 1.00 84.25 811 GLU A C 1
ATOM 6423 O O . GLU A 1 811 ? 21.164 -34.915 -36.050 1.00 84.25 811 GLU A O 1
ATOM 6428 N N . LYS A 1 812 ? 22.070 -34.990 -34.006 1.00 87.50 812 LYS A N 1
ATOM 6429 C CA . LYS A 1 812 ? 20.857 -34.527 -33.304 1.00 87.50 812 LYS A CA 1
ATOM 6430 C C . LYS A 1 812 ? 20.380 -33.134 -33.750 1.00 87.50 812 LYS A C 1
ATOM 6432 O O . LYS A 1 812 ? 19.212 -32.798 -33.567 1.00 87.50 812 LYS A O 1
ATOM 6437 N N . MET A 1 813 ? 21.272 -32.312 -34.305 1.00 82.00 813 MET A N 1
ATOM 6438 C CA . MET A 1 813 ? 20.954 -30.989 -34.858 1.00 82.00 813 MET A CA 1
ATOM 6439 C C . MET A 1 813 ? 20.537 -31.042 -36.338 1.00 82.00 813 MET A C 1
ATOM 6441 O O . MET A 1 813 ? 20.348 -29.986 -36.938 1.00 82.00 813 MET A O 1
ATOM 6445 N N . ASN A 1 814 ? 20.382 -32.237 -36.924 1.00 84.56 814 ASN A N 1
ATOM 6446 C CA . ASN A 1 814 ? 20.092 -32.461 -38.344 1.00 84.56 814 ASN A CA 1
ATOM 6447 C C . ASN A 1 814 ? 21.126 -31.830 -39.295 1.00 84.56 814 ASN A C 1
ATOM 6449 O O . ASN A 1 814 ? 20.793 -31.460 -40.421 1.00 84.56 814 ASN A O 1
ATOM 6453 N N . ILE A 1 815 ? 22.381 -31.690 -38.860 1.00 87.69 815 ILE A N 1
ATOM 6454 C CA . ILE A 1 815 ? 23.474 -31.300 -39.755 1.00 87.69 815 ILE A CA 1
ATOM 6455 C C . ILE A 1 815 ? 23.992 -32.588 -40.409 1.00 87.69 815 ILE A C 1
ATOM 6457 O O . ILE A 1 815 ? 24.337 -33.510 -39.671 1.00 87.69 815 ILE A O 1
ATOM 6461 N N . PRO A 1 816 ? 24.074 -32.690 -41.751 1.00 88.12 816 PRO A N 1
ATOM 6462 C CA . PRO A 1 816 ? 24.640 -33.869 -42.401 1.00 88.12 816 PRO A CA 1
ATOM 6463 C C . PRO A 1 816 ? 26.106 -34.037 -41.994 1.00 88.12 816 PRO A C 1
ATOM 6465 O O . PRO A 1 816 ? 26.952 -33.215 -42.355 1.00 88.12 816 PRO A O 1
ATOM 6468 N N . THR A 1 817 ? 26.414 -35.060 -41.200 1.00 90.62 817 THR A N 1
ATOM 6469 C CA . THR A 1 817 ? 27.755 -35.283 -40.650 1.00 90.62 817 THR A CA 1
ATOM 6470 C C . THR A 1 817 ? 28.212 -36.717 -40.873 1.00 90.62 817 THR A C 1
ATOM 6472 O O . THR A 1 817 ? 27.408 -37.641 -40.969 1.00 90.62 817 THR A O 1
ATOM 6475 N N . ALA A 1 818 ? 29.525 -36.912 -40.960 1.00 89.62 818 ALA A N 1
ATOM 6476 C CA . ALA A 1 818 ? 30.142 -38.224 -41.057 1.00 89.62 818 ALA A CA 1
ATOM 6477 C C . ALA A 1 818 ? 31.347 -38.317 -40.119 1.00 89.62 818 ALA A C 1
ATOM 6479 O O . ALA A 1 818 ? 32.143 -37.384 -39.988 1.00 89.62 818 ALA A O 1
ATOM 6480 N N . GLN A 1 819 ? 31.503 -39.474 -39.483 1.00 88.81 819 GLN A N 1
ATOM 6481 C CA . GLN A 1 819 ? 32.760 -39.860 -38.857 1.00 88.81 819 GLN A CA 1
ATOM 6482 C C . GLN A 1 819 ? 33.574 -40.629 -39.899 1.00 88.81 819 GLN A C 1
ATOM 6484 O O . GLN A 1 819 ? 33.105 -41.642 -40.413 1.00 88.81 819 GLN A O 1
ATOM 6489 N N . TRP A 1 820 ? 34.774 -40.153 -40.229 1.00 86.69 820 TRP A N 1
ATOM 6490 C CA . TRP A 1 820 ? 35.582 -40.792 -41.263 1.00 86.69 820 TRP A CA 1
ATOM 6491 C C . TRP A 1 820 ? 35.989 -42.214 -40.863 1.00 86.69 820 TRP A C 1
ATOM 6493 O O . TRP A 1 820 ? 36.587 -42.425 -39.803 1.00 86.69 820 TRP A O 1
ATOM 6503 N N . ARG A 1 821 ? 35.716 -43.175 -41.750 1.00 80.88 821 ARG A N 1
ATOM 6504 C CA . ARG A 1 821 ? 36.187 -44.561 -41.667 1.00 80.88 821 ARG A CA 1
ATOM 6505 C C . ARG A 1 821 ? 36.656 -45.004 -43.047 1.00 80.88 821 ARG A C 1
ATOM 6507 O O . ARG A 1 821 ? 36.017 -44.697 -44.046 1.00 80.88 821 ARG A O 1
ATOM 6514 N N . SER A 1 822 ? 37.790 -45.698 -43.114 1.00 71.62 822 SER A N 1
ATOM 6515 C CA . SER A 1 822 ? 38.430 -46.078 -44.384 1.00 71.62 822 SER A CA 1
ATOM 6516 C C . SER A 1 822 ? 37.617 -47.061 -45.233 1.00 71.62 822 SER A C 1
ATOM 6518 O O . SER A 1 822 ? 37.927 -47.250 -46.401 1.00 71.62 822 SER A O 1
ATOM 6520 N N . ASP A 1 823 ? 36.618 -47.710 -44.644 1.00 71.62 823 ASP A N 1
ATOM 6521 C CA . ASP A 1 823 ? 35.753 -48.726 -45.243 1.00 71.62 823 ASP A CA 1
ATOM 6522 C C . ASP A 1 823 ? 34.365 -48.194 -45.646 1.00 71.62 823 ASP A C 1
ATOM 6524 O O . ASP A 1 823 ? 33.544 -48.958 -46.151 1.00 71.62 823 ASP A O 1
ATOM 6528 N N . GLN A 1 824 ? 34.087 -46.899 -45.445 1.00 72.38 824 GLN A N 1
ATOM 6529 C CA . GLN A 1 824 ? 32.777 -46.299 -45.705 1.00 72.38 824 GLN A CA 1
ATOM 6530 C C . GLN A 1 824 ? 32.849 -45.183 -46.748 1.00 72.38 824 GLN A C 1
ATOM 6532 O O . GLN A 1 824 ? 33.727 -44.322 -46.717 1.00 72.38 824 GLN A O 1
ATOM 6537 N N . ILE A 1 825 ? 31.871 -45.175 -47.656 1.00 71.19 825 ILE A N 1
ATOM 6538 C CA . ILE A 1 825 ? 31.656 -44.058 -48.577 1.00 71.19 825 ILE A CA 1
ATOM 6539 C C . ILE A 1 825 ? 31.046 -42.913 -47.767 1.00 71.19 825 ILE A C 1
ATOM 6541 O O . ILE A 1 825 ? 29.952 -43.050 -47.217 1.00 71.19 825 ILE A O 1
ATOM 6545 N N . VAL A 1 826 ? 31.752 -41.786 -47.691 1.00 76.44 826 VAL A N 1
ATOM 6546 C CA . VAL A 1 826 ? 31.212 -40.554 -47.107 1.00 76.44 826 VAL A CA 1
ATOM 6547 C C . VAL A 1 826 ? 30.138 -40.028 -48.060 1.00 76.44 826 VAL A C 1
ATOM 6549 O O . VAL A 1 826 ? 30.441 -39.711 -49.206 1.00 76.44 826 VAL A O 1
ATOM 6552 N N . GLY A 1 827 ? 28.876 -40.024 -47.618 1.00 72.44 827 GLY A N 1
ATOM 6553 C CA . GLY A 1 827 ? 27.744 -39.489 -48.386 1.00 72.44 827 GLY A CA 1
ATOM 6554 C C . GLY A 1 827 ? 27.763 -37.957 -48.483 1.00 72.44 827 GLY A C 1
ATOM 6555 O O . GLY A 1 827 ? 28.816 -37.337 -48.374 1.00 72.44 827 GLY A O 1
ATOM 6556 N N . ASP A 1 828 ? 26.591 -37.332 -48.637 1.00 78.94 828 ASP A N 1
ATOM 6557 C CA . ASP A 1 828 ? 26.430 -35.865 -48.683 1.00 78.94 828 ASP A CA 1
ATOM 6558 C C . ASP A 1 828 ? 26.612 -35.220 -47.289 1.00 78.94 828 ASP A C 1
ATOM 6560 O O . ASP A 1 828 ? 25.674 -34.725 -46.662 1.00 78.94 828 ASP A O 1
ATOM 6564 N N . ALA A 1 829 ? 27.824 -35.325 -46.738 1.00 86.50 829 ALA A N 1
ATOM 6565 C CA . ALA A 1 829 ? 28.183 -34.833 -45.414 1.00 86.50 829 ALA A CA 1
ATOM 6566 C C . ALA A 1 829 ? 28.789 -33.426 -45.493 1.00 86.50 829 ALA A C 1
ATOM 6568 O O . ALA A 1 829 ? 29.772 -33.193 -46.190 1.00 86.50 829 ALA A O 1
ATOM 6569 N N . ARG A 1 830 ? 28.258 -32.498 -44.692 1.00 88.81 830 ARG A N 1
ATOM 6570 C CA . ARG A 1 830 ? 28.765 -31.122 -44.550 1.00 88.81 830 ARG A CA 1
ATOM 6571 C C . ARG A 1 830 ? 29.843 -30.991 -43.480 1.00 88.81 830 ARG A C 1
ATOM 6573 O O . ARG A 1 830 ? 30.654 -30.070 -43.529 1.00 88.81 830 ARG A O 1
ATOM 6580 N N . LEU A 1 831 ? 29.861 -31.905 -42.510 1.00 92.06 831 LEU A N 1
ATOM 6581 C CA . LEU A 1 831 ? 30.913 -32.014 -41.499 1.00 92.06 831 LEU A CA 1
ATOM 6582 C C . LEU A 1 831 ? 31.519 -33.411 -41.518 1.00 92.06 831 LEU A C 1
ATOM 6584 O O . LEU A 1 831 ? 30.807 -34.397 -41.336 1.00 92.06 831 LEU A O 1
ATOM 6588 N N . VAL A 1 832 ? 32.839 -33.489 -41.664 1.00 92.62 832 VAL A N 1
ATOM 6589 C CA . VAL A 1 832 ? 33.582 -34.750 -41.589 1.00 92.62 832 VAL A CA 1
ATOM 6590 C C . VAL A 1 832 ? 34.550 -34.693 -40.418 1.00 92.62 832 VAL A C 1
ATOM 6592 O O . VAL A 1 832 ? 35.487 -33.895 -40.415 1.00 92.62 832 VAL A O 1
ATOM 6595 N N . PHE A 1 833 ? 34.334 -35.547 -39.420 1.00 92.38 833 PHE A N 1
ATOM 6596 C CA . PHE A 1 833 ? 35.231 -35.676 -38.275 1.00 92.38 833 PHE A CA 1
ATOM 6597 C C . PHE A 1 833 ? 36.306 -36.725 -38.556 1.00 92.38 833 PHE A C 1
ATOM 6599 O O . PHE A 1 833 ? 35.985 -37.871 -38.875 1.00 92.38 833 PHE A O 1
ATOM 6606 N N . VAL A 1 834 ? 37.576 -36.381 -38.347 1.00 90.62 834 VAL A N 1
ATOM 6607 C CA . VAL A 1 834 ? 38.730 -37.260 -38.606 1.00 90.62 834 VAL A CA 1
ATOM 6608 C C . VAL A 1 834 ? 39.756 -37.171 -37.470 1.00 90.62 834 VAL A C 1
ATOM 6610 O O . VAL A 1 834 ? 39.853 -36.145 -36.799 1.00 90.62 834 VAL A O 1
ATOM 6613 N N . THR A 1 835 ? 40.518 -38.241 -37.231 1.00 86.56 835 THR A N 1
ATOM 6614 C CA . THR A 1 835 ? 41.630 -38.222 -36.265 1.00 86.56 835 THR A CA 1
ATOM 6615 C C . THR A 1 835 ? 42.941 -37.823 -36.949 1.00 86.56 835 THR A C 1
ATOM 6617 O O . THR A 1 835 ? 43.115 -38.134 -38.132 1.00 86.56 835 THR A O 1
ATOM 6620 N N . PRO A 1 836 ? 43.898 -37.201 -36.238 1.00 80.38 836 PRO A N 1
ATOM 6621 C CA . PRO A 1 836 ? 45.187 -36.797 -36.802 1.00 80.38 836 PRO A CA 1
ATOM 6622 C C . PRO A 1 836 ? 45.948 -37.910 -37.541 1.00 80.38 836 PRO A C 1
ATOM 6624 O O . PRO A 1 836 ? 46.531 -37.662 -38.593 1.00 80.38 836 PRO A O 1
ATOM 6627 N N . GLU A 1 837 ? 45.915 -39.153 -37.050 1.00 80.31 837 GLU A N 1
ATOM 6628 C CA . GLU A 1 837 ? 46.629 -40.299 -37.645 1.00 80.31 837 GLU A CA 1
ATOM 6629 C C . GLU A 1 837 ? 46.113 -40.622 -39.042 1.00 80.31 837 GLU A C 1
ATOM 6631 O O . GLU A 1 837 ? 46.878 -41.067 -39.907 1.00 80.31 837 GLU A O 1
ATOM 6636 N N . THR A 1 838 ? 44.804 -40.433 -39.213 1.00 82.81 838 THR A N 1
ATOM 6637 C CA . THR A 1 838 ? 44.049 -40.830 -40.395 1.00 82.81 838 THR A CA 1
ATOM 6638 C C . THR A 1 838 ? 44.179 -39.801 -41.508 1.00 82.81 838 THR A C 1
ATOM 6640 O O . THR A 1 838 ? 44.128 -40.170 -42.682 1.00 82.81 838 THR A O 1
ATOM 6643 N N . VAL A 1 839 ? 44.435 -38.535 -41.160 1.00 81.81 839 VAL A N 1
ATOM 6644 C CA . VAL A 1 839 ? 44.580 -37.448 -42.136 1.00 81.81 839 VAL A CA 1
ATOM 6645 C C . VAL A 1 839 ? 45.704 -37.716 -43.142 1.00 81.81 839 VAL A C 1
ATOM 6647 O O . VAL A 1 839 ? 45.566 -37.401 -44.318 1.00 81.81 839 VAL A O 1
ATOM 6650 N N . PHE A 1 840 ? 46.784 -38.378 -42.725 1.00 77.69 840 PHE A N 1
ATOM 6651 C CA . PHE A 1 840 ? 47.936 -38.691 -43.588 1.00 77.69 840 PHE A CA 1
ATOM 6652 C C . PHE A 1 840 ? 47.817 -40.020 -44.339 1.00 77.69 840 PHE A C 1
ATOM 6654 O O . PHE A 1 840 ? 48.759 -40.465 -44.995 1.00 77.69 840 PHE A O 1
ATOM 6661 N N . THR A 1 841 ? 46.686 -40.713 -44.223 1.00 83.56 841 THR A N 1
ATOM 6662 C CA . THR A 1 841 ? 46.475 -41.945 -44.985 1.00 83.56 841 THR A CA 1
ATOM 6663 C C . THR A 1 841 ? 46.210 -41.614 -46.450 1.00 83.56 841 THR A C 1
ATOM 6665 O O . THR A 1 841 ? 45.496 -40.663 -46.760 1.00 83.56 841 THR A O 1
ATOM 6668 N N . LYS A 1 842 ? 46.734 -42.436 -47.370 1.00 81.88 842 LYS A N 1
ATOM 6669 C CA . LYS A 1 842 ? 46.523 -42.250 -48.820 1.00 81.88 842 LYS A CA 1
ATOM 6670 C C . LYS A 1 842 ? 45.039 -42.173 -49.200 1.00 81.88 842 LYS A C 1
ATOM 6672 O O . LYS A 1 842 ? 44.684 -41.439 -50.111 1.00 81.88 842 LYS A O 1
ATOM 6677 N N . HIS A 1 843 ? 44.184 -42.910 -48.488 1.00 84.88 843 HIS A N 1
ATOM 6678 C CA . HIS A 1 843 ? 42.740 -42.918 -48.723 1.00 84.88 843 HIS A CA 1
ATOM 6679 C C . HIS A 1 843 ? 42.085 -41.573 -48.371 1.00 84.88 843 HIS A C 1
ATOM 6681 O O . HIS A 1 843 ? 41.282 -41.064 -49.145 1.00 84.88 843 HIS A O 1
ATOM 6687 N N . PHE A 1 844 ? 42.442 -40.972 -47.229 1.00 87.50 844 PHE A N 1
ATOM 6688 C CA . PHE A 1 844 ? 41.898 -39.667 -46.844 1.00 87.50 844 PHE A CA 1
ATOM 6689 C C . PHE A 1 844 ? 42.477 -38.525 -47.678 1.00 87.50 844 PHE A C 1
ATOM 6691 O O . PHE A 1 844 ? 41.739 -37.623 -48.054 1.00 87.50 844 PHE A O 1
ATOM 6698 N N . GLN A 1 845 ? 43.766 -38.590 -48.021 1.00 85.50 845 GLN A N 1
ATOM 6699 C CA . GLN A 1 845 ? 44.391 -37.623 -48.928 1.00 85.50 845 GLN A CA 1
ATOM 6700 C C . GLN A 1 845 ? 43.703 -37.625 -50.298 1.00 85.50 845 GLN A C 1
ATOM 6702 O O . GLN A 1 845 ? 43.285 -36.573 -50.758 1.00 85.50 845 GLN A O 1
ATOM 6707 N N . GLY A 1 846 ? 43.429 -38.801 -50.879 1.00 85.31 846 GLY A N 1
ATOM 6708 C CA . GLY A 1 846 ? 42.659 -38.887 -52.126 1.00 85.31 846 GLY A CA 1
ATOM 6709 C C . GLY A 1 846 ? 41.235 -38.319 -52.017 1.00 85.31 846 GLY A C 1
ATOM 6710 O O . GLY A 1 846 ? 40.722 -37.746 -52.978 1.00 85.31 846 GLY A O 1
ATOM 6711 N N . TYR A 1 847 ? 40.595 -38.426 -50.848 1.00 87.75 847 TYR A N 1
ATOM 6712 C CA . TYR A 1 847 ? 39.300 -37.790 -50.586 1.00 87.75 847 TYR A CA 1
ATOM 6713 C C . TYR A 1 847 ? 39.403 -36.263 -50.478 1.00 87.75 847 TYR A C 1
ATOM 6715 O O . TYR A 1 847 ? 38.599 -35.562 -51.090 1.00 87.75 847 TYR A O 1
ATOM 6723 N N . LEU A 1 848 ? 40.407 -35.742 -49.765 1.00 87.56 848 LEU A N 1
ATOM 6724 C CA . LEU A 1 848 ? 40.685 -34.304 -49.710 1.00 87.56 848 LEU A CA 1
ATOM 6725 C C . LEU A 1 848 ? 40.995 -33.736 -51.101 1.00 87.56 848 LEU A C 1
ATOM 6727 O O . LEU A 1 848 ? 40.397 -32.730 -51.474 1.00 87.56 848 LEU A O 1
ATOM 6731 N N . ASP A 1 849 ? 41.836 -34.415 -51.887 1.00 86.38 849 ASP A N 1
ATOM 6732 C CA . ASP A 1 849 ? 42.165 -34.040 -53.268 1.00 86.38 849 ASP A CA 1
ATOM 6733 C C . ASP A 1 849 ? 40.904 -33.997 -54.142 1.00 86.38 849 ASP A C 1
ATOM 6735 O O . ASP A 1 849 ? 40.716 -33.079 -54.943 1.00 86.38 849 ASP A O 1
ATOM 6739 N N . THR A 1 850 ? 39.994 -34.959 -53.955 1.00 87.00 850 THR A N 1
ATOM 6740 C CA . THR A 1 850 ? 38.706 -34.992 -54.659 1.00 87.00 850 THR A CA 1
ATOM 6741 C C . THR A 1 850 ? 37.846 -33.785 -54.280 1.00 87.00 850 THR A C 1
ATOM 6743 O O . THR A 1 850 ? 37.412 -33.056 -55.174 1.00 87.00 850 THR A O 1
ATOM 6746 N N . LEU A 1 851 ? 37.661 -33.509 -52.982 1.00 87.88 851 LEU A N 1
ATOM 6747 C CA . LEU A 1 851 ? 36.901 -32.343 -52.510 1.00 87.88 851 LEU A CA 1
ATOM 6748 C C . LEU A 1 851 ? 37.511 -31.020 -52.989 1.00 87.88 851 LEU A C 1
ATOM 6750 O O . LEU A 1 851 ? 36.781 -30.097 -53.351 1.00 87.88 851 LEU A O 1
ATOM 6754 N N . GLN A 1 852 ? 38.840 -30.920 -53.008 1.00 85.69 852 GLN A N 1
ATOM 6755 C CA . GLN A 1 852 ? 39.550 -29.739 -53.486 1.00 85.69 852 GLN A CA 1
ATOM 6756 C C . GLN A 1 852 ? 39.384 -29.566 -55.001 1.00 85.69 852 GLN A C 1
ATOM 6758 O O . GLN A 1 852 ? 39.062 -28.469 -55.455 1.00 85.69 852 GLN A O 1
ATOM 6763 N N . SER A 1 853 ? 39.519 -30.644 -55.784 1.00 85.44 853 SER A N 1
ATOM 6764 C CA . SER A 1 853 ? 39.330 -30.621 -57.243 1.00 85.44 853 SER A CA 1
ATOM 6765 C C . SER A 1 853 ? 37.901 -30.253 -57.660 1.00 85.44 853 SER A C 1
ATOM 6767 O O . SER A 1 853 ? 37.701 -29.634 -58.703 1.00 85.44 853 SER A O 1
ATOM 6769 N N . GLN A 1 854 ? 36.914 -30.585 -56.824 1.00 85.75 854 GLN A N 1
ATOM 6770 C CA . GLN A 1 854 ? 35.499 -30.276 -57.035 1.00 85.75 854 GLN A CA 1
ATOM 6771 C C . GLN A 1 854 ? 35.074 -28.926 -56.430 1.00 85.75 854 GLN A C 1
ATOM 6773 O O . GLN A 1 854 ? 33.899 -28.576 -56.508 1.00 85.75 854 GLN A O 1
ATOM 6778 N N . ALA A 1 855 ? 36.004 -28.165 -55.836 1.00 83.00 855 ALA A N 1
ATOM 6779 C CA . ALA A 1 855 ? 35.729 -26.921 -55.108 1.00 83.00 855 ALA A CA 1
ATOM 6780 C C . ALA A 1 855 ? 34.676 -27.074 -53.987 1.00 83.00 855 ALA A C 1
ATOM 6782 O O . ALA A 1 855 ? 33.921 -26.149 -53.690 1.00 83.00 855 ALA A O 1
ATOM 6783 N N . GLN A 1 856 ? 34.630 -28.254 -53.363 1.00 87.06 856 GLN A N 1
ATOM 6784 C CA . GLN A 1 856 ? 33.710 -28.602 -52.278 1.00 87.06 856 GLN A CA 1
ATOM 6785 C C . GLN A 1 856 ? 34.365 -28.564 -50.894 1.00 87.06 856 GLN A C 1
ATOM 6787 O O . GLN A 1 856 ? 33.655 -28.558 -49.893 1.00 87.06 856 GLN A O 1
ATOM 6792 N N . LEU A 1 857 ? 35.698 -28.519 -50.799 1.00 88.94 857 LEU A N 1
ATOM 6793 C CA . LEU A 1 857 ? 36.384 -28.321 -49.521 1.00 88.94 857 LEU A CA 1
ATOM 6794 C C . LEU A 1 857 ? 36.244 -26.856 -49.070 1.00 88.94 857 LEU A C 1
ATOM 6796 O O . LEU A 1 857 ? 36.886 -25.976 -49.636 1.00 88.94 857 LEU A O 1
ATOM 6800 N N . ASP A 1 858 ? 35.425 -26.596 -48.047 1.00 87.56 858 ASP A N 1
ATOM 6801 C CA . ASP A 1 858 ? 35.213 -25.241 -47.512 1.00 87.56 858 ASP A CA 1
ATOM 6802 C C . ASP A 1 858 ? 36.278 -24.893 -46.464 1.00 87.56 858 ASP A C 1
ATOM 6804 O O . ASP A 1 858 ? 36.862 -23.809 -46.485 1.00 87.56 858 ASP A O 1
ATOM 6808 N N . ARG A 1 859 ? 36.520 -25.795 -45.497 1.00 88.31 859 ARG A N 1
ATOM 6809 C CA . ARG A 1 859 ? 37.346 -25.498 -44.310 1.00 88.31 859 ARG A CA 1
ATOM 6810 C C . ARG A 1 859 ? 38.027 -26.726 -43.730 1.00 88.31 859 ARG A C 1
ATOM 6812 O O . ARG A 1 859 ? 37.454 -27.814 -43.711 1.00 88.31 859 ARG A O 1
ATOM 6819 N N . ILE A 1 860 ? 39.190 -26.494 -43.124 1.00 90.00 860 ILE A N 1
ATOM 6820 C CA . ILE A 1 860 ? 39.861 -27.432 -42.222 1.00 90.00 860 ILE A CA 1
ATOM 6821 C C . ILE A 1 860 ? 39.926 -26.796 -40.829 1.00 90.00 860 ILE A C 1
ATOM 6823 O O . ILE A 1 860 ? 40.384 -25.665 -40.668 1.00 90.00 860 ILE A O 1
ATOM 6827 N N . VAL A 1 861 ? 39.447 -27.518 -39.818 1.00 90.94 861 VAL A N 1
ATOM 6828 C CA . VAL A 1 861 ? 39.403 -27.092 -38.415 1.00 90.94 861 VAL A CA 1
ATOM 6829 C C . VAL A 1 861 ? 40.230 -28.061 -37.584 1.00 90.94 861 VAL A C 1
ATOM 6831 O O . VAL A 1 861 ? 40.019 -29.267 -37.658 1.00 90.94 861 VAL A O 1
ATOM 6834 N N . ILE A 1 862 ? 41.147 -27.539 -36.771 1.00 88.62 862 ILE A N 1
ATOM 6835 C CA . ILE A 1 862 ? 41.982 -28.336 -35.865 1.00 88.62 862 ILE A CA 1
ATOM 6836 C C . ILE A 1 862 ? 41.522 -28.062 -34.434 1.00 88.62 862 ILE A C 1
ATOM 6838 O O . ILE A 1 862 ? 41.735 -26.962 -33.917 1.00 88.62 862 ILE A O 1
ATOM 6842 N N . ASP A 1 863 ? 40.878 -29.045 -33.805 1.00 86.50 863 ASP A N 1
ATOM 6843 C CA . ASP A 1 863 ? 40.487 -28.948 -32.399 1.00 86.50 863 ASP A CA 1
ATOM 6844 C C . ASP A 1 863 ? 41.666 -29.292 -31.480 1.00 86.50 863 ASP A C 1
ATOM 6846 O O . ASP A 1 863 ? 42.558 -30.060 -31.840 1.00 86.50 863 ASP A O 1
ATOM 6850 N N . GLU A 1 864 ? 41.692 -28.682 -30.296 1.00 81.25 864 GLU A N 1
ATOM 6851 C CA . GLU A 1 864 ? 42.796 -28.785 -29.333 1.00 81.25 864 GLU A CA 1
ATOM 6852 C C . GLU A 1 864 ? 44.191 -28.549 -29.943 1.00 81.25 864 GLU A C 1
ATOM 6854 O O . GLU A 1 864 ? 45.164 -29.233 -29.631 1.00 81.25 864 GLU A O 1
ATOM 6859 N N . CYS A 1 865 ? 44.319 -27.518 -30.787 1.00 77.81 865 CYS A N 1
ATOM 6860 C CA . CYS A 1 865 ? 45.561 -27.187 -31.497 1.00 77.81 865 CYS A CA 1
ATOM 6861 C C . CYS A 1 865 ? 46.768 -26.894 -30.581 1.00 77.81 865 CYS A C 1
ATOM 6863 O O . CYS A 1 865 ? 47.909 -26.943 -31.034 1.00 77.81 865 CYS A O 1
ATOM 6865 N N . HIS A 1 866 ? 46.542 -26.609 -29.292 1.00 73.06 866 HIS A N 1
ATOM 6866 C CA . HIS A 1 866 ? 47.605 -26.456 -28.293 1.00 73.06 866 HIS A CA 1
ATOM 6867 C C . HIS A 1 866 ? 48.439 -27.741 -28.126 1.00 73.06 866 HIS A C 1
ATOM 6869 O O . HIS A 1 866 ? 49.626 -27.666 -27.819 1.00 73.06 866 HIS A O 1
ATOM 6875 N N . THR A 1 867 ? 47.862 -28.911 -28.424 1.00 70.38 867 THR A N 1
ATOM 6876 C CA . THR A 1 867 ? 48.555 -30.212 -28.411 1.00 70.38 867 THR A CA 1
ATOM 6877 C C . THR A 1 867 ? 49.736 -30.278 -29.386 1.00 70.38 867 THR A C 1
ATOM 6879 O O . THR A 1 867 ? 50.680 -31.031 -29.157 1.00 70.38 867 THR A O 1
ATOM 6882 N N . ILE A 1 868 ? 49.740 -29.439 -30.431 1.00 67.81 868 ILE A N 1
ATOM 6883 C CA . ILE A 1 868 ? 50.868 -29.279 -31.361 1.00 67.81 868 ILE A CA 1
ATOM 6884 C C . ILE A 1 868 ? 52.073 -28.621 -30.655 1.00 67.81 868 ILE A C 1
ATOM 6886 O O . ILE A 1 868 ? 53.220 -28.923 -30.985 1.00 67.81 868 ILE A O 1
ATOM 6890 N N . LEU A 1 869 ? 51.816 -27.740 -29.678 1.00 62.34 869 LEU A N 1
ATOM 6891 C CA . LEU A 1 869 ? 52.818 -26.946 -28.956 1.00 62.34 869 LEU A CA 1
ATOM 6892 C C . LEU A 1 869 ? 53.285 -27.607 -27.646 1.00 62.34 869 LEU A C 1
ATOM 6894 O O . LEU A 1 869 ? 54.441 -27.442 -27.269 1.00 62.34 869 LEU A O 1
ATOM 6898 N N . GLU A 1 870 ? 52.411 -28.353 -26.961 1.00 56.06 870 GLU A N 1
ATOM 6899 C CA . GLU A 1 870 ? 52.671 -28.943 -25.631 1.00 56.06 870 GLU A CA 1
ATOM 6900 C C . GLU A 1 870 ? 53.268 -30.367 -25.659 1.00 56.06 870 GLU A C 1
ATOM 6902 O O . GLU A 1 870 ? 53.640 -30.911 -24.619 1.00 56.06 870 GLU A O 1
ATOM 6907 N N . GLY A 1 871 ? 53.363 -31.007 -26.828 1.00 52.53 871 GLY A N 1
ATOM 6908 C CA . GLY A 1 871 ? 53.673 -32.434 -26.936 1.00 52.53 871 GLY A CA 1
ATOM 6909 C C . GLY A 1 871 ? 55.049 -32.855 -26.398 1.00 52.53 871 GLY A C 1
ATOM 6910 O O . GLY A 1 871 ? 56.089 -32.541 -26.981 1.00 52.53 871 GLY A O 1
ATOM 6911 N N . ASN A 1 872 ? 55.043 -33.699 -25.359 1.00 43.94 872 ASN A N 1
ATOM 6912 C CA . ASN A 1 872 ? 56.139 -34.621 -25.065 1.00 43.94 872 ASN A CA 1
ATOM 6913 C C . ASN A 1 872 ? 56.372 -35.505 -26.310 1.00 43.94 872 ASN A C 1
ATOM 6915 O O . ASN A 1 872 ? 55.426 -36.095 -26.839 1.00 43.94 872 ASN A O 1
ATOM 6919 N N . LEU A 1 873 ? 57.620 -35.572 -26.785 1.00 45.75 873 LEU A N 1
ATOM 6920 C CA . LEU A 1 873 ? 58.056 -36.068 -28.108 1.00 45.75 873 LEU A CA 1
ATOM 6921 C C . LEU A 1 873 ? 57.607 -37.497 -28.484 1.00 45.75 873 LEU A C 1
ATOM 6923 O O . LEU A 1 873 ? 57.780 -37.901 -29.630 1.00 45.75 873 LEU A O 1
ATOM 6927 N N . ALA A 1 874 ? 57.028 -38.254 -27.551 1.00 49.56 874 ALA A N 1
ATOM 6928 C CA . ALA A 1 874 ? 56.636 -39.646 -27.738 1.00 49.56 874 ALA A CA 1
ATOM 6929 C C . ALA A 1 874 ? 55.157 -39.868 -28.109 1.00 49.56 874 ALA A C 1
ATOM 6931 O O . ALA A 1 874 ? 54.831 -40.958 -28.569 1.00 49.56 874 ALA A O 1
ATOM 6932 N N . PHE A 1 875 ? 54.252 -38.899 -27.897 1.00 49.25 875 PHE A N 1
ATOM 6933 C CA . PHE A 1 875 ? 52.821 -39.239 -27.830 1.00 49.25 875 PHE A CA 1
ATOM 6934 C C . PHE A 1 875 ? 52.044 -39.080 -29.161 1.00 49.25 875 PHE A C 1
ATOM 6936 O O . PHE A 1 875 ? 51.192 -39.919 -29.422 1.00 49.25 875 PHE A O 1
ATOM 6943 N N . TRP A 1 876 ? 52.343 -38.106 -30.047 1.00 57.06 876 TRP A N 1
ATOM 6944 C CA . TRP A 1 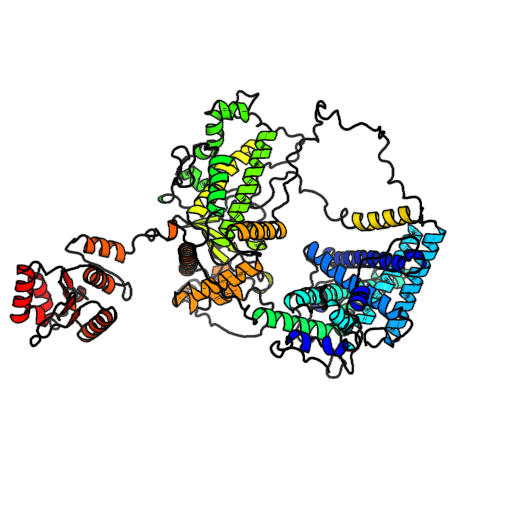876 ? 51.616 -37.926 -31.337 1.00 57.06 876 TRP A CA 1
ATOM 6945 C C . TRP A 1 876 ? 52.482 -37.288 -32.464 1.00 57.06 876 TRP A C 1
ATOM 6947 O O . TRP A 1 876 ? 52.253 -36.137 -32.841 1.00 57.06 876 TRP A O 1
ATOM 6957 N N . PRO A 1 877 ? 53.481 -37.994 -33.042 1.00 57.56 877 PRO A N 1
ATOM 6958 C CA . PRO A 1 877 ? 54.436 -37.427 -34.016 1.00 57.56 877 PRO A CA 1
ATOM 6959 C C . PRO A 1 877 ? 53.791 -36.804 -35.267 1.00 57.56 877 PRO A C 1
ATOM 6961 O O . PRO A 1 877 ? 54.274 -35.795 -35.779 1.00 57.56 877 PRO A O 1
ATOM 6964 N N . LYS A 1 878 ? 52.664 -37.370 -35.720 1.00 58.88 878 LYS A N 1
ATOM 6965 C CA . LYS A 1 878 ? 51.954 -36.969 -36.945 1.00 58.88 878 LYS A CA 1
ATOM 6966 C C . LYS A 1 878 ? 51.264 -35.601 -36.863 1.00 58.88 878 LYS A C 1
ATOM 6968 O O . LYS A 1 878 ? 51.012 -34.995 -37.895 1.00 58.88 878 LYS A O 1
ATOM 6973 N N . LEU A 1 879 ? 51.007 -35.055 -35.669 1.00 59.59 879 LEU A N 1
ATOM 6974 C CA . LEU A 1 879 ? 50.414 -33.712 -35.533 1.00 59.59 879 LEU A CA 1
ATOM 6975 C C . LEU A 1 879 ? 51.318 -32.600 -36.106 1.00 59.59 879 LEU A C 1
ATOM 6977 O O . LEU A 1 879 ? 50.807 -31.577 -36.553 1.00 59.59 879 LEU A O 1
ATOM 6981 N N . ARG A 1 880 ? 52.648 -32.799 -36.153 1.00 59.94 880 ARG A N 1
ATOM 6982 C CA . ARG A 1 880 ? 53.597 -31.845 -36.772 1.00 59.94 880 ARG A CA 1
ATOM 6983 C C . ARG A 1 880 ? 53.487 -31.802 -38.297 1.00 59.94 880 ARG A C 1
ATOM 6985 O O . ARG A 1 880 ? 53.716 -30.755 -38.905 1.00 59.94 880 ARG A O 1
ATOM 6992 N N . GLU A 1 881 ? 53.091 -32.916 -38.903 1.00 64.12 881 GLU A N 1
ATOM 6993 C CA . GLU A 1 881 ? 52.913 -33.033 -40.350 1.00 64.12 881 GLU A CA 1
ATOM 6994 C C . GLU A 1 881 ? 51.645 -32.301 -40.826 1.00 64.12 881 GLU A C 1
ATOM 6996 O O . GLU A 1 881 ? 51.498 -32.070 -42.021 1.00 64.12 881 GLU A O 1
ATOM 7001 N N . LEU A 1 882 ? 50.759 -31.848 -39.915 1.00 64.50 882 LEU A N 1
ATOM 7002 C CA . LEU A 1 882 ? 49.542 -31.101 -40.280 1.00 64.50 882 LEU A CA 1
ATOM 7003 C C . LEU A 1 882 ? 49.863 -29.753 -40.938 1.00 64.50 882 LEU A C 1
ATOM 7005 O O . LEU A 1 882 ? 49.022 -29.202 -41.638 1.00 64.50 882 LEU A O 1
ATOM 7009 N N . SER A 1 883 ? 51.083 -29.240 -40.751 1.00 60.25 883 SER A N 1
ATOM 7010 C CA . SER A 1 883 ? 51.578 -28.062 -41.471 1.00 60.25 883 SER A CA 1
ATOM 7011 C C . SER A 1 883 ? 51.646 -28.261 -42.992 1.00 60.25 883 SER A C 1
ATOM 7013 O O . SER A 1 883 ? 51.601 -27.277 -43.720 1.00 60.25 883 SER A O 1
ATOM 7015 N N . HIS A 1 884 ? 51.695 -29.507 -43.480 1.00 63.25 884 HIS A N 1
ATOM 7016 C CA . HIS A 1 884 ? 51.680 -29.837 -44.909 1.00 63.25 884 HIS A CA 1
ATOM 7017 C C . HIS A 1 884 ? 50.277 -29.824 -45.546 1.00 63.25 884 HIS A C 1
ATOM 7019 O O . HIS A 1 884 ? 50.178 -29.997 -46.755 1.00 63.25 884 HIS A O 1
ATOM 7025 N N . LEU A 1 885 ? 49.206 -29.639 -44.760 1.00 59.88 885 LEU A N 1
ATOM 7026 C CA . LEU A 1 885 ? 47.824 -29.492 -45.255 1.00 59.88 885 LEU A CA 1
ATOM 7027 C C . LEU A 1 885 ? 47.438 -28.036 -45.568 1.00 59.88 885 LEU A C 1
ATOM 7029 O O . LEU A 1 885 ? 46.317 -27.807 -46.020 1.00 59.88 885 LEU A O 1
ATOM 7033 N N . ALA A 1 886 ? 48.307 -27.074 -45.238 1.00 44.75 886 ALA A N 1
ATOM 7034 C CA . ALA A 1 886 ? 48.051 -25.639 -45.359 1.00 44.75 886 ALA A CA 1
ATOM 7035 C C . ALA A 1 886 ? 48.290 -25.099 -46.773 1.00 44.75 886 ALA A C 1
ATOM 7037 O O . ALA A 1 886 ? 49.279 -25.530 -47.410 1.00 44.75 886 ALA A O 1
#